Protein AF-A0A118K5G5-F1 (afdb_monomer_lite)

pLDDT: mean 88.07, std 13.0, range [24.48, 98.69]

Secondary structure (DSSP, 8-state):
--THHHHHHHHTTGGGGGGS-GGGHHHHHHS-HHHHHHHHHHHHHHTSSS-GGGS-HHHHHHHHHHHHHHHHHHS-B--S---------GGG--S--TTSTT-BTTBTTTT-TTPBPBBSS-----GGGTTSS-HHHHIIIIIB-SS--B-TTS-BHHHHHHHHHHHHHH-EEPEEEEEEEEE--HHHHTT-S-SEEEEEEEPPEE-S-SSS-EE-BEE---TTT-SSHHHHHHHB-SSTT-B---TTSS--B-TTS-B-SS--TT-BHHHHHHHHHHHHHHHHHHHHHHHH-TT--HHHHHHHHHHHHHHHHHHHIIIIIHHHHB-SHHHHHHHHHHHH-TT-HHHHHHH---SSHHHH-STT-SS---TTS----BHHHHHHT--GGGS-SEEEEE-SSSPP-GGGPPPEEEEEEGGGSBHHHHHHHHHHH-HHHHHHHHHTSBPBPSSTT-B-GGGGSB--B-TTSPBPSS-B-HHHHHHHHHHHTTPPPHHHHHHHTTPPPPSSGGGT-S-HHHHHHHHHHHTT-GGG--HHHHHHHS---TTBSS-HHHHHHHHHHHHHHHHS-GGGTTT-STTTS-HHHHHHHHH--SHHHHHHHH-HHHHHHH--SSSSSS-TT-----SS-GGGS-HHHHHHHHHHHHHHHHHHS-B--S---------GGG--S--TTSTT-BTTBTTTTSTTPBP-BSSPPP--TT-TTSS-HHHHIIIIIB-SS--B-TTS-BHHHHHHHHHHHHHH--EEEEEEEEEEE--GGGTTSSS-SEEEEEEEEEEEESS--SSS-HHHH-SSHHHHHHHB-SSTTPBP--TTSSPPB-TTS-B-SS--TT-BHHHHHHHHHHHHHHHHHHHHHHHH-TT--HHHHHHHHHHHHHHHHHHHIIIIIHHHHB-SHHHHHHHHHHHH-TT-HHHHHHH--------------GGGS-SEEEEE-SSSPP-GGGPPPEEEEEEGGGSBHHHHHHHHHHHHHHHHHHHHHTSBPBPS-TT-B-GGGGSB--B-TTSPBPSS-B-HHHHHHHHHHHTTPPPHHHHHHHTT-PPPSSGGGT-S-HHHHHHHHHHHTT-GGG--HHHHHHHS-PPTTBSS-HHHHHHHHHHHHHHHHTSGGGTTT-SHHHH-HHHHHHHHH--SHHHHHHHH-HHHHHHH--SSSSSS-TTSPPPP---S-GGG----

Foldseek 3Di:
DPPPVVVVVPPVCVVPCVLADPLCPVVLVVDDPVLVVLLSVLSVQQPDPCHLQNDALVSSLVSLVSLLVNLLQQFWAFFFDQQQDDQDDLVVDLFQALFRADWFNRGRCQQGAFAFFITRFAFAAQPVPLPAVHLLLCCQLWAAAPDFAFPVFLFFLLLVLLLVLVCLQAWDWDFDPDKDKDADPPVCCVVFPDRMFIDTATDWDARPDDRHGITTTIARLNWAQANHPVLNVQQDPQALLAGDADPLLFFDADPVLFGNGHFQFFHFVSNRLVSSLLSVQLVVQSVVCCVVPVPDGNVRSNRLSSLLSVLLSLLQVQQFSVCSQQVAPNSNQVSQCQQAAPCGLVCCVPPNADDDCRHGHLFAAQAFDLSPHRHHHHPLLVLLSPPQLQAAQKQFFFDPPDAQDALRDGHTDDIGGRLCRTASSVSVVCVVQGSLRRLLSRLQHTTGFLAISRRYSSLSWDFGADRSRHTDPITHGVSSVSLSSCSSNSPAAQQVLCSSSSHHGDQFLVQFAVDPSLRVSCCVSNNRPSRSHHNSSSFNSGDDDVSHSTHPSSVSSCSNVSSNVQRRGCSRYNSVDCVSSPVSSNVSSSPNNHVLSSCCVPPVVSCVSHAPDPHSRGRRSDDDDNPDDLQQHFLQSSLVVLVVLLVVLVVQQWADDDDQPFDPQDALVVPLFQALFRASFFNRGRCVLGFFDFAIGRFDFAQCVVPLCAVHLQLCCLLWAAAPDFAFPVQLFFLLLVLLVVLVCLQAFDFAFDPDKDKRADDPPCPPSFPDRIFIDTATDAGTTGAGHFLQSLQACANHPVLNVQQDPQPLLAGDDDPQLFFDADPVQFGNGRFQFFHFVSNRLVSSLLSVQLVVQSVVCCVVPVPDGNVRSNRLSSLLSSLLSLQQVQQFSVCSQQVGLSSNQNSQCLQANNVGLVCCVPPNDDDDDDDDDDDDAQLQADQWFQFFDPVDAADALRHGHGPDIGGRLCGITSSVSVVCVVCGSLRVLLSRLQGTTGFLAINRRYSVLSFAFGADRVSHTDPTTHGVSSVVLSVCNSNSPAAQQVLCVRSVHHGDQFLVVFAPDPSSSVSCCVSPNRDSRSHHNSSSFNRGDDDVSHSTHPSRVSNVSNVSNNSQRVGCSNPVSVDCVSNPPVSNVSSSPNNHVLSSCCVVPVCRCVNHAQEPHSRGRRSDHYDPDDPPDSSRDGDD

InterPro domains:
  IPR010255 Haem peroxidase superfamily [SSF48113] (92-618)
  IPR010255 Haem peroxidase superfamily [SSF48113] (670-1184)
  IPR019791 Haem peroxidase, animal-type [PF03098] (95-607)
  IPR019791 Haem peroxidase, animal-type [PF03098] (673-1157)
  IPR019791 Haem peroxidase, animal-type [PS50292] (86-646)
  IPR019791 Haem peroxidase, animal-type [PS50292] (664-1188)
  IPR034815 Alpha-dioxygenase [cd09818] (96-617)
  IPR037120 Haem peroxidase domain superfamily, animal type [G3DSA:1.10.640.10] (13-620)
  IPR037120 Haem peroxidase domain superfamily, animal type [G3DSA:1.10.640.10] (621-1173)
  IPR050783 Oxylipin biosynthesis and metabolism [PTHR11903] (13-619)

Structure (mmCIF, N/CA/C/O backbone):
data_AF-A0A118K5G5-F1
#
_entry.id   AF-A0A118K5G5-F1
#
loop_
_atom_site.group_PDB
_atom_site.id
_atom_site.type_symbol
_atom_site.label_atom_id
_atom_site.label_alt_id
_atom_site.label_comp_id
_atom_site.label_asym_id
_atom_site.label_entity_id
_atom_site.label_seq_id
_atom_site.pdbx_PDB_ins_code
_atom_site.Cartn_x
_atom_site.Cartn_y
_atom_site.Cartn_z
_atom_site.occupancy
_atom_site.B_iso_or_equiv
_atom_site.auth_seq_id
_atom_site.auth_comp_id
_atom_site.auth_asym_id
_atom_site.auth_atom_id
_atom_site.pdbx_PDB_model_num
ATOM 1 N N . MET A 1 1 ? -56.962 -8.197 -23.798 1.00 36.91 1 MET A N 1
ATOM 2 C CA . MET A 1 1 ? -55.774 -8.982 -24.211 1.00 36.91 1 MET A CA 1
ATOM 3 C C . MET A 1 1 ? -54.696 -8.876 -23.124 1.00 36.91 1 MET A C 1
ATOM 5 O O . MET A 1 1 ? -53.705 -8.195 -23.318 1.00 36.91 1 MET A O 1
ATOM 9 N N . ILE A 1 2 ? -54.937 -9.446 -21.932 1.00 40.53 2 ILE A N 1
ATOM 10 C CA . ILE A 1 2 ? -54.148 -9.150 -20.708 1.00 40.53 2 ILE A CA 1
ATOM 11 C C . ILE A 1 2 ? -53.659 -10.406 -19.940 1.00 40.53 2 ILE A C 1
ATOM 13 O O . ILE A 1 2 ? -52.515 -10.378 -19.491 1.00 40.53 2 ILE A O 1
ATOM 17 N N . PRO A 1 3 ? -54.401 -11.535 -19.842 1.00 34.22 3 PRO A N 1
ATOM 18 C CA . PRO A 1 3 ? -53.935 -12.704 -19.072 1.00 34.22 3 PRO A CA 1
ATOM 19 C C . PRO A 1 3 ? -52.645 -13.374 -19.581 1.00 34.22 3 PRO A C 1
ATOM 21 O O . PRO A 1 3 ? -51.965 -14.053 -18.822 1.00 34.22 3 PRO A O 1
ATOM 24 N N . PHE A 1 4 ? -52.293 -13.201 -20.859 1.00 33.38 4 PHE A N 1
ATOM 25 C CA . PHE A 1 4 ? -51.204 -13.956 -21.495 1.00 33.38 4 PHE A CA 1
ATOM 26 C C . PHE A 1 4 ? -49.788 -13.432 -21.172 1.00 33.38 4 PHE A C 1
ATOM 28 O O . PHE A 1 4 ? -48.806 -14.147 -21.360 1.00 33.38 4 PHE A O 1
ATOM 35 N N . LEU A 1 5 ? -49.661 -12.195 -20.670 1.00 33.91 5 LEU A N 1
ATOM 36 C CA . LEU A 1 5 ? -48.363 -11.541 -20.433 1.00 33.91 5 LEU A CA 1
ATOM 37 C C . LEU A 1 5 ? -47.778 -11.766 -19.026 1.00 33.91 5 LEU A C 1
ATOM 39 O O . LEU A 1 5 ? -46.604 -11.466 -18.809 1.00 33.91 5 LEU A O 1
ATOM 43 N N . SER A 1 6 ? -48.547 -12.316 -18.080 1.00 33.75 6 SER A N 1
ATOM 44 C CA . SER A 1 6 ? -48.018 -12.750 -16.777 1.00 33.75 6 SER A CA 1
ATOM 45 C C . SER A 1 6 ? -47.324 -14.113 -16.881 1.00 33.75 6 SER A C 1
ATOM 47 O O . SER A 1 6 ? -46.188 -14.256 -16.435 1.00 33.75 6 SER A O 1
ATOM 49 N N . SER A 1 7 ? -47.956 -15.086 -17.548 1.00 37.75 7 SER A N 1
ATOM 50 C CA . SER A 1 7 ? -47.427 -16.449 -17.728 1.00 37.75 7 SER A CA 1
ATOM 51 C C . SER A 1 7 ? -46.084 -16.484 -18.476 1.00 37.75 7 SER A C 1
ATOM 53 O O . SER A 1 7 ? -45.176 -17.223 -18.094 1.00 37.75 7 SER A O 1
ATOM 55 N N . ALA A 1 8 ? -45.897 -15.619 -19.478 1.00 38.12 8 ALA A N 1
ATOM 56 C CA . ALA A 1 8 ? -44.633 -15.523 -20.211 1.00 38.12 8 ALA A CA 1
ATOM 57 C C . ALA A 1 8 ? -43.456 -15.006 -19.351 1.00 38.12 8 ALA A C 1
ATOM 59 O O . ALA A 1 8 ? -42.304 -15.346 -19.620 1.00 38.12 8 ALA A O 1
ATOM 60 N N . LYS A 1 9 ? -43.722 -14.206 -18.304 1.00 41.72 9 LYS A N 1
ATOM 61 C CA . LYS A 1 9 ? -42.680 -13.647 -17.422 1.00 41.72 9 LYS A CA 1
ATOM 62 C C . LYS A 1 9 ? -42.164 -14.630 -16.366 1.00 41.72 9 LYS A C 1
ATOM 64 O O . LYS A 1 9 ? -41.059 -14.423 -15.870 1.00 41.72 9 LYS A O 1
ATOM 69 N N . SER A 1 10 ? -42.919 -15.675 -16.018 1.00 41.53 10 SER A N 1
ATOM 70 C CA . SER A 1 10 ? -42.477 -16.698 -15.056 1.00 41.53 10 SER A CA 1
ATOM 71 C C . SER A 1 10 ? -41.738 -17.865 -15.721 1.00 41.53 10 SER A C 1
ATOM 73 O O . SER A 1 10 ? -40.752 -18.353 -15.165 1.00 41.53 10 SER A O 1
ATOM 75 N N . LEU A 1 11 ? -42.154 -18.283 -16.924 1.00 43.88 11 LEU A N 1
ATOM 76 C CA . LEU A 1 11 ? -41.593 -19.462 -17.601 1.00 43.88 11 LEU A CA 1
ATOM 77 C C . LEU A 1 11 ? -40.086 -19.353 -17.900 1.00 43.88 11 LEU A C 1
ATOM 79 O O . LEU A 1 11 ? -39.358 -20.326 -17.731 1.00 43.88 11 LEU A O 1
ATOM 83 N N . LEU A 1 12 ? -39.605 -18.170 -18.296 1.00 46.38 12 LEU A N 1
ATOM 84 C CA . LEU A 1 12 ? -38.207 -17.950 -18.705 1.00 46.38 12 LEU A CA 1
ATOM 85 C C . LEU A 1 12 ? -37.182 -17.938 -17.554 1.00 46.38 12 LEU A C 1
ATOM 87 O O . LEU A 1 12 ? -35.984 -17.926 -17.824 1.00 46.38 12 LEU A O 1
ATOM 91 N N . LEU A 1 13 ? -37.617 -17.927 -16.287 1.00 47.50 13 LEU A N 1
ATOM 92 C CA . LEU A 1 13 ? -36.725 -17.801 -15.120 1.00 47.50 13 LEU A CA 1
ATOM 93 C C . LEU A 1 13 ? -36.877 -18.917 -14.074 1.00 47.50 13 LEU A C 1
ATOM 95 O O . LEU A 1 13 ? -36.084 -18.973 -13.133 1.00 47.50 13 LEU A O 1
ATOM 99 N N . SER A 1 14 ? -37.824 -19.844 -14.258 1.00 50.81 14 SER A N 1
ATOM 100 C CA . SER A 1 14 ? -37.958 -21.046 -13.418 1.00 50.81 14 SER A CA 1
ATOM 101 C C . SER A 1 14 ? -36.631 -21.810 -13.206 1.00 50.81 14 SER A C 1
ATOM 103 O O . SER A 1 14 ? -36.350 -22.146 -12.053 1.00 50.81 14 SER A O 1
ATOM 105 N N . PRO A 1 15 ? -35.757 -22.005 -14.222 1.00 57.16 15 PRO A N 1
ATOM 106 C CA . PRO A 1 15 ? -34.495 -22.725 -14.035 1.00 57.16 15 PRO A CA 1
ATOM 107 C C . PRO A 1 15 ? -33.478 -22.042 -13.108 1.00 57.16 15 PRO A C 1
ATOM 109 O O . PRO A 1 15 ? -32.533 -22.698 -12.689 1.00 57.16 15 PRO A O 1
ATOM 112 N N . ILE A 1 16 ? -33.628 -20.750 -12.786 1.00 62.69 16 ILE A N 1
ATOM 113 C CA . ILE A 1 16 ? -32.592 -19.954 -12.098 1.00 62.69 16 ILE A CA 1
ATOM 114 C C . ILE A 1 16 ? -32.834 -19.831 -10.583 1.00 62.69 16 ILE A C 1
ATOM 116 O O . ILE A 1 16 ? -31.885 -19.575 -9.842 1.00 62.69 16 ILE A O 1
ATOM 120 N N . LYS A 1 17 ? -34.056 -20.090 -10.080 1.00 61.62 17 LYS A N 1
ATOM 121 C CA . LYS A 1 17 ? -34.385 -19.941 -8.642 1.00 61.62 17 LYS A CA 1
ATOM 122 C C . LYS A 1 17 ? -33.423 -20.692 -7.706 1.00 61.62 17 LYS A C 1
ATOM 124 O O . LYS A 1 17 ? -33.055 -20.148 -6.671 1.00 61.62 17 LYS A O 1
ATOM 129 N N . HIS A 1 18 ? -32.962 -21.884 -8.098 1.00 69.38 18 HIS A N 1
ATOM 130 C CA . HIS A 1 18 ? -32.055 -22.723 -7.298 1.00 69.38 18 HIS A CA 1
ATOM 131 C C . HIS A 1 18 ? -30.659 -22.109 -7.049 1.00 69.38 18 HIS A C 1
ATOM 133 O O . HIS A 1 18 ? -29.934 -22.563 -6.166 1.00 69.38 18 HIS A O 1
ATOM 139 N N . LEU A 1 19 ? -30.261 -21.082 -7.809 1.00 75.94 19 LEU A N 1
ATOM 140 C CA . LEU A 1 19 ? -28.998 -20.366 -7.597 1.00 75.94 19 LEU A CA 1
ATOM 141 C C . LEU A 1 19 ? -29.113 -19.298 -6.496 1.00 75.94 19 LEU A C 1
ATOM 143 O O . LEU A 1 19 ? -28.106 -18.894 -5.910 1.00 75.94 19 LEU A O 1
ATOM 147 N N . ILE A 1 20 ? -30.330 -18.869 -6.162 1.00 84.38 20 ILE A N 1
ATOM 148 C CA . ILE A 1 20 ? -30.618 -17.798 -5.199 1.00 84.38 20 ILE A CA 1
ATOM 149 C C . ILE A 1 20 ? -30.759 -18.398 -3.778 1.00 84.38 20 ILE A C 1
ATOM 151 O O . ILE A 1 20 ? -30.596 -19.603 -3.599 1.00 84.38 20 ILE A O 1
ATOM 155 N N . HIS A 1 21 ? -30.863 -17.578 -2.731 1.00 87.19 21 HIS A N 1
ATOM 156 C CA . HIS A 1 21 ? -31.220 -18.031 -1.374 1.00 87.19 21 HIS A CA 1
ATOM 157 C C . HIS A 1 21 ? -32.723 -17.810 -1.184 1.00 87.19 21 HIS A C 1
ATOM 159 O O . HIS A 1 21 ? -33.234 -16.818 -1.701 1.00 87.19 21 HIS A O 1
ATOM 165 N N . ASP A 1 22 ? -33.430 -18.704 -0.496 1.00 85.88 22 ASP A N 1
ATOM 166 C CA . ASP A 1 22 ? -34.900 -18.684 -0.489 1.00 85.88 22 ASP A CA 1
ATOM 167 C C . ASP A 1 22 ? -35.468 -17.372 0.087 1.00 85.88 22 ASP A C 1
ATOM 169 O O . ASP A 1 22 ? -36.315 -16.744 -0.546 1.00 85.88 22 ASP A O 1
ATOM 173 N N . ASP A 1 23 ? -34.872 -16.861 1.169 1.00 85.25 23 ASP A N 1
ATOM 174 C CA . ASP A 1 23 ? -35.125 -15.549 1.797 1.00 85.25 23 ASP A CA 1
ATOM 175 C C . ASP A 1 23 ? -35.030 -14.344 0.833 1.00 85.25 23 ASP A C 1
ATOM 177 O O . ASP A 1 23 ? -35.534 -13.263 1.131 1.00 85.25 23 ASP A O 1
ATOM 181 N N . PHE A 1 24 ? -34.390 -14.499 -0.333 1.00 88.94 24 PHE A N 1
ATOM 182 C CA . PHE A 1 24 ? -34.265 -13.450 -1.352 1.00 88.94 24 PHE A CA 1
ATOM 183 C C . PHE A 1 24 ? -35.232 -13.608 -2.528 1.00 88.94 24 PHE A C 1
ATOM 185 O O . PHE A 1 24 ? -35.235 -12.764 -3.427 1.00 88.94 24 PHE A O 1
ATOM 192 N N . HIS A 1 25 ? -36.059 -14.658 -2.569 1.00 87.25 25 HIS A N 1
ATOM 193 C CA . HIS A 1 25 ? -36.958 -14.896 -3.703 1.00 87.25 25 HIS A CA 1
ATOM 194 C C . HIS A 1 25 ? -37.972 -13.769 -3.912 1.00 87.25 25 HIS A C 1
ATOM 196 O O . HIS A 1 25 ? -38.316 -13.499 -5.062 1.00 87.25 25 HIS A O 1
ATOM 202 N N . ASP A 1 26 ? -38.429 -13.095 -2.858 1.00 83.69 26 ASP A N 1
ATOM 203 C CA . ASP A 1 26 ? -39.455 -12.053 -2.977 1.00 83.69 26 ASP A CA 1
ATOM 204 C C . ASP A 1 26 ? -38.880 -10.708 -3.436 1.00 83.69 26 ASP A C 1
ATOM 206 O O . ASP A 1 26 ? -39.380 -10.138 -4.409 1.00 83.69 26 ASP A O 1
ATOM 210 N N . ILE A 1 27 ? -37.756 -10.250 -2.870 1.00 83.06 27 ILE A N 1
ATOM 211 C CA . ILE A 1 27 ? -37.079 -9.042 -3.376 1.00 83.06 27 ILE A CA 1
ATOM 212 C C . ILE A 1 27 ? -36.536 -9.253 -4.802 1.00 83.06 27 ILE A C 1
ATOM 214 O O . ILE A 1 27 ? -36.647 -8.374 -5.658 1.00 83.06 27 ILE A O 1
ATOM 218 N N . PHE A 1 28 ? -36.052 -10.456 -5.131 1.00 84.94 28 PHE A N 1
ATOM 219 C CA . PHE A 1 28 ? -35.654 -10.791 -6.500 1.00 84.94 28 PHE A CA 1
ATOM 220 C C . PHE A 1 28 ? -36.841 -10.758 -7.484 1.00 84.94 28 PHE A C 1
ATOM 222 O O . PHE A 1 28 ? -36.663 -10.469 -8.670 1.00 84.94 28 PHE A O 1
ATOM 229 N N . GLN A 1 29 ? -38.071 -11.002 -7.017 1.00 85.38 29 GLN A N 1
ATOM 230 C CA . GLN A 1 29 ? -39.278 -10.843 -7.832 1.00 85.38 29 GLN A CA 1
ATOM 231 C C . GLN A 1 29 ? -39.656 -9.369 -8.054 1.00 85.38 29 GLN A C 1
ATOM 233 O O . GLN A 1 29 ? -40.157 -9.057 -9.137 1.00 85.38 29 GLN A O 1
ATOM 238 N N . THR A 1 30 ? -39.365 -8.452 -7.125 1.00 83.94 30 THR A N 1
ATOM 239 C CA . THR A 1 30 ? -39.581 -7.005 -7.343 1.00 83.94 30 THR A CA 1
ATOM 240 C C . THR A 1 30 ? -38.486 -6.346 -8.189 1.00 83.94 30 THR A C 1
ATOM 242 O O . THR A 1 30 ? -38.765 -5.369 -8.879 1.00 83.94 30 THR A O 1
ATOM 245 N N . MET A 1 31 ? -37.262 -6.890 -8.184 1.00 88.31 31 MET A N 1
ATOM 246 C CA . MET A 1 31 ? -36.120 -6.368 -8.950 1.00 88.31 31 MET A CA 1
ATOM 247 C C . MET A 1 31 ? -36.356 -6.309 -10.470 1.00 88.31 31 MET A C 1
ATOM 249 O O . MET A 1 31 ? -36.989 -7.204 -11.049 1.00 88.31 31 MET A O 1
ATOM 253 N N . THR A 1 32 ? -35.777 -5.299 -11.137 1.00 90.81 32 THR A N 1
ATOM 254 C CA . THR A 1 32 ? -35.782 -5.195 -12.610 1.00 90.81 32 THR A CA 1
ATOM 255 C C . THR A 1 32 ? -34.926 -6.290 -13.260 1.00 90.81 32 THR A C 1
ATOM 257 O O . THR A 1 32 ? -34.129 -6.959 -12.605 1.00 90.81 32 THR A O 1
ATOM 260 N N . LEU A 1 33 ? -35.048 -6.484 -14.580 1.00 85.69 33 LEU A N 1
ATOM 261 C CA . LEU A 1 33 ? -34.265 -7.501 -15.296 1.00 85.69 33 LEU A CA 1
ATOM 262 C C . LEU A 1 33 ? -32.741 -7.267 -15.201 1.00 85.69 33 LEU A C 1
ATOM 264 O O . LEU A 1 33 ? -31.985 -8.236 -15.174 1.00 85.69 33 LEU A O 1
ATOM 268 N N . ILE A 1 34 ? -32.301 -6.005 -15.128 1.00 87.81 34 ILE A N 1
ATOM 269 C CA . ILE A 1 34 ? -30.882 -5.650 -14.970 1.00 87.81 34 ILE A CA 1
ATOM 270 C C . ILE A 1 34 ? -30.443 -5.931 -13.531 1.00 87.81 34 ILE A C 1
ATOM 272 O O . ILE A 1 34 ? -29.448 -6.619 -13.319 1.00 87.81 34 ILE A O 1
ATOM 276 N N . ASP A 1 35 ? -31.227 -5.489 -12.547 1.00 90.50 35 ASP A N 1
ATOM 277 C CA . ASP A 1 35 ? -30.903 -5.679 -11.129 1.00 90.50 35 ASP A CA 1
ATOM 278 C C . ASP A 1 35 ? -30.846 -7.157 -10.751 1.00 90.50 35 ASP A C 1
ATOM 280 O O . ASP A 1 35 ? -29.960 -7.564 -10.011 1.00 90.50 35 ASP A O 1
ATOM 284 N N . ARG A 1 36 ? -31.714 -7.992 -11.334 1.00 89.44 36 ARG A N 1
ATOM 285 C CA . ARG A 1 36 ? -31.657 -9.454 -11.192 1.00 89.44 36 ARG A CA 1
ATOM 286 C C . ARG A 1 36 ? -30.338 -10.045 -11.697 1.00 89.44 36 ARG A C 1
ATOM 288 O O . ARG A 1 36 ? -29.785 -10.927 -11.045 1.00 89.44 36 ARG A O 1
ATOM 295 N N . LEU A 1 37 ? -29.820 -9.576 -12.836 1.00 87.94 37 LEU A N 1
ATOM 296 C CA . LEU A 1 37 ? -28.521 -10.018 -13.361 1.00 87.94 37 LEU A CA 1
ATOM 297 C C . LEU A 1 37 ? -27.387 -9.605 -12.410 1.00 87.94 37 LEU A C 1
ATOM 299 O O . LEU A 1 37 ? -26.545 -10.425 -12.051 1.00 87.94 37 LEU A O 1
ATOM 303 N N . LEU A 1 38 ? -27.398 -8.343 -11.978 1.00 88.75 38 LEU A N 1
ATOM 304 C CA . LEU A 1 38 ? -26.423 -7.775 -11.048 1.00 88.75 38 LEU A CA 1
ATOM 305 C C . LEU A 1 38 ? -26.439 -8.482 -9.684 1.00 88.75 38 LEU A C 1
ATOM 307 O O . LEU A 1 38 ? -25.384 -8.811 -9.142 1.00 88.75 38 LEU A O 1
ATOM 311 N N . PHE A 1 39 ? -27.631 -8.790 -9.175 1.00 88.88 39 PHE A N 1
ATOM 312 C CA . PHE A 1 39 ? -27.855 -9.546 -7.950 1.00 88.88 39 PHE A CA 1
ATOM 313 C C . PHE A 1 39 ? -27.291 -10.967 -8.049 1.00 88.88 39 PHE A C 1
ATOM 315 O O . PHE A 1 39 ? -26.571 -11.399 -7.156 1.00 88.88 39 PHE A O 1
ATOM 322 N N . ILE A 1 40 ? -27.547 -11.683 -9.153 1.00 88.88 40 ILE A N 1
ATOM 323 C CA . ILE A 1 40 ? -26.976 -13.022 -9.389 1.00 88.88 40 ILE A CA 1
ATOM 324 C C . ILE A 1 40 ? -25.439 -12.976 -9.398 1.00 88.88 40 ILE A C 1
ATOM 326 O O . ILE A 1 40 ? -24.806 -13.895 -8.880 1.00 88.88 40 ILE A O 1
ATOM 330 N N . ILE A 1 41 ? -24.834 -11.909 -9.935 1.00 87.75 41 ILE A N 1
ATOM 331 C CA . ILE A 1 41 ? -23.374 -11.733 -9.936 1.00 87.75 41 ILE A CA 1
ATOM 332 C C . ILE A 1 41 ? -22.836 -11.579 -8.506 1.00 87.75 41 ILE A C 1
ATOM 334 O O . ILE A 1 41 ? -21.928 -12.323 -8.135 1.00 87.75 41 ILE A O 1
ATOM 338 N N . ILE A 1 42 ? -23.385 -10.669 -7.688 1.00 89.88 42 ILE A N 1
ATOM 339 C CA . ILE A 1 42 ? -22.886 -10.484 -6.312 1.00 89.88 42 ILE A CA 1
ATOM 340 C C . ILE A 1 42 ? -23.195 -11.697 -5.424 1.00 89.88 42 ILE A C 1
ATOM 342 O O . ILE A 1 42 ? -22.295 -12.216 -4.774 1.00 89.88 42 ILE A O 1
ATOM 346 N N . HIS A 1 43 ? -24.408 -12.249 -5.496 1.00 88.25 43 HIS A N 1
ATOM 347 C CA . HIS A 1 43 ? -24.825 -13.413 -4.706 1.00 88.25 43 HIS A CA 1
ATOM 348 C C . HIS A 1 43 ? -24.046 -14.684 -5.077 1.00 88.25 43 HIS A C 1
ATOM 350 O O . HIS A 1 43 ? -23.751 -15.517 -4.222 1.00 88.25 43 HIS A O 1
ATOM 356 N N . GLY A 1 44 ? -23.650 -14.824 -6.347 1.00 87.00 44 GLY A N 1
ATOM 357 C CA . GLY A 1 44 ? -22.754 -15.887 -6.805 1.00 87.00 44 GLY A CA 1
ATOM 358 C C . GLY A 1 44 ? -21.322 -15.749 -6.272 1.00 87.00 44 GLY A C 1
ATOM 359 O O . GLY A 1 44 ? -20.677 -16.760 -5.994 1.00 87.00 44 GLY A O 1
ATOM 360 N N . VAL A 1 45 ? -20.832 -14.518 -6.080 1.00 87.94 45 VAL A N 1
ATOM 361 C CA . VAL A 1 45 ? -19.549 -14.242 -5.407 1.00 87.94 45 VAL A CA 1
ATOM 362 C C . VAL A 1 45 ? -19.654 -14.503 -3.901 1.00 87.94 45 VAL A C 1
ATOM 364 O O . VAL A 1 45 ? -18.735 -15.097 -3.335 1.00 87.94 45 VAL A O 1
ATOM 367 N N . ASP A 1 46 ? -20.774 -14.148 -3.275 1.00 84.88 46 ASP A N 1
ATOM 368 C CA . ASP A 1 46 ? -21.003 -14.297 -1.831 1.00 84.88 46 ASP A CA 1
ATOM 369 C C . ASP A 1 46 ? -21.189 -15.767 -1.422 1.00 84.88 46 ASP A C 1
ATOM 371 O O . ASP A 1 46 ? -20.616 -16.214 -0.430 1.00 84.88 46 ASP A O 1
ATOM 375 N N . LYS A 1 47 ? -21.872 -16.571 -2.250 1.00 83.69 47 LYS A N 1
ATOM 376 C CA . LYS A 1 47 ? -21.906 -18.042 -2.128 1.00 83.69 47 LYS A CA 1
ATOM 377 C C . LYS A 1 47 ? -20.570 -18.727 -2.475 1.00 83.69 47 LYS A C 1
ATOM 379 O O . LYS A 1 47 ? -20.443 -19.939 -2.287 1.00 83.69 47 LYS A O 1
ATOM 384 N N . SER A 1 48 ? -19.578 -18.019 -3.023 1.00 83.06 48 SER A N 1
ATOM 385 C CA . SER A 1 48 ? -18.315 -18.636 -3.453 1.00 83.06 48 SER A CA 1
ATOM 386 C C . SER A 1 48 ? -17.331 -18.831 -2.295 1.00 83.06 48 SER A C 1
ATOM 388 O O . SER A 1 48 ? -17.197 -17.991 -1.410 1.00 83.06 48 SER A O 1
ATOM 390 N N . ARG A 1 49 ? -16.507 -19.886 -2.366 1.00 72.56 49 ARG A N 1
ATOM 391 C CA . ARG A 1 49 ? -15.372 -20.082 -1.436 1.00 72.56 49 ARG A CA 1
ATOM 392 C C . ARG A 1 49 ? -14.282 -19.002 -1.546 1.00 72.56 49 ARG A C 1
ATOM 394 O O . ARG A 1 49 ? -13.380 -18.965 -0.710 1.00 72.56 49 ARG A O 1
ATOM 401 N N . ILE A 1 50 ? -14.329 -18.161 -2.582 1.00 72.31 50 ILE A N 1
ATOM 402 C CA . ILE A 1 50 ? -13.348 -17.096 -2.809 1.00 72.31 50 ILE A CA 1
ATOM 403 C C . ILE A 1 50 ? -13.712 -15.874 -1.959 1.00 72.31 50 ILE A C 1
ATOM 405 O O . ILE A 1 50 ? -12.841 -15.403 -1.232 1.00 72.31 50 ILE A O 1
ATOM 409 N N . GLN A 1 51 ? -14.987 -15.462 -1.968 1.00 82.44 51 GLN A N 1
ATOM 410 C CA . GLN A 1 51 ? -15.526 -14.241 -1.340 1.00 82.44 51 GLN A CA 1
ATOM 411 C C . GLN A 1 51 ? -14.968 -12.944 -1.962 1.00 82.44 51 GLN A C 1
ATOM 413 O O . GLN A 1 51 ? -13.825 -12.888 -2.427 1.00 82.44 51 GLN A O 1
ATOM 418 N N . TRP A 1 52 ? -15.773 -11.875 -1.994 1.00 89.81 52 TRP A N 1
ATOM 419 C CA . TRP A 1 52 ? -15.438 -10.649 -2.737 1.00 89.81 52 TRP A CA 1
ATOM 420 C C . TRP A 1 52 ? -14.133 -9.996 -2.257 1.00 89.81 52 TRP A C 1
ATOM 422 O O . TRP A 1 52 ? -13.310 -9.583 -3.072 1.00 89.81 52 TRP A O 1
ATOM 432 N N . HIS A 1 53 ? -13.892 -9.982 -0.945 1.00 88.19 53 HIS A N 1
ATOM 433 C CA . HIS A 1 53 ? -12.731 -9.347 -0.316 1.00 88.19 53 HIS A CA 1
ATOM 434 C C . HIS A 1 53 ? -11.400 -10.088 -0.561 1.00 88.19 53 HIS A C 1
ATOM 436 O O . HIS A 1 53 ? -10.344 -9.592 -0.166 1.00 88.19 53 HIS A O 1
ATOM 442 N N . ARG A 1 54 ? -11.413 -11.271 -1.202 1.00 87.31 54 ARG A N 1
ATOM 443 C CA . ARG A 1 54 ? -10.197 -11.967 -1.675 1.00 87.31 54 ARG A CA 1
ATOM 444 C C . ARG A 1 54 ? -9.967 -11.828 -3.184 1.00 87.31 54 ARG A C 1
ATOM 446 O O . ARG A 1 54 ? -8.971 -12.341 -3.693 1.00 87.31 54 ARG A O 1
ATOM 453 N N . LEU A 1 55 ? -10.862 -11.154 -3.910 1.00 85.25 55 LEU A N 1
ATOM 454 C CA . LEU A 1 55 ? -10.681 -10.882 -5.335 1.00 85.25 55 LEU A CA 1
ATOM 455 C C . LEU A 1 55 ? -9.558 -9.850 -5.564 1.00 85.25 55 LEU A C 1
ATOM 457 O O . LEU A 1 55 ? -9.362 -8.953 -4.740 1.00 85.25 55 LEU A O 1
ATOM 461 N N . PRO A 1 56 ? -8.855 -9.899 -6.714 1.00 85.31 56 PRO A N 1
ATOM 462 C CA . PRO A 1 56 ? -7.991 -8.807 -7.152 1.00 85.31 56 PRO A CA 1
ATOM 463 C C . PRO A 1 56 ? -8.742 -7.470 -7.141 1.00 85.31 56 PRO A C 1
ATOM 465 O O . PRO A 1 56 ? -9.885 -7.407 -7.595 1.00 85.31 56 PRO A O 1
ATOM 468 N N . VAL A 1 57 ? -8.081 -6.402 -6.675 1.00 83.25 57 VAL A N 1
ATOM 469 C CA . VAL A 1 57 ? -8.688 -5.089 -6.363 1.00 83.25 57 VAL A CA 1
ATOM 470 C C . VAL A 1 57 ? -9.707 -4.612 -7.404 1.00 83.25 57 VAL A C 1
ATOM 472 O O . VAL A 1 57 ? -10.806 -4.228 -7.032 1.00 83.25 57 VAL A O 1
ATOM 475 N N . PHE A 1 58 ? -9.398 -4.690 -8.702 1.00 83.19 58 PHE A N 1
ATOM 476 C CA . PHE A 1 58 ? -10.313 -4.262 -9.769 1.00 83.19 58 PHE A CA 1
ATOM 477 C C . PHE A 1 58 ? -11.648 -5.036 -9.805 1.00 83.19 58 PHE A C 1
ATOM 479 O O . PHE A 1 58 ? -12.701 -4.429 -9.980 1.00 83.19 58 PHE A O 1
ATOM 486 N N . LEU A 1 59 ? -11.626 -6.356 -9.596 1.00 86.81 59 LEU A N 1
ATOM 487 C CA . LEU A 1 59 ? -12.841 -7.180 -9.558 1.00 86.81 59 LEU A CA 1
ATOM 488 C C . LEU A 1 59 ? -13.638 -6.944 -8.268 1.00 86.81 59 LEU A C 1
ATOM 490 O O . LEU A 1 59 ? -14.865 -6.887 -8.307 1.00 86.81 59 LEU A O 1
ATOM 494 N N . GLY A 1 60 ? -12.946 -6.734 -7.146 1.00 88.75 60 GLY A N 1
ATOM 495 C CA . GLY A 1 60 ? -13.576 -6.324 -5.892 1.00 88.75 60 GLY A CA 1
ATOM 496 C C . GLY A 1 60 ? -14.235 -4.942 -5.977 1.00 88.75 60 GLY A C 1
ATOM 497 O O . GLY A 1 60 ? -15.350 -4.765 -5.505 1.00 88.75 60 GLY A O 1
ATOM 498 N N . LEU A 1 61 ? -13.614 -3.978 -6.667 1.00 90.12 61 LEU A N 1
ATOM 499 C CA . LEU A 1 61 ? -14.209 -2.662 -6.936 1.00 90.12 61 LEU A CA 1
ATOM 500 C C . LEU A 1 61 ? -15.457 -2.753 -7.827 1.00 90.12 61 LEU A C 1
ATOM 502 O O . LEU A 1 61 ? -16.413 -2.020 -7.589 1.00 90.12 61 LEU A O 1
ATOM 506 N N . ILE A 1 62 ? -15.483 -3.663 -8.809 1.00 90.75 62 ILE A N 1
ATOM 507 C CA . ILE A 1 62 ? -16.691 -3.947 -9.602 1.00 90.75 62 ILE A CA 1
ATOM 508 C C . ILE A 1 62 ? -17.795 -4.526 -8.709 1.00 90.75 62 ILE A C 1
ATOM 510 O O . ILE A 1 62 ? -18.916 -4.026 -8.744 1.00 90.75 62 ILE A O 1
ATOM 514 N N . TYR A 1 63 ? -17.483 -5.522 -7.873 1.00 93.44 63 TYR A N 1
ATOM 515 C CA . TYR A 1 63 ? -18.432 -6.075 -6.901 1.00 93.44 63 TYR A CA 1
ATOM 516 C C . TYR A 1 63 ? -18.996 -4.981 -5.978 1.00 93.44 63 TYR A C 1
ATOM 518 O O . TYR A 1 63 ? -20.212 -4.861 -5.843 1.00 93.44 63 TYR A O 1
ATOM 526 N N . LEU A 1 64 ? -18.132 -4.136 -5.401 1.00 92.75 64 LEU A N 1
ATOM 527 C CA . LEU A 1 64 ? -18.529 -3.051 -4.498 1.00 92.75 64 LEU A CA 1
ATOM 528 C C . LEU A 1 64 ? -19.391 -1.996 -5.203 1.00 92.75 64 LEU A C 1
ATOM 530 O O . LEU A 1 64 ? -20.362 -1.523 -4.619 1.00 92.75 64 LEU A O 1
ATOM 534 N N . ALA A 1 65 ? -19.086 -1.653 -6.458 1.00 91.44 65 ALA A N 1
ATOM 535 C CA . ALA A 1 65 ? -19.897 -0.730 -7.250 1.00 91.44 65 ALA A CA 1
ATOM 536 C C . ALA A 1 65 ? -21.288 -1.308 -7.567 1.00 91.44 65 ALA A C 1
ATOM 538 O O . ALA A 1 65 ? -22.284 -0.599 -7.441 1.00 91.44 65 ALA A O 1
ATOM 539 N N . ILE A 1 66 ? -21.371 -2.597 -7.921 1.00 93.06 66 ILE A N 1
ATOM 540 C CA . ILE A 1 66 ? -22.646 -3.285 -8.178 1.00 93.06 66 ILE A CA 1
ATOM 541 C C . ILE A 1 66 ? -23.476 -3.391 -6.893 1.00 93.06 66 ILE A C 1
ATOM 543 O O . ILE A 1 66 ? -24.657 -3.047 -6.893 1.00 93.06 66 ILE A O 1
ATOM 547 N N . ARG A 1 67 ? -22.864 -3.832 -5.787 1.00 91.62 67 ARG A N 1
ATOM 548 C CA . ARG A 1 67 ? -23.544 -3.959 -4.494 1.00 91.62 67 ARG A CA 1
ATOM 549 C C . ARG A 1 67 ? -24.005 -2.595 -3.972 1.00 91.62 67 ARG A C 1
ATOM 551 O O . ARG A 1 67 ? -25.144 -2.489 -3.527 1.00 91.62 67 ARG A O 1
ATOM 558 N N . ARG A 1 68 ? -23.193 -1.534 -4.104 1.00 92.38 68 ARG A N 1
ATOM 559 C CA . ARG A 1 68 ? -23.629 -0.171 -3.758 1.00 92.38 68 ARG A CA 1
ATOM 560 C C . ARG A 1 68 ? -24.816 0.275 -4.605 1.00 92.38 68 ARG A C 1
ATOM 562 O O . ARG A 1 68 ? -25.786 0.738 -4.024 1.00 92.38 68 ARG A O 1
ATOM 569 N N . TYR A 1 69 ? -24.774 0.088 -5.925 1.00 93.56 69 TYR A N 1
ATOM 570 C CA . TYR A 1 69 ? -25.885 0.449 -6.811 1.00 93.56 69 TYR A CA 1
ATOM 571 C C . TYR A 1 69 ? -27.196 -0.251 -6.418 1.00 93.56 69 TYR A C 1
ATOM 573 O O . TYR A 1 69 ? -28.236 0.393 -6.316 1.00 93.56 69 TYR A O 1
ATOM 581 N N . LEU A 1 70 ? -27.152 -1.551 -6.109 1.00 90.38 70 LEU A N 1
ATOM 582 C CA . LEU A 1 70 ? -28.334 -2.275 -5.632 1.00 90.38 70 LEU A CA 1
ATOM 583 C C . LEU A 1 70 ? -28.851 -1.711 -4.296 1.00 90.38 70 LEU A C 1
ATOM 585 O O . LEU A 1 70 ? -30.057 -1.540 -4.139 1.00 90.38 70 LEU A O 1
ATOM 589 N N . HIS A 1 71 ? -27.974 -1.339 -3.360 1.00 90.75 71 HIS A N 1
ATOM 590 C CA . HIS A 1 71 ? -28.400 -0.664 -2.129 1.00 90.75 71 HIS A CA 1
ATOM 591 C C . HIS A 1 71 ? -28.927 0.766 -2.382 1.00 90.75 71 HIS A C 1
ATOM 593 O O . HIS A 1 71 ? -29.886 1.179 -1.737 1.00 90.75 71 HIS A O 1
ATOM 599 N N . GLU A 1 72 ? -28.379 1.510 -3.348 1.00 89.44 72 GLU A N 1
ATOM 600 C CA . GLU A 1 72 ? -28.899 2.821 -3.779 1.00 89.44 72 GLU A CA 1
ATOM 601 C C . GLU A 1 72 ? -30.324 2.714 -4.357 1.00 89.44 72 GLU A C 1
ATOM 603 O O . GLU A 1 72 ? -31.107 3.644 -4.191 1.00 89.44 72 GLU A O 1
ATOM 608 N N . GLN A 1 73 ? -30.687 1.592 -4.997 1.00 90.38 73 GLN A N 1
ATOM 609 C CA . GLN A 1 73 ? -32.046 1.362 -5.517 1.00 90.38 73 GLN A CA 1
ATOM 610 C C . GLN A 1 73 ? -33.025 0.777 -4.481 1.00 90.38 73 GLN A C 1
ATOM 612 O O . GLN A 1 73 ? -34.202 1.132 -4.497 1.00 90.38 73 GLN A O 1
ATOM 617 N N . TYR A 1 74 ? -32.574 -0.128 -3.603 1.00 90.44 74 TYR A N 1
ATOM 618 C CA . TYR A 1 74 ? -33.462 -0.943 -2.753 1.00 90.44 74 TYR A CA 1
ATOM 619 C C . TYR A 1 74 ? -33.332 -0.689 -1.238 1.00 90.44 74 TYR A C 1
ATOM 621 O O . TYR A 1 74 ? -34.179 -1.147 -0.475 1.00 90.44 74 TYR A O 1
ATOM 629 N N . ASN A 1 75 ? -32.318 0.061 -0.789 1.00 92.62 75 ASN A N 1
ATOM 630 C CA . ASN A 1 75 ? -32.026 0.326 0.627 1.00 92.62 75 ASN A CA 1
ATOM 631 C C . ASN A 1 75 ? -31.952 1.828 0.953 1.00 92.62 75 ASN A C 1
ATOM 633 O O . ASN A 1 75 ? -31.149 2.261 1.784 1.00 92.62 75 ASN A O 1
ATOM 637 N N . LEU A 1 76 ? -32.815 2.628 0.321 1.00 91.56 76 LEU A N 1
ATOM 638 C CA . LEU A 1 76 ? -33.091 4.016 0.695 1.00 91.56 76 LEU A CA 1
ATOM 639 C C . LEU A 1 76 ? -34.603 4.199 0.849 1.00 91.56 76 LEU A C 1
ATOM 641 O O . LEU A 1 76 ? -35.352 4.160 -0.122 1.00 91.56 76 LEU A O 1
ATOM 645 N N . VAL A 1 77 ? -35.055 4.399 2.084 1.00 90.25 77 VAL A N 1
ATOM 646 C CA . VAL A 1 77 ? -36.471 4.511 2.444 1.00 90.25 77 VAL A CA 1
ATOM 647 C C . VAL A 1 77 ? -36.721 5.899 3.029 1.00 90.25 77 VAL A C 1
ATOM 649 O O . VAL A 1 77 ? -36.181 6.256 4.079 1.00 90.25 77 VAL A O 1
ATOM 652 N N . ASN A 1 78 ? -37.545 6.690 2.337 1.00 89.19 78 ASN A N 1
ATOM 653 C CA . ASN A 1 78 ? -38.001 7.990 2.824 1.00 89.19 78 ASN A CA 1
ATOM 654 C C . ASN A 1 78 ? -38.924 7.828 4.044 1.00 89.19 78 ASN A C 1
ATOM 656 O O . ASN A 1 78 ? -39.742 6.910 4.096 1.00 89.19 78 ASN A O 1
ATOM 660 N N . VAL A 1 79 ? -38.842 8.763 4.991 1.00 85.06 79 VAL A N 1
ATOM 661 C CA . VAL A 1 79 ? -39.630 8.756 6.226 1.00 85.06 79 VAL A CA 1
ATOM 662 C C . VAL A 1 79 ? -40.233 10.144 6.449 1.00 85.06 79 VAL A C 1
ATOM 664 O O . VAL A 1 79 ? -39.537 11.151 6.358 1.00 85.06 79 VAL A O 1
ATOM 667 N N . GLY A 1 80 ? -41.539 10.205 6.728 1.00 81.12 80 GLY A N 1
ATOM 668 C CA . GLY A 1 80 ? -42.286 11.468 6.726 1.00 81.12 80 GLY A CA 1
ATOM 669 C C . GLY A 1 80 ? -42.781 11.873 5.335 1.00 81.12 80 GLY A C 1
ATOM 670 O O . GLY A 1 80 ? -42.281 11.405 4.310 1.00 81.12 80 GLY A O 1
ATOM 671 N N . LYS A 1 81 ? -43.754 12.788 5.275 1.00 74.75 81 LYS A N 1
ATOM 672 C CA . LYS A 1 81 ? -43.992 13.549 4.038 1.00 74.75 81 LYS A CA 1
ATOM 673 C C . LYS A 1 81 ? -42.732 14.351 3.711 1.00 74.75 81 LYS A C 1
ATOM 675 O O . LYS A 1 81 ? -42.306 15.151 4.539 1.00 74.75 81 LYS A O 1
ATOM 680 N N . THR A 1 82 ? -42.182 14.187 2.508 1.00 67.75 82 THR A N 1
ATOM 681 C CA . THR A 1 82 ? -41.095 15.037 2.006 1.00 67.75 82 THR A CA 1
ATOM 682 C C . THR A 1 82 ? -41.497 16.511 2.139 1.00 67.75 82 THR A C 1
ATOM 684 O O . THR A 1 82 ? -42.520 16.889 1.558 1.00 67.75 82 THR A O 1
ATOM 687 N N . PRO A 1 83 ? -40.746 17.354 2.874 1.00 58.22 83 PRO A N 1
ATOM 688 C CA . PRO A 1 83 ? -41.078 18.765 3.016 1.00 58.22 83 PRO A CA 1
ATOM 689 C C . PRO A 1 83 ? -40.742 19.521 1.724 1.00 58.22 83 PRO A C 1
ATOM 691 O O . PRO A 1 83 ? -39.705 20.166 1.593 1.00 58.22 83 PRO A O 1
ATOM 694 N N . VAL A 1 84 ? -41.653 19.447 0.749 1.00 61.69 84 VAL A N 1
ATOM 695 C CA . VAL A 1 84 ? -41.633 20.271 -0.468 1.00 61.69 84 VAL A CA 1
ATOM 696 C C . VAL A 1 84 ? -41.961 21.712 -0.071 1.00 61.69 84 VAL A C 1
ATOM 698 O O . VAL A 1 84 ? -43.100 22.167 -0.169 1.00 61.69 84 VAL A O 1
ATOM 701 N N . GLY A 1 85 ? -40.954 22.398 0.467 1.00 59.00 85 GLY A N 1
ATOM 702 C CA . GLY A 1 85 ? -41.035 23.798 0.860 1.00 59.00 85 GLY A CA 1
ATOM 703 C C . GLY A 1 85 ? -41.221 24.732 -0.335 1.00 59.00 85 GLY A C 1
ATOM 704 O O . GLY A 1 85 ? -41.252 24.318 -1.497 1.00 59.00 85 GLY A O 1
ATOM 705 N N . VAL A 1 86 ? -41.314 26.030 -0.043 1.00 64.69 86 VAL A N 1
ATOM 706 C CA . VAL A 1 86 ? -41.316 27.066 -1.082 1.00 64.69 86 VAL A CA 1
ATOM 707 C C . VAL A 1 86 ? -40.040 26.933 -1.923 1.00 64.69 86 VAL A C 1
ATOM 709 O O . VAL A 1 86 ? -38.948 26.752 -1.383 1.00 64.69 86 VAL A O 1
ATOM 712 N N . ARG A 1 87 ? -40.181 27.008 -3.253 1.00 75.00 87 ARG A N 1
ATOM 713 C CA . ARG A 1 87 ? -39.050 27.053 -4.192 1.00 75.00 87 ARG A CA 1
ATOM 714 C C . ARG A 1 87 ? -38.115 28.201 -3.800 1.00 75.00 87 ARG A C 1
ATOM 716 O O . ARG A 1 87 ? -38.540 29.352 -3.814 1.00 75.00 87 ARG A O 1
ATOM 723 N N . PHE A 1 88 ? -36.860 27.884 -3.510 1.00 85.81 88 PHE A N 1
ATOM 724 C CA . PHE A 1 88 ? -35.791 28.854 -3.276 1.00 85.81 88 PHE A CA 1
ATOM 725 C C . PHE A 1 88 ? -34.771 28.788 -4.421 1.00 85.81 88 PHE A C 1
ATOM 727 O O . PHE A 1 88 ? -34.742 27.809 -5.172 1.00 85.81 88 PHE A O 1
ATOM 734 N N . ASN A 1 89 ? -33.938 29.818 -4.568 1.00 88.12 89 ASN A N 1
ATOM 735 C CA . ASN A 1 89 ? -32.807 29.789 -5.489 1.00 88.12 89 ASN A CA 1
ATOM 736 C C . ASN A 1 89 ? -31.543 29.313 -4.743 1.00 88.12 89 ASN A C 1
ATOM 738 O O . ASN A 1 89 ? -31.130 29.971 -3.789 1.00 88.12 89 ASN A O 1
ATOM 742 N N . PRO A 1 90 ? -30.882 28.221 -5.174 1.00 88.62 90 PRO A N 1
ATOM 743 C CA . PRO A 1 90 ? -29.581 27.804 -4.645 1.00 88.62 90 PRO A CA 1
ATOM 744 C C . PRO A 1 90 ? -28.526 28.914 -4.585 1.00 88.62 90 PRO A C 1
ATOM 746 O O . PRO A 1 90 ? -27.735 28.945 -3.647 1.00 88.62 90 PRO A O 1
ATOM 749 N N . GLY A 1 91 ? -28.536 29.839 -5.554 1.00 89.12 91 GLY A N 1
ATOM 750 C CA . GLY A 1 91 ? -27.591 30.958 -5.615 1.00 89.12 91 GLY A CA 1
ATOM 751 C C . GLY A 1 91 ? -27.747 31.996 -4.498 1.00 89.12 91 GLY A C 1
ATOM 752 O O . GLY A 1 91 ? -26.821 32.770 -4.282 1.00 89.12 91 GLY A O 1
ATOM 753 N N . ASP A 1 92 ? -28.867 31.992 -3.768 1.00 91.75 92 ASP A N 1
ATOM 754 C CA . ASP A 1 92 ? -29.085 32.869 -2.609 1.00 91.75 92 ASP A CA 1
ATOM 755 C C . ASP A 1 92 ? -28.397 32.309 -1.342 1.00 91.75 92 ASP A C 1
ATOM 757 O O . ASP A 1 92 ? -28.160 33.040 -0.380 1.00 91.75 92 ASP A O 1
ATOM 761 N N . PHE A 1 93 ? -28.040 31.014 -1.350 1.00 93.31 93 PHE A N 1
ATOM 762 C CA . PHE A 1 93 ? -27.432 30.283 -0.231 1.00 93.31 93 PHE A CA 1
ATOM 763 C C . PHE A 1 93 ? -26.117 29.574 -0.636 1.00 93.31 93 PHE A C 1
ATOM 765 O O . PHE A 1 93 ? -26.012 28.348 -0.517 1.00 93.31 93 PHE A O 1
ATOM 772 N N . PRO A 1 94 ? -25.075 30.303 -1.093 1.00 94.06 94 PRO A N 1
ATOM 773 C CA . PRO A 1 94 ? -23.777 29.734 -1.477 1.00 94.06 94 PRO A CA 1
ATOM 774 C C . PRO A 1 94 ? -22.894 29.358 -0.264 1.00 94.06 94 PRO A C 1
ATOM 776 O O . PRO A 1 94 ? -21.671 29.407 -0.339 1.00 94.06 94 PRO A O 1
ATOM 779 N N . PHE A 1 95 ? -23.492 29.009 0.877 1.00 93.12 95 PHE A N 1
ATOM 780 C CA . PHE A 1 95 ? -22.812 28.695 2.136 1.00 93.12 95 PHE A CA 1
ATOM 781 C C . PHE A 1 95 ? -23.638 27.702 2.965 1.00 93.12 95 PHE A C 1
ATOM 783 O O . PHE A 1 95 ? -24.858 27.628 2.825 1.00 93.12 95 PHE A O 1
ATOM 790 N N . ARG A 1 96 ? -22.986 26.937 3.852 1.00 91.50 96 ARG A N 1
ATOM 791 C CA . ARG A 1 96 ? -23.691 26.060 4.805 1.00 91.50 96 ARG A CA 1
ATOM 792 C C . ARG A 1 96 ? -24.407 26.921 5.850 1.00 91.50 96 ARG A C 1
ATOM 794 O O . ARG A 1 96 ? -23.738 27.679 6.548 1.00 91.50 96 ARG A O 1
ATOM 801 N N . THR A 1 97 ? -25.731 26.803 5.965 1.00 91.19 97 THR A N 1
ATOM 802 C CA . THR A 1 97 ? -26.508 27.525 6.987 1.00 91.19 97 THR A CA 1
ATOM 803 C C . THR A 1 97 ? -26.296 26.933 8.378 1.00 91.19 97 THR A C 1
ATOM 805 O O . THR A 1 97 ? -25.804 25.816 8.541 1.00 91.19 97 THR A O 1
ATOM 808 N N . ASP A 1 98 ? -26.657 27.694 9.405 1.00 87.19 98 ASP A N 1
ATOM 809 C CA . ASP A 1 98 ? -26.503 27.319 10.816 1.00 87.19 98 ASP A CA 1
ATOM 810 C C . ASP A 1 98 ? -27.296 26.063 11.196 1.00 87.19 98 ASP A C 1
ATOM 812 O O . ASP A 1 98 ? -26.903 25.369 12.118 1.00 87.19 98 ASP A O 1
ATOM 816 N N . ASP A 1 99 ? -28.371 25.771 10.463 1.00 82.75 99 ASP A N 1
ATOM 817 C CA . ASP A 1 99 ? -29.376 24.743 10.749 1.00 82.75 99 ASP A CA 1
ATOM 818 C C . ASP A 1 99 ? -29.497 23.659 9.661 1.00 82.75 99 ASP A C 1
ATOM 820 O O . ASP A 1 99 ? -30.506 22.954 9.602 1.00 82.75 99 ASP A O 1
ATOM 824 N N . GLY A 1 100 ? -28.539 23.592 8.731 1.00 85.81 100 GLY A N 1
ATOM 825 C CA . GLY A 1 100 ? -28.498 22.608 7.641 1.00 85.81 100 GLY A CA 1
ATOM 826 C C . GLY A 1 100 ? -29.527 22.797 6.512 1.00 85.81 100 GLY A C 1
ATOM 827 O O . GLY A 1 100 ? -29.543 22.004 5.567 1.00 85.81 100 GLY A O 1
ATOM 828 N N . LYS A 1 101 ? -30.387 23.825 6.565 1.00 88.50 101 LYS A N 1
ATOM 829 C CA . LYS A 1 101 ? -31.404 24.093 5.531 1.00 88.50 101 LYS A CA 1
ATOM 830 C C . LYS A 1 101 ? -30.815 24.525 4.183 1.00 88.50 101 LYS A C 1
ATOM 832 O O . LYS A 1 101 ? -29.636 24.830 4.026 1.00 88.50 101 LYS A O 1
ATOM 837 N N . PHE A 1 102 ? -31.692 24.547 3.179 1.00 89.81 102 PHE A N 1
ATOM 838 C CA . PHE A 1 102 ? -31.449 25.042 1.819 1.00 89.81 102 PHE A CA 1
ATOM 839 C C . PHE A 1 102 ? -30.370 24.292 1.011 1.00 89.81 102 PHE A C 1
ATOM 841 O O . PHE A 1 102 ? -30.002 24.748 -0.071 1.00 89.81 102 PHE A O 1
ATOM 848 N N . ASN A 1 103 ? -29.902 23.116 1.450 1.00 89.69 103 ASN A N 1
ATOM 849 C CA . ASN A 1 103 ? -28.930 22.323 0.687 1.00 89.69 103 ASN A CA 1
ATOM 850 C C . ASN A 1 103 ? -29.553 21.673 -0.572 1.00 89.69 103 ASN A C 1
ATOM 852 O O . ASN A 1 103 ? -29.222 22.071 -1.691 1.00 89.69 103 ASN A O 1
ATOM 856 N N . ASP A 1 104 ? -30.505 20.740 -0.433 1.00 88.06 104 ASP A N 1
ATOM 857 C CA . ASP A 1 104 ? -31.161 20.107 -1.594 1.00 88.06 104 ASP A CA 1
ATOM 858 C C . ASP A 1 104 ? -31.980 21.158 -2.390 1.00 88.06 104 ASP A C 1
ATOM 860 O O . ASP A 1 104 ? -32.909 21.750 -1.830 1.00 88.06 104 ASP A O 1
ATOM 864 N N . PRO A 1 105 ? -31.691 21.398 -3.693 1.00 85.94 105 PRO A N 1
ATOM 865 C CA . PRO A 1 105 ? -32.391 22.400 -4.513 1.00 85.94 105 PRO A CA 1
ATOM 866 C C . PRO A 1 105 ? -33.915 22.225 -4.594 1.00 85.94 105 PRO A C 1
ATOM 868 O O . PRO A 1 105 ? -34.628 23.144 -4.999 1.00 85.94 105 PRO A O 1
ATOM 871 N N . PHE A 1 106 ? -34.420 21.031 -4.282 1.00 84.81 106 PHE A N 1
ATOM 872 C CA . PHE A 1 106 ? -35.828 20.661 -4.397 1.00 84.81 106 PHE A CA 1
ATOM 873 C C . PHE A 1 106 ? -36.498 20.430 -3.035 1.00 84.81 106 PHE A C 1
ATOM 875 O O . PHE A 1 106 ? -37.719 20.269 -2.984 1.00 84.81 106 PHE A O 1
ATOM 882 N N . ASN A 1 107 ? -35.731 20.451 -1.939 1.00 85.25 107 ASN A N 1
ATOM 883 C CA . ASN A 1 107 ? -36.217 20.278 -0.574 1.00 85.25 107 ASN A CA 1
ATOM 884 C C . ASN A 1 107 ? -35.376 21.110 0.413 1.00 85.25 107 ASN A C 1
ATOM 886 O O . ASN A 1 107 ? -34.340 20.667 0.905 1.00 85.25 107 ASN A O 1
ATOM 890 N N . ALA A 1 108 ? -35.876 22.297 0.768 1.00 85.00 108 ALA A N 1
ATOM 891 C CA . ALA A 1 108 ? -35.200 23.229 1.673 1.00 85.00 108 ALA A CA 1
ATOM 892 C C . ALA A 1 108 ? -34.953 22.695 3.103 1.00 85.00 108 ALA A C 1
ATOM 894 O O . ALA A 1 108 ? -34.203 23.324 3.843 1.00 85.00 108 ALA A O 1
ATOM 895 N N . GLY A 1 109 ? -35.568 21.575 3.502 1.00 83.69 109 GLY A N 1
ATOM 896 C CA . GLY A 1 109 ? -35.349 20.925 4.799 1.00 83.69 109 GLY A CA 1
ATOM 897 C C . GLY A 1 109 ? -34.559 19.612 4.737 1.00 83.69 109 GLY A C 1
ATOM 898 O O . GLY A 1 109 ? -34.409 18.961 5.764 1.00 83.69 109 GLY A O 1
ATOM 899 N N . ALA A 1 110 ? -34.081 19.158 3.574 1.00 86.12 110 ALA A N 1
ATOM 900 C CA . ALA A 1 110 ? -33.354 17.886 3.497 1.00 86.12 110 ALA A CA 1
ATOM 901 C C . ALA A 1 110 ? -32.025 17.957 4.270 1.00 86.12 110 ALA A C 1
ATOM 903 O O . ALA A 1 110 ? -31.087 18.620 3.830 1.00 86.12 110 ALA A O 1
ATOM 904 N N . GLY A 1 111 ? -31.946 17.244 5.397 1.00 82.62 111 GLY A N 1
ATOM 905 C CA . GLY A 1 111 ? -30.762 17.190 6.256 1.00 82.62 111 GLY A CA 1
ATOM 906 C C . GLY A 1 111 ? -30.664 18.274 7.337 1.00 82.62 111 GLY A C 1
ATOM 907 O O . GLY A 1 111 ? -29.619 18.343 7.969 1.00 82.62 111 GLY A O 1
ATOM 908 N N . SER A 1 112 ? -31.699 19.095 7.555 1.00 85.25 112 SER A N 1
ATOM 909 C CA . SER A 1 112 ? -31.690 20.163 8.572 1.00 85.25 112 SER A CA 1
ATOM 910 C C . SER A 1 112 ? -32.081 19.689 9.977 1.00 85.25 112 SER A C 1
ATOM 912 O O . SER A 1 112 ? -32.833 18.712 10.094 1.00 85.25 112 SER A O 1
ATOM 914 N N . GLU A 1 113 ? -31.713 20.458 11.014 1.00 81.62 113 GLU A N 1
ATOM 915 C CA . GLU A 1 113 ? -32.114 20.205 12.411 1.00 81.62 113 GLU A CA 1
ATOM 916 C C . GLU A 1 113 ? -33.630 19.944 12.525 1.00 81.62 113 GLU A C 1
ATOM 918 O O . GLU A 1 113 ? -34.455 20.659 11.939 1.00 81.62 113 GLU A O 1
ATOM 923 N N . GLY A 1 114 ? -34.014 18.913 13.283 1.00 77.75 114 GLY A N 1
ATOM 924 C CA . GLY A 1 114 ? -35.408 18.590 13.581 1.00 77.75 114 GLY A CA 1
ATOM 925 C C . GLY A 1 114 ? -36.133 17.770 12.508 1.00 77.75 114 GLY A C 1
ATOM 926 O O . GLY A 1 114 ? -37.334 17.519 12.648 1.00 77.75 114 GLY A O 1
ATOM 927 N N . THR A 1 115 ? -35.449 17.301 11.460 1.00 84.50 115 THR A N 1
ATOM 928 C CA . THR A 1 115 ? -36.058 16.433 10.433 1.00 84.50 115 THR A CA 1
ATOM 929 C C . THR A 1 115 ? -35.985 14.942 10.774 1.00 84.50 115 THR A C 1
ATOM 931 O O . THR A 1 115 ? -35.377 14.543 11.763 1.00 84.50 115 THR A O 1
ATOM 934 N N . PHE A 1 116 ? -36.705 14.100 10.026 1.00 88.56 116 PHE A N 1
ATOM 935 C CA . PHE A 1 116 ? -36.792 12.664 10.306 1.00 88.56 116 PHE A CA 1
ATOM 936 C C . PHE A 1 116 ? -35.505 11.918 9.935 1.00 88.56 116 PHE A C 1
ATOM 938 O O . PHE A 1 116 ? -34.931 12.156 8.872 1.00 88.56 116 PHE A O 1
ATOM 945 N N . PHE A 1 117 ? -35.127 10.932 10.753 1.00 89.00 117 PHE A N 1
ATOM 946 C CA . PHE A 1 117 ? -34.237 9.869 10.290 1.00 89.00 117 PHE A CA 1
ATOM 947 C C . PHE A 1 117 ? -34.911 9.092 9.151 1.00 89.00 117 PHE A C 1
ATOM 949 O O . PHE A 1 117 ? -36.059 8.657 9.284 1.00 89.00 117 PHE A O 1
ATOM 956 N N . GLY A 1 118 ? -34.182 8.875 8.056 1.00 91.19 118 GLY A N 1
ATOM 957 C CA . GLY A 1 118 ? -34.569 7.929 7.011 1.00 91.19 118 GLY A CA 1
ATOM 958 C C . GLY A 1 118 ? -34.367 6.478 7.455 1.00 91.19 118 GLY A C 1
ATOM 959 O O . GLY A 1 118 ? -34.002 6.203 8.603 1.00 91.19 118 GLY A O 1
ATOM 960 N N . ARG A 1 119 ? -34.538 5.528 6.529 1.00 93.31 119 ARG A N 1
ATOM 961 C CA . ARG A 1 119 ? -34.149 4.126 6.757 1.00 93.31 119 ARG A CA 1
ATOM 962 C C . ARG A 1 119 ? -33.426 3.481 5.588 1.00 93.31 119 ARG A C 1
ATOM 964 O O . ARG A 1 119 ? -33.611 3.874 4.439 1.00 93.31 119 ARG A O 1
ATOM 971 N N . ASN A 1 120 ? -32.643 2.450 5.889 1.00 91.56 120 ASN A N 1
ATOM 972 C CA . ASN A 1 120 ? -32.085 1.529 4.897 1.00 91.56 120 ASN A CA 1
ATOM 973 C C . ASN A 1 120 ? -32.911 0.241 4.726 1.00 91.56 120 ASN A C 1
ATOM 975 O O . ASN A 1 120 ? -32.664 -0.519 3.791 1.00 91.56 120 ASN A O 1
ATOM 979 N N . MET A 1 121 ? -33.890 -0.012 5.601 1.00 90.31 121 MET A N 1
ATOM 980 C CA . MET A 1 121 ? -34.757 -1.197 5.567 1.00 90.31 121 MET A CA 1
ATOM 981 C C . MET A 1 121 ? -36.126 -0.931 6.228 1.00 90.31 121 MET A C 1
ATOM 983 O O . MET A 1 121 ? -36.270 0.054 6.958 1.00 90.31 121 MET A O 1
ATOM 987 N N . PRO A 1 122 ? -37.154 -1.767 5.984 1.00 86.06 122 PRO A N 1
ATOM 988 C CA . PRO A 1 122 ? -38.442 -1.647 6.666 1.00 86.06 122 PRO A CA 1
ATOM 989 C C . PRO A 1 122 ? -38.312 -1.802 8.197 1.00 86.06 122 PRO A C 1
ATOM 991 O O . PRO A 1 122 ? -37.527 -2.631 8.659 1.00 86.06 122 PRO A O 1
ATOM 994 N N . PRO A 1 123 ? -39.078 -1.047 9.007 1.00 89.44 123 PRO A N 1
ATOM 995 C CA . PRO A 1 123 ? -39.010 -1.143 10.465 1.00 89.44 123 PRO A CA 1
ATOM 996 C C . PRO A 1 123 ? -39.624 -2.452 10.990 1.00 89.44 123 PRO A C 1
ATOM 998 O O . PRO A 1 123 ? -40.795 -2.739 10.740 1.00 89.44 123 PRO A O 1
ATOM 1001 N N . VAL A 1 124 ? -38.867 -3.209 11.790 1.00 91.06 124 VAL A N 1
ATOM 1002 C CA . VAL A 1 124 ? -39.307 -4.493 12.373 1.00 91.06 124 VAL A CA 1
ATOM 1003 C C . VAL A 1 124 ? -39.917 -4.264 13.758 1.00 91.06 124 VAL A C 1
ATOM 1005 O O . VAL A 1 124 ? -39.216 -3.847 14.683 1.00 91.06 124 VAL A O 1
ATOM 1008 N N . HIS A 1 125 ? -41.221 -4.528 13.913 1.00 88.38 125 HIS A N 1
ATOM 1009 C CA . HIS A 1 125 ? -41.964 -4.252 15.151 1.00 88.38 125 HIS A CA 1
ATOM 1010 C C . HIS A 1 125 ? -41.474 -5.097 16.335 1.00 88.38 125 HIS A C 1
ATOM 1012 O O . HIS A 1 125 ? -41.626 -6.317 16.339 1.00 88.38 125 HIS A O 1
ATOM 1018 N N . GLN A 1 126 ? -40.933 -4.440 17.364 1.00 91.00 126 GLN A N 1
ATOM 1019 C CA . GLN A 1 126 ? -40.320 -5.113 18.518 1.00 91.00 126 GLN A CA 1
ATOM 1020 C C . GLN A 1 126 ? -40.837 -4.643 19.882 1.00 91.00 126 GLN A C 1
ATOM 1022 O O . GLN A 1 126 ? -40.261 -5.009 20.907 1.00 91.00 126 GLN A O 1
ATOM 1027 N N . LYS A 1 127 ? -41.942 -3.884 19.940 1.00 87.50 127 LYS A N 1
ATOM 1028 C CA . LYS A 1 127 ? -42.468 -3.341 21.209 1.00 87.50 127 LYS A CA 1
ATOM 1029 C C . LYS A 1 127 ? -42.839 -4.428 22.234 1.00 87.50 127 LYS A C 1
ATOM 1031 O O . LYS A 1 127 ? -42.658 -4.220 23.428 1.00 87.50 127 LYS A O 1
ATOM 1036 N N . ASP A 1 128 ? -43.216 -5.621 21.776 1.00 91.81 128 ASP A N 1
ATOM 1037 C CA . ASP A 1 128 ? -43.528 -6.793 22.617 1.00 91.81 128 ASP A CA 1
ATOM 1038 C C . ASP A 1 128 ? -42.283 -7.636 22.993 1.00 91.81 128 ASP A C 1
ATOM 1040 O O . ASP A 1 128 ? -42.370 -8.618 23.738 1.00 91.81 128 ASP A O 1
ATOM 1044 N N . LYS A 1 129 ? -41.107 -7.265 22.460 1.00 93.12 129 LYS A N 1
ATOM 1045 C CA . LYS A 1 129 ? -39.806 -7.941 22.615 1.00 93.12 129 LYS A CA 1
ATOM 1046 C C . LYS A 1 129 ? -38.688 -7.026 23.154 1.00 93.12 129 LYS A C 1
ATOM 1048 O O . LYS A 1 129 ? -37.531 -7.442 23.172 1.00 93.12 129 LYS A O 1
ATOM 1053 N N . LEU A 1 130 ? -38.998 -5.810 23.625 1.00 94.81 130 LEU A N 1
ATOM 1054 C CA . LEU A 1 130 ? -37.991 -4.843 24.110 1.00 94.81 130 LEU A CA 1
ATOM 1055 C C . LEU A 1 130 ? -37.089 -5.404 25.223 1.00 94.81 130 LEU A C 1
ATOM 1057 O O . LEU A 1 130 ? -35.919 -5.038 25.294 1.00 94.81 130 LEU A O 1
ATOM 1061 N N . LEU A 1 131 ? -37.616 -6.324 26.039 1.00 96.12 131 LEU A N 1
ATOM 1062 C CA . LEU A 1 131 ? -36.923 -6.988 27.152 1.00 96.12 131 LEU A CA 1
ATOM 1063 C C . LEU A 1 131 ? -36.634 -8.482 26.884 1.00 96.12 131 LEU A C 1
ATOM 1065 O O . LEU A 1 131 ? -36.588 -9.277 27.816 1.00 96.12 131 LEU A O 1
ATOM 1069 N N . LYS A 1 132 ? -36.532 -8.911 25.614 1.00 94.81 132 LYS A N 1
ATOM 1070 C CA . LYS A 1 132 ? -36.371 -10.335 25.253 1.00 94.81 132 LYS A CA 1
ATOM 1071 C C . LYS A 1 132 ? -35.222 -10.565 24.255 1.00 94.81 132 LYS A C 1
ATOM 1073 O O . LYS A 1 132 ? -35.376 -10.165 23.095 1.00 94.81 132 LYS A O 1
ATOM 1078 N N . PRO A 1 133 ? -34.118 -11.233 24.653 1.00 96.25 133 PRO A N 1
ATOM 1079 C CA . PRO A 1 133 ? -33.695 -11.481 26.045 1.00 96.25 133 PRO A CA 1
ATOM 1080 C C . PRO A 1 133 ? -33.446 -10.164 26.799 1.00 96.25 133 PRO A C 1
ATOM 1082 O O . PRO A 1 133 ? -33.410 -9.099 26.180 1.00 96.25 133 PRO A O 1
ATOM 1085 N N . ASP A 1 134 ? -33.302 -10.200 28.120 1.00 97.81 134 ASP A N 1
ATOM 1086 C CA . ASP A 1 134 ? -33.158 -8.971 28.910 1.00 97.81 134 ASP A CA 1
ATOM 1087 C C . ASP A 1 134 ? -31.886 -8.167 28.528 1.00 97.81 134 ASP A C 1
ATOM 1089 O O . ASP A 1 134 ? -30.818 -8.769 28.370 1.00 97.81 134 ASP A O 1
ATOM 1093 N N . PRO A 1 135 ? -31.951 -6.826 28.360 1.00 97.94 135 PRO A N 1
ATOM 1094 C CA . PRO A 1 135 ? -30.794 -6.033 27.943 1.00 97.94 135 PRO A CA 1
ATOM 1095 C C . PRO A 1 135 ? -29.612 -6.087 28.919 1.00 97.94 135 PRO A C 1
ATOM 1097 O O . PRO A 1 135 ? -28.469 -6.055 28.469 1.00 97.94 135 PRO A O 1
ATOM 1100 N N . MET A 1 136 ? -29.862 -6.208 30.228 1.00 97.94 136 MET A N 1
ATOM 1101 C CA . MET A 1 136 ? -28.818 -6.259 31.257 1.00 97.94 136 MET A CA 1
ATOM 1102 C C . MET A 1 136 ? -28.174 -7.649 31.339 1.00 97.94 136 MET A C 1
ATOM 1104 O O . MET A 1 136 ? -26.977 -7.755 31.623 1.00 97.94 136 MET A O 1
ATOM 1108 N N . VAL A 1 137 ? -28.913 -8.712 30.991 1.00 98.19 137 VAL A N 1
ATOM 1109 C CA . VAL A 1 137 ? -28.342 -10.053 30.751 1.00 98.19 137 VAL A CA 1
ATOM 1110 C C . VAL A 1 137 ? -27.426 -10.038 29.526 1.00 98.19 137 VAL A C 1
ATOM 1112 O O . VAL A 1 137 ? -26.289 -10.497 29.622 1.00 98.19 137 VAL A O 1
ATOM 1115 N N . VAL A 1 138 ? -27.868 -9.453 28.405 1.00 98.38 138 VAL A N 1
ATOM 1116 C CA . VAL A 1 138 ? -27.041 -9.308 27.189 1.00 98.38 138 VAL A CA 1
ATOM 1117 C C . VAL A 1 138 ? -25.773 -8.497 27.480 1.00 98.38 138 VAL A C 1
ATOM 1119 O O . VAL A 1 138 ? -24.666 -8.940 27.165 1.00 98.38 138 VAL A O 1
ATOM 1122 N N . ALA A 1 139 ? -25.911 -7.339 28.132 1.00 98.12 139 ALA A N 1
ATOM 1123 C CA . ALA A 1 139 ? -24.783 -6.488 28.494 1.00 98.12 139 ALA A CA 1
ATOM 1124 C C . ALA A 1 139 ? -23.777 -7.207 29.405 1.00 98.12 139 ALA A C 1
ATOM 1126 O O . ALA A 1 139 ? -22.572 -7.127 29.166 1.00 98.12 139 ALA A O 1
ATOM 1127 N N . THR A 1 140 ? -24.259 -7.943 30.410 1.00 98.00 140 THR A N 1
ATOM 1128 C CA . THR A 1 140 ? -23.403 -8.649 31.373 1.00 98.00 140 THR A CA 1
ATOM 1129 C C . THR A 1 140 ? -22.712 -9.867 30.764 1.00 98.00 140 THR A C 1
ATOM 1131 O O . THR A 1 140 ? -21.500 -9.999 30.908 1.00 98.00 140 THR A O 1
ATOM 1134 N N . LYS A 1 141 ? -23.450 -10.750 30.076 1.00 97.88 141 LYS A N 1
ATOM 1135 C CA . LYS A 1 141 ? -22.900 -12.029 29.602 1.00 97.88 141 LYS A CA 1
ATOM 1136 C C . LYS A 1 141 ? -22.082 -11.914 28.315 1.00 97.88 141 LYS A C 1
ATOM 1138 O O . LYS A 1 141 ? -21.157 -12.701 28.146 1.00 97.88 141 LYS A O 1
ATOM 1143 N N . LEU A 1 142 ? -22.390 -10.966 27.420 1.00 98.31 142 LEU A N 1
ATOM 1144 C CA . LEU A 1 142 ? -21.818 -10.918 26.060 1.00 98.31 142 LEU A CA 1
ATOM 1145 C C . LEU A 1 142 ? -21.010 -9.651 25.739 1.00 98.31 142 LEU A C 1
ATOM 1147 O O . LEU A 1 142 ? -20.111 -9.709 24.900 1.00 98.31 142 LEU A O 1
ATOM 1151 N N . LEU A 1 143 ? -21.301 -8.509 26.373 1.00 98.50 143 LEU A N 1
ATOM 1152 C CA . LEU A 1 143 ? -20.652 -7.234 26.029 1.00 98.50 143 LEU A CA 1
ATOM 1153 C C . LEU A 1 143 ? -19.568 -6.814 27.031 1.00 98.50 143 LEU A C 1
ATOM 1155 O O . LEU A 1 143 ? -18.488 -6.412 26.601 1.00 98.50 143 LEU A O 1
ATOM 1159 N N . ALA A 1 144 ? -19.832 -6.903 28.338 1.00 98.38 144 ALA A N 1
ATOM 1160 C CA . ALA A 1 144 ? -18.964 -6.375 29.394 1.00 98.38 144 ALA A CA 1
ATOM 1161 C C . ALA A 1 144 ? -17.506 -6.865 29.290 1.00 98.38 144 ALA A C 1
ATOM 1163 O O . ALA A 1 144 ? -17.244 -8.058 29.118 1.00 98.38 144 ALA A O 1
ATOM 1164 N N . ARG A 1 145 ? -16.552 -5.929 29.395 1.00 98.25 145 ARG A N 1
ATOM 1165 C CA . ARG A 1 145 ? -15.128 -6.200 29.176 1.00 98.25 145 ARG A CA 1
ATOM 1166 C C . ARG A 1 145 ? -14.556 -7.173 30.204 1.00 98.25 145 ARG A C 1
ATOM 1168 O O . ARG A 1 145 ? -14.611 -6.908 31.403 1.00 98.25 145 ARG A O 1
ATOM 1175 N N . ARG A 1 146 ? -13.942 -8.251 29.708 1.00 95.44 146 ARG A N 1
ATOM 1176 C CA . ARG A 1 146 ? -13.171 -9.221 30.507 1.00 95.44 146 ARG A CA 1
ATOM 1177 C C . ARG A 1 146 ? -11.673 -8.905 30.474 1.00 95.44 146 ARG A C 1
ATOM 1179 O O . ARG A 1 146 ? -11.055 -8.709 31.514 1.00 95.44 146 ARG A O 1
ATOM 1186 N N . GLU A 1 147 ? -11.116 -8.795 29.271 1.00 95.31 147 GLU A N 1
ATOM 1187 C CA . GLU A 1 147 ? -9.752 -8.337 28.986 1.00 95.31 147 GLU A CA 1
ATOM 1188 C C . GLU A 1 147 ? -9.813 -7.346 27.812 1.00 95.31 147 GLU A C 1
ATOM 1190 O O . GLU A 1 147 ? -10.698 -7.441 26.962 1.00 95.31 147 GLU A O 1
ATOM 1195 N N . LEU A 1 148 ? -8.909 -6.362 27.769 1.00 96.94 148 LEU A N 1
ATOM 1196 C CA . LEU A 1 148 ? -8.863 -5.386 26.678 1.00 96.94 148 LEU A CA 1
ATOM 1197 C C . LEU A 1 148 ? -8.281 -6.028 25.410 1.00 96.94 148 LEU A C 1
ATOM 1199 O O . LEU A 1 148 ? -7.065 -6.143 25.266 1.00 96.94 148 LEU A O 1
ATOM 1203 N N . ILE A 1 149 ? -9.152 -6.371 24.463 1.00 97.56 149 ILE A N 1
ATOM 1204 C CA . ILE A 1 149 ? -8.749 -6.731 23.098 1.00 97.56 149 ILE A CA 1
ATOM 1205 C C . ILE A 1 149 ? -8.478 -5.425 22.339 1.00 97.56 149 ILE A C 1
ATOM 1207 O O . ILE A 1 149 ? -9.377 -4.586 22.243 1.00 97.56 149 ILE A O 1
ATOM 1211 N N . ASP A 1 150 ? -7.271 -5.227 21.801 1.00 97.00 150 ASP A N 1
ATOM 1212 C CA . ASP A 1 150 ? -6.887 -4.018 21.050 1.00 97.00 150 ASP A CA 1
ATOM 1213 C C . ASP A 1 150 ? -6.721 -4.262 19.535 1.00 97.00 150 ASP A C 1
ATOM 1215 O O . ASP A 1 150 ? -6.700 -5.396 19.055 1.00 97.00 150 ASP A O 1
ATOM 1219 N N . THR A 1 151 ? -6.623 -3.184 18.749 1.00 94.88 151 THR A N 1
ATOM 1220 C CA . THR A 1 151 ? -6.382 -3.263 17.288 1.00 94.88 151 THR A CA 1
ATOM 1221 C C . THR A 1 151 ? -4.887 -3.360 16.909 1.00 94.88 151 THR A C 1
ATOM 1223 O O . THR A 1 151 ? -4.492 -3.150 15.752 1.00 94.88 151 THR A O 1
ATOM 1226 N N . GLY A 1 152 ? -4.019 -3.665 17.878 1.00 92.88 152 GLY A N 1
ATOM 1227 C CA . GLY A 1 152 ? -2.576 -3.850 17.754 1.00 92.88 152 GLY A CA 1
ATOM 1228 C C . GLY A 1 152 ? -1.820 -2.603 17.296 1.00 92.88 152 GLY A C 1
ATOM 1229 O O . GLY A 1 152 ? -1.254 -1.850 18.088 1.00 92.88 152 GLY A O 1
ATOM 1230 N N . LYS A 1 153 ? -1.735 -2.413 15.975 1.00 89.88 153 LYS A N 1
ATOM 1231 C CA . LYS A 1 153 ? -1.092 -1.239 15.352 1.00 89.88 153 LYS A CA 1
ATOM 1232 C C . LYS A 1 153 ? -1.955 -0.517 14.323 1.00 89.88 153 LYS A C 1
ATOM 1234 O O . LYS A 1 153 ? -1.512 0.508 13.804 1.00 89.88 153 LYS A O 1
ATOM 1239 N N . GLN A 1 154 ? -3.146 -1.036 14.027 1.00 91.62 154 GLN A N 1
ATOM 1240 C CA . GLN A 1 154 ? -3.992 -0.522 12.956 1.00 91.62 154 GLN A CA 1
ATOM 1241 C C . GLN A 1 154 ? -4.671 0.797 13.338 1.00 91.62 154 GLN A C 1
ATOM 1243 O O . GLN A 1 154 ? -4.678 1.714 12.523 1.00 91.62 154 GLN A O 1
ATOM 1248 N N . PHE A 1 155 ? -5.201 0.911 14.560 1.00 94.94 155 PHE A N 1
ATOM 1249 C CA . PHE A 1 155 ? -6.107 2.001 14.919 1.00 94.94 155 PHE A CA 1
ATOM 1250 C C . PHE A 1 155 ? -5.803 2.542 16.327 1.00 94.94 155 PHE A C 1
ATOM 1252 O O . PHE A 1 155 ? -5.743 1.804 17.312 1.00 94.94 155 PHE A O 1
ATOM 1259 N N . ASN A 1 156 ? -5.534 3.843 16.425 1.00 97.56 156 ASN A N 1
ATOM 1260 C CA . ASN A 1 156 ? -5.116 4.490 17.670 1.00 97.56 156 ASN A CA 1
ATOM 1261 C C . ASN A 1 156 ? -6.266 5.248 18.366 1.00 97.56 156 ASN A C 1
ATOM 1263 O O . ASN A 1 156 ? -7.380 5.358 17.850 1.00 97.56 156 ASN A O 1
ATOM 1267 N N . MET A 1 157 ? -5.999 5.825 19.540 1.00 98.25 157 MET A N 1
ATOM 1268 C CA . MET A 1 157 ? -7.009 6.600 20.276 1.00 98.25 157 MET A CA 1
ATOM 1269 C C . MET A 1 157 ? -7.411 7.924 19.606 1.00 98.25 157 MET A C 1
ATOM 1271 O O . MET A 1 157 ? -8.496 8.434 19.890 1.00 98.25 157 MET A O 1
ATOM 1275 N N . ILE A 1 158 ? -6.602 8.467 18.689 1.00 98.62 158 ILE A N 1
ATOM 1276 C CA . ILE A 1 158 ? -7.006 9.598 17.834 1.00 98.62 158 ILE A CA 1
ATOM 1277 C C . ILE A 1 158 ? -8.106 9.135 16.869 1.00 98.62 158 ILE A C 1
ATOM 1279 O O . ILE A 1 158 ? -9.074 9.855 16.657 1.00 98.62 158 ILE A O 1
ATOM 1283 N N . ALA A 1 159 ? -8.018 7.908 16.349 1.00 98.19 159 ALA A N 1
ATOM 1284 C CA . ALA A 1 159 ? -9.024 7.323 15.465 1.00 98.19 159 ALA A CA 1
ATOM 1285 C C . ALA A 1 159 ? -10.344 6.988 16.187 1.00 98.19 159 ALA A C 1
ATOM 1287 O O . ALA A 1 159 ? -11.418 7.183 15.612 1.00 98.19 159 ALA A O 1
ATOM 1288 N N . ALA A 1 160 ? -10.276 6.561 17.454 1.00 98.12 160 ALA A N 1
ATOM 1289 C CA . ALA A 1 160 ? -11.450 6.401 18.318 1.00 98.12 160 ALA A CA 1
ATOM 1290 C C . ALA A 1 160 ? -12.092 7.755 18.687 1.00 98.12 160 ALA A C 1
ATOM 1292 O O . ALA A 1 160 ? -13.306 7.912 18.599 1.00 98.12 160 ALA A O 1
ATOM 1293 N N . SER A 1 161 ? -11.282 8.768 19.013 1.00 98.44 161 SER A N 1
ATOM 1294 C CA . SER A 1 161 ? -11.779 10.137 19.234 1.00 98.44 161 SER A CA 1
ATOM 1295 C C . SER A 1 161 ? -12.420 10.717 17.972 1.00 98.44 161 SER A C 1
ATOM 1297 O O . SER A 1 161 ? -13.458 11.368 18.043 1.00 98.44 161 SER A O 1
ATOM 1299 N N . TRP A 1 162 ? -11.826 10.445 16.804 1.00 98.56 162 TRP A N 1
ATOM 1300 C CA . TRP A 1 162 ? -12.325 10.921 15.518 1.00 98.56 162 TRP A CA 1
ATOM 1301 C C . TRP A 1 162 ? -13.719 10.393 15.219 1.00 98.56 162 TRP A C 1
ATOM 1303 O O . TRP A 1 162 ? -14.554 11.156 14.744 1.00 98.56 162 TRP A O 1
ATOM 1313 N N . ILE A 1 163 ? -14.001 9.113 15.485 1.00 97.75 163 ILE A N 1
ATOM 1314 C CA . ILE A 1 163 ? -15.325 8.588 15.152 1.00 97.75 163 ILE A CA 1
ATOM 1315 C C . ILE A 1 163 ? -16.410 9.202 16.029 1.00 97.75 163 ILE A C 1
ATOM 1317 O O . ILE A 1 163 ? -17.432 9.599 15.482 1.00 97.75 163 ILE A O 1
ATOM 1321 N N . GLN A 1 164 ? -16.152 9.425 17.323 1.00 96.62 164 GLN A N 1
ATOM 1322 C CA . GLN A 1 164 ? -17.062 10.207 18.164 1.00 96.62 164 GLN A CA 1
ATOM 1323 C C . GLN A 1 164 ? -17.200 11.650 17.653 1.00 96.62 164 GLN A C 1
ATOM 1325 O O . GLN A 1 164 ? -18.319 12.125 17.508 1.00 96.62 164 GLN A O 1
ATOM 1330 N N . PHE A 1 165 ? -16.107 12.322 17.280 1.00 97.12 165 PHE A N 1
ATOM 1331 C CA . PHE A 1 165 ? -16.161 13.658 16.667 1.00 97.12 165 PHE A CA 1
ATOM 1332 C C . PHE A 1 165 ? -17.049 13.700 15.406 1.00 97.12 165 PHE A C 1
ATOM 1334 O O . PHE A 1 165 ? -17.760 14.680 15.198 1.00 97.12 165 PHE A O 1
ATOM 1341 N N . MET A 1 166 ? -17.101 12.617 14.618 1.00 95.88 166 MET A N 1
ATOM 1342 C CA . MET A 1 166 ? -18.068 12.476 13.521 1.00 95.88 166 MET A CA 1
ATOM 1343 C C . MET A 1 166 ? -19.501 12.184 13.992 1.00 95.88 166 MET A C 1
ATOM 1345 O O . MET A 1 166 ? -20.437 12.682 13.380 1.00 95.88 166 MET A O 1
ATOM 1349 N N . ILE A 1 167 ? -19.709 11.396 15.054 1.00 93.81 167 ILE A N 1
ATOM 1350 C CA . ILE A 1 167 ? -21.057 11.150 15.602 1.00 93.81 167 ILE A CA 1
ATOM 1351 C C . ILE A 1 167 ? -21.690 12.460 16.065 1.00 93.81 167 ILE A C 1
ATOM 1353 O O . ILE A 1 167 ? -22.819 12.741 15.671 1.00 93.81 167 ILE A O 1
ATOM 1357 N N . HIS A 1 168 ? -20.940 13.288 16.801 1.00 92.88 168 HIS A N 1
ATOM 1358 C CA . HIS A 1 168 ? -21.397 14.625 17.178 1.00 92.88 168 HIS A CA 1
ATOM 1359 C C . HIS A 1 168 ? -21.693 15.472 15.931 1.00 92.88 168 HIS A C 1
ATOM 1361 O O . HIS A 1 168 ? -22.740 16.093 15.876 1.00 92.88 168 HIS A O 1
ATOM 1367 N N . ASP A 1 169 ? -20.859 15.444 14.882 1.00 87.75 169 ASP A N 1
ATOM 1368 C CA . ASP A 1 169 ? -21.130 16.178 13.630 1.00 87.75 169 ASP A CA 1
ATOM 1369 C C . ASP A 1 169 ? -22.446 15.764 12.932 1.00 87.75 169 ASP A C 1
ATOM 1371 O O . ASP A 1 169 ? -23.026 16.552 12.184 1.00 87.75 169 ASP A O 1
ATOM 1375 N N . TRP A 1 170 ? -22.936 14.542 13.172 1.00 86.62 170 TRP A N 1
ATOM 1376 C CA . TRP A 1 170 ? -23.963 13.903 12.344 1.00 86.62 170 TRP A CA 1
ATOM 1377 C C . TRP A 1 170 ? -25.312 13.632 13.018 1.00 86.62 170 TRP A C 1
ATOM 1379 O O . TRP A 1 170 ? -26.334 13.805 12.353 1.00 86.62 170 TRP A O 1
ATOM 1389 N N . ILE A 1 171 ? -25.337 13.105 14.249 1.00 86.81 171 ILE A N 1
ATOM 1390 C CA . ILE A 1 171 ? -26.528 12.433 14.797 1.00 86.81 171 ILE A CA 1
ATOM 1391 C C . ILE A 1 171 ? -26.683 12.552 16.322 1.00 86.81 171 ILE A C 1
ATOM 1393 O O . ILE A 1 171 ? -25.897 12.010 17.092 1.00 86.81 171 ILE A O 1
ATOM 1397 N N . ASP A 1 172 ? -27.815 13.110 16.749 1.00 86.88 172 ASP A N 1
ATOM 1398 C CA . ASP A 1 172 ? -28.440 12.811 18.045 1.00 86.88 172 ASP A CA 1
ATOM 1399 C C . ASP A 1 172 ? -29.953 12.571 17.862 1.00 86.88 172 ASP A C 1
ATOM 1401 O O . ASP A 1 172 ? -30.571 13.074 16.919 1.00 86.88 172 ASP A O 1
ATOM 1405 N N . HIS A 1 173 ? -30.553 11.774 18.749 1.00 91.56 173 HIS A N 1
ATOM 1406 C CA . HIS A 1 173 ? -31.972 11.403 18.740 1.00 91.56 173 HIS A CA 1
ATOM 1407 C C . HIS A 1 173 ? -32.754 12.247 19.749 1.00 91.56 173 HIS A C 1
ATOM 1409 O O . HIS A 1 173 ? -32.430 12.249 20.936 1.00 91.56 173 HIS A O 1
ATOM 1415 N N . LEU A 1 174 ? -33.859 12.868 19.322 1.00 87.19 174 LEU A N 1
ATOM 1416 C CA . LEU A 1 174 ? -34.738 13.574 20.261 1.00 87.19 174 LEU A CA 1
ATOM 1417 C C . LEU A 1 174 ? -35.348 12.618 21.309 1.00 87.19 174 LEU A C 1
ATOM 1419 O O . LEU A 1 174 ? -35.808 11.518 20.990 1.00 87.19 174 LEU A O 1
ATOM 1423 N N . GLU A 1 175 ? -35.389 13.073 22.560 1.00 88.88 175 GLU A N 1
ATOM 1424 C CA . GLU A 1 175 ? -35.945 12.367 23.722 1.00 88.88 175 GLU A CA 1
ATOM 1425 C C . GLU A 1 175 ? -37.379 12.851 24.049 1.00 88.88 175 GLU A C 1
ATOM 1427 O O . GLU A 1 175 ? -37.786 13.960 23.695 1.00 88.88 175 GLU A O 1
ATOM 1432 N N . GLU A 1 176 ? -38.177 12.019 24.722 1.00 89.69 176 GLU A N 1
ATOM 1433 C CA . GLU A 1 176 ? -39.431 12.433 25.367 1.00 89.69 176 GLU A CA 1
ATOM 1434 C C . GLU A 1 176 ? -39.180 12.948 26.788 1.00 89.69 176 GLU A C 1
ATOM 1436 O O . GLU A 1 176 ? -38.167 12.643 27.401 1.00 89.69 176 GLU A O 1
ATOM 1441 N N . THR A 1 177 ? -40.149 13.649 27.376 1.00 88.88 177 THR A N 1
ATOM 1442 C CA . THR A 1 177 ? -40.133 13.969 28.815 1.00 88.88 177 THR A CA 1
ATOM 1443 C C . THR A 1 177 ? -40.462 12.765 29.709 1.00 88.88 177 THR A C 1
ATOM 1445 O O . THR A 1 177 ? -40.308 12.846 30.924 1.00 88.88 177 THR A O 1
ATOM 1448 N N . GLN A 1 178 ? -40.913 11.644 29.134 1.00 90.12 178 GLN A N 1
ATOM 1449 C CA . GLN A 1 178 ? -41.190 10.410 29.868 1.00 90.12 178 GLN A CA 1
ATOM 1450 C C . GLN A 1 178 ? -39.900 9.610 30.101 1.00 90.12 178 GLN A C 1
ATOM 1452 O O . GLN A 1 178 ? -39.262 9.160 29.144 1.00 90.12 178 GLN A O 1
ATOM 1457 N N . GLN A 1 179 ? -39.572 9.370 31.372 1.00 92.44 179 GLN A N 1
ATOM 1458 C CA . GLN A 1 179 ? -38.571 8.381 31.768 1.00 92.44 179 GLN A CA 1
ATOM 1459 C C . GLN A 1 179 ? -39.124 6.946 31.710 1.00 92.44 179 GLN A C 1
ATOM 1461 O O . GLN A 1 179 ? -40.315 6.704 31.924 1.00 92.44 179 GLN A O 1
ATOM 1466 N N . ILE A 1 180 ? -38.228 5.999 31.444 1.00 94.69 180 ILE A N 1
ATOM 1467 C CA . ILE A 1 180 ? -38.403 4.547 31.546 1.00 94.69 180 ILE A CA 1
ATOM 1468 C C . ILE A 1 180 ? -37.303 4.023 32.476 1.00 94.69 180 ILE A C 1
ATOM 1470 O O . ILE A 1 180 ? -36.202 4.573 32.499 1.00 94.69 180 ILE A O 1
ATOM 1474 N N . GLU A 1 181 ? -37.606 2.973 33.236 1.00 96.81 181 GLU A N 1
ATOM 1475 C CA . GLU A 1 181 ? -36.691 2.323 34.175 1.00 96.81 181 GLU A CA 1
ATOM 1476 C C . GLU A 1 181 ? -36.431 0.873 33.741 1.00 96.81 181 GLU A C 1
ATOM 1478 O O . GLU A 1 181 ? -37.373 0.125 33.467 1.00 96.81 181 GLU A O 1
ATOM 1483 N N . LEU A 1 182 ? -35.158 0.481 33.666 1.00 96.50 182 LEU A N 1
ATOM 1484 C CA . LEU A 1 182 ? -34.728 -0.912 33.515 1.00 96.50 182 LEU A CA 1
ATOM 1485 C C . LEU A 1 182 ? -34.206 -1.421 34.861 1.00 96.50 182 LEU A C 1
ATOM 1487 O O . LEU A 1 182 ? -33.608 -0.661 35.618 1.00 96.50 182 LEU A O 1
ATOM 1491 N N . ASN A 1 183 ? -34.450 -2.697 35.157 1.00 96.75 183 ASN A N 1
ATOM 1492 C CA . ASN A 1 183 ? -34.081 -3.353 36.412 1.00 96.75 183 ASN A CA 1
ATOM 1493 C C . ASN A 1 183 ? -33.312 -4.634 36.080 1.00 96.75 183 ASN A C 1
ATOM 1495 O O . ASN A 1 183 ? -33.760 -5.397 35.225 1.00 96.75 183 ASN A O 1
ATOM 1499 N N . ALA A 1 184 ? -32.189 -4.878 36.751 1.00 95.62 184 ALA A N 1
ATOM 1500 C CA . ALA A 1 184 ? -31.383 -6.070 36.526 1.00 95.62 184 ALA A CA 1
ATOM 1501 C C . ALA A 1 184 ? -32.115 -7.316 37.067 1.00 95.62 184 ALA A C 1
ATOM 1503 O O . ALA A 1 184 ? -32.487 -7.332 38.244 1.00 95.62 184 ALA A O 1
ATOM 1504 N N . PRO A 1 185 ? -32.327 -8.373 36.260 1.00 95.81 185 PRO A N 1
ATOM 1505 C CA . PRO A 1 185 ? -32.929 -9.604 36.758 1.00 95.81 185 PRO A CA 1
ATOM 1506 C C . PRO A 1 185 ? -31.957 -10.352 37.682 1.00 95.81 185 PRO A C 1
ATOM 1508 O O . PRO A 1 185 ? -30.738 -10.289 37.505 1.00 95.81 185 PRO A O 1
ATOM 1511 N N . GLU A 1 186 ? -32.506 -11.090 38.654 1.00 94.19 186 GLU A N 1
ATOM 1512 C CA . GLU A 1 186 ? -31.768 -11.726 39.766 1.00 94.19 186 GLU A CA 1
ATOM 1513 C C . GLU A 1 186 ? -30.544 -12.549 39.321 1.00 94.19 186 GLU A C 1
ATOM 1515 O O . GLU A 1 186 ? -29.521 -12.559 40.002 1.00 94.19 186 GLU A O 1
ATOM 1520 N N . GLU A 1 187 ? -30.632 -13.182 38.149 1.00 94.81 187 GLU A N 1
ATOM 1521 C CA . GLU A 1 187 ? -29.582 -13.982 37.509 1.00 94.81 187 GLU A CA 1
ATOM 1522 C C . GLU A 1 187 ? -28.254 -13.226 37.292 1.00 94.81 187 GLU A C 1
ATOM 1524 O O . GLU A 1 187 ? -27.180 -13.816 37.408 1.00 94.81 187 GLU A O 1
ATOM 1529 N N . VAL A 1 188 ? -28.319 -11.927 36.975 1.00 95.75 188 VAL A N 1
ATOM 1530 C CA . VAL A 1 188 ? -27.146 -11.087 36.655 1.00 95.75 188 VAL A CA 1
ATOM 1531 C C . VAL A 1 188 ? -27.027 -9.842 37.530 1.00 95.75 188 VAL A C 1
ATOM 1533 O O . VAL A 1 188 ? -26.038 -9.117 37.421 1.00 95.75 188 VAL A O 1
ATOM 1536 N N . ALA A 1 189 ? -27.992 -9.582 38.417 1.00 93.81 189 ALA A N 1
ATOM 1537 C CA . ALA A 1 189 ? -27.993 -8.421 39.309 1.00 93.81 189 ALA A CA 1
ATOM 1538 C C . ALA A 1 189 ? -26.691 -8.305 40.128 1.00 93.81 189 ALA A C 1
ATOM 1540 O O . ALA A 1 189 ? -26.133 -7.218 40.258 1.00 93.81 189 ALA A O 1
ATOM 1541 N N . ASN A 1 190 ? -26.122 -9.430 40.575 1.00 93.69 190 ASN A N 1
ATOM 1542 C CA . ASN A 1 190 ? -24.841 -9.480 41.295 1.00 93.69 190 ASN A CA 1
ATOM 1543 C C . ASN A 1 190 ? -23.595 -9.084 40.464 1.00 93.69 190 ASN A C 1
ATOM 1545 O O . ASN A 1 190 ? -22.514 -8.935 41.029 1.00 93.69 190 ASN A O 1
ATOM 1549 N N . GLN A 1 191 ? -23.736 -8.926 39.145 1.00 94.06 191 GLN A N 1
ATOM 1550 C CA . GLN A 1 191 ? -22.686 -8.558 38.185 1.00 94.06 191 GLN A CA 1
ATOM 1551 C C . GLN A 1 191 ? -22.987 -7.229 37.461 1.00 94.06 191 GLN A C 1
ATOM 1553 O O . GLN A 1 191 ? -22.192 -6.780 36.632 1.00 94.06 191 GLN A O 1
ATOM 1558 N N . CYS A 1 192 ? -24.127 -6.593 37.747 1.00 95.69 192 CYS A N 1
ATOM 1559 C CA . CYS A 1 192 ? -24.503 -5.298 37.186 1.00 95.69 192 CYS A CA 1
ATOM 1560 C C . CYS A 1 192 ? -24.059 -4.165 38.131 1.00 95.69 192 CYS A C 1
ATOM 1562 O O . CYS A 1 192 ? -24.498 -4.150 39.283 1.00 95.69 192 CYS A O 1
ATOM 1564 N N . PRO A 1 193 ? -23.233 -3.197 37.679 1.00 95.81 193 PRO A N 1
ATOM 1565 C CA . PRO A 1 193 ? -22.844 -2.047 38.505 1.00 95.81 193 PRO A CA 1
ATOM 1566 C C . PRO A 1 193 ? -24.047 -1.232 38.998 1.00 95.81 193 PRO A C 1
ATOM 1568 O O . PRO A 1 193 ? -24.106 -0.854 40.166 1.00 95.81 193 PRO A O 1
ATOM 1571 N N . LEU A 1 194 ? -25.048 -1.049 38.131 1.00 96.12 194 LEU A N 1
ATOM 1572 C CA . LEU A 1 194 ? -26.351 -0.485 38.470 1.00 96.12 194 LEU A CA 1
ATOM 1573 C C . LEU A 1 194 ? -27.390 -1.606 38.601 1.00 96.12 194 LEU A C 1
ATOM 1575 O O . LEU A 1 194 ? -27.528 -2.439 37.708 1.00 96.12 194 LEU A O 1
ATOM 1579 N N . GLN A 1 195 ? -28.137 -1.617 39.708 1.00 95.31 195 GLN A N 1
ATOM 1580 C CA . GLN A 1 195 ? -29.226 -2.581 39.947 1.00 95.31 195 GLN A CA 1
ATOM 1581 C C . GLN A 1 195 ? -30.504 -2.209 39.176 1.00 95.31 195 GLN A C 1
ATOM 1583 O O . GLN A 1 195 ? -31.265 -3.076 38.753 1.00 95.31 195 GLN A O 1
ATOM 1588 N N . SER A 1 196 ? -30.715 -0.914 38.961 1.00 96.88 196 SER A N 1
ATOM 1589 C CA . SER A 1 196 ? -31.711 -0.348 38.057 1.00 96.88 196 SER A CA 1
ATOM 1590 C C . SER A 1 196 ? -31.204 0.996 37.535 1.00 96.88 196 SER A C 1
ATOM 1592 O O . SER A 1 196 ? -30.299 1.591 38.126 1.00 96.88 196 SER A O 1
ATOM 1594 N N . PHE A 1 197 ? -31.747 1.472 36.414 1.00 97.88 197 PHE A N 1
ATOM 1595 C CA . PHE A 1 197 ? -31.391 2.780 35.863 1.00 97.88 197 PHE A CA 1
ATOM 1596 C C . PHE A 1 197 ? -32.524 3.411 35.049 1.00 97.88 197 PHE A C 1
ATOM 1598 O O . PHE A 1 197 ? -33.369 2.706 34.487 1.00 97.88 197 PHE A O 1
ATOM 1605 N N . LYS A 1 198 ? -32.529 4.748 34.969 1.00 97.25 198 LYS A N 1
ATOM 1606 C CA . LYS A 1 198 ? -33.576 5.543 34.307 1.00 97.25 198 LYS A CA 1
ATOM 1607 C C . LYS A 1 198 ? -33.039 6.318 33.117 1.00 97.25 198 LYS A C 1
ATOM 1609 O O . LYS A 1 198 ? -31.931 6.839 33.136 1.00 97.25 198 LYS A O 1
ATOM 1614 N N . PHE A 1 199 ? -33.853 6.419 32.074 1.00 96.38 199 PHE A N 1
ATOM 1615 C CA . PHE A 1 199 ? -33.528 7.167 30.862 1.00 96.38 199 PHE A CA 1
ATOM 1616 C C . PHE A 1 199 ? -34.799 7.660 30.173 1.00 96.38 199 PHE A C 1
ATOM 1618 O O . PHE A 1 199 ? -35.878 7.097 30.343 1.00 96.38 199 PHE A O 1
ATOM 1625 N N . TYR A 1 200 ? -34.680 8.701 29.354 1.00 95.19 200 TYR A N 1
ATOM 1626 C CA . TYR A 1 200 ? -35.808 9.221 28.589 1.00 95.19 200 TYR A CA 1
ATOM 1627 C C . TYR A 1 200 ? -36.096 8.364 27.351 1.00 95.19 200 TYR A C 1
ATOM 1629 O O . TYR A 1 200 ? -35.186 7.963 26.621 1.00 95.19 200 TYR A O 1
ATOM 1637 N N . LYS A 1 201 ? -37.370 8.082 27.084 1.00 93.12 201 LYS A N 1
ATOM 1638 C CA . LYS A 1 201 ? -37.829 7.353 25.889 1.00 93.12 201 LYS A CA 1
ATOM 1639 C C . LYS A 1 201 ? -37.450 8.102 24.596 1.00 93.12 201 LYS A C 1
ATOM 1641 O O . LYS A 1 201 ? -37.441 9.330 24.591 1.00 93.12 201 LYS A O 1
ATOM 1646 N N . THR A 1 202 ? -37.149 7.411 23.492 1.00 91.62 202 THR A N 1
ATOM 1647 C CA . THR A 1 202 ? -36.888 8.088 22.200 1.00 91.62 202 THR A CA 1
ATOM 1648 C C . THR A 1 202 ? -38.193 8.691 21.647 1.00 91.62 202 THR A C 1
ATOM 1650 O O . THR A 1 202 ? -39.242 8.040 21.657 1.00 91.62 202 THR A O 1
ATOM 1653 N N . LYS A 1 203 ? -38.142 9.925 21.128 1.00 89.25 203 LYS A N 1
ATOM 1654 C CA . LYS A 1 203 ? -39.313 10.679 20.663 1.00 89.25 203 LYS A CA 1
ATOM 1655 C C . LYS A 1 203 ? -39.966 10.074 19.421 1.00 89.25 203 LYS A C 1
ATOM 1657 O O . LYS A 1 203 ? -39.378 10.079 18.343 1.00 89.25 203 LYS A O 1
ATOM 1662 N N . GLU A 1 204 ? -41.221 9.633 19.547 1.00 85.69 204 GLU A N 1
ATOM 1663 C CA . GLU A 1 204 ? -42.063 9.290 18.394 1.00 85.69 204 GLU A CA 1
ATOM 1664 C C . GLU A 1 204 ? -42.867 10.512 17.922 1.00 85.69 204 GLU A C 1
ATOM 1666 O O . GLU A 1 204 ? -43.537 11.178 18.714 1.00 85.69 204 GLU A O 1
ATOM 1671 N N . VAL A 1 205 ? -42.833 10.772 16.615 1.00 85.25 205 VAL A N 1
ATOM 1672 C CA . VAL A 1 205 ? -43.592 11.824 15.924 1.00 85.25 205 VAL A CA 1
ATOM 1673 C C . VAL A 1 205 ? -44.357 11.195 14.756 1.00 85.25 205 VAL A C 1
ATOM 1675 O O . VAL A 1 205 ? -43.826 10.334 14.050 1.00 85.25 205 VAL A O 1
ATOM 1678 N N . ASP A 1 206 ? -45.612 11.598 14.558 1.00 82.38 206 ASP A N 1
ATOM 1679 C CA . ASP A 1 206 ? -46.442 11.134 13.443 1.00 82.38 206 ASP A CA 1
ATOM 1680 C C . ASP A 1 206 ? -45.937 11.696 12.102 1.00 82.38 206 ASP A C 1
ATOM 1682 O O . ASP A 1 206 ? -45.673 12.887 11.951 1.00 82.38 206 ASP A O 1
ATOM 1686 N N . THR A 1 207 ? -45.808 10.823 11.103 1.00 76.69 207 THR A N 1
ATOM 1687 C CA . THR A 1 207 ? -45.189 11.126 9.794 1.00 76.69 207 THR A CA 1
ATOM 1688 C C . THR A 1 207 ? -46.133 11.790 8.794 1.00 76.69 207 THR A C 1
ATOM 1690 O O . THR A 1 207 ? -45.691 12.345 7.784 1.00 76.69 207 THR A O 1
ATOM 1693 N N . GLY A 1 208 ? -47.443 11.643 9.014 1.00 64.69 208 GLY A N 1
ATOM 1694 C CA . GLY A 1 208 ? -48.480 11.939 8.027 1.00 64.69 208 GLY A CA 1
ATOM 1695 C C . GLY A 1 208 ? -48.446 11.041 6.779 1.00 64.69 208 GLY A C 1
ATOM 1696 O O . GLY A 1 208 ? -49.037 11.420 5.768 1.00 64.69 208 GLY A O 1
ATOM 1697 N N . PHE A 1 209 ? -47.752 9.897 6.822 1.00 65.12 209 PHE A N 1
ATOM 1698 C CA . PHE A 1 209 ? -47.576 8.969 5.696 1.00 65.12 209 PHE A CA 1
ATOM 1699 C C . PHE A 1 209 ? -48.163 7.581 6.012 1.00 65.12 209 PHE A C 1
ATOM 1701 O O . PHE A 1 209 ? -48.288 7.213 7.180 1.00 65.12 209 PHE A O 1
ATOM 1708 N N . TYR A 1 210 ? -48.575 6.819 4.990 1.00 55.94 210 TYR A N 1
ATOM 1709 C CA . TYR A 1 210 ? -49.376 5.603 5.202 1.00 55.94 210 TYR A CA 1
ATOM 1710 C C . TYR A 1 210 ? -48.547 4.348 5.526 1.00 55.94 210 TYR A C 1
ATOM 1712 O O . TYR A 1 210 ? -48.964 3.586 6.401 1.00 55.94 210 TYR A O 1
ATOM 1720 N N . ASP A 1 211 ? -47.383 4.165 4.887 1.00 53.22 211 ASP A N 1
ATOM 1721 C CA . ASP A 1 211 ? -46.499 3.004 5.094 1.00 53.22 211 ASP A CA 1
ATOM 1722 C C . ASP A 1 211 ? -45.817 3.032 6.472 1.00 53.22 211 ASP A C 1
ATOM 1724 O O . ASP A 1 211 ? -45.994 2.133 7.292 1.00 53.22 211 ASP A O 1
ATOM 1728 N N . ILE A 1 212 ? -45.073 4.105 6.761 1.00 68.00 212 ILE A N 1
ATOM 1729 C CA . ILE A 1 212 ? -44.414 4.335 8.051 1.00 68.00 212 ILE A CA 1
ATOM 1730 C C . ILE A 1 212 ? -45.163 5.466 8.749 1.00 68.00 212 ILE A C 1
ATOM 1732 O O . ILE A 1 212 ? -44.980 6.625 8.390 1.00 68.00 212 ILE A O 1
ATOM 1736 N N . LYS A 1 213 ? -46.012 5.139 9.731 1.00 41.00 213 LYS A N 1
ATOM 1737 C CA . LYS A 1 213 ? -46.942 6.091 10.387 1.00 41.00 213 LYS A CA 1
ATOM 1738 C C . LYS A 1 213 ? -46.310 6.945 11.494 1.00 41.00 213 LYS A C 1
ATOM 1740 O O . LYS A 1 213 ? -46.774 8.051 11.753 1.00 41.00 213 LYS A O 1
ATOM 1745 N N . LYS A 1 214 ? -45.254 6.438 12.139 1.00 48.28 214 LYS A N 1
ATOM 1746 C CA . LYS A 1 214 ? -44.490 7.124 13.193 1.00 48.28 214 LYS A CA 1
ATOM 1747 C C . LYS A 1 214 ? -42.993 6.962 12.974 1.00 48.28 214 LYS A C 1
ATOM 1749 O O . LYS A 1 214 ? -42.542 5.899 12.554 1.00 48.28 214 LYS A O 1
ATOM 1754 N N . ALA A 1 215 ? -42.239 8.005 13.294 1.00 51.81 215 ALA A N 1
ATOM 1755 C CA . ALA A 1 215 ? -40.798 8.079 13.101 1.00 51.81 215 ALA A CA 1
ATOM 1756 C C . ALA A 1 215 ? -40.125 8.905 14.204 1.00 51.81 215 ALA A C 1
ATOM 1758 O O . ALA A 1 215 ? -40.802 9.436 15.086 1.00 51.81 215 ALA A O 1
ATOM 1759 N N . LYS A 1 216 ? -38.792 8.989 14.158 1.00 71.19 216 LYS A N 1
ATOM 1760 C CA . LYS A 1 216 ? -37.974 9.759 15.099 1.00 71.19 216 LYS A CA 1
ATOM 1761 C C . LYS A 1 216 ? -37.227 10.864 14.357 1.00 71.19 216 LYS A C 1
ATOM 1763 O O . LYS A 1 216 ? -36.918 10.722 13.173 1.00 71.19 216 LYS A O 1
ATOM 1768 N N . SER A 1 217 ? -36.999 11.969 15.052 1.00 53.66 217 SER A N 1
ATOM 1769 C CA . SER A 1 217 ? -36.366 13.181 14.526 1.00 53.66 217 SER A CA 1
ATOM 1770 C C . SER A 1 217 ? -34.932 13.306 15.051 1.00 53.66 217 SER A C 1
ATOM 1772 O O . SER A 1 217 ? -34.647 12.832 16.158 1.00 53.66 217 SER A O 1
ATOM 1774 N N . PHE A 1 218 ? -34.048 13.889 14.239 1.00 57.69 218 PHE A N 1
ATOM 1775 C CA . PHE A 1 218 ? -32.614 14.005 14.506 1.00 57.69 218 PHE A CA 1
ATOM 1776 C C . PHE A 1 218 ? -32.139 15.456 14.648 1.00 57.69 218 PHE A C 1
ATOM 1778 O O . PHE A 1 218 ? -32.781 16.396 14.169 1.00 57.69 218 PHE A O 1
ATOM 1785 N N . ARG A 1 219 ? -30.982 15.614 15.293 1.00 42.91 219 ARG A N 1
ATOM 1786 C CA . ARG A 1 219 ? -30.175 16.840 15.315 1.00 42.91 219 ARG A CA 1
ATOM 1787 C C . ARG A 1 219 ? -28.825 16.590 14.639 1.00 42.91 219 ARG A C 1
ATOM 1789 O O . ARG A 1 219 ? -28.187 15.573 14.897 1.00 42.91 219 ARG A O 1
ATOM 1796 N N . ASP A 1 220 ? -28.400 17.536 13.810 1.00 52.16 220 ASP A N 1
ATOM 1797 C CA . ASP A 1 220 ? -27.101 17.621 13.141 1.00 52.16 220 ASP A CA 1
ATOM 1798 C C . ASP A 1 220 ? -26.090 18.368 14.031 1.00 52.16 220 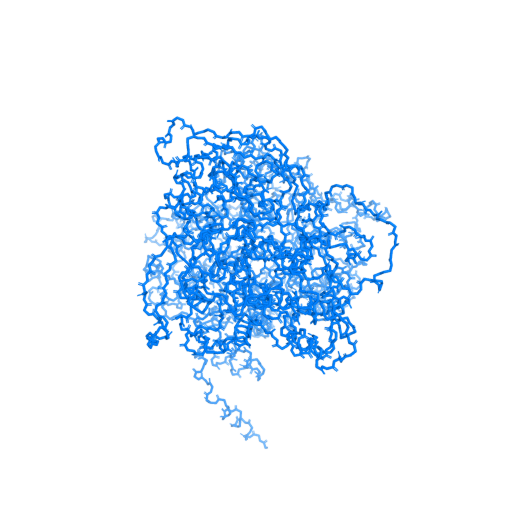ASP A C 1
ATOM 1800 O O . ASP A 1 220 ? -25.913 19.586 13.943 1.00 52.16 220 ASP A O 1
ATOM 1804 N N . GLY A 1 221 ? -25.447 17.657 14.960 1.00 53.75 221 GLY A N 1
ATOM 1805 C CA . GLY A 1 221 ? -24.631 18.259 16.030 1.00 53.75 221 GLY A CA 1
ATOM 1806 C C . GLY A 1 221 ? -23.318 18.940 15.595 1.00 53.75 221 GLY A C 1
ATOM 1807 O O . GLY A 1 221 ? -22.608 19.458 16.451 1.00 53.75 221 GLY A O 1
ATOM 1808 N N . SER A 1 222 ? -23.010 18.996 14.288 1.00 73.50 222 SER A N 1
ATOM 1809 C CA . SER A 1 222 ? -22.168 20.029 13.642 1.00 73.50 222 SER A CA 1
ATOM 1810 C C . SER A 1 222 ? -20.968 20.511 14.484 1.00 73.50 222 SER A C 1
ATOM 1812 O O . SER A 1 222 ? -20.887 21.670 14.904 1.00 73.50 222 SER A O 1
ATOM 1814 N N . ALA A 1 223 ? -20.022 19.603 14.743 1.00 88.12 223 ALA A N 1
ATOM 1815 C CA . ALA A 1 223 ? -19.338 19.467 16.039 1.00 88.12 223 ALA A CA 1
ATOM 1816 C C . ALA A 1 223 ? -18.513 20.668 16.561 1.00 88.12 223 ALA A C 1
ATOM 1818 O O . ALA A 1 223 ? -18.169 20.684 17.741 1.00 88.12 223 ALA A O 1
ATOM 1819 N N . ILE A 1 224 ? -18.188 21.668 15.733 1.00 94.06 224 ILE A N 1
ATOM 1820 C CA . ILE A 1 224 ? -17.485 22.912 16.134 1.00 94.06 224 ILE A CA 1
ATOM 1821 C C . ILE A 1 224 ? -18.273 24.205 15.846 1.00 94.06 224 ILE A C 1
ATOM 1823 O O . ILE A 1 224 ? -17.805 25.291 16.174 1.00 94.06 224 ILE A O 1
ATOM 1827 N N . TYR A 1 225 ? -19.455 24.103 15.231 1.00 91.69 225 TYR A N 1
ATOM 1828 C CA . TYR A 1 225 ? -20.283 25.241 14.810 1.00 91.69 225 TYR A CA 1
ATOM 1829 C C . TYR A 1 225 ? -21.643 25.293 15.526 1.00 91.69 225 TYR A C 1
ATOM 1831 O O . TYR A 1 225 ? -22.121 26.389 15.809 1.00 91.69 225 TYR A O 1
ATOM 1839 N N . GLY A 1 226 ? -22.226 24.135 15.863 1.00 87.12 226 GLY A N 1
ATOM 1840 C CA . GLY A 1 226 ? -23.523 24.010 16.536 1.00 87.12 226 GLY A CA 1
ATOM 1841 C C . GLY A 1 226 ? -24.723 24.118 15.584 1.00 87.12 226 GLY A C 1
ATOM 1842 O O . GLY A 1 226 ? -24.708 24.907 14.642 1.00 87.12 226 GLY A O 1
ATOM 1843 N N . SER A 1 227 ? -25.777 23.340 15.864 1.00 76.56 227 SER A N 1
ATOM 1844 C CA . SER A 1 227 ? -26.910 23.058 14.951 1.00 76.56 227 SER A CA 1
ATOM 1845 C C . SER A 1 227 ? -27.882 24.215 14.700 1.00 76.56 227 SER A C 1
ATOM 1847 O O . SER A 1 227 ? -28.906 24.038 14.047 1.00 76.56 227 SER A O 1
ATOM 1849 N N . ASN A 1 228 ? -27.636 25.388 15.284 1.00 79.44 228 ASN A N 1
ATOM 1850 C CA . ASN A 1 228 ? -28.488 26.556 15.106 1.00 79.44 228 ASN A CA 1
ATOM 1851 C C . ASN A 1 228 ? -27.759 27.856 15.457 1.00 79.44 228 ASN A C 1
ATOM 1853 O O . ASN A 1 228 ? -26.783 27.885 16.211 1.00 79.44 228 ASN A O 1
ATOM 1857 N N . SER A 1 229 ? -28.309 28.958 14.943 1.00 84.38 229 SER A N 1
ATOM 1858 C CA . SER A 1 229 ? -27.722 30.297 15.041 1.00 84.38 229 SER A CA 1
ATOM 1859 C C . SER A 1 229 ? -27.482 30.763 16.485 1.00 84.38 229 SER A C 1
ATOM 1861 O O . SER A 1 229 ? -26.506 31.456 16.754 1.00 84.38 229 SER A O 1
ATOM 1863 N N . SER A 1 230 ? -28.316 30.333 17.444 1.00 87.00 230 SER A N 1
ATOM 1864 C CA . SER A 1 230 ? -28.147 30.676 18.866 1.00 87.00 230 SER A CA 1
ATOM 1865 C C . SER A 1 230 ? -26.876 30.055 19.455 1.00 87.00 230 SER A C 1
ATOM 1867 O O . SER A 1 230 ? -26.081 30.756 20.082 1.00 87.00 230 SER A O 1
ATOM 1869 N N . LYS A 1 231 ? -26.631 28.760 19.198 1.00 87.31 231 LYS A N 1
ATOM 1870 C CA . LYS A 1 231 ? -25.394 28.091 19.626 1.00 87.31 231 LYS A CA 1
ATOM 1871 C C . LYS A 1 231 ? -24.182 28.654 18.881 1.00 87.31 231 LYS A C 1
ATOM 1873 O O . LYS A 1 231 ? -23.195 28.998 19.523 1.00 87.31 231 LYS A O 1
ATOM 1878 N N . LEU A 1 232 ? -24.275 28.844 17.563 1.00 90.06 232 LEU A N 1
ATOM 1879 C CA . LEU A 1 232 ? -23.195 29.428 16.762 1.00 90.06 232 LEU A CA 1
ATOM 1880 C C . LEU A 1 232 ? -22.772 30.820 17.264 1.00 90.06 232 LEU A C 1
ATOM 1882 O O . LEU A 1 232 ? -21.578 31.107 17.368 1.00 90.06 232 LEU A O 1
ATOM 1886 N N . HIS A 1 233 ? -23.735 31.681 17.605 1.00 92.88 233 HIS A N 1
ATOM 1887 C CA . HIS A 1 233 ? -23.470 33.033 18.100 1.00 92.88 233 HIS A CA 1
ATOM 1888 C C . HIS A 1 233 ? -22.665 33.032 19.412 1.00 92.88 233 HIS A C 1
ATOM 1890 O O . HIS A 1 233 ? -21.867 33.936 19.650 1.00 92.88 233 HIS A O 1
ATOM 1896 N N . GLN A 1 234 ? -22.800 31.995 20.245 1.00 91.75 234 GLN A N 1
ATOM 1897 C CA . GLN A 1 234 ? -21.988 31.836 21.457 1.00 91.75 234 GLN A CA 1
ATOM 1898 C C . GLN A 1 234 ? -20.522 31.485 21.151 1.00 91.75 234 GLN A C 1
ATOM 1900 O O . GLN A 1 234 ? -19.649 31.797 21.963 1.00 91.75 234 GLN A O 1
ATOM 1905 N N . LEU A 1 235 ? -20.235 30.861 20.003 1.00 95.25 235 LEU A N 1
ATOM 1906 C CA . LEU A 1 235 ? -18.919 30.306 19.653 1.00 95.25 235 LEU A CA 1
ATOM 1907 C C . LEU A 1 235 ? -18.050 31.247 18.807 1.00 95.25 235 LEU A C 1
ATOM 1909 O O . LEU A 1 235 ? -16.825 31.116 18.810 1.00 95.25 235 LEU A O 1
ATOM 1913 N N . ARG A 1 236 ? -18.652 32.198 18.087 1.00 96.38 236 ARG A N 1
ATOM 1914 C CA . ARG A 1 236 ? -17.928 33.160 17.239 1.00 96.38 236 ARG A CA 1
ATOM 1915 C C . ARG A 1 236 ? -17.294 34.301 18.034 1.00 96.38 236 ARG A C 1
ATOM 1917 O O . ARG A 1 236 ? -17.785 34.696 19.090 1.00 96.38 236 ARG A O 1
ATOM 1924 N N . THR A 1 237 ? -16.202 34.849 17.501 1.00 97.25 237 THR A N 1
ATOM 1925 C CA . THR A 1 237 ? -15.580 36.095 17.989 1.00 97.25 237 THR A CA 1
ATOM 1926 C C . THR A 1 237 ? -16.260 37.350 17.436 1.00 97.25 237 THR A C 1
ATOM 1928 O O . THR A 1 237 ? -16.196 38.393 18.077 1.00 97.25 237 THR A O 1
ATOM 1931 N N . PHE A 1 238 ? -16.888 37.242 16.257 1.00 97.56 238 PHE A N 1
ATOM 1932 C CA . PHE A 1 238 ? -17.302 38.366 15.399 1.00 97.56 238 PHE A CA 1
ATOM 1933 C C . PHE A 1 238 ? -16.135 39.267 14.947 1.00 97.56 238 PHE A C 1
ATOM 1935 O O . PHE A 1 238 ? -16.305 40.442 14.629 1.00 97.56 238 PHE A O 1
ATOM 1942 N N . GLU A 1 239 ? -14.935 38.682 14.888 1.00 97.19 239 GLU A N 1
ATOM 1943 C CA . GLU A 1 239 ? -13.690 39.295 14.426 1.00 97.19 239 GLU A CA 1
ATOM 1944 C C . GLU A 1 239 ? -13.000 38.329 13.447 1.00 97.19 239 GLU A C 1
ATOM 1946 O O . GLU A 1 239 ? -12.756 37.166 13.784 1.00 97.19 239 GLU A O 1
ATOM 1951 N N . ASP A 1 240 ? -12.728 38.791 12.221 1.00 97.50 240 ASP A N 1
ATOM 1952 C CA . ASP A 1 240 ? -12.161 38.016 11.099 1.00 97.50 240 ASP A CA 1
ATOM 1953 C C . ASP A 1 240 ? -12.841 36.654 10.798 1.00 97.50 240 ASP A C 1
ATOM 1955 O O . ASP A 1 240 ? -12.224 35.772 10.204 1.00 97.50 240 ASP A O 1
ATOM 1959 N N . GLY A 1 241 ? -14.100 36.431 11.190 1.00 97.06 241 GLY A N 1
ATOM 1960 C CA . GLY A 1 241 ? -14.803 35.162 10.957 1.00 97.06 241 GLY A CA 1
ATOM 1961 C C . GLY A 1 241 ? -14.393 34.019 11.888 1.00 97.06 241 GLY A C 1
ATOM 1962 O O . GLY A 1 241 ? -14.694 32.853 11.607 1.00 97.06 241 GLY A O 1
ATOM 1963 N N . LYS A 1 242 ? -13.667 34.327 12.968 1.00 98.31 242 LYS A N 1
ATOM 1964 C CA . LYS A 1 242 ? -13.019 33.344 13.846 1.00 98.31 242 LYS A CA 1
ATOM 1965 C C . LYS A 1 242 ? -13.972 32.748 14.895 1.00 98.31 242 LYS A C 1
ATOM 1967 O O . LYS A 1 242 ? -15.027 33.295 15.234 1.00 98.31 242 LYS A O 1
ATOM 1972 N N . LEU A 1 243 ? -13.575 31.589 15.412 1.00 97.81 243 LEU A N 1
ATOM 1973 C CA . LEU A 1 243 ? -14.185 30.896 16.547 1.00 97.81 243 LEU A CA 1
ATOM 1974 C C . LEU A 1 243 ? -13.320 31.061 17.806 1.00 97.81 243 LEU A C 1
ATOM 1976 O O . LEU A 1 243 ? -12.094 31.186 17.725 1.00 97.81 243 LEU A O 1
ATOM 1980 N N . LYS A 1 244 ? -13.965 31.051 18.974 1.00 97.75 244 LYS A N 1
ATOM 1981 C CA . LYS A 1 244 ? -13.322 31.162 20.290 1.00 97.75 244 LYS A CA 1
ATOM 1982 C C . LYS A 1 244 ? -12.431 29.950 20.584 1.00 97.75 244 LYS A C 1
ATOM 1984 O O . LYS A 1 244 ? -12.832 28.811 20.381 1.00 97.75 244 LYS A O 1
ATOM 1989 N N . ILE A 1 245 ? -11.233 30.210 21.109 1.00 97.12 245 ILE A N 1
ATOM 1990 C CA . ILE A 1 245 ? -10.252 29.194 21.519 1.00 97.12 245 ILE A CA 1
ATOM 1991 C C . ILE A 1 245 ? -9.426 29.712 22.709 1.00 97.12 245 ILE A C 1
ATOM 1993 O O . ILE A 1 245 ? -9.292 30.926 22.899 1.00 97.12 245 ILE A O 1
ATOM 1997 N N . GLY A 1 246 ? -8.911 28.816 23.545 1.00 94.81 246 GLY A N 1
ATOM 1998 C CA . GLY A 1 246 ? -7.987 29.136 24.632 1.00 94.81 246 GLY A CA 1
ATOM 1999 C C . GLY A 1 246 ? -6.602 29.551 24.119 1.00 94.81 246 GLY A C 1
ATOM 2000 O O . GLY A 1 246 ? -6.179 29.177 23.025 1.00 94.81 246 GLY A O 1
ATOM 2001 N N . LYS A 1 247 ? -5.865 30.336 24.918 1.00 91.50 247 LYS A N 1
ATOM 2002 C CA . LYS A 1 247 ? -4.487 30.777 24.586 1.00 91.50 247 LYS A CA 1
ATOM 2003 C C . LYS A 1 247 ? -3.448 29.648 24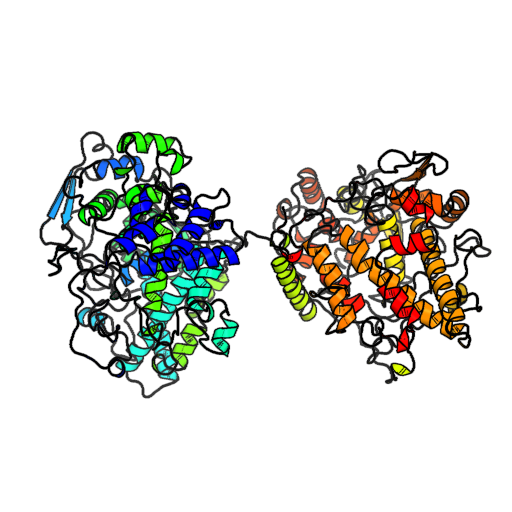.663 1.00 91.50 247 LYS A C 1
ATOM 2005 O O . LYS A 1 247 ? -2.326 29.810 24.199 1.00 91.50 247 LYS A O 1
ATOM 2010 N N . ASP A 1 248 ? -3.835 28.536 25.268 1.00 89.69 248 ASP A N 1
ATOM 2011 C CA . ASP A 1 248 ? -3.144 27.250 25.361 1.00 89.69 248 ASP A CA 1
ATOM 2012 C C . ASP A 1 248 ? -3.435 26.314 24.169 1.00 89.69 248 ASP A C 1
ATOM 2014 O O . ASP A 1 248 ? -2.814 25.257 24.052 1.00 89.69 248 ASP A O 1
ATOM 2018 N N . GLY A 1 249 ? -4.358 26.694 23.277 1.00 92.56 249 GLY A N 1
ATOM 2019 C CA . GLY A 1 249 ? -4.825 25.856 22.171 1.00 92.56 249 GLY A CA 1
ATOM 2020 C C . GLY A 1 249 ? -5.857 24.798 22.579 1.00 92.56 249 GLY A C 1
ATOM 2021 O O . GLY A 1 249 ? -6.060 23.847 21.828 1.00 92.56 249 GLY A O 1
ATOM 2022 N N . LEU A 1 250 ? -6.492 24.936 23.748 1.00 96.69 250 LEU A N 1
ATOM 2023 C CA . LEU A 1 250 ? -7.627 24.112 24.180 1.00 96.69 250 LEU A CA 1
ATOM 2024 C C . LEU A 1 250 ? -8.957 24.859 23.987 1.00 96.69 250 LEU A C 1
ATOM 2026 O O . LEU A 1 250 ? -8.983 26.030 23.606 1.00 96.69 250 LEU A O 1
ATOM 2030 N N . LEU A 1 251 ? -10.083 24.182 24.227 1.00 96.44 251 LEU A N 1
ATOM 2031 C CA . LEU A 1 251 ? -11.392 24.840 24.265 1.00 96.44 251 LEU A CA 1
ATOM 2032 C C . LEU A 1 251 ? -11.460 25.836 25.435 1.00 96.44 251 LEU A C 1
ATOM 2034 O O . LEU A 1 251 ? -10.816 25.645 26.463 1.00 96.44 251 LEU A O 1
ATOM 2038 N N . GLN A 1 252 ? -12.254 26.895 25.272 1.00 95.25 252 GLN A N 1
ATOM 2039 C CA . GLN A 1 252 ? -12.687 27.725 26.401 1.00 95.25 252 GLN A CA 1
ATOM 2040 C C . GLN A 1 252 ? -13.825 27.010 27.144 1.00 95.25 252 GLN A C 1
ATOM 2042 O O . GLN A 1 252 ? -14.518 26.189 26.544 1.00 95.25 252 GLN A O 1
ATOM 2047 N N . HIS A 1 253 ? -14.070 27.361 28.405 1.00 93.06 253 HIS A N 1
ATOM 2048 C CA . HIS A 1 253 ? -15.167 26.819 29.218 1.00 93.06 253 HIS A CA 1
ATOM 2049 C C . HIS A 1 253 ? -16.049 27.951 29.749 1.00 93.06 253 HIS A C 1
ATOM 2051 O O . HIS A 1 253 ? -15.598 29.095 29.836 1.00 93.06 253 HIS A O 1
ATOM 2057 N N . ASP A 1 254 ? -17.300 27.640 30.081 1.00 89.38 254 ASP A N 1
ATOM 2058 C CA . ASP A 1 254 ? -18.203 28.562 30.776 1.00 89.38 254 ASP A CA 1
ATOM 2059 C C . ASP A 1 254 ? -18.011 28.550 32.309 1.00 89.38 254 ASP A C 1
ATOM 2061 O O . ASP A 1 254 ? -17.179 27.816 32.852 1.00 89.38 254 ASP A O 1
ATOM 2065 N N . ASP A 1 255 ? -18.810 29.350 33.024 1.00 86.12 255 ASP A N 1
ATOM 2066 C CA . ASP A 1 255 ? -18.804 29.445 34.495 1.00 86.12 255 ASP A CA 1
ATOM 2067 C C . ASP A 1 255 ? -19.209 28.132 35.209 1.00 86.12 255 ASP A C 1
ATOM 2069 O O . ASP A 1 255 ? -19.127 28.032 36.437 1.00 86.12 255 ASP A O 1
ATOM 2073 N N . HIS A 1 256 ? -19.653 27.114 34.464 1.00 82.12 256 HIS A N 1
ATOM 2074 C CA . HIS A 1 256 ? -19.995 25.778 34.956 1.00 82.12 256 HIS A CA 1
ATOM 2075 C C . HIS A 1 256 ? -18.951 24.716 34.566 1.00 82.12 256 HIS A C 1
ATOM 2077 O O . HIS A 1 256 ? -19.059 23.565 34.992 1.00 82.12 256 HIS A O 1
ATOM 2083 N N . GLY A 1 257 ? -17.910 25.093 33.816 1.00 84.12 257 GLY A N 1
ATOM 2084 C CA . GLY A 1 257 ? -16.866 24.189 33.333 1.00 84.12 257 GLY A CA 1
ATOM 2085 C C . GLY A 1 257 ? -17.256 23.396 32.081 1.00 84.12 257 GLY A C 1
ATOM 2086 O O . GLY A 1 257 ? -16.570 22.429 31.745 1.00 84.12 257 GLY A O 1
ATOM 2087 N N . ILE A 1 258 ? -18.333 23.779 31.388 1.00 89.94 258 ILE A N 1
ATOM 2088 C CA . ILE A 1 258 ? -18.777 23.138 30.147 1.00 89.94 258 ILE A CA 1
ATOM 2089 C C . ILE A 1 258 ? -17.965 23.715 28.973 1.00 89.94 258 ILE A C 1
ATOM 2091 O O . ILE A 1 258 ? -17.850 24.939 28.852 1.00 89.94 258 ILE A O 1
ATOM 2095 N N . PRO A 1 259 ? -17.377 22.877 28.096 1.00 92.94 259 PRO A N 1
ATOM 2096 C CA . PRO A 1 259 ? -16.560 23.358 26.987 1.00 92.94 259 PRO A CA 1
ATOM 2097 C C . PRO A 1 259 ? -17.381 24.073 25.901 1.00 92.94 259 PRO A C 1
ATOM 2099 O O . PRO A 1 259 ? -18.438 23.620 25.456 1.00 92.94 259 PRO A O 1
ATOM 2102 N N . LEU A 1 260 ? -16.849 25.194 25.421 1.00 93.50 260 LEU A N 1
ATOM 2103 C CA . LEU A 1 260 ? -17.433 26.038 24.384 1.00 93.50 260 LEU A CA 1
ATOM 2104 C C . LEU A 1 260 ? -17.052 25.520 22.990 1.00 93.50 260 LEU A C 1
ATOM 2106 O O . LEU A 1 260 ? -16.117 26.007 22.356 1.00 93.50 260 LEU A O 1
ATOM 2110 N N . SER A 1 261 ? -17.811 24.535 22.511 1.00 93.69 261 SER A N 1
ATOM 2111 C CA . SER A 1 261 ? -17.782 24.055 21.123 1.00 93.69 261 SER A CA 1
ATOM 2112 C C . SER A 1 261 ? -19.197 23.775 20.591 1.00 93.69 261 SER A C 1
ATOM 2114 O O . SER A 1 261 ? -20.180 24.048 21.286 1.00 93.69 261 SER A O 1
ATOM 2116 N N . GLY A 1 262 ? -19.306 23.274 19.354 1.00 90.56 262 GLY A N 1
ATOM 2117 C CA . GLY A 1 262 ? -20.566 23.071 18.622 1.00 90.56 262 GLY A CA 1
ATOM 2118 C C . GLY A 1 262 ? -21.549 22.163 19.358 1.00 90.56 262 GLY A C 1
ATOM 2119 O O . GLY A 1 262 ? -22.612 22.619 19.780 1.00 90.56 262 GLY A O 1
ATOM 2120 N N . ASP A 1 263 ? -21.141 20.914 19.573 1.00 91.56 263 ASP A N 1
ATOM 2121 C CA . ASP A 1 263 ? -21.809 19.947 20.446 1.00 91.56 263 ASP A CA 1
ATOM 2122 C C . ASP A 1 263 ? -20.760 19.273 21.342 1.00 91.56 263 ASP A C 1
ATOM 2124 O O . ASP A 1 263 ? -19.680 18.910 20.880 1.00 91.56 263 ASP A O 1
ATOM 2128 N N . VAL A 1 264 ? -21.057 19.135 22.634 1.00 91.94 264 VAL A N 1
ATOM 2129 C CA . VAL A 1 264 ? -20.143 18.572 23.646 1.00 91.94 264 VAL A CA 1
ATOM 2130 C C . VAL A 1 264 ? -20.810 17.485 24.503 1.00 91.94 264 VAL A C 1
ATOM 2132 O O . VAL A 1 264 ? -20.279 17.085 25.538 1.00 91.94 264 VAL A O 1
ATOM 2135 N N . ARG A 1 265 ? -21.987 16.999 24.089 1.00 91.88 265 ARG A N 1
ATOM 2136 C CA . ARG A 1 265 ? -22.891 16.178 24.903 1.00 91.88 265 ARG A CA 1
ATOM 2137 C C . ARG A 1 265 ? -22.360 14.754 25.108 1.00 91.88 265 ARG A C 1
ATOM 2139 O O . ARG A 1 265 ? -22.239 13.993 24.156 1.00 91.88 265 ARG A O 1
ATOM 2146 N N . ASN A 1 266 ? -22.122 14.350 26.357 1.00 93.62 266 ASN A N 1
ATOM 2147 C CA . ASN A 1 266 ? -21.419 13.101 26.708 1.00 93.62 266 ASN A CA 1
ATOM 2148 C C . ASN A 1 266 ? -19.962 13.075 26.183 1.00 93.62 266 ASN A C 1
ATOM 2150 O O . ASN A 1 266 ? -19.431 12.029 25.796 1.00 93.62 266 ASN A O 1
ATOM 2154 N N . GLY A 1 267 ? -19.320 14.246 26.131 1.00 92.12 267 GLY A N 1
ATOM 2155 C CA . GLY A 1 267 ? -17.948 14.409 25.664 1.00 92.12 267 GLY A CA 1
ATOM 2156 C C . GLY A 1 267 ? -16.877 13.854 26.614 1.00 92.12 267 GLY A C 1
ATOM 2157 O O . GLY A 1 267 ? -17.080 13.659 27.817 1.00 92.12 267 GLY A O 1
ATOM 2158 N N . TRP A 1 268 ? -15.688 13.640 26.052 1.00 96.12 268 TRP A N 1
ATOM 2159 C CA . TRP A 1 268 ? -14.462 13.294 26.773 1.00 96.12 268 TRP A CA 1
ATOM 2160 C C . TRP A 1 268 ? -13.265 13.984 26.120 1.00 96.12 268 TRP A C 1
ATOM 2162 O O . TRP A 1 268 ? -13.339 14.385 24.959 1.00 96.12 268 TRP A O 1
ATOM 2172 N N . ILE A 1 269 ? -12.135 14.068 26.820 1.00 97.00 269 ILE A N 1
ATOM 2173 C CA . ILE A 1 269 ? -11.010 14.927 26.406 1.00 97.00 269 ILE A CA 1
ATOM 2174 C C . ILE A 1 269 ? -10.451 14.649 25.000 1.00 97.00 269 ILE A C 1
ATOM 2176 O O . ILE A 1 269 ? -9.879 15.544 24.376 1.00 97.00 269 ILE A O 1
ATOM 2180 N N . GLY A 1 270 ? -10.611 13.431 24.471 1.00 97.12 270 GLY A N 1
ATOM 2181 C CA . GLY A 1 270 ? -10.230 13.091 23.097 1.00 97.12 270 GLY A CA 1
ATOM 2182 C C . GLY A 1 270 ? -11.081 13.799 22.036 1.00 97.12 270 GLY A C 1
ATOM 2183 O O . GLY A 1 270 ? -10.541 14.235 21.019 1.00 97.12 270 GLY A O 1
ATOM 2184 N N . LEU A 1 271 ? -12.381 13.985 22.299 1.00 96.62 271 LEU A N 1
ATOM 2185 C CA . LEU A 1 271 ? -13.281 14.809 21.486 1.00 96.62 271 LEU A CA 1
ATOM 2186 C C . LEU A 1 271 ? -12.868 16.285 21.566 1.00 96.62 271 LEU A C 1
ATOM 2188 O O . LEU A 1 271 ? -12.605 16.900 20.533 1.00 96.62 271 LEU A O 1
ATOM 2192 N N . SER A 1 272 ? -12.731 16.817 22.784 1.00 97.50 272 SER A N 1
ATOM 2193 C CA . SER A 1 272 ? -12.392 18.221 23.054 1.00 97.50 272 SER A CA 1
ATOM 2194 C C . SER A 1 272 ? -11.072 18.635 22.390 1.00 97.50 272 SER A C 1
ATOM 2196 O O . SER A 1 272 ? -10.962 19.713 21.804 1.00 97.50 272 SER A O 1
ATOM 2198 N N . THR A 1 273 ? -10.084 17.731 22.386 1.00 98.00 273 THR A N 1
ATOM 2199 C CA . THR A 1 273 ? -8.795 17.923 21.700 1.00 98.00 273 THR A CA 1
ATOM 2200 C C . THR A 1 273 ? -8.958 18.024 20.174 1.00 98.00 273 THR A C 1
ATOM 2202 O O . THR A 1 273 ? -8.300 18.848 19.540 1.00 98.00 273 THR A O 1
ATOM 2205 N N . LEU A 1 274 ? -9.837 17.228 19.553 1.00 98.31 274 LEU A N 1
ATOM 2206 C CA . LEU A 1 274 ? -10.100 17.324 18.108 1.00 98.31 274 LEU A CA 1
ATOM 2207 C C . LEU A 1 274 ? -10.924 18.566 17.746 1.00 98.31 274 LEU A C 1
ATOM 2209 O O . LEU A 1 274 ? -10.634 19.210 16.739 1.00 98.31 274 LEU A O 1
ATOM 2213 N N . GLN A 1 275 ? -11.897 18.943 18.576 1.00 97.94 275 GLN A N 1
ATOM 2214 C CA . GLN A 1 275 ? -12.660 20.181 18.400 1.00 97.94 275 GLN A CA 1
ATOM 2215 C C . GLN A 1 275 ? -11.740 21.408 18.431 1.00 97.94 275 GLN A C 1
ATOM 2217 O O . GLN A 1 275 ? -11.794 22.233 17.520 1.00 97.94 275 GLN A O 1
ATOM 2222 N N . ALA A 1 276 ? -10.833 21.480 19.411 1.00 98.25 276 ALA A N 1
ATOM 2223 C CA . ALA A 1 276 ? -9.822 22.530 19.491 1.00 98.25 276 ALA A CA 1
ATOM 2224 C C . ALA A 1 276 ? -8.931 22.579 18.233 1.00 98.25 276 ALA A C 1
ATOM 2226 O O . ALA A 1 276 ? -8.732 23.650 17.658 1.00 98.25 276 ALA A O 1
ATOM 2227 N N . LEU A 1 277 ? -8.467 21.424 17.736 1.00 98.44 277 LEU A N 1
ATOM 2228 C CA . LEU A 1 277 ? -7.652 21.345 16.517 1.00 98.44 277 LEU A CA 1
ATOM 2229 C C . LEU A 1 277 ? -8.375 21.884 15.270 1.00 98.44 277 LEU A C 1
ATOM 2231 O O . LEU A 1 277 ? -7.758 22.581 14.465 1.00 98.44 277 LEU A O 1
ATOM 2235 N N . PHE A 1 278 ? -9.666 21.588 15.090 1.00 98.25 278 PHE A N 1
ATOM 2236 C CA . PHE A 1 278 ? -10.411 22.090 13.928 1.00 98.25 278 PHE A CA 1
ATOM 2237 C C . PHE A 1 278 ? -10.897 23.534 14.075 1.00 98.25 278 PHE A C 1
ATOM 2239 O O . PHE A 1 278 ? -11.053 24.212 13.062 1.00 98.25 278 PHE A O 1
ATOM 2246 N N . ILE A 1 279 ? -11.033 24.047 15.300 1.00 98.50 279 ILE A N 1
ATOM 2247 C CA . ILE A 1 279 ? -11.172 25.489 15.548 1.00 98.50 279 ILE A CA 1
ATOM 2248 C C . ILE A 1 279 ? -9.880 26.231 15.158 1.00 98.50 279 ILE A C 1
ATOM 2250 O O . ILE A 1 279 ? -9.949 27.272 14.504 1.00 98.50 279 ILE A O 1
ATOM 2254 N N . LEU A 1 280 ? -8.700 25.678 15.474 1.00 98.19 280 LEU A N 1
ATOM 2255 C CA . LEU A 1 280 ? -7.412 26.228 15.028 1.00 98.19 280 LEU A CA 1
ATOM 2256 C C . LEU A 1 280 ? -7.259 26.179 13.496 1.00 98.19 280 LEU A C 1
ATOM 2258 O O . LEU A 1 280 ? -6.831 27.165 12.896 1.00 98.19 280 LEU A O 1
ATOM 2262 N N . GLU A 1 281 ? -7.661 25.083 12.841 1.00 98.31 281 GLU A N 1
ATOM 2263 C CA . GLU A 1 281 ? -7.675 24.984 11.371 1.00 98.31 281 GLU A CA 1
ATOM 2264 C C . GLU A 1 281 ? -8.635 26.009 10.738 1.00 98.31 281 GLU A C 1
ATOM 2266 O O . GLU A 1 281 ? -8.224 26.727 9.826 1.00 98.31 281 GLU A O 1
ATOM 2271 N N . HIS A 1 282 ? -9.865 26.153 11.254 1.00 98.44 282 HIS A N 1
ATOM 2272 C CA . HIS A 1 282 ? -10.832 27.172 10.809 1.00 98.44 282 HIS A CA 1
ATOM 2273 C C . HIS A 1 282 ? -10.259 28.589 10.941 1.00 98.44 282 HIS A C 1
ATOM 2275 O O . HIS A 1 282 ? -10.283 29.356 9.979 1.00 98.44 282 HIS A O 1
ATOM 2281 N N . ASN A 1 283 ? -9.678 28.926 12.095 1.00 98.56 283 ASN A N 1
ATOM 2282 C CA . ASN A 1 283 ? -9.097 30.248 12.337 1.00 98.56 283 ASN A CA 1
ATOM 2283 C C . ASN A 1 283 ? -7.892 30.533 11.415 1.00 98.56 283 ASN A C 1
ATOM 2285 O O . ASN A 1 283 ? -7.796 31.629 10.865 1.00 98.56 283 ASN A O 1
ATOM 2289 N N . ALA A 1 284 ? -7.030 29.542 11.157 1.00 98.44 284 ALA A N 1
ATOM 2290 C CA . ALA A 1 284 ? -5.911 29.678 10.218 1.00 98.44 284 ALA A CA 1
ATOM 2291 C C . ALA A 1 284 ? -6.363 29.810 8.748 1.00 98.44 284 ALA A C 1
ATOM 2293 O O . ALA A 1 284 ? -5.695 30.477 7.947 1.00 98.44 284 ALA A O 1
ATOM 2294 N N . ILE A 1 285 ? -7.506 29.216 8.382 1.00 98.31 285 ILE A N 1
ATOM 2295 C CA . ILE A 1 285 ? -8.156 29.458 7.088 1.00 98.31 285 ILE A CA 1
ATOM 2296 C C . ILE A 1 285 ? -8.669 30.902 7.028 1.00 98.31 285 ILE A C 1
ATOM 2298 O O . ILE A 1 285 ? -8.381 31.583 6.045 1.00 98.31 285 ILE A O 1
ATOM 2302 N N . CYS A 1 286 ? -9.341 31.407 8.071 1.00 98.44 286 CYS A N 1
ATOM 2303 C CA . CYS A 1 286 ? -9.773 32.809 8.144 1.00 98.44 286 CYS A CA 1
ATOM 2304 C C . CYS A 1 286 ? -8.604 33.790 7.958 1.00 98.44 286 CYS A C 1
ATOM 2306 O O . CYS A 1 286 ? -8.681 34.664 7.095 1.00 98.44 286 CYS A O 1
ATOM 2308 N N . ASP A 1 287 ? -7.492 33.608 8.681 1.00 98.25 287 ASP A N 1
ATOM 2309 C CA . ASP A 1 287 ? -6.282 34.434 8.528 1.00 98.25 287 ASP A CA 1
ATOM 2310 C C . ASP A 1 287 ? -5.713 34.378 7.099 1.00 98.25 287 ASP A C 1
ATOM 2312 O O . ASP A 1 287 ? -5.296 35.392 6.532 1.00 98.25 287 ASP A O 1
ATOM 2316 N N . THR A 1 288 ? -5.732 33.197 6.475 1.00 97.69 288 THR A N 1
ATOM 2317 C CA . THR A 1 288 ? -5.263 33.008 5.094 1.00 97.69 288 THR A CA 1
ATOM 2318 C C . THR A 1 288 ? -6.174 33.698 4.077 1.00 97.69 288 THR A C 1
ATOM 2320 O O . THR A 1 288 ? -5.683 34.322 3.135 1.00 97.69 288 THR A O 1
ATOM 2323 N N . LEU A 1 289 ? -7.494 33.627 4.269 1.00 97.25 289 LEU A N 1
ATOM 2324 C CA . LEU A 1 289 ? -8.475 34.284 3.407 1.00 97.25 289 LEU A CA 1
ATOM 2325 C C . LEU A 1 289 ? -8.437 35.806 3.571 1.00 97.25 289 LEU A C 1
ATOM 2327 O O . LEU A 1 289 ? -8.385 36.506 2.565 1.00 97.25 289 LEU A O 1
ATOM 2331 N N . LYS A 1 290 ? -8.354 36.328 4.801 1.00 97.62 290 LYS A N 1
ATOM 2332 C CA . LYS A 1 290 ? -8.234 37.771 5.078 1.00 97.62 290 LYS A CA 1
ATOM 2333 C C . LYS A 1 290 ? -6.945 38.377 4.511 1.00 97.62 290 LYS A C 1
ATOM 2335 O O . LYS A 1 290 ? -6.914 39.550 4.132 1.00 97.62 290 LYS A O 1
ATOM 2340 N N . LYS A 1 291 ? -5.887 37.568 4.394 1.00 96.56 291 LYS A N 1
ATOM 2341 C CA . LYS A 1 291 ? -4.606 37.953 3.786 1.00 96.56 291 LYS A CA 1
ATOM 2342 C C . LYS A 1 291 ? -4.609 37.972 2.250 1.00 96.56 291 LYS A C 1
ATOM 2344 O O . LYS A 1 291 ? -3.854 38.754 1.684 1.00 96.56 291 LYS A O 1
ATOM 2349 N N . GLU A 1 292 ? -5.416 37.150 1.576 1.00 96.25 292 GLU A N 1
ATOM 2350 C CA . GLU A 1 292 ? -5.572 37.197 0.104 1.00 96.25 292 GLU A CA 1
ATOM 2351 C C . GLU A 1 292 ? -6.701 38.164 -0.319 1.00 96.25 292 GLU A C 1
ATOM 2353 O O . GLU A 1 292 ? -6.613 38.806 -1.364 1.00 96.25 292 GLU A O 1
ATOM 2358 N N . TYR A 1 293 ? -7.748 38.294 0.502 1.00 96.00 293 TYR A N 1
ATOM 2359 C CA . TYR A 1 293 ? -8.988 39.014 0.208 1.00 96.00 293 TYR A CA 1
ATOM 2360 C C . TYR A 1 293 ? -9.317 40.011 1.335 1.00 96.00 293 TYR A C 1
ATOM 2362 O O . TYR A 1 293 ? -10.163 39.763 2.196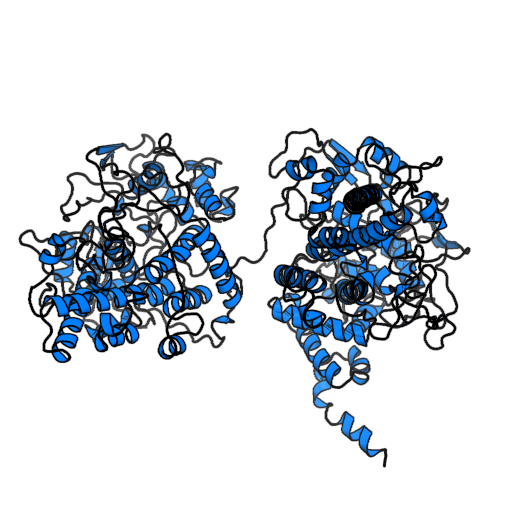 1.00 96.00 293 TYR A O 1
ATOM 2370 N N . HIS A 1 294 ? -8.618 41.148 1.352 1.00 93.44 294 HIS A N 1
ATOM 2371 C CA . HIS A 1 294 ? -8.690 42.123 2.450 1.00 93.44 294 HIS A CA 1
ATOM 2372 C C . HIS A 1 294 ? -10.098 42.689 2.705 1.00 93.44 294 HIS A C 1
ATOM 2374 O O . HIS A 1 294 ? -10.444 42.944 3.862 1.00 93.44 294 HIS A O 1
ATOM 2380 N N . ASP A 1 295 ? -10.906 42.834 1.652 1.00 94.88 295 ASP A N 1
ATOM 2381 C CA . ASP A 1 295 ? -12.238 43.452 1.698 1.00 94.88 295 ASP A CA 1
ATOM 2382 C C . ASP A 1 295 ? -13.325 42.563 2.334 1.00 94.88 295 ASP A C 1
ATOM 2384 O O . ASP A 1 295 ? -14.413 43.055 2.626 1.00 94.88 295 ASP A O 1
ATOM 2388 N N . LEU A 1 296 ? -13.059 41.269 2.568 1.00 95.56 296 LEU A N 1
ATOM 2389 C CA . LEU A 1 296 ? -14.042 40.353 3.162 1.00 95.56 296 LEU A CA 1
ATOM 2390 C C . LEU A 1 296 ? -14.355 40.714 4.621 1.00 95.56 296 LEU A C 1
ATOM 2392 O O . LEU A 1 296 ? -13.442 40.945 5.425 1.00 95.56 296 LEU A O 1
ATOM 2396 N N . GLY A 1 297 ? -15.642 40.717 4.971 1.00 96.81 297 GLY A N 1
ATOM 2397 C CA . GLY A 1 297 ? -16.112 40.895 6.341 1.00 96.81 297 GLY A CA 1
ATOM 2398 C C . GLY A 1 297 ? -15.985 39.623 7.182 1.00 96.81 297 GLY A C 1
ATOM 2399 O O . GLY A 1 297 ? -15.751 38.531 6.666 1.00 96.81 297 GLY A O 1
ATOM 2400 N N . ASP A 1 298 ? -16.184 39.760 8.494 1.00 97.81 298 ASP A N 1
ATOM 2401 C CA . ASP A 1 298 ? -16.210 38.638 9.447 1.00 97.81 298 ASP A CA 1
ATOM 2402 C C . ASP A 1 298 ? -17.203 37.534 9.018 1.00 97.81 298 ASP A C 1
ATOM 2404 O O . ASP A 1 298 ? -16.854 36.355 9.003 1.00 97.81 298 ASP A O 1
ATOM 2408 N N . GLU A 1 299 ? -18.403 37.911 8.573 1.00 97.19 299 GLU A N 1
ATOM 2409 C CA . GLU A 1 299 ? -19.421 36.975 8.082 1.00 97.19 299 GLU A CA 1
ATOM 2410 C C . GLU A 1 299 ? -18.989 36.206 6.819 1.00 97.19 299 GLU A C 1
ATOM 2412 O O . GLU A 1 299 ? -19.228 35.001 6.717 1.00 97.19 299 GLU A O 1
ATOM 2417 N N . ASP A 1 300 ? -18.318 36.868 5.873 1.00 96.81 300 ASP A N 1
ATOM 2418 C CA . ASP A 1 300 ? -17.841 36.234 4.639 1.00 96.81 300 ASP A CA 1
ATOM 2419 C C . ASP A 1 300 ? -16.714 35.239 4.940 1.00 96.81 300 ASP A C 1
ATOM 2421 O O . ASP A 1 300 ? -16.743 34.089 4.495 1.00 96.81 300 ASP A O 1
ATOM 2425 N N . LEU A 1 301 ? -15.735 35.670 5.746 1.00 97.94 301 LEU A N 1
ATOM 2426 C CA . LEU A 1 301 ? -14.603 34.852 6.186 1.00 97.94 301 LEU A CA 1
ATOM 2427 C C . LEU A 1 301 ? -15.090 33.603 6.924 1.00 97.94 301 LEU A C 1
ATOM 2429 O O . LEU A 1 301 ? -14.656 32.498 6.598 1.00 97.94 301 LEU A O 1
ATOM 2433 N N . TYR A 1 302 ? -16.047 33.766 7.844 1.00 97.56 302 TYR A N 1
ATOM 2434 C CA . TYR A 1 302 ? -16.688 32.664 8.557 1.00 97.56 302 TYR A CA 1
ATOM 2435 C C . TYR A 1 302 ? -17.333 31.651 7.595 1.00 97.56 302 TYR A C 1
ATOM 2437 O O . TYR A 1 302 ? -17.082 30.447 7.713 1.00 97.56 302 TYR A O 1
ATOM 2445 N N . ARG A 1 303 ? -18.127 32.116 6.617 1.00 96.06 303 ARG A N 1
ATOM 2446 C CA . ARG A 1 303 ? -18.820 31.249 5.643 1.00 96.06 303 ARG A CA 1
ATOM 2447 C C . ARG A 1 303 ? -17.841 30.452 4.784 1.00 96.06 303 ARG A C 1
ATOM 2449 O O . ARG A 1 303 ? -17.981 29.231 4.675 1.00 96.06 303 ARG A O 1
ATOM 2456 N N . TYR A 1 304 ? -16.825 31.110 4.223 1.00 97.75 304 TYR A N 1
ATOM 2457 C CA . TYR A 1 304 ? -15.799 30.436 3.425 1.00 97.75 304 TYR A CA 1
ATOM 2458 C C . TYR A 1 304 ? -14.961 29.465 4.271 1.00 97.75 304 TYR A C 1
ATOM 2460 O O . TYR A 1 304 ? -14.736 28.328 3.854 1.00 97.75 304 TYR A O 1
ATOM 2468 N N . ALA A 1 305 ? -14.548 29.849 5.481 1.00 97.88 305 ALA A N 1
ATOM 2469 C CA . ALA A 1 305 ? -13.779 28.970 6.361 1.00 97.88 305 ALA A CA 1
ATOM 2470 C C . ALA A 1 305 ? -14.593 27.755 6.847 1.00 97.88 305 ALA A C 1
ATOM 2472 O O . ALA A 1 305 ? -14.049 26.650 6.899 1.00 97.88 305 ALA A O 1
ATOM 2473 N N . ARG A 1 306 ? -15.907 27.893 7.086 1.00 96.88 306 ARG A N 1
ATOM 2474 C CA . ARG A 1 306 ? -16.806 26.763 7.397 1.00 96.88 306 ARG A CA 1
ATOM 2475 C C . ARG A 1 306 ? -16.963 25.798 6.220 1.00 96.88 306 ARG A C 1
ATOM 2477 O O . ARG A 1 306 ? -16.945 24.580 6.422 1.00 96.88 306 ARG A O 1
ATOM 2484 N N . LEU A 1 307 ? -17.051 26.303 4.986 1.00 96.38 307 LEU A N 1
ATOM 2485 C CA . LEU A 1 307 ? -17.032 25.470 3.774 1.00 96.38 307 LEU A CA 1
ATOM 2486 C C . LEU A 1 307 ? -15.722 24.676 3.654 1.00 96.38 307 LEU A C 1
ATOM 2488 O O . LEU A 1 307 ? -15.758 23.456 3.476 1.00 96.38 307 LEU A O 1
ATOM 2492 N N . VAL A 1 308 ? -14.573 25.343 3.798 1.00 98.12 308 VAL A N 1
ATOM 2493 C CA . VAL A 1 308 ? -13.239 24.723 3.688 1.00 98.12 308 VAL A CA 1
ATOM 2494 C C . VAL A 1 308 ? -13.001 23.701 4.800 1.00 98.12 308 VAL A C 1
ATOM 2496 O O . VAL A 1 308 ? -12.632 22.567 4.502 1.00 98.12 308 VAL A O 1
ATOM 2499 N N . THR A 1 309 ? -13.252 24.056 6.062 1.00 98.06 309 THR A N 1
ATOM 2500 C CA . THR A 1 309 ? -12.988 23.187 7.223 1.00 98.06 309 THR A CA 1
ATOM 2501 C C . THR A 1 309 ? -13.863 21.935 7.194 1.00 98.06 309 THR A C 1
ATOM 2503 O O . THR A 1 309 ? -13.343 20.827 7.329 1.00 98.06 309 THR A O 1
ATOM 2506 N N . SER A 1 310 ? -15.167 22.070 6.911 1.00 95.81 310 SER A N 1
ATOM 2507 C CA . SER A 1 310 ? -16.056 20.904 6.751 1.00 95.81 310 SER A CA 1
ATOM 2508 C C . SER A 1 310 ? -15.622 19.992 5.595 1.00 95.81 310 SER A C 1
ATOM 2510 O O . SER A 1 310 ? -15.702 18.767 5.708 1.00 95.81 310 SER A O 1
ATOM 2512 N N . ALA A 1 311 ? -15.078 20.553 4.509 1.00 96.81 311 ALA A N 1
ATOM 2513 C CA . ALA A 1 311 ? -14.532 19.756 3.414 1.00 96.81 311 ALA A CA 1
ATOM 2514 C C . ALA A 1 311 ? -13.191 19.081 3.742 1.00 96.81 311 ALA A C 1
ATOM 2516 O O . ALA A 1 311 ? -12.971 17.952 3.304 1.00 96.81 311 ALA A O 1
ATOM 2517 N N . VAL A 1 312 ? -12.322 19.713 4.538 1.00 98.12 312 VAL A N 1
ATOM 2518 C CA . VAL A 1 312 ? -11.104 19.083 5.075 1.00 98.12 312 VAL A CA 1
ATOM 2519 C C . VAL A 1 312 ? -11.468 17.908 5.990 1.00 98.12 312 VAL A C 1
ATOM 2521 O O . VAL A 1 312 ? -10.936 16.814 5.801 1.00 98.12 312 VAL A O 1
ATOM 2524 N N . ILE A 1 313 ? -12.425 18.083 6.908 1.00 97.69 313 ILE A N 1
ATOM 2525 C CA . ILE A 1 313 ? -12.917 17.018 7.799 1.00 97.69 313 ILE A CA 1
ATOM 2526 C C . ILE A 1 313 ? -13.473 15.837 6.987 1.00 97.69 313 ILE A C 1
ATOM 2528 O O . ILE A 1 313 ? -13.023 14.701 7.160 1.00 97.69 313 ILE A O 1
ATOM 2532 N N . ALA A 1 314 ? -14.387 16.093 6.044 1.00 96.19 314 ALA A N 1
ATOM 2533 C CA . ALA A 1 314 ? -14.963 15.048 5.196 1.00 96.19 314 ALA A CA 1
ATOM 2534 C C . ALA A 1 314 ? -13.900 14.320 4.353 1.00 96.19 314 ALA A C 1
ATOM 2536 O O . ALA A 1 314 ? -13.965 13.096 4.190 1.00 96.19 314 ALA A O 1
ATOM 2537 N N . LYS A 1 315 ? -12.888 15.044 3.855 1.00 98.00 315 LYS A N 1
ATOM 2538 C CA . LYS A 1 315 ? -11.766 14.466 3.108 1.00 98.00 315 LYS A CA 1
ATOM 2539 C C . LYS A 1 315 ? -10.934 13.530 3.975 1.00 98.00 315 LYS A C 1
ATOM 2541 O O . LYS A 1 315 ? -10.758 12.375 3.595 1.00 98.00 315 LYS A O 1
ATOM 2546 N N . ILE A 1 316 ? -10.484 13.992 5.143 1.00 98.00 316 ILE A N 1
ATOM 2547 C CA . ILE A 1 316 ? -9.695 13.201 6.100 1.00 98.00 316 ILE A CA 1
ATOM 2548 C C . ILE A 1 316 ? -10.474 11.953 6.532 1.00 98.00 316 ILE A C 1
ATOM 2550 O O . ILE A 1 316 ? -9.940 10.844 6.490 1.00 98.00 316 ILE A O 1
ATOM 2554 N N . HIS A 1 317 ? -11.761 12.091 6.860 1.00 97.69 317 HIS A N 1
ATOM 2555 C CA . HIS A 1 317 ? -12.596 10.940 7.197 1.00 97.69 317 HIS A CA 1
ATOM 2556 C C . HIS A 1 317 ? -12.651 9.912 6.047 1.00 97.69 317 HIS A C 1
ATOM 2558 O O . HIS A 1 317 ? -12.530 8.706 6.275 1.00 97.69 317 HIS A O 1
ATOM 2564 N N . THR A 1 318 ? -12.770 10.386 4.803 1.00 95.12 318 THR A N 1
ATOM 2565 C CA . THR A 1 318 ? -12.867 9.543 3.601 1.00 95.12 318 THR A CA 1
ATOM 2566 C C . THR A 1 318 ? -11.547 8.843 3.258 1.00 95.12 318 THR A C 1
ATOM 2568 O O . THR A 1 318 ? -11.530 7.620 3.152 1.00 95.12 318 THR A O 1
ATOM 2571 N N . ILE A 1 319 ? -10.450 9.583 3.049 1.00 96.94 319 ILE A N 1
ATOM 2572 C CA . ILE A 1 319 ? -9.218 9.048 2.426 1.00 96.94 319 ILE A CA 1
ATOM 2573 C C . ILE A 1 319 ? -8.078 8.721 3.401 1.00 96.94 319 ILE A C 1
ATOM 2575 O O . ILE A 1 319 ? -7.043 8.233 2.945 1.00 96.94 319 ILE A O 1
ATOM 2579 N N . ASP A 1 320 ? -8.267 8.976 4.699 1.00 96.62 320 ASP A N 1
ATOM 2580 C CA . ASP A 1 320 ? -7.301 8.706 5.772 1.00 96.62 320 ASP A CA 1
ATOM 2581 C C . ASP A 1 320 ? -7.946 7.804 6.850 1.00 96.62 320 ASP A C 1
ATOM 2583 O O . ASP A 1 320 ? -7.646 6.613 6.917 1.00 96.62 320 ASP A O 1
ATOM 2587 N N . TRP A 1 321 ? -8.944 8.295 7.601 1.00 98.06 321 TRP A N 1
ATOM 2588 C CA . TRP A 1 321 ? -9.577 7.535 8.700 1.00 98.06 321 TRP A CA 1
ATOM 2589 C C . TRP A 1 321 ? -10.218 6.213 8.239 1.00 98.06 321 TRP A C 1
ATOM 2591 O O . TRP A 1 321 ? -9.934 5.154 8.800 1.00 98.06 321 TRP A O 1
ATOM 2601 N N . THR A 1 322 ? -11.043 6.238 7.182 1.00 96.19 322 THR A N 1
ATOM 2602 C CA . THR A 1 322 ? -11.723 5.018 6.693 1.00 96.19 322 THR A CA 1
ATOM 2603 C C . THR A 1 322 ? -10.737 4.018 6.072 1.00 96.19 322 THR A C 1
ATOM 2605 O O . THR A 1 322 ? -10.989 2.814 6.077 1.00 96.19 322 THR A O 1
ATOM 2608 N N . VAL A 1 323 ? -9.590 4.491 5.571 1.00 95.44 323 VAL A N 1
ATOM 2609 C CA . VAL A 1 323 ? -8.525 3.630 5.029 1.00 95.44 323 VAL A CA 1
ATOM 2610 C C . VAL A 1 323 ? -7.824 2.854 6.146 1.00 95.44 323 VAL A C 1
ATOM 2612 O O . VAL A 1 323 ? -7.501 1.684 5.953 1.00 95.44 323 VAL A O 1
ATOM 2615 N N . GLU A 1 324 ? -7.652 3.456 7.324 1.00 95.50 324 GLU A N 1
ATOM 2616 C CA . GLU A 1 324 ? -7.106 2.764 8.496 1.00 95.50 324 GLU A CA 1
ATOM 2617 C C . GLU A 1 324 ? -8.145 1.862 9.187 1.00 95.50 324 GLU A C 1
ATOM 2619 O O . GLU A 1 324 ? -7.786 0.790 9.673 1.00 95.50 324 GLU A O 1
ATOM 2624 N N . LEU A 1 325 ? -9.439 2.211 9.159 1.00 96.31 325 LEU A N 1
ATOM 2625 C CA . LEU A 1 325 ? -10.520 1.329 9.632 1.00 96.31 325 LEU A CA 1
ATOM 2626 C C . LEU A 1 325 ? -10.628 0.047 8.780 1.00 96.31 325 LEU A C 1
ATOM 2628 O O . LEU A 1 325 ? -10.873 -1.041 9.302 1.00 96.31 325 LEU A O 1
ATOM 2632 N N . LEU A 1 326 ? -10.442 0.181 7.463 1.00 95.38 326 LEU A N 1
ATOM 2633 C CA . LEU A 1 326 ? -10.621 -0.870 6.456 1.00 95.38 326 LEU A CA 1
ATOM 2634 C C . LEU A 1 326 ? -9.298 -1.169 5.724 1.00 95.38 326 LEU A C 1
ATOM 2636 O O . LEU A 1 326 ? -9.257 -1.170 4.489 1.00 95.38 326 LEU A O 1
ATOM 2640 N N . LYS A 1 327 ? -8.218 -1.402 6.488 1.00 92.19 327 LYS A N 1
ATOM 2641 C CA . LYS A 1 327 ? -6.801 -1.499 6.071 1.00 92.19 327 LYS A CA 1
ATOM 2642 C C . LYS A 1 327 ? -6.523 -2.660 5.098 1.00 92.19 327 LYS A C 1
ATOM 2644 O O . LYS A 1 327 ? -5.872 -3.657 5.412 1.00 92.19 327 LYS A O 1
ATOM 2649 N N . THR A 1 328 ? -7.003 -2.500 3.870 1.00 91.00 328 THR A N 1
ATOM 2650 C CA . THR A 1 328 ? -6.881 -3.422 2.736 1.00 91.00 328 THR A CA 1
ATOM 2651 C C . THR A 1 328 ? -6.568 -2.627 1.469 1.00 91.00 328 THR A C 1
ATOM 2653 O O . THR A 1 328 ? -7.056 -1.507 1.293 1.00 91.00 328 THR A O 1
ATOM 2656 N N . ASP A 1 329 ? -5.797 -3.200 0.539 1.00 84.69 329 ASP A N 1
ATOM 2657 C CA . ASP A 1 329 ? -5.450 -2.506 -0.712 1.00 84.69 329 ASP A CA 1
ATOM 2658 C C . ASP A 1 329 ? -6.699 -2.178 -1.561 1.00 84.69 329 ASP A C 1
ATOM 2660 O O . ASP A 1 329 ? -6.716 -1.192 -2.297 1.00 84.69 329 ASP A O 1
ATOM 2664 N N . MET A 1 330 ? -7.772 -2.968 -1.420 1.00 90.06 330 MET A N 1
ATOM 2665 C CA . MET A 1 330 ? -9.045 -2.746 -2.109 1.00 90.06 330 MET A CA 1
ATOM 2666 C C . MET A 1 330 ? -9.779 -1.507 -1.591 1.00 90.06 330 MET A C 1
ATOM 2668 O O . MET A 1 330 ? -10.172 -0.663 -2.396 1.00 90.06 330 MET A O 1
ATOM 2672 N N . LEU A 1 331 ? -9.937 -1.364 -0.270 1.00 92.94 331 LEU A N 1
ATOM 2673 C CA . LEU A 1 331 ? -10.655 -0.223 0.305 1.00 92.94 331 LEU A CA 1
ATOM 2674 C C . LEU A 1 331 ? -9.811 1.054 0.303 1.00 92.94 331 LEU A C 1
ATOM 2676 O O . LEU A 1 331 ? -10.361 2.131 0.083 1.00 92.94 331 LEU A O 1
ATOM 2680 N N . HIS A 1 332 ? -8.481 0.945 0.389 1.00 90.88 332 HIS A N 1
ATOM 2681 C CA . HIS A 1 332 ? -7.584 2.064 0.097 1.00 90.88 332 HIS A CA 1
ATOM 2682 C C . HIS A 1 332 ? -7.840 2.655 -1.304 1.00 90.88 332 HIS A C 1
ATOM 2684 O O . HIS A 1 332 ? -7.912 3.876 -1.451 1.00 90.88 332 HIS A O 1
ATOM 2690 N N . VAL A 1 333 ? -8.046 1.820 -2.332 1.00 92.06 333 VAL A N 1
ATOM 2691 C CA . VAL A 1 333 ? -8.420 2.313 -3.669 1.00 92.06 333 VAL A CA 1
ATOM 2692 C C . VAL A 1 333 ? -9.885 2.763 -3.720 1.00 92.06 333 VAL A C 1
ATOM 2694 O O . VAL A 1 333 ? -10.152 3.817 -4.289 1.00 92.06 333 VAL A O 1
ATOM 2697 N N . ALA A 1 334 ? -10.828 2.039 -3.108 1.00 92.19 334 ALA A N 1
ATOM 2698 C CA . ALA A 1 334 ? -12.257 2.373 -3.150 1.00 92.19 334 ALA A CA 1
ATOM 2699 C C . ALA A 1 334 ? -12.570 3.738 -2.514 1.00 92.19 334 ALA A C 1
ATOM 2701 O O . ALA A 1 334 ? -13.226 4.578 -3.129 1.00 92.19 334 ALA A O 1
ATOM 2702 N N . MET A 1 335 ? -12.048 4.001 -1.314 1.00 94.06 335 MET A N 1
ATOM 2703 C CA . MET A 1 335 ? -12.278 5.264 -0.611 1.00 94.06 335 MET A CA 1
ATOM 2704 C C . MET A 1 335 ? -11.609 6.440 -1.331 1.00 94.06 335 MET A C 1
ATOM 2706 O O . MET A 1 335 ? -12.206 7.508 -1.486 1.00 94.06 335 MET A O 1
ATOM 2710 N N . ARG A 1 336 ? -10.404 6.229 -1.880 1.00 95.38 336 ARG A N 1
ATOM 2711 C CA . ARG A 1 336 ? -9.750 7.225 -2.740 1.00 95.38 336 ARG A CA 1
ATOM 2712 C C . ARG A 1 336 ? -10.481 7.417 -4.071 1.00 95.38 336 ARG A C 1
ATOM 2714 O O . ARG A 1 336 ? -10.458 8.530 -4.582 1.00 95.38 336 ARG A O 1
ATOM 2721 N N . ALA A 1 337 ? -11.177 6.409 -4.600 1.00 93.88 337 ALA A N 1
ATOM 2722 C CA . ALA A 1 337 ? -12.034 6.539 -5.778 1.00 93.88 337 ALA A CA 1
ATOM 2723 C C . ALA A 1 337 ? -13.342 7.293 -5.476 1.00 93.88 337 ALA A C 1
ATOM 2725 O O . ALA A 1 337 ? -13.774 8.085 -6.307 1.00 93.88 337 ALA A O 1
ATOM 2726 N N . ASN A 1 338 ? -13.928 7.160 -4.282 1.00 94.56 338 ASN A N 1
ATOM 2727 C CA . ASN A 1 338 ? -15.057 8.008 -3.878 1.00 94.56 338 ASN A CA 1
ATOM 2728 C C . ASN A 1 338 ? -14.675 9.504 -3.872 1.00 94.56 338 ASN A C 1
ATOM 2730 O O . ASN A 1 338 ? -15.456 10.329 -4.349 1.00 94.56 338 ASN A O 1
ATOM 2734 N N . TRP A 1 339 ? -13.464 9.866 -3.425 1.00 96.62 339 TRP A N 1
ATOM 2735 C CA . TRP A 1 339 ? -13.006 11.265 -3.446 1.00 96.62 339 TRP A CA 1
ATOM 2736 C C . TRP A 1 339 ? -12.452 11.727 -4.809 1.00 96.62 339 TRP A C 1
ATOM 2738 O O . TRP A 1 339 ? -12.794 12.810 -5.283 1.00 96.62 339 TRP A O 1
ATOM 2748 N N . TYR A 1 340 ? -11.598 10.932 -5.462 1.00 96.00 340 TYR A N 1
ATOM 2749 C CA . TYR A 1 340 ? -10.838 11.325 -6.664 1.00 96.00 340 TYR A CA 1
ATOM 2750 C C . TYR A 1 340 ? -11.278 10.664 -7.976 1.00 96.00 340 TYR A C 1
ATOM 2752 O O . TYR A 1 340 ? -10.820 11.079 -9.040 1.00 96.00 340 TYR A O 1
ATOM 2760 N N . GLY A 1 341 ? -12.121 9.636 -7.911 1.00 93.69 341 GLY A N 1
ATOM 2761 C CA . GLY A 1 341 ? -12.414 8.742 -9.029 1.00 93.69 341 GLY A CA 1
ATOM 2762 C C . GLY A 1 341 ? -11.267 7.788 -9.360 1.00 93.69 341 GLY A C 1
ATOM 2763 O O . GLY A 1 341 ? -10.138 7.949 -8.889 1.00 93.69 341 GLY A O 1
ATOM 2764 N N . LEU A 1 342 ? -11.541 6.787 -10.200 1.00 89.12 342 LEU A N 1
ATOM 2765 C CA . LEU A 1 342 ? -10.530 5.822 -10.655 1.00 89.12 342 LEU A CA 1
ATOM 2766 C C . LEU A 1 342 ? -9.435 6.448 -11.540 1.00 89.12 342 LEU A C 1
ATOM 2768 O O . LEU A 1 342 ? -8.373 5.849 -11.694 1.00 89.12 342 LEU A O 1
ATOM 2772 N N . LEU A 1 343 ? -9.649 7.655 -12.081 1.00 87.88 343 LEU A N 1
ATOM 2773 C CA . LEU A 1 343 ? -8.601 8.432 -12.762 1.00 87.88 343 LEU A CA 1
ATOM 2774 C C . LEU A 1 343 ? -7.572 9.025 -11.775 1.00 87.88 343 LEU A C 1
ATOM 2776 O O . LEU A 1 343 ? -6.432 9.303 -12.153 1.00 87.88 343 LEU A O 1
ATOM 2780 N N . GLY A 1 344 ? -7.944 9.155 -10.497 1.00 88.81 344 GLY A N 1
ATOM 2781 C CA . GLY A 1 344 ? -7.049 9.468 -9.387 1.00 88.81 344 GLY A CA 1
ATOM 2782 C C . GLY A 1 344 ? -6.636 10.939 -9.259 1.00 88.81 344 GLY A C 1
ATOM 2783 O O . GLY A 1 344 ? -6.757 11.746 -10.183 1.00 88.81 344 GLY A O 1
ATOM 2784 N N . LYS A 1 345 ? -6.093 11.276 -8.078 1.00 91.62 345 LYS A N 1
ATOM 2785 C CA . LYS A 1 345 ? -5.753 12.648 -7.654 1.00 91.62 345 LYS A CA 1
ATOM 2786 C C . LYS A 1 345 ? -5.048 13.469 -8.731 1.00 91.62 345 LYS A C 1
ATOM 2788 O O . LYS A 1 345 ? -5.553 14.508 -9.131 1.00 91.62 345 LYS A O 1
ATOM 2793 N N . LYS A 1 346 ? -3.915 12.987 -9.254 1.00 87.38 346 LYS A N 1
ATOM 2794 C CA . LYS A 1 346 ? -3.109 13.750 -10.223 1.00 87.38 346 LYS A CA 1
ATOM 2795 C C . LYS A 1 346 ? -3.888 14.108 -11.496 1.00 87.38 346 LYS A C 1
ATOM 2797 O O . LYS A 1 346 ? -3.656 15.178 -12.053 1.00 87.38 346 LYS A O 1
ATOM 2802 N N . PHE A 1 347 ? -4.792 13.242 -11.957 1.00 91.19 347 PHE A N 1
ATOM 2803 C CA . PHE A 1 347 ? -5.651 13.557 -13.095 1.00 91.19 347 PHE A CA 1
ATOM 2804 C C . PHE A 1 347 ? -6.671 14.633 -12.709 1.00 91.19 347 PHE A C 1
ATOM 2806 O O . PHE A 1 347 ? -6.732 15.673 -13.360 1.00 91.19 347 PHE A O 1
ATOM 2813 N N . LYS A 1 348 ? -7.412 14.422 -11.614 1.00 91.75 348 LYS A N 1
ATOM 2814 C CA . LYS A 1 348 ? -8.473 15.330 -11.155 1.00 91.75 348 LYS A CA 1
ATOM 2815 C C . LYS A 1 348 ? -7.966 16.730 -10.796 1.00 91.75 348 LYS A C 1
ATOM 2817 O O . LYS A 1 348 ? -8.576 17.716 -11.195 1.00 91.75 348 LYS A O 1
ATOM 2822 N N . ASP A 1 349 ? -6.820 16.825 -10.128 1.00 89.88 349 ASP A N 1
ATOM 2823 C CA . ASP A 1 349 ? -6.175 18.095 -9.774 1.00 89.88 349 ASP A CA 1
ATOM 2824 C C . ASP A 1 349 ? -5.706 18.878 -11.023 1.00 89.88 349 ASP A C 1
ATOM 2826 O O . ASP A 1 349 ? -5.601 20.103 -10.979 1.00 89.88 349 ASP A O 1
ATOM 2830 N N . THR A 1 350 ? -5.437 18.187 -12.143 1.00 88.88 350 THR A N 1
ATOM 2831 C CA . THR A 1 350 ? -4.957 18.793 -13.404 1.00 88.88 350 THR A CA 1
ATOM 2832 C C . THR A 1 350 ? -6.098 19.139 -14.368 1.00 88.88 350 THR A C 1
ATOM 2834 O O . THR A 1 350 ? -6.065 20.189 -15.004 1.00 88.88 350 THR A O 1
ATOM 2837 N N . PHE A 1 351 ? -7.096 18.258 -14.501 1.00 89.81 351 PHE A N 1
ATOM 2838 C CA . PHE A 1 351 ? -8.134 18.321 -15.542 1.00 89.81 351 PHE A CA 1
ATOM 2839 C C . PHE A 1 351 ? -9.560 18.529 -15.001 1.00 89.81 351 PHE A C 1
ATOM 2841 O O . PHE A 1 351 ? -10.495 18.663 -15.787 1.00 89.81 351 PHE A O 1
ATOM 2848 N N . GLY A 1 352 ? -9.743 18.571 -13.679 1.00 90.44 352 GLY A N 1
ATOM 2849 C CA . GLY A 1 352 ? -11.054 18.653 -13.036 1.00 90.44 352 GLY A CA 1
ATOM 2850 C C . GLY A 1 352 ? -11.804 17.316 -13.006 1.00 90.44 352 GLY A C 1
ATOM 2851 O O . GLY A 1 352 ? -11.227 16.240 -13.176 1.00 90.44 352 GLY A O 1
ATOM 2852 N N . HIS A 1 353 ? -13.115 17.379 -12.754 1.00 93.00 353 HIS A N 1
ATOM 2853 C CA . HIS A 1 353 ? -13.990 16.203 -12.787 1.00 93.00 353 HIS A CA 1
ATOM 2854 C C . HIS A 1 353 ? -14.299 15.790 -14.232 1.00 93.00 353 HIS A C 1
ATOM 2856 O O . HIS A 1 353 ? -14.696 16.622 -15.051 1.00 93.00 353 HIS A O 1
ATOM 2862 N N . VAL A 1 354 ? -14.127 14.502 -14.544 1.00 86.81 354 VAL A N 1
ATOM 2863 C CA . VAL A 1 354 ? -14.375 13.930 -15.874 1.00 86.81 354 VAL A CA 1
ATOM 2864 C C . VAL A 1 354 ? -15.178 12.634 -15.753 1.00 86.81 354 VAL A C 1
ATOM 2866 O O . VAL A 1 354 ? -14.838 11.739 -14.979 1.00 86.81 354 VAL A O 1
ATOM 2869 N N . GLY A 1 355 ? -16.226 12.511 -16.571 1.00 86.94 355 GLY A N 1
ATOM 2870 C CA . GLY A 1 355 ? -17.127 11.358 -16.583 1.00 86.94 355 GLY A CA 1
ATOM 2871 C C . GLY A 1 355 ? -18.191 11.426 -15.483 1.00 86.94 355 GLY A C 1
ATOM 2872 O O . GLY A 1 355 ? -18.726 12.492 -15.191 1.00 86.94 355 GLY A O 1
ATOM 2873 N N . GLY A 1 356 ? -18.528 10.269 -14.910 1.00 88.81 356 GLY A N 1
ATOM 2874 C CA . GLY A 1 356 ? -19.434 10.144 -13.762 1.00 88.81 356 GLY A CA 1
ATOM 2875 C C . GLY A 1 356 ? -18.701 9.779 -12.468 1.00 88.81 356 GLY A C 1
ATOM 2876 O O . GLY A 1 356 ? -17.468 9.762 -12.426 1.00 88.81 356 GLY A O 1
ATOM 2877 N N . ALA A 1 357 ? -19.472 9.421 -11.436 1.00 88.25 357 ALA A N 1
ATOM 2878 C CA . ALA A 1 357 ? -18.998 9.095 -10.085 1.00 88.25 357 ALA A CA 1
ATOM 2879 C C . ALA A 1 357 ? -17.799 8.126 -10.040 1.00 88.25 357 ALA A C 1
ATOM 2881 O O . ALA A 1 357 ? -16.885 8.300 -9.242 1.00 88.25 357 ALA A O 1
ATOM 2882 N N . ILE A 1 358 ? -17.769 7.127 -10.926 1.00 88.00 358 ILE A N 1
ATOM 2883 C CA . ILE A 1 358 ? -16.713 6.103 -10.972 1.00 88.00 358 ILE A CA 1
ATOM 2884 C C . ILE A 1 358 ? -15.373 6.670 -11.484 1.00 88.00 358 ILE A C 1
ATOM 2886 O O . ILE A 1 358 ? -14.310 6.289 -10.995 1.00 88.00 358 ILE A O 1
ATOM 2890 N N . LEU A 1 359 ? -15.393 7.581 -12.464 1.00 88.00 359 LEU A N 1
ATOM 2891 C CA . LEU A 1 359 ? -14.176 8.071 -13.129 1.00 88.00 359 LEU A CA 1
ATOM 2892 C C . LEU A 1 359 ? -13.608 9.336 -12.480 1.00 88.00 359 LEU A C 1
ATOM 2894 O O . LEU A 1 359 ? -12.398 9.398 -12.269 1.00 88.00 359 LEU A O 1
ATOM 2898 N N . GLY A 1 360 ? -14.470 10.298 -12.134 1.00 87.44 360 GLY A N 1
ATOM 2899 C CA . GLY A 1 360 ? -14.089 11.570 -11.506 1.00 87.44 360 GLY A CA 1
ATOM 2900 C C . GLY A 1 360 ? -14.312 11.632 -9.989 1.00 87.44 360 GLY A C 1
ATOM 2901 O O . GLY A 1 360 ? -13.888 12.597 -9.354 1.00 87.44 360 GLY A O 1
ATOM 2902 N N . GLY A 1 361 ? -14.950 10.623 -9.392 1.00 95.00 361 GLY A N 1
ATOM 2903 C CA . GLY A 1 361 ? -15.330 10.593 -7.975 1.00 95.00 361 GLY A CA 1
ATOM 2904 C C . GLY A 1 361 ? -16.716 11.188 -7.724 1.00 95.00 361 GLY A C 1
ATOM 2905 O O . GLY A 1 361 ? -17.334 11.757 -8.625 1.00 95.00 361 GLY A O 1
ATOM 2906 N N . LEU A 1 362 ? -17.200 11.060 -6.489 1.00 94.50 362 LEU A N 1
ATOM 2907 C CA . LEU A 1 362 ? -18.451 11.674 -6.027 1.00 94.50 362 LEU A CA 1
ATOM 2908 C C . LEU A 1 362 ? -18.276 13.191 -5.868 1.00 94.50 362 LEU A C 1
ATOM 2910 O O . LEU A 1 362 ? -19.111 13.977 -6.303 1.00 94.50 362 LEU A O 1
ATOM 2914 N N . VAL A 1 363 ? -17.139 13.601 -5.300 1.00 96.69 363 VAL A N 1
ATOM 2915 C CA . VAL A 1 363 ? -16.832 15.015 -5.061 1.00 96.69 363 VAL A CA 1
ATOM 2916 C C . VAL A 1 363 ? -16.651 15.761 -6.390 1.00 96.69 363 VAL A C 1
ATOM 2918 O O . VAL A 1 363 ? -15.918 15.288 -7.255 1.00 96.69 363 VAL A O 1
ATOM 2921 N N . GLY A 1 364 ? -17.260 16.929 -6.574 1.00 94.31 364 GLY A N 1
ATOM 2922 C CA . GLY A 1 364 ? -17.206 17.719 -7.810 1.00 94.31 364 GLY A CA 1
ATOM 2923 C C . GLY A 1 364 ? -18.072 17.187 -8.961 1.00 94.31 364 GLY A C 1
ATOM 2924 O O . GLY A 1 364 ? -17.846 17.566 -10.111 1.00 94.31 364 GLY A O 1
ATOM 2925 N N . LEU A 1 365 ? -19.041 16.301 -8.690 1.00 94.88 365 LEU A N 1
ATOM 2926 C CA . LEU A 1 365 ? -20.108 15.987 -9.649 1.00 94.88 365 LEU A CA 1
ATOM 2927 C C . LEU A 1 365 ? -20.900 17.256 -10.002 1.00 94.88 365 LEU A C 1
ATOM 2929 O O . LEU A 1 365 ? -21.191 18.074 -9.141 1.00 94.88 365 LEU A O 1
ATOM 2933 N N . LYS A 1 366 ? -21.327 17.400 -11.262 1.00 93.50 366 LYS A N 1
ATOM 2934 C CA . LYS A 1 366 ? -22.010 18.619 -11.753 1.00 93.50 366 LYS A CA 1
ATOM 2935 C C . LYS A 1 366 ? -23.351 18.945 -11.073 1.00 93.50 366 LYS A C 1
ATOM 2937 O O . LYS A 1 366 ? -23.881 20.031 -11.294 1.00 93.50 366 LYS A O 1
ATOM 2942 N N . LYS A 1 367 ? -23.931 18.000 -10.331 1.00 93.69 367 LYS A N 1
ATOM 2943 C CA . LYS A 1 367 ? -25.161 18.128 -9.539 1.00 93.69 367 LYS A CA 1
ATOM 2944 C C . LYS A 1 367 ? -25.082 17.154 -8.357 1.00 93.69 367 LYS A C 1
ATOM 2946 O O . LYS A 1 367 ? -24.494 16.086 -8.551 1.00 93.69 367 LYS A O 1
ATOM 2951 N N . PRO A 1 368 ? -25.719 17.452 -7.212 1.00 93.19 368 PRO A N 1
ATOM 2952 C CA . PRO A 1 368 ? -25.985 16.436 -6.206 1.00 93.19 368 PRO A CA 1
ATOM 2953 C C . PRO A 1 368 ? -26.946 15.374 -6.749 1.00 93.19 368 PRO A C 1
ATOM 2955 O O . PRO A 1 368 ? -27.820 15.666 -7.573 1.00 93.19 368 PRO A O 1
ATOM 2958 N N . ASN A 1 369 ? -26.799 14.143 -6.267 1.00 93.94 369 ASN A N 1
ATOM 2959 C CA . ASN A 1 369 ? -27.680 13.023 -6.555 1.00 93.94 369 ASN A CA 1
ATOM 2960 C C . ASN A 1 369 ? -28.120 12.363 -5.243 1.00 93.94 369 ASN A C 1
ATOM 2962 O O . ASN A 1 369 ? -27.322 11.800 -4.497 1.00 93.94 369 ASN A O 1
ATOM 2966 N N . ASN A 1 370 ? -29.422 12.429 -4.975 1.00 91.56 370 ASN A N 1
ATOM 2967 C CA . ASN A 1 370 ? -30.050 11.828 -3.803 1.00 91.56 370 ASN A CA 1
ATOM 2968 C C . ASN A 1 370 ? -30.727 10.472 -4.125 1.00 91.56 370 ASN A C 1
ATOM 2970 O O . ASN A 1 370 ? -31.341 9.869 -3.245 1.00 91.56 370 ASN A O 1
ATOM 2974 N N . HIS A 1 371 ? -30.580 9.966 -5.359 1.00 91.75 371 HIS A N 1
ATOM 2975 C CA . HIS A 1 371 ? -31.177 8.721 -5.872 1.00 91.75 371 HIS A CA 1
ATOM 2976 C C . HIS A 1 371 ? -32.717 8.671 -5.774 1.00 91.75 371 HIS A C 1
ATOM 2978 O O . HIS A 1 371 ? -33.313 7.608 -5.650 1.00 91.75 371 HIS A O 1
ATOM 2984 N N . GLY A 1 372 ? -33.382 9.832 -5.827 1.00 88.12 372 GLY A N 1
ATOM 2985 C CA . GLY A 1 372 ? -34.848 9.951 -5.779 1.00 88.12 372 GLY A CA 1
ATOM 2986 C C . GLY A 1 372 ? -35.447 9.944 -4.368 1.00 88.12 372 GLY A C 1
ATOM 2987 O O . GLY A 1 372 ? -36.645 10.174 -4.209 1.00 88.12 372 GLY A O 1
ATOM 2988 N N . VAL A 1 373 ? -34.619 9.743 -3.341 1.00 90.44 373 VAL A N 1
ATOM 2989 C CA . VAL A 1 373 ? -34.996 9.770 -1.922 1.00 90.44 373 VAL A CA 1
ATOM 2990 C C . VAL A 1 373 ? -34.366 11.011 -1.279 1.00 90.44 373 VAL A C 1
ATOM 2992 O O . VAL A 1 373 ? -33.172 11.225 -1.483 1.00 90.44 373 VAL A O 1
ATOM 2995 N N . PRO A 1 374 ? -35.085 11.828 -0.486 1.00 91.06 374 PRO A N 1
ATOM 2996 C CA . PRO A 1 374 ? -34.501 12.985 0.199 1.00 91.06 374 PRO A CA 1
ATOM 2997 C C . PRO A 1 374 ? -33.270 12.636 1.047 1.00 91.06 374 PRO A C 1
ATOM 2999 O O . PRO A 1 374 ? -33.177 11.541 1.615 1.00 91.06 374 PRO A O 1
ATOM 3002 N N . TYR A 1 375 ? -32.308 13.557 1.152 1.00 90.50 375 TYR A N 1
ATOM 3003 C CA . TYR A 1 375 ? -31.152 13.338 2.021 1.00 90.50 375 TYR A CA 1
ATOM 3004 C C . TYR A 1 375 ? -31.560 13.321 3.503 1.00 90.50 375 TYR A C 1
ATOM 3006 O O . TYR A 1 375 ? -32.266 14.204 3.986 1.00 90.50 375 TYR A O 1
ATOM 3014 N N . SER A 1 376 ? -31.097 12.286 4.196 1.00 90.31 376 SER A N 1
ATOM 3015 C CA . SER A 1 376 ? -31.157 12.083 5.642 1.00 90.31 376 SER A CA 1
ATOM 3016 C C . SER A 1 376 ? -30.115 11.023 6.012 1.00 90.31 376 SER A C 1
ATOM 3018 O O . SER A 1 376 ? -29.706 10.219 5.162 1.00 90.31 376 SER A O 1
ATOM 3020 N N . LEU A 1 377 ? -29.693 11.013 7.275 1.00 90.19 377 LEU A N 1
ATOM 3021 C CA . LEU A 1 377 ? -29.076 9.837 7.887 1.00 90.19 377 LEU A CA 1
ATOM 3022 C C . LEU A 1 377 ? -30.177 8.909 8.420 1.00 90.19 377 LEU A C 1
ATOM 3024 O O . LEU A 1 377 ? -31.338 9.309 8.531 1.00 90.19 377 LEU A O 1
ATOM 3028 N N . THR A 1 378 ? -29.836 7.650 8.682 1.00 93.75 378 THR A N 1
ATOM 3029 C CA . THR A 1 378 ? -30.818 6.584 8.927 1.00 93.75 378 THR A CA 1
ATOM 3030 C C . THR A 1 378 ? -30.717 5.997 10.329 1.00 93.75 378 THR A C 1
ATOM 3032 O O . THR A 1 378 ? -29.685 6.097 10.990 1.00 93.75 378 THR A O 1
ATOM 3035 N N . GLU A 1 379 ? -31.788 5.353 10.787 1.00 94.62 379 GLU A N 1
ATOM 3036 C CA . GLU A 1 379 ? -31.795 4.665 12.087 1.00 94.62 379 GLU A CA 1
ATOM 3037 C C . GLU A 1 379 ? -30.769 3.524 12.111 1.00 94.62 379 GLU A C 1
ATOM 3039 O O . GLU A 1 379 ? -30.031 3.362 13.079 1.00 94.62 379 GLU A O 1
ATOM 3044 N N . GLU A 1 380 ? -30.658 2.794 11.000 1.00 96.50 380 GLU A N 1
ATOM 3045 C CA . GLU A 1 380 ? -29.693 1.711 10.824 1.00 96.50 380 GLU A CA 1
ATOM 3046 C C . GLU A 1 380 ? -28.244 2.227 10.774 1.00 96.50 380 GLU A C 1
ATOM 3048 O O . GLU A 1 380 ? -27.336 1.558 11.264 1.00 96.50 380 GLU A O 1
ATOM 3053 N N . PHE A 1 381 ? -28.020 3.439 10.248 1.00 95.31 381 PHE A N 1
ATOM 3054 C CA . PHE A 1 381 ? -26.724 4.117 10.317 1.00 95.31 381 PHE A CA 1
ATOM 3055 C C . PHE A 1 381 ? -26.317 4.426 11.761 1.00 95.31 381 PHE A C 1
ATOM 3057 O O . PHE A 1 381 ? -25.151 4.255 12.099 1.00 95.31 381 PHE A O 1
ATOM 3064 N N . VAL A 1 382 ? -27.255 4.807 12.636 1.00 95.69 382 VAL A N 1
ATOM 3065 C CA . VAL A 1 382 ? -26.948 5.004 14.064 1.00 95.69 382 VAL A CA 1
ATOM 3066 C C . VAL A 1 382 ? -26.526 3.686 14.717 1.00 95.69 382 VAL A C 1
ATOM 3068 O O . VAL A 1 382 ? -25.500 3.641 15.392 1.00 95.69 382 VAL A O 1
ATOM 3071 N N . SER A 1 383 ? -27.265 2.598 14.480 1.00 97.19 383 SER A N 1
ATOM 3072 C CA . SER A 1 383 ? -26.984 1.301 15.109 1.00 97.19 383 SER A CA 1
ATOM 3073 C C . SER A 1 383 ? -25.630 0.702 14.704 1.00 97.19 383 SER A C 1
ATOM 3075 O O . SER A 1 383 ? -24.919 0.185 15.562 1.00 97.19 383 SER A O 1
ATOM 3077 N N . VAL A 1 384 ? -25.209 0.807 13.434 1.00 97.31 384 VAL A N 1
ATOM 3078 C CA . VAL A 1 384 ? -23.897 0.266 12.999 1.00 97.31 384 VAL A CA 1
ATOM 3079 C C . VAL A 1 384 ? -22.691 1.119 13.412 1.00 97.31 384 VAL A C 1
ATOM 3081 O O . VAL A 1 384 ? -21.554 0.680 13.251 1.00 97.31 384 VAL A O 1
ATOM 3084 N N . TYR A 1 385 ? -22.916 2.326 13.940 1.00 97.19 385 TYR A N 1
ATOM 3085 C CA . TYR A 1 385 ? -21.874 3.211 14.478 1.00 97.19 385 TYR A CA 1
ATOM 3086 C C . TYR A 1 385 ? -21.770 3.167 16.018 1.00 97.19 385 TYR A C 1
ATOM 3088 O O . TYR A 1 385 ? -20.994 3.924 16.604 1.00 97.19 385 TYR A O 1
ATOM 3096 N N . ARG A 1 386 ? -22.475 2.237 16.681 1.00 97.81 386 ARG A N 1
ATOM 3097 C CA . ARG A 1 386 ? -22.341 1.931 18.118 1.00 97.81 386 ARG A CA 1
ATOM 3098 C C . ARG A 1 386 ? -20.988 1.281 18.431 1.00 97.81 386 ARG A C 1
ATOM 3100 O O . ARG A 1 386 ? -20.858 0.064 18.528 1.00 97.81 386 ARG A O 1
ATOM 3107 N N . MET A 1 387 ? -19.950 2.108 18.530 1.00 98.12 387 MET A N 1
ATOM 3108 C CA . MET A 1 387 ? -18.544 1.680 18.578 1.00 98.12 387 MET A CA 1
ATOM 3109 C C . MET A 1 387 ? -17.873 1.915 19.941 1.00 98.12 387 MET A C 1
ATOM 3111 O O . MET A 1 387 ? -16.660 2.100 20.025 1.00 98.12 387 MET A O 1
ATOM 3115 N N . HIS A 1 388 ? -18.639 1.894 21.031 1.00 98.44 388 HIS A N 1
ATOM 3116 C CA . HIS A 1 388 ? -18.141 2.190 22.380 1.00 98.44 388 HIS A CA 1
ATOM 3117 C C . HIS A 1 388 ? -17.010 1.258 22.863 1.00 98.44 388 HIS A C 1
ATOM 3119 O O . HIS A 1 388 ? -16.135 1.704 23.609 1.00 98.44 388 HIS A O 1
ATOM 3125 N N . SER A 1 389 ? -16.941 0.012 22.374 1.00 98.44 389 SER A N 1
ATOM 3126 C CA . SER A 1 389 ? -15.834 -0.923 22.657 1.00 98.44 389 SER A CA 1
ATOM 3127 C C . SER A 1 389 ? -14.459 -0.452 22.150 1.00 98.44 389 SER A C 1
ATOM 3129 O O . SER A 1 389 ? -13.442 -0.983 22.592 1.00 98.44 389 SER A O 1
ATOM 3131 N N . LEU A 1 390 ? -14.392 0.575 21.285 1.00 98.50 390 LEU A N 1
ATOM 3132 C CA . LEU A 1 390 ? -13.127 1.222 20.907 1.00 98.50 390 LEU A CA 1
ATOM 3133 C C . LEU A 1 390 ? -12.443 1.922 22.096 1.00 98.50 390 LEU A C 1
ATOM 3135 O O . LEU A 1 390 ? -11.223 2.097 22.082 1.00 98.50 390 LEU A O 1
ATOM 3139 N N . LEU A 1 391 ? -13.184 2.352 23.122 1.00 98.31 391 LEU A N 1
ATOM 3140 C CA . LEU A 1 391 ? -12.586 3.035 24.269 1.00 98.31 391 LEU A CA 1
ATOM 3141 C C . LEU A 1 391 ? -11.873 2.024 25.193 1.00 98.31 391 LEU A C 1
ATOM 3143 O O . LEU A 1 391 ? -12.425 0.962 25.480 1.00 98.31 391 LEU A O 1
ATOM 3147 N N . PRO A 1 392 ? -10.657 2.309 25.688 1.00 97.69 392 PRO A N 1
ATOM 3148 C CA . PRO A 1 392 ? -9.958 1.461 26.648 1.00 97.69 392 PRO A CA 1
ATOM 3149 C C . PRO A 1 392 ? -10.520 1.690 28.061 1.00 97.69 392 PRO A C 1
ATOM 3151 O O . PRO A 1 392 ? -11.446 2.475 28.265 1.00 97.69 392 PRO A O 1
ATOM 3154 N N . ASP A 1 393 ? -9.945 1.030 29.061 1.00 97.25 393 ASP A N 1
ATOM 3155 C CA . ASP A 1 393 ? -10.245 1.317 30.472 1.00 97.25 393 ASP A CA 1
ATOM 3156 C C . ASP A 1 393 ? -9.345 2.434 31.023 1.00 97.25 393 ASP A C 1
ATOM 3158 O O . ASP A 1 393 ? -9.750 3.197 31.898 1.00 97.25 393 ASP A O 1
ATOM 3162 N N . GLN A 1 394 ? -8.136 2.574 30.464 1.00 97.56 394 GLN A N 1
ATOM 3163 C CA . GLN A 1 394 ? -7.134 3.560 30.872 1.00 97.56 394 GLN A CA 1
ATOM 3164 C C . GLN A 1 394 ? -6.457 4.228 29.669 1.00 97.56 394 GLN A C 1
ATOM 3166 O O . GLN A 1 394 ? -6.103 3.557 28.698 1.00 97.56 394 GLN A O 1
ATOM 3171 N N . LEU A 1 395 ? -6.181 5.529 29.776 1.00 97.31 395 LEU A N 1
ATOM 3172 C CA . LEU A 1 395 ? -5.294 6.270 28.877 1.00 97.31 395 LEU A CA 1
ATOM 3173 C C . LEU A 1 395 ? -3.854 6.268 29.420 1.00 97.31 395 LEU A C 1
ATOM 3175 O O . LEU A 1 395 ? -3.610 6.457 30.615 1.00 97.31 395 LEU A O 1
ATOM 3179 N N . PHE A 1 396 ? -2.881 6.049 28.539 1.00 97.31 396 PHE A N 1
ATOM 3180 C CA . PHE A 1 396 ? -1.459 5.931 28.855 1.00 97.31 396 PHE A CA 1
ATOM 3181 C C . PHE A 1 396 ? -0.730 7.240 28.524 1.00 97.31 396 PHE A C 1
ATOM 3183 O O . PHE A 1 396 ? -0.222 7.416 27.417 1.00 97.31 396 PHE A O 1
ATOM 3190 N N . VAL A 1 397 ? -0.668 8.159 29.491 1.00 96.81 397 VAL A N 1
ATOM 3191 C CA . VAL A 1 397 ? -0.078 9.498 29.329 1.00 96.81 397 VAL A CA 1
ATOM 3192 C C . VAL A 1 397 ? 1.447 9.416 29.242 1.00 96.81 397 VAL A C 1
ATOM 3194 O O . VAL A 1 397 ? 2.096 8.822 30.110 1.00 96.81 397 VAL A O 1
ATOM 3197 N N . ARG A 1 398 ? 2.030 10.022 28.203 1.00 94.31 398 ARG A N 1
ATOM 3198 C CA . ARG A 1 398 ? 3.454 9.903 27.846 1.00 94.31 398 ARG A CA 1
ATOM 3199 C C . ARG A 1 398 ? 4.238 11.204 28.010 1.00 94.31 398 ARG A C 1
ATOM 3201 O O . ARG A 1 398 ? 3.700 12.295 27.871 1.00 94.31 398 ARG A O 1
ATOM 3208 N N . ASP A 1 399 ? 5.536 11.078 28.264 1.00 92.56 399 ASP A N 1
ATOM 3209 C CA . ASP A 1 399 ? 6.459 12.200 28.434 1.00 92.56 399 ASP A CA 1
ATOM 3210 C C . ASP A 1 399 ? 6.928 12.751 27.076 1.00 92.56 399 ASP A C 1
ATOM 3212 O O . ASP A 1 399 ? 7.837 12.201 26.447 1.00 92.56 399 ASP A O 1
ATOM 3216 N N . VAL A 1 400 ? 6.334 13.865 26.643 1.00 93.19 400 VAL A N 1
ATOM 3217 C CA . VAL A 1 400 ? 6.722 14.600 25.423 1.00 93.19 400 VAL A CA 1
ATOM 3218 C C . VAL A 1 400 ? 8.021 15.408 25.562 1.00 93.19 400 VAL A C 1
ATOM 3220 O O . VAL A 1 400 ? 8.541 15.901 24.560 1.00 93.19 400 VAL A O 1
ATOM 3223 N N . ASN A 1 401 ? 8.590 15.508 26.767 1.00 90.81 401 ASN A N 1
ATOM 3224 C CA . ASN A 1 401 ? 9.908 16.101 26.998 1.00 90.81 401 ASN A CA 1
ATOM 3225 C C . ASN A 1 401 ? 11.033 15.054 26.931 1.00 90.81 401 ASN A C 1
ATOM 3227 O O . ASN A 1 401 ? 12.167 15.416 26.607 1.00 90.81 401 ASN A O 1
ATOM 3231 N N . SER A 1 402 ? 10.724 13.768 27.151 1.00 88.00 402 SER A N 1
ATOM 3232 C CA . SER A 1 402 ? 11.685 12.656 27.073 1.00 88.00 402 SER A CA 1
ATOM 3233 C C . SER A 1 402 ? 12.425 12.566 25.730 1.00 88.00 402 SER A C 1
ATOM 3235 O O . SER A 1 402 ? 11.952 13.021 24.683 1.00 88.00 402 SER A O 1
ATOM 3237 N N . THR A 1 403 ? 13.610 11.952 25.732 1.00 86.94 403 THR A N 1
ATOM 3238 C CA . THR A 1 403 ? 14.313 11.596 24.494 1.00 86.94 403 THR A CA 1
ATOM 3239 C C . THR A 1 403 ? 13.545 10.495 23.746 1.00 86.94 403 THR A C 1
ATOM 3241 O O . THR A 1 403 ? 13.181 9.493 24.366 1.00 86.94 403 THR A O 1
ATOM 3244 N N . PRO A 1 404 ? 13.292 10.629 22.427 1.00 85.31 404 PRO A N 1
ATOM 3245 C CA . PRO A 1 404 ? 12.556 9.611 21.684 1.00 85.31 404 PRO A CA 1
ATOM 3246 C C . PRO A 1 404 ? 13.259 8.250 21.682 1.00 85.31 404 PRO A C 1
ATOM 3248 O O . PRO A 1 404 ? 14.426 8.138 21.306 1.00 85.31 404 PRO A O 1
ATOM 3251 N N . GLY A 1 405 ? 12.530 7.206 22.080 1.00 77.94 405 GLY A N 1
ATOM 3252 C CA . GLY A 1 405 ? 12.991 5.822 22.000 1.00 77.94 405 GLY A CA 1
ATOM 3253 C C . GLY A 1 405 ? 12.935 5.246 20.575 1.00 77.94 405 GLY A C 1
ATOM 3254 O O . GLY A 1 405 ? 12.564 5.943 19.624 1.00 77.94 405 GLY A O 1
ATOM 3255 N N . PRO A 1 406 ? 13.272 3.953 20.402 1.00 73.12 406 PRO A N 1
ATOM 3256 C CA . PRO A 1 406 ? 13.195 3.268 19.112 1.00 73.12 406 PRO A CA 1
ATOM 3257 C C . PRO A 1 406 ? 11.827 3.440 18.433 1.00 73.12 406 PRO A C 1
ATOM 3259 O O . PRO A 1 406 ? 10.784 3.311 19.069 1.00 73.12 406 PRO A O 1
ATOM 3262 N N . ASN A 1 407 ? 11.828 3.724 17.127 1.00 72.75 407 ASN A N 1
ATOM 3263 C CA . ASN A 1 407 ? 10.626 4.072 16.349 1.00 72.75 407 ASN A CA 1
ATOM 3264 C C . ASN A 1 407 ? 9.852 5.293 16.900 1.00 72.75 407 ASN A C 1
ATOM 3266 O O . ASN A 1 407 ? 8.629 5.343 16.800 1.00 72.75 407 ASN A O 1
ATOM 3270 N N . LYS A 1 408 ? 10.565 6.270 17.482 1.00 83.56 408 LYS A N 1
ATOM 3271 C CA . LYS A 1 408 ? 10.020 7.502 18.080 1.00 83.56 408 LYS A CA 1
ATOM 3272 C C . LYS A 1 408 ? 9.073 7.274 19.272 1.00 83.56 408 LYS A C 1
ATOM 3274 O O . LYS A 1 408 ? 8.182 8.075 19.508 1.00 83.56 408 LYS A O 1
ATOM 3279 N N . SER A 1 409 ? 9.210 6.199 20.051 1.00 83.00 409 SER A N 1
ATOM 3280 C CA . SER A 1 409 ? 8.322 5.966 21.206 1.00 83.00 409 SER A CA 1
ATOM 3281 C C . SER A 1 409 ? 8.637 6.898 22.400 1.00 83.00 409 SER A C 1
ATOM 3283 O O . SER A 1 409 ? 9.759 6.814 22.911 1.00 83.00 409 SER A O 1
ATOM 3285 N N . PRO A 1 410 ? 7.693 7.712 22.921 1.00 89.44 410 PRO A N 1
ATOM 3286 C CA . PRO A 1 410 ? 7.883 8.445 24.172 1.00 89.44 410 PRO A CA 1
ATOM 3287 C C . PRO A 1 410 ? 7.641 7.550 25.395 1.00 89.44 410 PRO A C 1
ATOM 3289 O O . PRO A 1 410 ? 6.815 6.623 25.367 1.00 89.44 410 PRO A O 1
ATOM 3292 N N . LYS A 1 411 ? 8.355 7.849 26.486 1.00 90.38 411 LYS A N 1
ATOM 3293 C CA . LYS A 1 411 ? 8.269 7.126 27.765 1.00 90.38 411 LYS A CA 1
ATOM 3294 C C . LYS A 1 411 ? 6.870 7.265 28.388 1.00 90.38 411 LYS A C 1
ATOM 3296 O O . LYS A 1 411 ? 6.240 8.309 28.269 1.00 90.38 411 LYS A O 1
ATOM 3301 N N . LEU A 1 412 ? 6.386 6.221 29.065 1.00 92.81 412 LEU A N 1
ATOM 3302 C CA . LEU A 1 412 ? 5.150 6.272 29.857 1.00 92.81 412 LEU A CA 1
ATOM 3303 C C . LEU A 1 412 ? 5.366 7.073 31.156 1.00 92.81 412 LEU A C 1
ATOM 3305 O O . LEU A 1 412 ? 6.355 6.838 31.853 1.00 92.81 412 LEU A O 1
ATOM 3309 N N . THR A 1 413 ? 4.426 7.961 31.487 1.00 91.94 413 THR A N 1
ATOM 3310 C CA . THR A 1 413 ? 4.457 8.820 32.686 1.00 91.94 413 THR A CA 1
ATOM 3311 C C . THR A 1 413 ? 3.429 8.379 33.723 1.00 91.94 413 THR A C 1
ATOM 3313 O O . THR A 1 413 ? 3.803 7.985 34.824 1.00 91.94 413 THR A O 1
ATOM 3316 N N . LYS A 1 414 ? 2.136 8.418 33.369 1.00 93.94 414 LYS A N 1
ATOM 3317 C CA . LYS A 1 414 ? 1.018 7.968 34.215 1.00 93.94 414 LYS A CA 1
ATOM 3318 C C . LYS A 1 414 ? 0.012 7.167 33.388 1.00 93.94 414 LYS A C 1
ATOM 3320 O O . LYS A 1 414 ? -0.117 7.380 32.185 1.00 93.94 414 LYS A O 1
ATOM 3325 N N . LYS A 1 415 ? -0.706 6.254 34.038 1.00 96.69 415 LYS A N 1
ATOM 3326 C CA . LYS A 1 415 ? -1.974 5.721 33.524 1.00 96.69 415 LYS A CA 1
ATOM 3327 C C . LYS A 1 415 ? -3.116 6.491 34.184 1.00 96.69 415 LYS A C 1
ATOM 3329 O O . LYS A 1 415 ? -2.955 6.931 35.320 1.00 96.69 415 LYS A O 1
ATOM 3334 N N . MET A 1 416 ? -4.229 6.668 33.483 1.00 96.88 416 MET A N 1
ATOM 3335 C CA . MET A 1 416 ? -5.417 7.351 34.000 1.00 96.88 416 MET A CA 1
ATOM 3336 C C . MET A 1 416 ? -6.675 6.616 33.568 1.00 96.88 416 MET A C 1
ATOM 3338 O O . MET A 1 416 ? -6.835 6.353 32.380 1.00 96.88 416 MET A O 1
ATOM 3342 N N . ASP A 1 417 ? -7.561 6.308 34.508 1.00 97.12 417 ASP A N 1
ATOM 3343 C CA . ASP A 1 417 ? -8.818 5.616 34.219 1.00 97.12 417 ASP A CA 1
ATOM 3344 C C . ASP A 1 417 ? -9.766 6.527 33.434 1.00 97.12 417 ASP A C 1
ATOM 3346 O O . ASP A 1 417 ? -9.954 7.692 33.792 1.00 97.12 417 ASP A O 1
ATOM 3350 N N . MET A 1 418 ? -10.369 6.001 32.367 1.00 96.44 418 MET A N 1
ATOM 3351 C CA . MET A 1 418 ? -11.157 6.787 31.407 1.00 96.44 418 MET A CA 1
ATOM 3352 C C . MET A 1 418 ? -12.369 7.491 32.036 1.00 96.44 418 MET A C 1
ATOM 3354 O O . MET A 1 418 ? -12.735 8.572 31.588 1.00 96.44 418 MET A O 1
ATOM 3358 N N . ILE A 1 419 ? -12.928 6.959 33.127 1.00 94.94 419 ILE A N 1
ATOM 3359 C CA . ILE A 1 419 ? -14.015 7.594 33.895 1.00 94.94 419 ILE A CA 1
ATOM 3360 C C . ILE A 1 419 ? -13.609 8.926 34.563 1.00 94.94 419 ILE A C 1
ATOM 3362 O O . ILE A 1 419 ? -14.463 9.734 34.916 1.00 94.94 419 ILE A O 1
ATOM 3366 N N . ASN A 1 420 ? -12.308 9.203 34.700 1.00 95.25 420 ASN A N 1
ATOM 3367 C CA . ASN A 1 420 ? -11.793 10.506 35.138 1.00 95.25 420 ASN A CA 1
ATOM 3368 C C . ASN A 1 420 ? -11.520 11.468 33.964 1.00 95.25 420 ASN A C 1
ATOM 3370 O O . ASN A 1 420 ? -11.104 12.601 34.190 1.00 95.25 420 ASN A O 1
ATOM 3374 N N . LEU A 1 421 ? -11.728 11.016 32.721 1.00 96.12 421 LEU A N 1
ATOM 3375 C CA . LEU A 1 421 ? -11.417 11.727 31.476 1.00 96.12 421 LEU A CA 1
ATOM 3376 C C . LEU A 1 421 ? -12.677 12.143 30.685 1.00 96.12 421 LEU A C 1
ATOM 3378 O O . LEU A 1 421 ? -12.557 12.641 29.564 1.00 96.12 421 LEU A O 1
ATOM 3382 N N . ILE A 1 422 ? -13.865 11.953 31.270 1.00 92.69 422 ILE A N 1
ATOM 3383 C CA . ILE A 1 422 ? -15.178 12.352 30.737 1.00 92.69 422 ILE A CA 1
ATOM 3384 C C . ILE A 1 422 ? -15.728 13.590 31.469 1.00 92.69 422 ILE A C 1
ATOM 3386 O O . ILE A 1 422 ? -15.383 13.835 32.632 1.00 92.69 422 ILE A O 1
ATOM 3390 N N . GLY A 1 423 ? -16.590 14.358 30.797 1.00 86.50 423 GLY A N 1
ATOM 3391 C CA . GLY A 1 423 ? -17.257 15.538 31.366 1.00 86.50 423 GLY A CA 1
ATOM 3392 C C . GLY A 1 423 ? -16.300 16.598 31.938 1.00 86.50 423 GLY A C 1
ATOM 3393 O O . GLY A 1 423 ? -15.121 16.661 31.586 1.00 86.50 423 GLY A O 1
ATOM 3394 N N . TRP A 1 424 ? -16.795 17.422 32.869 1.00 84.19 424 TRP A N 1
ATOM 3395 C CA . TRP A 1 424 ? -16.033 18.538 33.461 1.00 84.19 424 TRP A CA 1
ATOM 3396 C C . TRP A 1 424 ? -14.752 18.100 34.198 1.00 84.19 424 TRP A C 1
ATOM 3398 O O . TRP A 1 424 ? -13.777 18.852 34.272 1.00 84.19 424 TRP A O 1
ATOM 3408 N N . ARG A 1 425 ? -14.723 16.870 34.738 1.00 88.56 425 ARG A N 1
ATOM 3409 C CA . ARG A 1 425 ? -13.518 16.288 35.360 1.00 88.56 425 ARG A CA 1
ATOM 3410 C C . ARG A 1 425 ? -12.438 16.024 34.317 1.00 88.56 425 ARG A C 1
ATOM 3412 O O . ARG A 1 425 ? -11.278 16.356 34.556 1.00 88.56 425 ARG A O 1
ATOM 3419 N N . GLY A 1 426 ? -12.843 15.479 33.170 1.00 93.06 426 GLY A N 1
ATOM 3420 C CA . GLY A 1 426 ? -11.977 15.293 32.019 1.00 93.06 426 GLY A CA 1
ATOM 3421 C C . GLY A 1 426 ? -11.391 16.614 31.549 1.00 93.06 426 GLY A C 1
ATOM 3422 O O . GLY A 1 426 ? -10.173 16.742 31.509 1.00 93.06 426 GLY A O 1
ATOM 3423 N N . GLU A 1 427 ? -12.229 17.616 31.281 1.00 93.38 427 GLU A N 1
ATOM 3424 C CA . GLU A 1 427 ? -11.773 18.937 30.823 1.00 93.38 427 GLU A CA 1
ATOM 3425 C C . GLU A 1 427 ? -10.716 19.554 31.751 1.00 93.38 427 GLU A C 1
ATOM 3427 O O . GLU A 1 427 ? -9.671 20.018 31.290 1.00 93.38 427 GLU A O 1
ATOM 3432 N N . LYS A 1 428 ? -10.912 19.454 33.072 1.00 92.38 428 LYS A N 1
ATOM 3433 C CA . LYS A 1 428 ? -9.922 19.900 34.060 1.00 92.38 428 LYS A CA 1
ATOM 3434 C C . LYS A 1 428 ? -8.591 19.139 33.968 1.00 92.38 428 LYS A C 1
ATOM 3436 O O . LYS A 1 428 ? -7.532 19.750 34.101 1.00 92.38 428 LYS A O 1
ATOM 3441 N N . GLU A 1 429 ? -8.614 17.826 33.736 1.00 94.69 429 GLU A N 1
ATOM 3442 C CA . GLU A 1 429 ? -7.385 17.061 33.487 1.00 94.69 429 GLU A CA 1
ATOM 3443 C C . GLU A 1 429 ? -6.773 17.356 32.108 1.00 94.69 429 GLU A C 1
ATOM 3445 O O . GLU A 1 429 ? -5.549 17.332 31.992 1.00 94.69 429 GLU A O 1
ATOM 3450 N N . LEU A 1 430 ? -7.557 17.709 31.082 1.00 95.88 430 LEU A N 1
ATOM 3451 C CA . LEU A 1 430 ? -7.026 18.138 29.782 1.00 95.88 430 LEU A CA 1
ATOM 3452 C C . LEU A 1 430 ? -6.205 19.424 29.916 1.00 95.88 430 LEU A C 1
ATOM 3454 O O . LEU A 1 430 ? -5.094 19.479 29.388 1.00 95.88 430 LEU A O 1
ATOM 3458 N N . SER A 1 431 ? -6.680 20.408 30.686 1.00 93.81 431 SER A N 1
ATOM 3459 C CA . SER A 1 431 ? -5.905 21.614 31.017 1.00 93.81 431 SER A CA 1
ATOM 3460 C C . SER A 1 431 ? -4.619 21.305 31.801 1.00 93.81 431 SER A C 1
ATOM 3462 O O . SER A 1 431 ? -3.614 21.988 31.616 1.00 93.81 431 SER A O 1
ATOM 3464 N N . ASN A 1 432 ? -4.605 20.252 32.629 1.00 93.50 432 ASN A N 1
ATOM 3465 C CA . ASN A 1 432 ? -3.401 19.793 33.340 1.00 93.50 432 ASN A CA 1
ATOM 3466 C C . ASN A 1 432 ? -2.416 19.014 32.441 1.00 93.50 432 ASN A C 1
ATOM 3468 O O . ASN A 1 432 ? -1.220 18.968 32.729 1.00 93.50 432 ASN A O 1
ATOM 3472 N N . ILE A 1 433 ? -2.905 18.356 31.384 1.00 94.75 433 ILE A N 1
ATOM 3473 C CA . ILE A 1 433 ? -2.120 17.505 30.472 1.00 94.75 433 ILE A CA 1
ATOM 3474 C C . ILE A 1 433 ? -1.561 18.315 29.288 1.00 94.75 433 ILE A C 1
ATOM 3476 O O . ILE A 1 433 ? -0.406 18.123 28.898 1.00 94.75 433 ILE A O 1
ATOM 3480 N N . GLY A 1 434 ? -2.363 19.225 28.732 1.00 95.75 434 GLY A N 1
ATOM 3481 C CA . GLY A 1 434 ? -2.059 20.026 27.547 1.00 95.75 434 GLY A CA 1
ATOM 3482 C C . GLY A 1 434 ? -2.194 19.260 26.222 1.00 95.75 434 GLY A C 1
ATOM 3483 O O . GLY A 1 434 ? -1.942 18.053 26.143 1.00 95.75 434 GLY A O 1
ATOM 3484 N N . PHE A 1 435 ? -2.548 19.987 25.153 1.00 96.94 435 PHE A N 1
ATOM 3485 C CA . PHE A 1 435 ? -2.843 19.439 23.819 1.00 96.94 435 PHE A CA 1
ATOM 3486 C C . PHE A 1 435 ? -1.786 18.437 23.323 1.00 96.94 435 PHE A C 1
ATOM 3488 O O . PHE A 1 435 ? -2.104 17.299 22.981 1.00 96.94 435 PHE A O 1
ATOM 3495 N N . THR A 1 436 ? -0.511 18.841 23.308 1.00 96.25 436 THR A N 1
ATOM 3496 C CA . THR A 1 436 ? 0.593 18.044 22.745 1.00 96.25 436 THR A CA 1
ATOM 3497 C C . THR A 1 436 ? 0.778 16.720 23.484 1.00 96.25 436 THR A C 1
ATOM 3499 O O . THR A 1 436 ? 0.942 15.673 22.858 1.00 96.25 436 THR A O 1
ATOM 3502 N N . THR A 1 437 ? 0.715 16.743 24.817 1.00 96.62 437 THR A N 1
ATOM 3503 C CA . THR A 1 437 ? 0.829 15.542 25.651 1.00 96.62 437 THR A CA 1
ATOM 3504 C C . THR A 1 437 ? -0.336 14.595 25.389 1.00 96.62 437 THR A C 1
ATOM 3506 O O . THR A 1 437 ? -0.120 13.393 25.224 1.00 96.62 437 THR A O 1
ATOM 3509 N N . GLN A 1 438 ? -1.558 15.127 25.294 1.00 97.38 438 GLN A N 1
ATOM 3510 C CA . GLN A 1 438 ? -2.761 14.345 25.026 1.00 97.38 438 GLN A CA 1
ATOM 3511 C C . GLN A 1 438 ? -2.714 13.694 23.636 1.00 97.38 438 GLN A C 1
ATOM 3513 O O . GLN A 1 438 ? -2.851 12.475 23.519 1.00 97.38 438 GLN A O 1
ATOM 3518 N N . MET A 1 439 ? -2.425 14.477 22.593 1.00 97.56 439 MET A N 1
ATOM 3519 C CA . MET A 1 439 ? -2.374 14.014 21.203 1.00 97.56 439 MET A CA 1
ATOM 3520 C C . MET A 1 439 ? -1.288 12.947 20.980 1.00 97.56 439 MET A C 1
ATOM 3522 O O . MET A 1 439 ? -1.552 11.919 20.356 1.00 97.56 439 MET A O 1
ATOM 3526 N N . VAL A 1 440 ? -0.084 13.122 21.545 1.00 96.75 440 VAL A N 1
ATOM 3527 C CA . VAL A 1 440 ? 0.987 12.105 21.477 1.00 96.75 440 VAL A CA 1
ATOM 3528 C C . VAL A 1 440 ? 0.628 10.854 22.284 1.00 96.75 440 VAL A C 1
ATOM 3530 O O . VAL A 1 440 ? 0.896 9.735 21.843 1.00 96.75 440 VAL A O 1
ATOM 3533 N N . SER A 1 441 ? -0.005 11.002 23.449 1.00 97.25 441 SER A N 1
ATOM 3534 C CA . SER A 1 441 ? -0.444 9.852 24.253 1.00 97.25 441 SER A CA 1
ATOM 3535 C C . SER A 1 441 ? -1.477 9.017 23.492 1.00 97.25 441 SER A C 1
ATOM 3537 O O . SER A 1 441 ? -1.300 7.805 23.350 1.00 97.25 441 SER A O 1
ATOM 3539 N N . MET A 1 442 ? -2.479 9.679 22.900 1.00 98.06 442 MET A N 1
ATOM 3540 C CA . MET A 1 442 ? -3.494 9.057 22.049 1.00 98.06 442 MET A CA 1
ATOM 3541 C C . MET A 1 442 ? -2.891 8.394 20.799 1.00 98.06 442 MET A C 1
ATOM 3543 O O . MET A 1 442 ? -3.221 7.252 20.482 1.00 98.06 442 MET A O 1
ATOM 3547 N N . GLY A 1 443 ? -1.972 9.070 20.103 1.00 96.44 443 GLY A N 1
ATOM 3548 C CA . GLY A 1 443 ? -1.343 8.554 18.882 1.00 96.44 443 GLY A CA 1
ATOM 3549 C C . GLY A 1 443 ? -0.442 7.331 19.099 1.00 96.44 443 GLY A C 1
ATOM 3550 O O . GLY A 1 443 ? -0.224 6.539 18.180 1.00 96.44 443 GLY A O 1
ATOM 3551 N N . HIS A 1 444 ? 0.061 7.135 20.321 1.00 95.12 444 HIS A N 1
ATOM 3552 C CA . HIS A 1 444 ? 0.886 5.988 20.712 1.00 95.12 444 HIS A CA 1
ATOM 3553 C C . HIS A 1 444 ? 0.131 4.939 21.560 1.00 95.12 444 HIS A C 1
ATOM 3555 O O . HIS A 1 444 ? 0.785 4.100 22.189 1.00 95.12 444 HIS A O 1
ATOM 3561 N N . GLN A 1 445 ? -1.206 4.947 21.584 1.00 97.00 445 GLN A N 1
ATOM 3562 C CA . GLN A 1 445 ? -2.033 3.922 22.235 1.00 97.00 445 GLN A CA 1
ATOM 3563 C C . GLN A 1 445 ? -3.090 3.366 21.272 1.00 97.00 445 GLN A C 1
ATOM 3565 O O . GLN A 1 445 ? -3.758 4.132 20.579 1.00 97.00 445 GLN A O 1
ATOM 3570 N N . ALA A 1 446 ? -3.230 2.037 21.233 1.00 97.19 446 ALA A N 1
ATOM 3571 C CA . ALA A 1 446 ? -4.265 1.357 20.460 1.00 97.19 446 ALA A CA 1
ATOM 3572 C C . ALA A 1 446 ? -5.639 1.540 21.111 1.00 97.19 446 ALA A C 1
ATOM 3574 O O . ALA A 1 446 ? -5.757 1.559 22.338 1.00 97.19 446 ALA A O 1
ATOM 3575 N N . CYS A 1 447 ? -6.667 1.678 20.278 1.00 97.75 447 CYS A N 1
ATOM 3576 C CA . CYS A 1 447 ? -8.048 1.559 20.725 1.00 97.75 447 CYS A CA 1
ATOM 3577 C C . CYS A 1 447 ? -8.453 0.079 20.847 1.00 97.75 447 CYS A C 1
ATOM 3579 O O . CYS A 1 447 ? -7.788 -0.809 20.296 1.00 97.75 447 CYS A O 1
ATOM 3581 N N . GLY A 1 448 ? -9.548 -0.177 21.563 1.00 98.12 448 GLY A N 1
ATOM 3582 C CA . GLY A 1 448 ? -10.150 -1.504 21.658 1.00 98.12 448 GLY A CA 1
ATOM 3583 C C . GLY A 1 448 ? -10.693 -2.002 20.312 1.00 98.12 448 GLY A C 1
ATOM 3584 O O . GLY A 1 448 ? -11.000 -1.211 19.422 1.00 98.12 448 GLY A O 1
ATOM 3585 N N . ALA A 1 449 ? -10.804 -3.318 20.148 1.00 98.19 449 ALA A N 1
ATOM 3586 C CA . ALA A 1 449 ? -11.438 -3.958 18.997 1.00 98.19 449 ALA A CA 1
ATOM 3587 C C . ALA A 1 449 ? -12.965 -4.098 19.176 1.00 98.19 449 ALA A C 1
ATOM 3589 O O . ALA A 1 449 ? -13.468 -4.206 20.297 1.00 98.19 449 ALA A O 1
ATOM 3590 N N . LEU A 1 450 ? -13.714 -4.137 18.069 1.00 98.19 450 LEU A N 1
ATOM 3591 C CA . LEU A 1 450 ? -15.176 -4.297 18.066 1.00 98.19 450 LEU A CA 1
ATOM 3592 C C . LEU A 1 450 ? -15.579 -5.782 18.127 1.00 98.19 450 LEU A C 1
ATOM 3594 O O . LEU A 1 450 ? -16.198 -6.315 17.210 1.00 98.19 450 LEU A O 1
ATOM 3598 N N . GLU A 1 451 ? -15.200 -6.431 19.226 1.00 97.69 451 GLU A N 1
ATOM 3599 C CA . GLU A 1 451 ? -15.466 -7.843 19.530 1.00 97.69 451 GLU A CA 1
ATOM 3600 C C . GLU A 1 451 ? -16.388 -7.994 20.758 1.00 97.69 451 GLU A C 1
ATOM 3602 O O . GLU A 1 451 ? -16.655 -7.021 21.475 1.00 97.69 451 GLU A O 1
ATOM 3607 N N . LEU A 1 452 ? -16.870 -9.218 21.015 1.00 98.19 452 LEU A N 1
ATOM 3608 C CA . LEU A 1 452 ? -17.544 -9.570 22.275 1.00 98.19 452 LEU A CA 1
ATOM 3609 C C . LEU A 1 452 ? -16.613 -9.394 23.487 1.00 98.19 452 LEU A C 1
ATOM 3611 O O . LEU A 1 452 ? -15.389 -9.376 23.354 1.00 98.19 452 LEU A O 1
ATOM 3615 N N . TRP A 1 453 ? -17.209 -9.264 24.676 1.00 98.44 453 TRP A N 1
ATOM 3616 C CA . TRP A 1 453 ? -16.511 -9.097 25.961 1.00 98.44 453 TRP A CA 1
ATOM 3617 C C . TRP A 1 453 ? -15.426 -8.015 25.976 1.00 98.44 453 TRP A C 1
ATOM 3619 O O . TRP A 1 453 ? -14.408 -8.149 26.663 1.00 98.44 453 TRP A O 1
ATOM 3629 N N . ASN A 1 454 ? -15.649 -6.932 25.229 1.00 98.38 454 ASN A N 1
ATOM 3630 C CA . ASN A 1 454 ? -14.728 -5.806 25.126 1.00 98.38 454 ASN A CA 1
ATOM 3631 C C . ASN A 1 454 ? -15.409 -4.436 25.303 1.00 98.38 454 ASN A C 1
ATOM 3633 O O . ASN A 1 454 ? -14.804 -3.410 25.002 1.00 98.38 454 ASN A O 1
ATOM 3637 N N . TYR A 1 455 ? -16.651 -4.391 25.792 1.00 98.56 455 TYR A N 1
ATOM 3638 C CA . TYR A 1 455 ? -17.366 -3.149 26.097 1.00 98.56 455 TYR A CA 1
ATOM 3639 C C . TYR A 1 455 ? -16.951 -2.634 27.492 1.00 98.56 455 TYR A C 1
ATOM 3641 O O . TYR A 1 455 ? -17.136 -3.362 28.470 1.00 98.56 455 TYR A O 1
ATOM 3649 N N . PRO A 1 456 ? -16.400 -1.411 27.635 1.00 98.12 456 PRO A N 1
ATOM 3650 C CA . PRO A 1 456 ? -15.810 -0.948 28.890 1.00 98.12 456 PRO A CA 1
ATOM 3651 C C . PRO A 1 456 ? -16.749 -1.060 30.092 1.00 98.12 456 PRO A C 1
ATOM 3653 O O . PRO A 1 456 ? -17.869 -0.550 30.061 1.00 98.12 456 PRO A O 1
ATOM 3656 N N . VAL A 1 457 ? -16.275 -1.660 31.188 1.00 97.00 457 VAL A N 1
ATOM 3657 C CA . VAL A 1 457 ? -17.078 -1.805 32.418 1.00 97.00 457 VAL A CA 1
ATOM 3658 C C . VAL A 1 457 ? -17.441 -0.436 33.001 1.00 97.00 457 VAL A C 1
ATOM 3660 O O . VAL A 1 457 ? -18.543 -0.261 33.508 1.00 97.00 457 VAL A O 1
ATOM 3663 N N . TRP A 1 458 ? -16.572 0.568 32.845 1.00 96.69 458 TRP A N 1
ATOM 3664 C CA . TRP A 1 458 ? -16.850 1.935 33.290 1.00 96.69 458 TRP A CA 1
ATOM 3665 C C . TRP A 1 458 ? -17.988 2.625 32.519 1.00 96.69 458 TRP A C 1
ATOM 3667 O O . TRP A 1 458 ? -18.542 3.581 33.037 1.00 96.69 458 TRP A O 1
ATOM 3677 N N . LEU A 1 459 ? -18.389 2.136 31.334 1.00 97.88 459 LEU A N 1
ATOM 3678 C CA . LEU A 1 459 ? -19.580 2.616 30.611 1.00 97.88 459 LEU A CA 1
ATOM 3679 C C . LEU A 1 459 ? -20.893 1.961 31.092 1.00 97.88 459 LEU A C 1
ATOM 3681 O O . LEU A 1 459 ? -21.965 2.296 30.588 1.00 97.88 459 LEU A O 1
ATOM 3685 N N . ARG A 1 460 ? -20.832 1.019 32.044 1.00 97.56 460 ARG A N 1
ATOM 3686 C CA . ARG A 1 460 ? -22.015 0.408 32.680 1.00 97.56 460 ARG A CA 1
ATOM 3687 C C . ARG A 1 460 ? -22.532 1.187 33.899 1.00 97.56 460 ARG A C 1
ATOM 3689 O O . ARG A 1 460 ? -23.567 0.826 34.447 1.00 97.56 460 ARG A O 1
ATOM 3696 N N . ASP A 1 461 ? -21.811 2.226 34.309 1.00 97.25 461 ASP A N 1
ATOM 3697 C CA . ASP A 1 461 ? -22.196 3.163 35.362 1.00 97.25 461 ASP A CA 1
ATOM 3698 C C . ASP A 1 461 ? -21.654 4.559 35.012 1.00 97.25 461 ASP A C 1
ATOM 3700 O O . ASP A 1 461 ? -20.558 4.944 35.420 1.00 97.25 461 ASP A O 1
ATOM 3704 N N . ILE A 1 462 ? -22.396 5.293 34.175 1.00 95.81 462 ILE A N 1
ATOM 3705 C CA . ILE A 1 462 ? -22.036 6.657 33.759 1.00 95.81 462 ILE A CA 1
ATOM 3706 C C . ILE A 1 462 ? -23.141 7.664 34.026 1.00 95.81 462 ILE A C 1
ATOM 3708 O O . ILE A 1 462 ? -24.325 7.359 33.906 1.00 95.81 462 ILE A O 1
ATOM 3712 N N . VAL A 1 463 ? -22.714 8.899 34.278 1.00 95.50 463 VAL A N 1
ATOM 3713 C CA . VAL A 1 463 ? -23.535 10.110 34.238 1.00 95.50 463 VAL A CA 1
ATOM 3714 C C . VAL A 1 463 ? -23.775 10.493 32.767 1.00 95.50 463 VAL A C 1
ATOM 3716 O O . VAL A 1 463 ? -22.816 10.865 32.087 1.00 95.50 463 VAL A O 1
ATOM 3719 N N . PRO A 1 464 ? -25.009 10.414 32.238 1.00 95.31 464 PRO A N 1
ATOM 3720 C CA . PRO A 1 464 ? -25.338 10.959 30.926 1.00 95.31 464 PRO A CA 1
ATOM 3721 C C . PRO A 1 464 ? -25.613 12.465 31.023 1.00 95.31 464 PRO A C 1
ATOM 3723 O O . PRO A 1 464 ? -25.936 12.986 32.090 1.00 95.31 464 PRO A O 1
ATOM 3726 N N . GLN A 1 465 ? -25.562 13.169 29.895 1.00 94.31 465 GLN A N 1
ATOM 3727 C CA . GLN A 1 465 ? -25.730 14.622 29.852 1.00 94.31 465 GLN A CA 1
ATOM 3728 C C . GLN A 1 465 ? -26.995 15.084 29.117 1.00 94.31 465 GLN A C 1
ATOM 3730 O O . GLN A 1 465 ? -27.540 14.425 28.220 1.00 94.31 465 GLN A O 1
ATOM 3735 N N . ASN A 1 466 ? -27.470 16.259 29.518 1.00 91.50 466 ASN A N 1
ATOM 3736 C CA . ASN A 1 466 ? -28.501 17.036 28.844 1.00 91.50 466 ASN A CA 1
ATOM 3737 C C . ASN A 1 466 ? -27.964 17.697 27.564 1.00 91.50 466 ASN A C 1
ATOM 3739 O O . ASN A 1 466 ? -26.776 17.654 27.259 1.00 91.50 466 ASN A O 1
ATOM 3743 N N . ILE A 1 467 ? -28.869 18.317 26.807 1.00 85.69 467 ILE A N 1
ATOM 3744 C CA . ILE A 1 467 ? -28.590 18.960 25.512 1.00 85.69 467 ILE A CA 1
ATOM 3745 C C . ILE A 1 467 ? -27.626 20.160 25.628 1.00 85.69 467 ILE A C 1
ATOM 3747 O O . ILE A 1 467 ? -26.954 20.509 24.663 1.00 85.69 467 ILE A O 1
ATOM 3751 N N . ASP A 1 468 ? -27.552 20.788 26.798 1.00 84.31 468 ASP A N 1
ATOM 3752 C CA . ASP A 1 468 ? -26.632 21.887 27.117 1.00 84.31 468 ASP A CA 1
ATOM 3753 C C . ASP A 1 468 ? -25.249 21.413 27.608 1.00 84.31 468 ASP A C 1
ATOM 3755 O O . ASP A 1 468 ? -24.353 22.236 27.770 1.00 84.31 468 ASP A O 1
ATOM 3759 N N . GLY A 1 469 ? -25.057 20.104 27.811 1.00 87.31 469 GLY A N 1
ATOM 3760 C CA . GLY A 1 469 ? -23.851 19.524 28.409 1.00 87.31 469 GLY A CA 1
ATOM 3761 C C . GLY A 1 469 ? -23.907 19.371 29.934 1.00 87.31 469 GLY A C 1
ATOM 3762 O O . GLY A 1 469 ? -22.935 18.898 30.515 1.00 87.31 469 GLY A O 1
ATOM 3763 N N . THR A 1 470 ? -25.016 19.724 30.598 1.00 91.44 470 THR A N 1
ATOM 3764 C CA . THR A 1 470 ? -25.159 19.524 32.052 1.00 91.44 470 THR A CA 1
ATOM 3765 C C . THR A 1 470 ? -25.369 18.053 32.419 1.00 91.44 470 THR A C 1
ATOM 3767 O O . THR A 1 470 ? -26.087 17.315 31.739 1.00 91.44 470 THR A O 1
ATOM 3770 N N . ASP A 1 471 ? -24.756 17.629 33.522 1.00 93.56 471 ASP A N 1
ATOM 3771 C CA . ASP A 1 471 ? -24.846 16.272 34.067 1.00 93.56 471 ASP A CA 1
ATOM 3772 C C . ASP A 1 471 ? -26.273 15.939 34.562 1.00 93.56 471 ASP A C 1
ATOM 3774 O O . ASP A 1 471 ? -26.939 16.760 35.200 1.00 93.56 471 ASP A O 1
ATOM 3778 N N . ARG A 1 472 ? -26.761 14.721 34.283 1.00 94.25 472 ARG A N 1
ATOM 3779 C CA . ARG A 1 472 ? -28.067 14.215 34.755 1.00 94.25 472 ARG A CA 1
ATOM 3780 C C . ARG A 1 472 ? -27.939 13.487 36.104 1.00 94.25 472 ARG A C 1
ATOM 3782 O O . ARG A 1 472 ? -26.903 12.882 36.363 1.00 94.25 472 ARG A O 1
ATOM 3789 N N . PRO A 1 473 ? -28.991 13.482 36.949 1.00 93.19 473 PRO A N 1
ATOM 3790 C CA . PRO A 1 473 ? -28.965 12.781 38.236 1.00 93.19 473 PRO A CA 1
ATOM 3791 C C . PRO A 1 473 ? -29.064 11.252 38.098 1.00 93.19 473 PRO A C 1
ATOM 3793 O O . PRO A 1 473 ? -28.517 10.529 38.925 1.00 93.19 473 PRO A O 1
ATOM 3796 N N . ASP A 1 474 ? -29.760 10.758 37.070 1.00 95.19 474 ASP A N 1
ATOM 3797 C CA . ASP A 1 474 ? -29.902 9.329 36.797 1.00 95.19 474 ASP A CA 1
ATOM 3798 C C . ASP A 1 474 ? -28.699 8.825 35.980 1.00 95.19 474 ASP A C 1
ATOM 3800 O O . ASP A 1 474 ? -28.532 9.199 34.816 1.00 95.19 474 ASP A O 1
ATOM 3804 N N . HIS A 1 475 ? -27.873 7.968 36.585 1.00 97.06 475 HIS A N 1
ATOM 3805 C CA . HIS A 1 475 ? -26.826 7.216 35.884 1.00 97.06 475 HIS A CA 1
ATOM 3806 C C . HIS A 1 475 ? -27.438 6.162 34.938 1.00 97.06 475 HIS A C 1
ATOM 3808 O O . HIS A 1 475 ? -28.601 5.785 35.097 1.00 97.06 475 HIS A O 1
ATOM 3814 N N . VAL A 1 476 ? -26.664 5.649 33.970 1.00 97.88 476 VAL A N 1
ATOM 3815 C CA . VAL A 1 476 ? -27.112 4.618 33.009 1.00 97.88 476 VAL A CA 1
ATOM 3816 C C . VAL A 1 476 ? -26.093 3.495 32.784 1.00 97.88 476 VAL A C 1
ATOM 3818 O O . VAL A 1 476 ? -24.886 3.736 32.727 1.00 97.88 476 VAL A O 1
ATOM 3821 N N . ASP A 1 477 ? -26.596 2.273 32.564 1.00 98.31 477 ASP A N 1
ATOM 3822 C CA . ASP A 1 477 ? -25.830 1.171 31.968 1.00 98.31 477 ASP A CA 1
ATOM 3823 C C . ASP A 1 477 ? -25.929 1.308 30.441 1.00 98.31 477 ASP A C 1
ATOM 3825 O O . ASP A 1 477 ? -26.940 0.951 29.824 1.00 98.31 477 ASP A O 1
ATOM 3829 N N . LEU A 1 478 ? -24.901 1.904 29.825 1.00 98.25 478 LEU A N 1
ATOM 3830 C CA . LEU A 1 478 ? -24.937 2.244 28.405 1.00 98.25 478 LEU A CA 1
ATOM 3831 C C . LEU A 1 478 ? -25.116 1.030 27.470 1.00 98.25 478 LEU A C 1
ATOM 3833 O O . LEU A 1 478 ? -25.970 1.140 26.593 1.00 98.25 478 LEU A O 1
ATOM 3837 N N . PRO A 1 479 ? -24.416 -0.119 27.612 1.00 98.25 479 PRO A N 1
ATOM 3838 C CA . PRO A 1 479 ? -24.621 -1.251 26.702 1.00 98.25 479 PRO A CA 1
ATOM 3839 C C . PRO A 1 479 ? -26.030 -1.852 26.819 1.00 98.25 479 PRO A C 1
ATOM 3841 O O . PRO A 1 479 ? -26.620 -2.225 25.803 1.00 98.25 479 PRO A O 1
ATOM 3844 N N . SER A 1 480 ? -26.616 -1.880 28.021 1.00 98.38 480 SER A N 1
ATOM 3845 C CA . SER A 1 480 ? -28.020 -2.278 28.207 1.00 98.38 480 SER A CA 1
ATOM 3846 C C . SER A 1 480 ? -28.973 -1.298 27.517 1.00 98.38 480 SER A C 1
ATOM 3848 O O . SER A 1 480 ? -29.937 -1.705 26.862 1.00 98.38 480 SER A O 1
ATOM 3850 N N . LEU A 1 481 ? -28.683 0.004 27.613 1.00 98.31 481 LEU A N 1
ATOM 3851 C CA . LEU A 1 481 ? -29.440 1.047 26.928 1.00 98.31 481 LEU A CA 1
ATOM 3852 C C . LEU A 1 481 ? -29.305 0.944 25.400 1.00 98.31 481 LEU A C 1
ATOM 3854 O O . LEU A 1 481 ? -30.309 1.084 24.710 1.00 98.31 481 LEU A O 1
ATOM 3858 N N . GLU A 1 482 ? -28.121 0.655 24.855 1.00 98.44 482 GLU A N 1
ATOM 38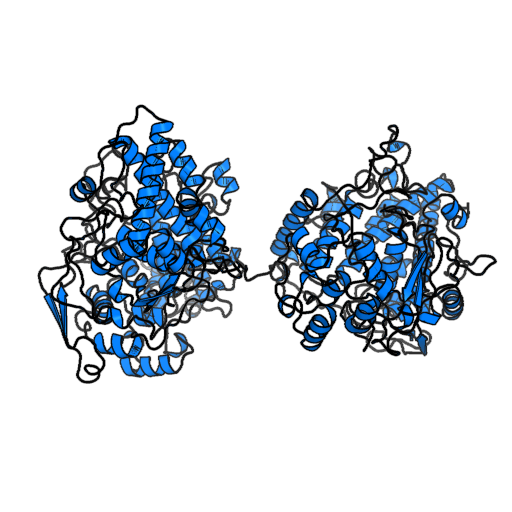59 C CA . GLU A 1 482 ? -27.891 0.491 23.410 1.00 98.44 482 GLU A CA 1
ATOM 3860 C C . GLU A 1 482 ? -28.759 -0.629 22.815 1.00 98.44 482 GLU A C 1
ATOM 3862 O O . GLU A 1 482 ? -29.482 -0.402 21.840 1.00 98.44 482 GLU A O 1
ATOM 3867 N N . ILE A 1 483 ? -28.758 -1.803 23.460 1.00 98.44 483 ILE A N 1
ATOM 3868 C CA . ILE A 1 483 ? -29.611 -2.948 23.104 1.00 98.44 483 ILE A CA 1
ATOM 3869 C C . ILE A 1 483 ? -31.096 -2.562 23.172 1.00 98.44 483 ILE A C 1
ATOM 3871 O O . ILE A 1 483 ? -31.863 -2.868 22.256 1.00 98.44 483 ILE A O 1
ATOM 3875 N N . TYR A 1 484 ? -31.513 -1.838 24.216 1.00 98.06 484 TYR A N 1
ATOM 3876 C CA . TYR A 1 484 ? -32.882 -1.333 24.316 1.00 98.06 484 TYR A CA 1
ATOM 3877 C C . TYR A 1 484 ? -33.221 -0.338 23.192 1.00 98.06 484 TYR A C 1
ATOM 3879 O O . TYR A 1 484 ? -34.309 -0.422 22.622 1.00 98.06 484 TYR A O 1
ATOM 3887 N N . ARG A 1 485 ? -32.312 0.581 22.827 1.00 97.00 485 ARG A N 1
ATOM 3888 C CA . ARG A 1 485 ? -32.552 1.615 21.803 1.00 97.00 485 ARG A CA 1
ATOM 3889 C C . ARG A 1 485 ? -32.809 1.031 20.422 1.00 97.00 485 ARG A C 1
ATOM 3891 O O . ARG A 1 485 ? -33.722 1.506 19.754 1.00 97.00 485 ARG A O 1
ATOM 3898 N N . ASP A 1 486 ? -32.049 0.036 19.976 1.00 97.38 486 ASP A N 1
ATOM 3899 C CA . ASP A 1 486 ? -32.244 -0.526 18.629 1.00 97.38 486 ASP A CA 1
ATOM 3900 C C . ASP A 1 486 ? -33.596 -1.254 18.515 1.00 97.38 486 ASP A C 1
ATOM 3902 O O . ASP A 1 486 ? -34.335 -1.061 17.541 1.00 97.38 486 ASP A O 1
ATOM 3906 N N . ARG A 1 487 ? -33.991 -1.973 19.576 1.00 97.12 487 ARG A N 1
ATOM 3907 C CA . ARG A 1 487 ? -35.320 -2.589 19.719 1.00 97.12 487 ARG A CA 1
ATOM 3908 C C . ARG A 1 487 ? -36.439 -1.536 19.788 1.00 97.12 487 ARG A C 1
ATOM 3910 O O . ARG A 1 487 ? -37.404 -1.624 19.034 1.00 97.12 487 ARG A O 1
ATOM 3917 N N . GLU A 1 488 ? -36.300 -0.510 20.638 1.00 95.50 488 GLU A N 1
ATOM 3918 C CA . GLU A 1 488 ? -37.230 0.633 20.780 1.00 95.50 488 GLU A CA 1
ATOM 3919 C C . GLU A 1 488 ? -37.444 1.342 19.437 1.00 95.50 488 GLU A C 1
ATOM 3921 O O . GLU A 1 488 ? -38.557 1.738 19.073 1.00 95.50 488 GLU A O 1
ATOM 3926 N N . ARG A 1 489 ? -36.364 1.487 18.668 1.00 93.94 489 ARG A N 1
ATOM 3927 C CA . ARG A 1 489 ? -36.376 2.175 17.384 1.00 93.94 489 ARG A CA 1
ATOM 3928 C C . ARG A 1 489 ? -36.904 1.297 16.253 1.00 93.94 489 ARG A C 1
ATOM 3930 O O . ARG A 1 489 ? -37.109 1.848 15.178 1.00 93.94 489 ARG A O 1
ATOM 3937 N N . ASN A 1 490 ? -37.246 0.023 16.475 1.00 95.62 490 ASN A N 1
ATOM 3938 C CA . ASN A 1 490 ? -37.644 -0.943 15.439 1.00 95.62 490 ASN A CA 1
ATOM 3939 C C . ASN A 1 490 ? -36.568 -1.109 14.340 1.00 95.62 490 ASN A C 1
ATOM 3941 O O . ASN A 1 490 ? -36.895 -1.200 13.155 1.00 95.62 490 ASN A O 1
ATOM 3945 N N . VAL A 1 491 ? -35.283 -1.082 14.705 1.00 95.88 491 VAL A N 1
ATOM 3946 C CA . VAL A 1 491 ? -34.187 -1.508 13.814 1.00 95.88 491 VAL A CA 1
ATOM 3947 C C . VAL A 1 491 ? -34.162 -3.039 13.785 1.00 95.88 491 VAL A C 1
ATOM 3949 O O . VAL A 1 491 ? -34.393 -3.677 14.812 1.00 95.88 491 VAL A O 1
ATOM 3952 N N . ALA A 1 492 ? -33.943 -3.640 12.614 1.00 96.12 492 ALA A N 1
ATOM 3953 C CA . ALA A 1 492 ? -33.962 -5.093 12.467 1.00 96.12 492 ALA A CA 1
ATOM 3954 C C . ALA A 1 492 ? -32.898 -5.782 13.344 1.00 96.12 492 ALA A C 1
ATOM 3956 O O . ALA A 1 492 ? -31.785 -5.276 13.507 1.00 96.12 492 ALA A O 1
ATOM 3957 N N . ARG A 1 493 ? -33.238 -6.960 13.882 1.00 97.06 493 ARG A N 1
ATOM 3958 C CA . ARG A 1 493 ? -32.270 -7.852 14.541 1.00 97.06 493 ARG A CA 1
ATOM 3959 C C . ARG A 1 493 ? -31.295 -8.428 13.517 1.00 97.06 493 ARG A C 1
ATOM 3961 O O . ARG A 1 493 ? -31.556 -8.366 12.319 1.00 97.06 493 ARG A O 1
ATOM 3968 N N . TYR A 1 494 ? -30.162 -8.957 13.977 1.00 98.06 494 TYR A N 1
ATOM 3969 C CA . TYR A 1 494 ? -28.987 -9.203 13.135 1.00 98.06 494 TYR A CA 1
ATOM 3970 C C . TYR A 1 494 ? -29.290 -9.988 11.845 1.00 98.06 494 TYR A C 1
ATOM 3972 O O . TYR A 1 494 ? -28.837 -9.592 10.770 1.00 98.06 494 TYR A O 1
ATOM 3980 N N . ASN A 1 495 ? -30.093 -11.056 11.916 1.00 95.12 495 ASN A N 1
ATOM 3981 C CA . ASN A 1 495 ? -30.378 -11.880 10.740 1.00 95.12 495 ASN A CA 1
ATOM 3982 C C . ASN A 1 495 ? -31.298 -11.173 9.724 1.00 95.12 495 ASN A C 1
ATOM 3984 O O . ASN A 1 495 ? -30.972 -11.119 8.539 1.00 95.12 495 ASN A O 1
ATOM 3988 N N . ASP A 1 496 ? -32.380 -10.528 10.173 1.00 95.00 496 ASP A N 1
ATOM 3989 C CA . ASP A 1 496 ? -33.240 -9.691 9.316 1.00 95.00 496 ASP A CA 1
ATOM 3990 C C . ASP A 1 496 ? -32.503 -8.469 8.744 1.00 95.00 496 ASP A C 1
ATOM 3992 O O . ASP A 1 496 ? -32.766 -8.044 7.614 1.00 95.00 496 ASP A O 1
ATOM 3996 N N . PHE A 1 497 ? -31.542 -7.924 9.489 1.00 96.62 497 PHE A N 1
ATOM 3997 C CA . PHE A 1 497 ? -30.666 -6.847 9.034 1.00 96.62 497 PHE A CA 1
ATOM 3998 C C . PHE A 1 497 ? -29.769 -7.324 7.880 1.00 96.62 497 PHE A C 1
ATOM 4000 O O . PHE A 1 497 ? -29.672 -6.652 6.850 1.00 96.62 497 PHE A O 1
ATOM 4007 N N . ARG A 1 498 ? -29.188 -8.530 7.991 1.00 94.62 498 ARG A N 1
ATOM 4008 C CA . ARG A 1 498 ? -28.448 -9.185 6.896 1.00 94.62 498 ARG A CA 1
ATOM 4009 C C . ARG A 1 498 ? -29.339 -9.474 5.691 1.00 94.62 498 ARG A C 1
ATOM 4011 O O . ARG A 1 498 ? -28.961 -9.097 4.581 1.00 94.62 498 ARG A O 1
ATOM 4018 N N . ARG A 1 499 ? -30.537 -10.041 5.895 1.00 92.12 499 ARG A N 1
ATOM 4019 C CA . ARG A 1 499 ? -31.517 -10.279 4.815 1.00 92.12 499 ARG A CA 1
ATOM 4020 C C . ARG A 1 499 ? -31.820 -8.996 4.043 1.00 92.12 499 ARG A C 1
ATOM 4022 O O . ARG A 1 499 ? -31.730 -8.968 2.817 1.00 92.12 499 ARG A O 1
ATOM 4029 N N . SER A 1 500 ? -32.113 -7.923 4.776 1.00 90.31 500 SER A N 1
ATOM 4030 C CA . SER A 1 500 ? -32.422 -6.602 4.221 1.00 90.31 500 SER A CA 1
ATOM 4031 C C . SER A 1 500 ? -31.271 -6.007 3.406 1.00 90.31 500 SER A C 1
ATOM 4033 O O . SER A 1 500 ? -31.517 -5.238 2.482 1.00 90.31 500 SER A O 1
ATOM 4035 N N . LEU A 1 501 ? -30.024 -6.380 3.711 1.00 89.81 501 LEU A N 1
ATOM 4036 C CA . LEU A 1 501 ? -28.813 -5.970 2.994 1.00 89.81 501 LEU A CA 1
ATOM 4037 C C . LEU A 1 501 ? -28.290 -7.039 2.021 1.00 89.81 501 LEU A C 1
ATOM 4039 O O . LEU A 1 501 ? -27.131 -6.991 1.610 1.00 89.81 501 LEU A O 1
ATOM 4043 N N . PHE A 1 502 ? -29.119 -8.004 1.620 1.00 91.12 502 PHE A N 1
ATOM 4044 C CA . PHE A 1 502 ? -28.751 -9.064 0.671 1.00 91.12 502 PHE A CA 1
ATOM 4045 C C . PHE A 1 502 ? -27.500 -9.856 1.097 1.00 91.12 502 PHE A C 1
ATOM 4047 O O . PHE A 1 502 ? -26.739 -10.326 0.251 1.00 91.12 502 PHE A O 1
ATOM 4054 N N . LEU A 1 503 ? -27.248 -9.963 2.403 1.00 90.69 503 LEU A N 1
ATOM 4055 C CA . LEU A 1 503 ? -26.224 -10.823 2.988 1.00 90.69 503 LEU A CA 1
ATOM 4056 C C . LEU A 1 503 ? -26.871 -12.131 3.419 1.00 90.69 503 LEU A C 1
ATOM 4058 O O . LEU A 1 503 ? -27.938 -12.126 4.031 1.00 90.69 503 LEU A O 1
ATOM 4062 N N . ILE A 1 504 ? -26.217 -13.250 3.106 1.00 90.81 504 ILE A N 1
ATOM 4063 C CA . ILE A 1 504 ? -26.713 -14.584 3.458 1.00 90.81 504 ILE A CA 1
ATOM 4064 C C . ILE A 1 504 ? -26.922 -14.635 4.988 1.00 90.81 504 ILE A C 1
ATOM 4066 O O . ILE A 1 504 ? -25.968 -14.333 5.722 1.00 90.81 504 ILE A O 1
ATOM 4070 N N . PRO A 1 505 ? -28.143 -14.940 5.472 1.00 92.19 505 PRO A N 1
ATOM 4071 C CA . PRO A 1 505 ? -28.420 -15.055 6.900 1.00 92.19 505 PRO A CA 1
ATOM 4072 C C . PRO A 1 505 ? -27.685 -16.262 7.496 1.00 92.19 505 PRO A C 1
ATOM 4074 O O . PRO A 1 505 ? -27.377 -17.221 6.788 1.00 92.19 505 PRO A O 1
ATOM 4077 N N . ILE A 1 506 ? -27.399 -16.215 8.796 1.00 95.31 506 ILE A N 1
ATOM 4078 C CA . ILE A 1 506 ? -26.870 -17.373 9.525 1.00 95.31 506 ILE A CA 1
ATOM 4079 C C . ILE A 1 506 ? -28.007 -18.352 9.832 1.00 95.31 506 ILE A C 1
ATOM 4081 O O . ILE A 1 506 ? -29.126 -17.937 10.132 1.00 95.31 506 ILE A O 1
ATOM 4085 N N . SER A 1 507 ? -27.717 -19.650 9.781 1.00 93.62 507 SER A N 1
ATOM 4086 C CA . SER A 1 507 ? -28.636 -20.721 10.194 1.00 93.62 507 SER A CA 1
ATOM 4087 C C . SER A 1 507 ? -28.330 -21.266 11.595 1.00 93.62 507 SER A C 1
ATOM 4089 O O . SER A 1 507 ? -29.144 -21.978 12.178 1.00 93.62 507 SER A O 1
ATOM 4091 N N . LYS A 1 508 ? -27.143 -20.942 12.125 1.00 95.00 508 LYS A N 1
ATOM 4092 C CA . LYS A 1 508 ? -26.589 -21.423 13.398 1.00 95.00 508 LYS A CA 1
ATOM 4093 C C . LYS A 1 508 ? -25.422 -20.543 13.858 1.00 95.00 508 LYS A C 1
ATOM 4095 O O . LYS A 1 508 ? -24.834 -19.810 13.061 1.00 95.00 508 LYS A O 1
ATOM 4100 N N . TRP A 1 509 ? -25.030 -20.675 15.122 1.00 96.69 509 TRP A N 1
ATOM 4101 C CA . TRP A 1 509 ? -23.960 -19.879 15.731 1.00 96.69 509 TRP A CA 1
ATOM 4102 C C . TRP A 1 509 ? -22.569 -20.094 15.091 1.00 96.69 509 TRP A C 1
ATOM 4104 O O . TRP A 1 509 ? -21.824 -19.127 14.945 1.00 96.69 509 TRP A O 1
ATOM 4114 N N . ASP A 1 510 ? -22.246 -21.303 14.605 1.00 94.25 510 ASP A N 1
ATOM 4115 C CA . ASP A 1 510 ? -20.967 -21.615 13.926 1.00 94.25 510 ASP A CA 1
ATOM 4116 C C . ASP A 1 510 ? -20.749 -20.860 12.595 1.00 94.25 510 ASP A C 1
ATOM 4118 O O . ASP A 1 510 ? -19.674 -20.930 12.002 1.00 94.25 510 ASP A O 1
ATOM 4122 N N . GLU A 1 511 ? -21.782 -20.199 12.062 1.00 92.31 511 GLU A N 1
ATOM 4123 C CA . GLU A 1 511 ? -21.695 -19.389 10.836 1.00 92.31 511 GLU A CA 1
ATOM 4124 C C . GLU A 1 511 ? -21.404 -17.909 11.132 1.00 92.31 511 GLU A C 1
ATOM 4126 O O . GLU A 1 511 ? -21.086 -17.150 10.216 1.00 92.31 511 GLU A O 1
ATOM 4131 N N . LEU A 1 512 ? -21.467 -17.511 12.407 1.00 94.25 512 LEU A N 1
ATOM 4132 C CA . LEU A 1 512 ? -21.172 -16.163 12.892 1.00 94.25 512 LEU A CA 1
ATOM 4133 C C . LEU A 1 512 ? -19.712 -16.019 13.350 1.00 94.25 512 LEU A C 1
ATOM 4135 O O . LEU A 1 512 ? -19.051 -15.036 13.009 1.00 94.25 512 LEU A O 1
ATOM 4139 N N . THR A 1 513 ? -19.211 -17.006 14.101 1.00 94.25 513 THR A N 1
ATOM 4140 C CA . THR A 1 513 ? -17.868 -17.019 14.705 1.00 94.25 513 THR A CA 1
ATOM 4141 C C . THR A 1 513 ? -17.300 -18.440 14.805 1.00 94.25 513 THR A C 1
ATOM 4143 O O . THR A 1 513 ? -18.054 -19.409 14.812 1.00 94.25 513 THR A O 1
ATOM 4146 N N . ASP A 1 514 ? -15.970 -18.569 14.898 1.00 94.31 514 ASP A N 1
ATOM 4147 C CA . ASP A 1 514 ? -15.303 -19.843 15.229 1.00 94.31 514 ASP A CA 1
ATOM 4148 C C . ASP A 1 514 ? -15.109 -20.028 16.754 1.00 94.31 514 ASP A C 1
ATOM 4150 O O . ASP A 1 514 ? -14.633 -21.080 17.193 1.00 94.31 514 ASP A O 1
ATOM 4154 N N . ASP A 1 515 ? -15.400 -19.000 17.562 1.00 95.62 515 ASP A N 1
ATOM 4155 C CA . ASP A 1 515 ? -15.196 -19.016 19.013 1.00 95.62 515 ASP A CA 1
ATOM 4156 C C . ASP A 1 515 ? -16.290 -19.834 19.715 1.00 95.62 515 ASP A C 1
ATOM 4158 O O . ASP A 1 515 ? -17.476 -19.501 19.685 1.00 95.62 515 ASP A O 1
ATOM 4162 N N . LYS A 1 516 ? -15.869 -20.919 20.371 1.00 96.38 516 LYS A N 1
ATOM 4163 C CA . LYS A 1 516 ? -16.758 -21.848 21.072 1.00 96.38 516 LYS A CA 1
ATOM 4164 C C . LYS A 1 516 ? -17.360 -21.266 22.341 1.00 96.38 516 LYS A C 1
ATOM 4166 O O . LYS A 1 516 ? -18.520 -21.545 22.615 1.00 96.38 516 LYS A O 1
ATOM 4171 N N . GLU A 1 517 ? -16.603 -20.473 23.098 1.00 97.25 517 GLU A N 1
ATOM 4172 C CA . GLU A 1 517 ? -17.152 -19.851 24.301 1.00 97.25 517 GLU A CA 1
ATOM 4173 C C . GLU A 1 517 ? -18.217 -18.828 23.895 1.00 97.25 517 GLU A C 1
ATOM 4175 O O . GLU A 1 517 ? -19.292 -18.787 24.489 1.00 97.25 517 GLU A O 1
ATOM 4180 N N . ALA A 1 518 ? -17.978 -18.088 22.804 1.00 96.94 518 ALA A N 1
ATOM 4181 C CA . ALA A 1 518 ? -18.964 -17.162 22.260 1.00 96.94 518 ALA A CA 1
ATOM 4182 C C . ALA A 1 518 ? -20.221 -17.901 21.777 1.00 96.94 518 ALA A C 1
ATOM 4184 O O . ALA A 1 518 ? -21.327 -17.491 22.113 1.00 96.94 518 ALA A O 1
ATOM 4185 N N . ILE A 1 519 ? -20.073 -19.009 21.039 1.00 97.69 519 ILE A N 1
ATOM 4186 C CA . ILE A 1 519 ? -21.191 -19.866 20.603 1.00 97.69 519 ILE A CA 1
ATOM 4187 C C . ILE A 1 519 ? -22.015 -20.370 21.796 1.00 97.69 519 ILE A C 1
ATOM 4189 O O . ILE A 1 519 ? -23.245 -20.322 21.756 1.00 97.69 519 ILE A O 1
ATOM 4193 N N . ASP A 1 520 ? -21.362 -20.839 22.859 1.00 97.88 520 ASP A N 1
ATOM 4194 C CA . ASP A 1 520 ? -22.056 -21.412 24.010 1.00 97.88 520 ASP A CA 1
ATOM 4195 C C . ASP A 1 520 ? -22.730 -20.327 24.874 1.00 97.88 520 ASP A C 1
ATOM 4197 O O . ASP A 1 520 ? -23.874 -20.519 25.284 1.00 97.88 520 ASP A O 1
ATOM 4201 N N . THR A 1 521 ? -22.117 -19.146 25.054 1.00 97.56 521 THR A N 1
ATOM 4202 C CA . THR A 1 521 ? -22.769 -17.988 25.709 1.00 97.56 521 THR A CA 1
ATOM 4203 C C . THR A 1 521 ? -23.895 -17.385 24.854 1.00 97.56 521 THR A C 1
ATOM 4205 O O . THR A 1 521 ? -24.918 -16.955 25.385 1.00 97.56 521 THR A O 1
ATOM 4208 N N . LEU A 1 522 ? -23.768 -17.379 23.521 1.00 98.06 522 LEU A N 1
ATOM 4209 C CA . LEU A 1 522 ? -24.860 -16.989 22.622 1.00 98.06 522 LEU A CA 1
ATOM 4210 C C . LEU A 1 522 ? -26.045 -17.949 22.762 1.00 98.06 522 LEU A C 1
ATOM 4212 O O . LEU A 1 522 ? -27.180 -17.486 22.876 1.00 98.06 522 LEU A O 1
ATOM 4216 N N . ARG A 1 523 ? -25.792 -19.262 22.848 1.00 97.38 523 ARG A N 1
ATOM 4217 C CA . ARG A 1 523 ? -26.843 -20.256 23.105 1.00 97.38 523 ARG A CA 1
ATOM 4218 C C . ARG A 1 523 ? -27.460 -20.116 24.497 1.00 97.38 523 ARG A C 1
ATOM 4220 O O . ARG A 1 523 ? -28.661 -20.300 24.642 1.00 97.38 523 ARG A O 1
ATOM 4227 N N . GLU A 1 524 ? -26.681 -19.744 25.507 1.00 96.94 524 GLU A N 1
ATOM 4228 C CA . GLU A 1 524 ? -27.193 -19.458 26.853 1.00 96.94 524 GLU A CA 1
ATOM 4229 C C . GLU A 1 524 ? -28.171 -18.264 26.869 1.00 96.94 524 GLU A C 1
ATOM 4231 O O . GLU A 1 524 ? -29.188 -18.305 27.558 1.00 96.94 524 GLU A O 1
ATOM 4236 N N . VAL A 1 525 ? -27.892 -17.207 26.095 1.00 97.25 525 VAL A N 1
ATOM 4237 C CA . VAL A 1 525 ? -28.682 -15.958 26.095 1.00 97.25 525 VAL A CA 1
ATOM 4238 C C . VAL A 1 525 ? -29.840 -15.966 25.086 1.00 97.25 525 VAL A C 1
ATOM 4240 O O . VAL A 1 525 ? -30.892 -15.381 25.353 1.00 97.25 525 VAL A O 1
ATOM 4243 N N . TYR A 1 526 ? -29.672 -16.618 23.933 1.00 97.38 526 TYR A N 1
ATOM 4244 C CA . TYR A 1 526 ? -30.636 -16.610 22.823 1.00 97.38 526 TYR A CA 1
ATOM 4245 C C . TYR A 1 526 ? -31.268 -17.983 22.528 1.00 97.38 526 TYR A C 1
ATOM 4247 O O . TYR A 1 526 ? -32.190 -18.056 21.715 1.00 97.38 526 TYR A O 1
ATOM 4255 N N . ASN A 1 527 ? -30.870 -19.058 23.221 1.00 94.50 527 ASN A N 1
ATOM 4256 C CA . ASN A 1 527 ? -31.155 -20.454 22.843 1.00 94.50 527 ASN A CA 1
ATOM 4257 C C . ASN A 1 527 ? -30.559 -20.754 21.452 1.00 94.50 527 ASN A C 1
ATOM 4259 O O . ASN A 1 527 ? -29.564 -20.150 21.067 1.00 94.50 527 ASN A O 1
ATOM 4263 N N . ASP A 1 528 ? -31.136 -21.663 20.668 1.00 92.81 528 ASP A N 1
ATOM 4264 C CA . ASP A 1 528 ? -30.745 -21.861 19.261 1.00 92.81 528 ASP A CA 1
ATOM 4265 C C . ASP A 1 528 ? -31.577 -20.995 18.276 1.00 92.81 528 ASP A C 1
ATOM 4267 O O . ASP A 1 528 ? -31.612 -21.271 17.079 1.00 92.81 528 ASP A O 1
ATOM 4271 N N . ASP A 1 529 ? -32.245 -19.930 18.755 1.00 96.25 529 ASP A N 1
ATOM 4272 C CA . ASP A 1 529 ? -32.999 -18.986 17.912 1.00 96.25 529 ASP A CA 1
ATOM 4273 C C . ASP A 1 529 ? -32.130 -17.794 17.462 1.00 96.25 529 ASP A C 1
ATOM 4275 O O . ASP A 1 529 ? -32.079 -16.733 18.095 1.00 96.25 529 ASP A O 1
ATOM 4279 N N . VAL A 1 530 ? -31.482 -17.965 16.306 1.00 96.31 530 VAL A N 1
ATOM 4280 C CA . VAL A 1 530 ? -30.679 -16.928 15.632 1.00 96.31 530 VAL A CA 1
ATOM 4281 C C . VAL A 1 530 ? -31.471 -15.664 15.260 1.00 96.31 530 VAL A C 1
ATOM 4283 O O . VAL A 1 530 ? -30.869 -14.607 15.070 1.00 96.31 530 VAL A O 1
ATOM 4286 N N . GLU A 1 531 ? -32.807 -15.716 15.218 1.00 96.00 531 GLU A N 1
ATOM 4287 C CA . GLU A 1 531 ? -33.664 -14.557 14.929 1.00 96.00 531 GLU A CA 1
ATOM 4288 C C . GLU A 1 531 ? -33.876 -13.650 16.148 1.00 96.00 531 GLU A C 1
ATOM 4290 O O . GLU A 1 531 ? -34.354 -12.521 16.011 1.00 96.00 531 GLU A O 1
ATOM 4295 N N . GLN A 1 532 ? -33.515 -14.099 17.358 1.00 96.62 532 GLN A N 1
ATOM 4296 C CA . GLN A 1 532 ? -33.477 -13.212 18.523 1.00 96.62 532 GLN A CA 1
ATOM 4297 C C . GLN A 1 532 ? -32.157 -12.439 18.655 1.00 96.62 532 GLN A C 1
ATOM 4299 O O . GLN A 1 532 ? -32.128 -11.506 19.457 1.00 96.62 532 GLN A O 1
ATOM 4304 N N . LEU A 1 533 ? -31.105 -12.752 17.885 1.00 98.25 533 LEU A N 1
ATOM 4305 C CA . LEU A 1 533 ? -29.785 -12.122 18.023 1.00 98.25 533 LEU A CA 1
ATOM 4306 C C . LEU A 1 533 ? -29.831 -10.603 17.778 1.00 98.25 533 LEU A C 1
ATOM 4308 O O . LEU A 1 533 ? -30.104 -10.138 16.669 1.00 98.25 533 LEU A O 1
ATOM 4312 N N . ASP A 1 534 ? -29.514 -9.811 18.802 1.00 98.69 534 ASP A N 1
ATOM 4313 C CA . ASP A 1 534 ? -29.486 -8.352 18.685 1.00 98.69 534 ASP A CA 1
ATOM 4314 C C . ASP A 1 534 ? -28.350 -7.869 17.774 1.00 98.69 534 ASP A C 1
ATOM 4316 O O . ASP A 1 534 ? -27.248 -8.419 17.770 1.00 98.69 534 ASP A O 1
ATOM 4320 N N . LEU A 1 535 ? -28.613 -6.799 17.019 1.00 98.38 535 LEU A N 1
ATOM 4321 C CA . LEU A 1 535 ? -27.709 -6.281 15.989 1.00 98.38 535 LEU A CA 1
ATOM 4322 C C . LEU A 1 535 ? -26.305 -5.954 16.528 1.00 98.38 535 LEU A C 1
ATOM 4324 O O . LEU A 1 535 ? -25.317 -6.368 15.927 1.00 98.38 535 LEU A O 1
ATOM 4328 N N . LEU A 1 536 ? -26.213 -5.269 17.674 1.00 98.50 536 LEU A N 1
ATOM 4329 C CA . LEU A 1 536 ? -24.939 -4.923 18.319 1.00 98.50 536 LEU A CA 1
ATOM 4330 C C . LEU A 1 536 ? -24.113 -6.168 18.685 1.00 98.50 536 LEU A C 1
ATOM 4332 O O . LEU A 1 536 ? -22.919 -6.217 18.398 1.00 98.50 536 LEU A O 1
ATOM 4336 N N . VAL A 1 537 ? -24.755 -7.195 19.254 1.00 98.69 537 VAL A N 1
ATOM 4337 C CA . VAL A 1 537 ? -24.099 -8.465 19.608 1.00 98.69 537 VAL A CA 1
ATOM 4338 C C . VAL A 1 537 ? -23.643 -9.197 18.352 1.00 98.69 537 VAL A C 1
ATOM 4340 O O . VAL A 1 537 ? -22.504 -9.647 18.292 1.00 98.69 537 VAL A O 1
ATOM 4343 N N . GLY A 1 538 ? -24.497 -9.276 17.328 1.00 98.25 538 GLY A N 1
ATOM 4344 C CA . GLY A 1 538 ? -24.151 -9.921 16.067 1.00 98.25 538 GLY A CA 1
ATOM 4345 C C . GLY A 1 538 ? -22.976 -9.248 15.361 1.00 98.25 538 GLY A C 1
ATOM 4346 O O . GLY A 1 538 ? -22.048 -9.935 14.958 1.00 98.25 538 GLY A O 1
ATOM 4347 N N . MET A 1 539 ? -22.937 -7.913 15.288 1.00 98.19 539 MET A N 1
ATOM 4348 C CA . MET A 1 539 ? -21.800 -7.187 14.702 1.00 98.19 539 MET A CA 1
ATOM 4349 C C . MET A 1 539 ? -20.502 -7.336 15.509 1.00 98.19 539 MET A C 1
ATOM 4351 O O . MET A 1 539 ? -19.427 -7.368 14.910 1.00 98.19 539 MET A O 1
ATOM 4355 N N . ALA A 1 540 ? -20.595 -7.432 16.838 1.00 97.94 540 ALA A N 1
ATOM 4356 C CA . ALA A 1 540 ? -19.449 -7.692 17.704 1.00 97.94 540 ALA A CA 1
ATOM 4357 C C . ALA A 1 540 ? -18.933 -9.133 17.544 1.00 97.94 540 ALA A C 1
ATOM 4359 O O . ALA A 1 540 ? -17.730 -9.338 17.433 1.00 97.94 540 ALA A O 1
ATOM 4360 N N . ALA A 1 541 ? -19.827 -10.120 17.463 1.00 98.00 541 ALA A N 1
ATOM 4361 C CA . ALA A 1 541 ? -19.493 -11.535 17.294 1.00 98.00 541 ALA A CA 1
ATOM 4362 C C . ALA A 1 541 ? -19.056 -11.913 15.866 1.00 98.00 541 ALA A C 1
ATOM 4364 O O . ALA A 1 541 ? -18.343 -12.897 15.688 1.00 98.00 541 ALA A O 1
ATOM 4365 N N . GLU A 1 542 ? -19.491 -11.168 14.845 1.00 98.00 542 GLU A N 1
ATOM 4366 C CA . GLU A 1 542 ? -19.237 -11.494 13.441 1.00 98.00 542 GLU A CA 1
ATOM 4367 C C . GLU A 1 542 ? -17.736 -11.535 13.130 1.00 98.00 542 GLU A C 1
ATOM 4369 O O . GLU A 1 542 ? -17.000 -10.569 13.348 1.00 98.00 542 GLU A O 1
ATOM 4374 N N . LYS A 1 543 ? -17.290 -12.658 12.565 1.00 95.31 543 LYS A N 1
ATOM 4375 C CA . LYS A 1 543 ? -15.912 -12.910 12.135 1.00 95.31 543 LYS A CA 1
ATOM 4376 C C . LYS A 1 543 ? -15.415 -11.865 11.123 1.00 95.31 543 LYS A C 1
ATOM 4378 O O . LYS A 1 543 ? -15.714 -11.937 9.930 1.00 95.31 543 LYS A O 1
ATOM 4383 N N . LYS A 1 544 ? -14.610 -10.910 11.600 1.00 95.19 544 LYS A N 1
ATOM 4384 C CA . LYS A 1 544 ? -14.138 -9.749 10.825 1.00 95.19 544 LYS A CA 1
ATOM 4385 C C . LYS A 1 544 ? -13.330 -10.152 9.582 1.00 95.19 544 LYS A C 1
ATOM 4387 O O . LYS A 1 544 ? -12.504 -11.069 9.605 1.00 95.19 544 LYS A O 1
ATOM 4392 N N . ILE A 1 545 ? -13.507 -9.403 8.491 1.00 94.25 545 ILE A N 1
ATOM 4393 C CA . ILE A 1 545 ? -12.658 -9.508 7.294 1.00 94.25 545 ILE A CA 1
ATOM 4394 C C . ILE A 1 545 ? -11.225 -9.090 7.662 1.00 94.25 545 ILE A C 1
ATOM 4396 O O . ILE A 1 545 ? -11.011 -8.131 8.399 1.00 94.25 545 ILE A O 1
ATOM 4400 N N . LYS A 1 546 ? -10.206 -9.785 7.137 1.00 92.44 546 LYS A N 1
ATOM 4401 C CA . LYS A 1 546 ? -8.799 -9.488 7.459 1.00 92.44 546 LYS A CA 1
ATOM 4402 C C . LYS A 1 546 ? -8.435 -8.037 7.103 1.00 92.44 546 LYS A C 1
ATOM 4404 O O . LYS A 1 546 ? -8.340 -7.701 5.925 1.00 92.44 546 LYS A O 1
ATOM 4409 N N . GLY A 1 547 ? -8.141 -7.232 8.125 1.00 91.38 547 GLY A N 1
ATOM 4410 C CA . GLY A 1 547 ? -7.812 -5.806 8.003 1.00 91.38 547 GLY A CA 1
ATOM 4411 C C . GLY A 1 547 ? -9.006 -4.867 8.197 1.00 91.38 547 GLY A C 1
ATOM 4412 O O . GLY A 1 547 ? -8.829 -3.656 8.128 1.00 91.38 547 GLY A O 1
ATOM 4413 N N . PHE A 1 548 ? -10.211 -5.380 8.448 1.00 96.88 548 PHE A N 1
ATOM 4414 C CA . PHE A 1 548 ? -11.353 -4.574 8.876 1.00 96.88 548 PHE A CA 1
ATOM 4415 C C . PHE A 1 548 ? -11.413 -4.533 10.403 1.00 96.88 548 PHE A C 1
ATOM 4417 O O . PHE A 1 548 ? -11.312 -5.569 11.054 1.00 96.88 548 PHE A O 1
ATOM 4424 N N . ALA A 1 549 ? -11.637 -3.344 10.961 1.00 96.50 549 ALA A N 1
ATOM 4425 C CA . ALA A 1 549 ? -11.989 -3.168 12.370 1.00 96.50 549 ALA A CA 1
ATOM 4426 C C . ALA A 1 549 ? -13.504 -3.322 12.641 1.00 96.50 549 ALA A C 1
ATOM 4428 O O . ALA A 1 549 ? -13.915 -3.300 13.796 1.00 96.50 549 ALA A O 1
ATOM 4429 N N . ILE A 1 550 ? -14.330 -3.458 11.592 1.00 97.44 550 ILE A N 1
ATOM 4430 C CA . ILE A 1 550 ? -15.799 -3.573 11.652 1.00 97.44 550 ILE A CA 1
ATOM 4431 C C . ILE A 1 550 ? -16.294 -4.850 10.957 1.00 97.44 550 ILE A C 1
ATOM 4433 O O . ILE A 1 550 ? -15.582 -5.444 10.144 1.00 97.44 550 ILE A O 1
ATOM 4437 N N . SER A 1 551 ? -17.530 -5.249 11.251 1.00 97.56 551 SER A N 1
ATOM 4438 C CA . SER A 1 551 ? -18.240 -6.325 10.551 1.00 97.56 551 SER A CA 1
ATOM 4439 C C . SER A 1 551 ? -18.522 -5.988 9.077 1.00 97.56 551 SER A C 1
ATOM 4441 O O . SER A 1 551 ? -18.639 -4.820 8.694 1.00 97.56 551 SER A O 1
ATOM 4443 N N . GLU A 1 552 ? -18.684 -7.016 8.242 1.00 95.56 552 GLU A N 1
ATOM 4444 C CA . GLU A 1 552 ? -19.214 -6.897 6.880 1.00 95.56 552 GLU A CA 1
ATOM 4445 C C . GLU A 1 552 ? -20.646 -6.341 6.907 1.00 95.56 552 GLU A C 1
ATOM 4447 O O . GLU A 1 552 ? -20.982 -5.456 6.117 1.00 95.56 552 GLU A O 1
ATOM 4452 N N . THR A 1 553 ? -21.462 -6.789 7.870 1.00 94.31 553 THR A N 1
ATOM 4453 C CA . THR A 1 553 ? -22.838 -6.302 8.063 1.00 94.31 553 THR A CA 1
ATOM 4454 C C . THR A 1 553 ? -22.887 -4.787 8.319 1.00 94.31 553 THR A C 1
ATOM 4456 O O . THR A 1 553 ? -23.693 -4.091 7.699 1.00 94.31 553 THR A O 1
ATOM 4459 N N . ALA A 1 554 ? -21.991 -4.241 9.155 1.00 96.25 554 ALA A N 1
ATOM 4460 C CA . ALA A 1 554 ? -21.859 -2.790 9.332 1.00 96.25 554 ALA A CA 1
ATOM 4461 C C . ALA A 1 554 ? -21.321 -2.109 8.062 1.00 96.25 554 ALA A C 1
ATOM 4463 O O . ALA A 1 554 ? -21.850 -1.089 7.613 1.00 96.25 554 ALA A O 1
ATOM 4464 N N . PHE A 1 555 ? -20.284 -2.691 7.455 1.00 96.69 555 PHE A N 1
ATOM 4465 C CA . PHE A 1 555 ? -19.607 -2.150 6.279 1.00 96.69 555 PHE A CA 1
ATOM 4466 C C . PHE A 1 555 ? -20.550 -1.888 5.089 1.00 96.69 555 PHE A C 1
ATOM 4468 O O . PHE A 1 555 ? -20.368 -0.894 4.384 1.00 96.69 555 PHE A O 1
ATOM 4475 N N . LEU A 1 556 ? -21.597 -2.694 4.881 1.00 92.38 556 LEU A N 1
ATOM 4476 C CA . LEU A 1 556 ? -22.563 -2.437 3.803 1.00 92.38 556 LEU A CA 1
ATOM 4477 C C . LEU A 1 556 ? -23.358 -1.134 3.990 1.00 92.38 556 LEU A C 1
ATOM 4479 O O . LEU A 1 556 ? -23.560 -0.400 3.020 1.00 92.38 556 LEU A O 1
ATOM 4483 N N . ILE A 1 557 ? -23.732 -0.790 5.227 1.00 92.75 557 ILE A N 1
ATOM 4484 C CA . ILE A 1 557 ? -24.342 0.511 5.542 1.00 92.75 557 ILE A CA 1
ATOM 4485 C C . ILE A 1 557 ? -23.321 1.645 5.361 1.00 92.75 557 ILE A C 1
ATOM 4487 O O . ILE A 1 557 ? -23.662 2.697 4.815 1.00 92.75 557 ILE A O 1
ATOM 4491 N N . PHE A 1 558 ? -22.051 1.432 5.735 1.00 89.81 558 PHE A N 1
ATOM 4492 C CA . PHE A 1 558 ? -20.975 2.398 5.473 1.00 89.81 558 PHE A CA 1
ATOM 4493 C C . PHE A 1 558 ? -20.820 2.687 3.969 1.00 89.81 558 PHE A C 1
ATOM 4495 O O . PHE A 1 558 ? -20.744 3.856 3.594 1.00 89.81 558 PHE A O 1
ATOM 4502 N N . ILE A 1 559 ? -20.812 1.665 3.101 1.00 85.25 559 ILE A N 1
ATOM 4503 C CA . ILE A 1 559 ? -20.648 1.821 1.642 1.00 85.25 559 ILE A CA 1
ATOM 4504 C C . ILE A 1 559 ? -21.672 2.802 1.061 1.00 85.25 559 ILE A C 1
ATOM 4506 O O . ILE A 1 559 ? -21.291 3.737 0.346 1.00 85.25 559 ILE A O 1
ATOM 4510 N N . ILE A 1 560 ? -22.960 2.600 1.358 1.00 91.69 560 ILE A N 1
ATOM 4511 C CA . ILE A 1 560 ? -24.021 3.470 0.846 1.00 91.69 560 ILE A CA 1
ATOM 4512 C C . ILE A 1 560 ? -24.022 4.824 1.558 1.00 91.69 560 ILE A C 1
ATOM 4514 O O . ILE A 1 560 ? -23.966 5.854 0.888 1.00 91.69 560 ILE A O 1
ATOM 4518 N N . MET A 1 561 ? -24.017 4.861 2.893 1.00 91.75 561 MET A N 1
ATOM 4519 C CA . MET A 1 561 ? -24.212 6.115 3.626 1.00 91.75 561 MET A CA 1
ATOM 4520 C C . MET A 1 561 ? -22.999 7.050 3.546 1.00 91.75 561 MET A C 1
ATOM 4522 O O . MET A 1 561 ? -23.187 8.258 3.421 1.00 91.75 561 MET A O 1
ATOM 4526 N N . ALA A 1 562 ? -21.763 6.537 3.532 1.00 89.94 562 ALA A N 1
ATOM 4527 C CA . ALA A 1 562 ? -20.575 7.372 3.328 1.00 89.94 562 ALA A CA 1
ATOM 4528 C C . ALA A 1 562 ? -20.471 7.900 1.887 1.00 89.94 562 ALA A C 1
ATOM 4530 O O . ALA A 1 562 ? -20.011 9.021 1.682 1.00 89.94 562 ALA A O 1
ATOM 4531 N N . SER A 1 563 ? -20.950 7.142 0.892 1.00 92.38 563 SER A N 1
ATOM 4532 C CA . SER A 1 563 ? -21.078 7.653 -0.481 1.00 92.38 563 SER A CA 1
ATOM 4533 C C . SER A 1 563 ? -22.164 8.740 -0.551 1.00 92.38 563 SER A C 1
ATOM 4535 O O . SER A 1 563 ? -21.919 9.830 -1.062 1.00 92.38 563 SER A O 1
ATOM 4537 N N . ARG A 1 564 ? -23.332 8.493 0.059 1.00 93.62 564 ARG A N 1
ATOM 4538 C CA . ARG A 1 564 ? -24.483 9.410 0.101 1.00 93.62 564 ARG A CA 1
ATOM 4539 C C . ARG A 1 564 ? -24.182 10.744 0.793 1.00 93.62 564 ARG A C 1
ATOM 4541 O O . ARG A 1 564 ? -24.648 11.767 0.299 1.00 93.62 564 ARG A O 1
ATOM 4548 N N . ARG A 1 565 ? -23.375 10.758 1.868 1.00 92.19 565 ARG A N 1
ATOM 4549 C CA . ARG A 1 565 ? -22.902 11.998 2.533 1.00 92.19 565 ARG A CA 1
ATOM 4550 C C . ARG A 1 565 ? -22.133 12.937 1.593 1.00 92.19 565 ARG A C 1
ATOM 4552 O O . ARG A 1 565 ? -22.135 14.140 1.823 1.00 92.19 565 ARG A O 1
ATOM 4559 N N . LEU A 1 566 ? -21.483 12.407 0.552 1.00 93.31 566 LEU A N 1
ATOM 4560 C CA . LEU A 1 566 ? -20.763 13.202 -0.449 1.00 93.31 566 LEU A CA 1
ATOM 4561 C C . LEU A 1 566 ? -21.608 13.464 -1.702 1.00 93.31 566 LEU A C 1
ATOM 4563 O O . LEU A 1 566 ? -21.557 14.557 -2.251 1.00 93.31 566 LEU A O 1
ATOM 4567 N N . GLU A 1 567 ? -22.371 12.475 -2.174 1.00 95.31 567 GLU A N 1
ATOM 4568 C CA . GLU A 1 567 ? -23.096 12.573 -3.448 1.00 95.31 567 GLU A CA 1
ATOM 4569 C C . GLU A 1 567 ? -24.356 13.451 -3.372 1.00 95.31 567 GLU A C 1
ATOM 4571 O O . GLU A 1 567 ? -24.716 14.086 -4.360 1.00 95.31 567 GLU A O 1
ATOM 4576 N N . ALA A 1 568 ? -25.028 13.513 -2.217 1.00 93.69 568 ALA A N 1
ATOM 4577 C CA . ALA A 1 568 ? -26.279 14.259 -2.060 1.00 93.69 568 ALA A CA 1
ATOM 4578 C C . ALA A 1 568 ? -26.090 15.733 -1.638 1.00 93.69 568 ALA A C 1
ATOM 4580 O O . ALA A 1 568 ? -27.045 16.503 -1.700 1.00 93.69 568 ALA A O 1
ATOM 4581 N N . ASP A 1 569 ? -24.885 16.133 -1.221 1.00 94.25 569 ASP A N 1
ATOM 4582 C CA . ASP A 1 569 ? -24.575 17.488 -0.746 1.00 94.25 569 ASP A CA 1
ATOM 4583 C C . ASP A 1 569 ? -24.135 18.395 -1.908 1.00 94.25 569 ASP A C 1
ATOM 4585 O O . ASP A 1 569 ? -23.200 18.068 -2.650 1.00 94.25 569 ASP A O 1
ATOM 4589 N N . ARG A 1 570 ? -24.761 19.571 -2.051 1.00 94.50 570 ARG A N 1
ATOM 4590 C CA . ARG A 1 570 ? -24.386 20.569 -3.063 1.00 94.50 570 ARG A CA 1
ATOM 4591 C C . ARG A 1 570 ? -22.911 20.970 -2.952 1.00 94.50 570 ARG A C 1
ATOM 4593 O O . ARG A 1 570 ? -22.219 21.069 -3.963 1.00 94.50 570 ARG A O 1
ATOM 4600 N N . PHE A 1 571 ? -22.413 21.150 -1.726 1.00 95.75 571 PHE A N 1
ATOM 4601 C CA . PHE A 1 571 ? -21.088 21.709 -1.444 1.00 95.75 571 PHE A CA 1
ATOM 4602 C C . PHE A 1 571 ? -19.969 20.692 -1.662 1.00 95.75 571 PHE A C 1
ATOM 4604 O O . PHE A 1 571 ? -18.813 21.075 -1.804 1.00 95.75 571 PHE A O 1
ATOM 4611 N N . PHE A 1 572 ? -20.314 19.405 -1.764 1.00 96.44 572 PHE A N 1
ATOM 4612 C CA . PHE A 1 572 ? -19.421 18.371 -2.277 1.00 96.44 572 PHE A CA 1
ATOM 4613 C C . PHE A 1 572 ? -19.619 18.089 -3.767 1.00 96.44 572 PHE A C 1
ATOM 4615 O O . PHE A 1 572 ? -18.783 17.406 -4.342 1.00 96.44 572 PHE A O 1
ATOM 4622 N N . THR A 1 573 ? -20.644 18.632 -4.428 1.00 95.81 573 THR A N 1
ATOM 4623 C CA . THR A 1 573 ? -20.956 18.358 -5.840 1.00 95.81 573 THR A CA 1
ATOM 4624 C C . THR A 1 573 ? -20.958 19.629 -6.695 1.00 95.81 573 THR A C 1
ATOM 4626 O O . THR A 1 573 ? -19.877 20.077 -7.081 1.00 95.81 573 THR A O 1
ATOM 4629 N N . SER A 1 574 ? -22.125 20.211 -7.003 1.00 94.56 574 SER A N 1
ATOM 4630 C CA . SER A 1 574 ? -22.276 21.378 -7.893 1.00 94.56 574 SER A CA 1
ATOM 4631 C C . SER A 1 574 ? -21.446 22.579 -7.448 1.00 94.56 574 SER A C 1
ATOM 4633 O O . SER A 1 574 ? -20.847 23.284 -8.263 1.00 94.56 574 SER A O 1
ATOM 4635 N N . ASP A 1 575 ? -21.394 22.774 -6.137 1.00 95.94 575 ASP A N 1
ATOM 4636 C CA . ASP A 1 575 ? -20.854 23.957 -5.484 1.00 95.94 575 ASP A CA 1
ATOM 4637 C C . ASP A 1 575 ? -19.453 23.689 -4.895 1.00 95.94 575 ASP A C 1
ATOM 4639 O O . ASP A 1 575 ? -18.854 24.559 -4.267 1.00 95.94 575 ASP A O 1
ATOM 4643 N N . PHE A 1 576 ? -18.866 22.513 -5.172 1.00 96.19 576 PHE A N 1
ATOM 4644 C CA . PHE A 1 576 ? -17.455 22.215 -4.901 1.00 96.19 576 PHE A CA 1
ATOM 4645 C C . PHE A 1 576 ? -16.548 22.832 -5.980 1.00 96.19 576 PHE A C 1
ATOM 4647 O O . PHE A 1 576 ? -15.937 22.142 -6.803 1.00 96.19 576 PHE A O 1
ATOM 4654 N N . ASN A 1 577 ? -16.491 24.163 -6.015 1.00 95.25 577 ASN A N 1
ATOM 4655 C CA . ASN A 1 577 ? -15.772 24.934 -7.027 1.00 95.25 577 ASN A CA 1
ATOM 4656 C C . ASN A 1 577 ? -15.043 26.151 -6.419 1.00 95.25 577 ASN A C 1
ATOM 4658 O O . ASN A 1 577 ? -15.239 26.499 -5.257 1.00 95.25 577 ASN A O 1
ATOM 4662 N N . LYS A 1 578 ? -14.173 26.793 -7.209 1.00 95.88 578 LYS A N 1
ATOM 4663 C CA . LYS A 1 578 ? -13.316 27.915 -6.770 1.00 95.88 578 LYS A CA 1
ATOM 4664 C C . LYS A 1 578 ? -14.071 29.219 -6.508 1.00 95.88 578 LYS A C 1
ATOM 4666 O O . LYS A 1 578 ? -13.489 30.115 -5.904 1.00 95.88 578 LYS A O 1
ATOM 4671 N N . ASP A 1 579 ? -15.311 29.325 -6.964 1.00 94.56 579 ASP A N 1
ATOM 4672 C CA . ASP A 1 579 ? -16.111 30.540 -6.837 1.00 94.56 579 ASP A CA 1
ATOM 4673 C C . ASP A 1 579 ? -16.837 30.523 -5.481 1.00 94.56 579 ASP A C 1
ATOM 4675 O O . ASP A 1 579 ? -16.782 31.496 -4.737 1.00 94.56 579 ASP A O 1
ATOM 4679 N N . VAL A 1 580 ? -17.387 29.364 -5.096 1.00 96.12 580 VAL A N 1
ATOM 4680 C CA . VAL A 1 580 ? -18.034 29.126 -3.792 1.00 96.12 580 VAL A CA 1
ATOM 4681 C C . VAL A 1 580 ? -17.022 28.915 -2.656 1.00 96.12 580 VAL A C 1
ATOM 4683 O O . VAL A 1 580 ? -17.225 29.409 -1.554 1.00 96.12 580 VAL A O 1
ATOM 4686 N N . TYR A 1 581 ? -15.907 28.215 -2.894 1.00 96.19 581 TYR A N 1
ATOM 4687 C CA . TYR A 1 581 ? -14.886 27.959 -1.859 1.00 96.19 581 TYR A CA 1
ATOM 4688 C C . TYR A 1 581 ? -13.803 29.047 -1.758 1.00 96.19 581 TYR A C 1
ATOM 4690 O O . TYR A 1 581 ? -12.898 28.929 -0.929 1.00 96.19 581 TYR A O 1
ATOM 4698 N N . THR A 1 582 ? -13.846 30.078 -2.611 1.00 97.31 582 THR A N 1
ATOM 4699 C CA . THR A 1 582 ? -12.690 30.898 -3.035 1.00 97.31 582 THR A CA 1
ATOM 4700 C C . THR A 1 582 ? -11.566 30.068 -3.679 1.00 97.31 582 THR A C 1
ATOM 4702 O O . THR A 1 582 ? -11.418 28.860 -3.463 1.00 97.31 582 THR A O 1
ATOM 4705 N N . LYS A 1 583 ? -10.683 30.724 -4.441 1.00 97.12 583 LYS A N 1
ATOM 4706 C CA . LYS A 1 583 ? -9.491 30.076 -5.013 1.00 97.12 583 LYS A CA 1
ATOM 4707 C C . LYS A 1 583 ? -8.571 29.515 -3.919 1.00 97.12 583 LYS A C 1
ATOM 4709 O O . LYS A 1 583 ? -8.058 28.410 -4.088 1.00 97.12 583 LYS A O 1
ATOM 4714 N N . LYS A 1 584 ? -8.372 30.252 -2.816 1.00 97.25 584 LYS A N 1
ATOM 4715 C CA . LYS A 1 584 ? -7.486 29.850 -1.707 1.00 97.25 584 LYS A CA 1
ATOM 4716 C C . LYS A 1 584 ? -8.079 28.747 -0.836 1.00 97.25 584 LYS A C 1
ATOM 4718 O O . LYS A 1 584 ? -7.381 27.782 -0.538 1.00 97.25 584 LYS A O 1
ATOM 4723 N N . GLY A 1 585 ? -9.365 28.825 -0.504 1.00 97.06 585 GLY A N 1
ATOM 4724 C CA . GLY A 1 585 ? -10.050 27.748 0.210 1.00 97.06 585 GLY A CA 1
ATOM 4725 C C . GLY A 1 585 ? -10.081 26.445 -0.595 1.00 97.06 585 GLY A C 1
ATOM 4726 O O . GLY A 1 585 ? -9.759 25.378 -0.074 1.00 97.06 585 GLY A O 1
ATOM 4727 N N . PHE A 1 586 ? -10.349 26.526 -1.901 1.00 97.06 586 PHE A N 1
ATOM 4728 C CA . PHE A 1 586 ? -10.287 25.365 -2.793 1.00 97.06 586 PHE A CA 1
ATOM 4729 C C . PHE A 1 586 ? -8.862 24.785 -2.914 1.00 97.06 586 PHE A C 1
ATOM 4731 O O . PHE A 1 586 ? -8.692 23.568 -2.979 1.00 97.06 586 PHE A O 1
ATOM 4738 N N . GLU A 1 587 ? -7.818 25.620 -2.909 1.00 97.25 587 GLU A N 1
ATOM 4739 C CA . GLU A 1 587 ? -6.413 25.178 -2.852 1.00 97.25 587 GLU A CA 1
ATOM 4740 C C . GLU A 1 587 ? -6.100 24.439 -1.535 1.00 97.25 587 GLU A C 1
ATOM 4742 O O . GLU A 1 587 ? -5.470 23.379 -1.561 1.00 97.25 587 GLU A O 1
ATOM 4747 N N . TRP A 1 588 ? -6.613 24.922 -0.398 1.00 98.00 588 TRP A N 1
ATOM 4748 C CA . TRP A 1 588 ? -6.439 24.318 0.932 1.00 98.00 588 TRP A CA 1
ATOM 4749 C C . TRP A 1 588 ? -7.046 22.908 1.039 1.00 98.00 588 TRP A C 1
ATOM 4751 O O . TRP A 1 588 ? -6.374 21.967 1.475 1.00 98.00 588 TRP A O 1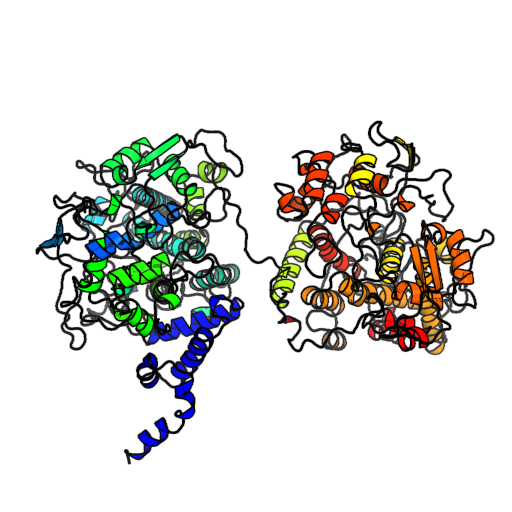
ATOM 4761 N N . VAL A 1 589 ? -8.287 22.721 0.564 1.00 96.50 589 VAL A N 1
ATOM 4762 C CA . VAL A 1 589 ? -8.939 21.393 0.521 1.00 96.50 589 VAL A CA 1
ATOM 4763 C C . VAL A 1 589 ? -8.187 20.433 -0.408 1.00 96.50 589 VAL A C 1
ATOM 4765 O O . VAL A 1 589 ? -8.062 19.245 -0.113 1.00 96.50 589 VAL A O 1
ATOM 4768 N N . ASN A 1 590 ? -7.656 20.911 -1.537 1.00 95.88 590 ASN A N 1
ATOM 4769 C CA . ASN A 1 590 ? -6.965 20.045 -2.497 1.00 95.88 590 ASN A CA 1
ATOM 4770 C C . ASN A 1 590 ? -5.512 19.716 -2.109 1.00 95.88 590 ASN A C 1
ATOM 4772 O O . ASN A 1 590 ? -4.985 18.717 -2.599 1.00 95.88 590 ASN A O 1
ATOM 4776 N N . THR A 1 591 ? -4.887 20.481 -1.210 1.00 95.88 591 THR A N 1
ATOM 4777 C CA . THR A 1 591 ? -3.514 20.236 -0.719 1.00 95.88 591 THR A CA 1
ATOM 4778 C C . THR A 1 591 ? -3.445 19.431 0.581 1.00 95.88 591 THR A C 1
ATOM 4780 O O . THR A 1 591 ? -2.467 18.722 0.790 1.00 95.88 591 THR A O 1
ATOM 4783 N N . THR A 1 592 ? -4.480 19.480 1.423 1.00 96.62 592 THR A N 1
ATOM 4784 C CA . THR A 1 592 ? -4.551 18.740 2.699 1.00 96.62 592 THR A CA 1
ATOM 4785 C C . THR A 1 592 ? -5.063 17.313 2.454 1.00 96.62 592 THR A C 1
ATOM 4787 O O . THR A 1 592 ? -6.223 17.160 2.082 1.00 96.62 592 THR A O 1
ATOM 4790 N N . GLU A 1 593 ? -4.253 16.256 2.595 1.00 95.81 593 GLU A N 1
ATOM 4791 C CA . GLU A 1 593 ? -4.668 14.861 2.314 1.00 95.81 593 GLU A CA 1
ATOM 4792 C C . GLU A 1 593 ? -5.080 14.064 3.562 1.00 95.81 593 GLU A C 1
ATOM 4794 O O . GLU A 1 593 ? -5.793 13.071 3.427 1.00 95.81 593 GLU A O 1
ATOM 4799 N N . SER A 1 594 ? -4.610 14.456 4.747 1.00 97.12 594 SER A N 1
ATOM 4800 C CA . SER A 1 594 ? -4.614 13.627 5.959 1.00 97.12 594 SER A CA 1
ATOM 4801 C C . SER A 1 594 ? -4.730 14.453 7.246 1.00 97.12 594 SER A C 1
ATOM 4803 O O . SER A 1 594 ? -4.441 15.651 7.252 1.00 97.12 594 SER A O 1
ATOM 4805 N N . LEU A 1 595 ? -5.077 13.816 8.372 1.00 97.81 595 LEU A N 1
ATOM 4806 C CA . LEU A 1 595 ? -5.008 14.467 9.692 1.00 97.81 595 LEU A CA 1
ATOM 4807 C C . LEU A 1 595 ? -3.565 14.863 10.040 1.00 97.81 595 LEU A C 1
ATOM 4809 O O . LEU A 1 595 ? -3.331 15.874 10.699 1.00 97.81 595 LEU A O 1
ATOM 4813 N N . LYS A 1 596 ? -2.582 14.111 9.534 1.00 96.69 596 LYS A N 1
ATOM 4814 C CA . LYS A 1 596 ? -1.161 14.449 9.644 1.00 96.69 596 LYS A CA 1
ATOM 4815 C C . LYS A 1 596 ? -0.843 15.821 9.047 1.00 96.69 596 LYS A C 1
ATOM 4817 O O . LYS A 1 596 ? -0.050 16.536 9.643 1.00 96.69 596 LYS A O 1
ATOM 4822 N N . ASP A 1 597 ? -1.474 16.222 7.946 1.00 97.38 597 ASP A N 1
ATOM 4823 C CA . ASP A 1 597 ? -1.233 17.537 7.335 1.00 97.38 597 ASP A CA 1
ATOM 4824 C C . ASP A 1 597 ? -1.762 18.688 8.206 1.00 97.38 597 ASP A C 1
ATOM 4826 O O . ASP A 1 597 ? -1.094 19.711 8.336 1.00 97.38 597 ASP A O 1
ATOM 4830 N N . VAL A 1 598 ? -2.912 18.497 8.864 1.00 98.12 598 VAL A N 1
ATOM 4831 C CA . VAL A 1 598 ? -3.465 19.460 9.835 1.00 98.12 598 VAL A CA 1
ATOM 4832 C C . VAL A 1 598 ? -2.577 19.526 11.084 1.00 98.12 598 VAL A C 1
ATOM 4834 O O . VAL A 1 598 ? -2.190 20.611 11.513 1.00 98.12 598 VAL A O 1
ATOM 4837 N N . LEU A 1 599 ? -2.158 18.378 11.630 1.00 97.44 599 LEU A N 1
ATOM 4838 C CA . LEU A 1 599 ? -1.231 18.331 12.768 1.00 97.44 599 LEU A CA 1
ATOM 4839 C C . LEU A 1 599 ? 0.138 18.954 12.442 1.00 97.44 599 LEU A C 1
ATOM 4841 O O . LEU A 1 599 ? 0.684 19.665 13.279 1.00 97.44 599 LEU A O 1
ATOM 4845 N N . ASN A 1 600 ? 0.666 18.760 11.228 1.00 96.12 600 ASN A N 1
ATOM 4846 C CA . ASN A 1 600 ? 1.886 19.425 10.755 1.00 96.12 600 ASN A CA 1
ATOM 4847 C C . ASN A 1 600 ? 1.727 20.955 10.683 1.00 96.12 600 ASN A C 1
ATOM 4849 O O . ASN A 1 600 ? 2.715 21.670 10.819 1.00 96.12 600 ASN A O 1
ATOM 4853 N N . ARG A 1 601 ? 0.512 21.462 10.428 1.00 97.06 601 ARG A N 1
ATOM 4854 C CA . ARG A 1 601 ? 0.249 22.899 10.262 1.00 97.06 601 ARG A CA 1
ATOM 4855 C C . ARG A 1 601 ? 0.292 23.658 11.588 1.00 97.06 601 ARG A C 1
ATOM 4857 O O . ARG A 1 601 ? 0.825 24.762 11.627 1.00 97.06 601 ARG A O 1
ATOM 4864 N N . HIS A 1 602 ? -0.239 23.050 12.651 1.00 96.88 602 HIS A N 1
ATOM 4865 C CA . HIS A 1 602 ? -0.362 23.671 13.981 1.00 96.88 602 HIS A CA 1
ATOM 4866 C C . HIS A 1 602 ? 0.713 23.204 14.975 1.00 96.88 602 HIS A C 1
ATOM 4868 O O . HIS A 1 602 ? 1.129 23.976 15.833 1.00 96.88 602 HIS A O 1
ATOM 4874 N N . TYR A 1 603 ? 1.202 21.965 14.846 1.00 96.44 603 TYR A N 1
ATOM 4875 C CA . TYR A 1 603 ? 2.137 21.325 15.784 1.00 96.44 603 TYR A CA 1
ATOM 4876 C C . TYR A 1 603 ? 3.276 20.552 15.064 1.00 96.44 603 TYR A C 1
ATOM 4878 O O . TYR A 1 603 ? 3.486 19.368 15.349 1.00 96.44 603 TYR A O 1
ATOM 4886 N N . PRO A 1 604 ? 4.049 21.180 14.151 1.00 94.62 604 PRO A N 1
ATOM 4887 C CA . PRO A 1 604 ? 5.066 20.493 13.337 1.00 94.62 604 PRO A CA 1
ATOM 4888 C C . PRO A 1 604 ? 6.148 19.776 14.162 1.00 94.62 604 PRO A C 1
ATOM 4890 O O . PRO A 1 604 ? 6.536 18.654 13.844 1.00 94.62 604 PRO A O 1
ATOM 4893 N N . GLU A 1 605 ? 6.604 20.370 15.269 1.00 92.19 605 GLU A N 1
ATOM 4894 C CA . GLU A 1 605 ? 7.610 19.737 16.136 1.00 92.19 605 GLU A CA 1
ATOM 4895 C C . GLU A 1 605 ? 7.106 18.430 16.765 1.00 92.19 605 GLU A C 1
ATOM 4897 O O . GLU A 1 605 ? 7.880 17.495 16.975 1.00 92.19 605 GLU A O 1
ATOM 4902 N N . MET A 1 606 ? 5.802 18.338 17.046 1.00 93.50 606 MET A N 1
ATOM 4903 C CA . MET A 1 606 ? 5.186 17.135 17.600 1.00 93.50 606 MET A CA 1
ATOM 4904 C C . MET A 1 606 ? 5.201 16.001 16.572 1.00 93.50 606 MET A C 1
ATOM 4906 O O . MET A 1 606 ? 5.592 14.877 16.894 1.00 93.50 606 MET A O 1
ATOM 4910 N N . THR A 1 607 ? 4.788 16.284 15.335 1.00 90.94 607 THR A N 1
ATOM 4911 C CA . THR A 1 607 ? 4.704 15.274 14.276 1.00 90.94 607 THR A CA 1
ATOM 4912 C C . THR A 1 607 ? 6.092 14.806 13.836 1.00 90.94 607 THR A C 1
ATOM 4914 O O . THR A 1 607 ? 6.315 13.596 13.743 1.00 90.94 607 THR A O 1
ATOM 4917 N N . ASP A 1 608 ? 7.060 15.714 13.683 1.00 89.31 608 ASP A N 1
ATOM 4918 C CA . ASP A 1 608 ? 8.442 15.357 13.343 1.00 89.31 608 ASP A CA 1
ATOM 4919 C C . ASP A 1 608 ? 9.148 14.579 14.464 1.00 89.31 608 ASP A C 1
ATOM 4921 O O . ASP A 1 608 ? 9.851 13.601 14.183 1.00 89.31 608 ASP A O 1
ATOM 4925 N N . ARG A 1 609 ? 8.936 14.934 15.738 1.00 92.06 609 ARG A N 1
ATOM 4926 C CA . ARG A 1 609 ? 9.586 14.259 16.876 1.00 92.06 609 ARG A CA 1
ATOM 4927 C C . ARG A 1 609 ? 8.971 12.900 17.215 1.00 92.06 609 ARG A C 1
ATOM 4929 O O . ARG A 1 609 ? 9.719 11.999 17.594 1.00 92.06 609 ARG A O 1
ATOM 4936 N N . TRP A 1 610 ? 7.654 12.734 17.060 1.00 91.00 610 TRP A N 1
ATOM 4937 C CA . TRP A 1 610 ? 6.922 11.578 17.604 1.00 91.00 610 TRP A CA 1
ATOM 4938 C C . TRP A 1 610 ? 6.285 10.651 16.558 1.00 91.00 610 TRP A C 1
ATOM 4940 O O . TRP A 1 610 ? 6.262 9.438 16.760 1.00 91.00 610 TRP A O 1
ATOM 4950 N N . MET A 1 611 ? 5.847 11.153 15.398 1.00 89.12 611 MET A N 1
ATOM 4951 C CA . MET A 1 611 ? 5.133 10.327 14.414 1.00 89.12 611 MET A CA 1
ATOM 4952 C C . MET A 1 611 ? 6.062 9.696 13.366 1.00 89.12 611 MET A C 1
ATOM 4954 O O . MET A 1 611 ? 6.804 10.376 12.657 1.00 89.12 611 MET A O 1
ATOM 4958 N N . ASN A 1 612 ? 6.012 8.369 13.253 1.00 85.44 612 ASN A N 1
ATOM 4959 C CA . ASN A 1 612 ? 6.754 7.552 12.287 1.00 85.44 612 ASN A CA 1
ATOM 4960 C C . ASN A 1 612 ? 5.843 6.916 11.213 1.00 85.44 612 ASN A C 1
ATOM 4962 O O . ASN A 1 612 ? 6.323 6.552 10.140 1.00 85.44 612 ASN A O 1
ATOM 4966 N N . SER A 1 613 ? 4.538 6.809 11.478 1.00 83.00 613 SER A N 1
ATOM 4967 C CA . SER A 1 613 ? 3.512 6.329 10.543 1.00 83.00 613 SER A CA 1
ATOM 4968 C C . SER A 1 613 ? 3.216 7.308 9.397 1.00 83.00 613 SER A C 1
ATOM 4970 O O . SER A 1 613 ? 3.511 8.511 9.461 1.00 83.00 613 SER A O 1
ATOM 4972 N N . ALA A 1 614 ? 2.607 6.790 8.325 1.00 85.50 614 ALA A N 1
ATOM 4973 C CA . ALA A 1 614 ? 2.084 7.598 7.228 1.00 85.50 614 ALA A CA 1
ATOM 4974 C C . ALA A 1 614 ? 0.821 8.369 7.645 1.00 85.50 614 ALA A C 1
ATOM 4976 O O . ALA A 1 614 ? 0.787 9.585 7.470 1.00 85.50 614 ALA A O 1
ATOM 4977 N N . SER A 1 615 ? -0.160 7.682 8.240 1.00 92.44 615 SER A N 1
ATOM 4978 C CA . SER A 1 615 ? -1.380 8.276 8.805 1.00 92.44 615 SER A CA 1
ATOM 4979 C C . SER A 1 615 ? -1.207 8.631 10.287 1.00 92.44 615 SER A C 1
ATOM 4981 O O . SER A 1 615 ? -0.418 8.006 11.001 1.00 92.44 615 SER A O 1
ATOM 4983 N N . ALA A 1 616 ? -1.976 9.617 10.756 1.00 95.00 616 ALA A N 1
ATOM 4984 C CA . ALA A 1 616 ? -2.105 9.950 12.176 1.00 95.00 616 ALA A CA 1
ATOM 4985 C C . ALA A 1 616 ? -3.143 9.079 12.918 1.00 95.00 616 ALA A C 1
ATOM 4987 O O . ALA A 1 616 ? -3.258 9.203 14.135 1.00 95.00 616 ALA A O 1
ATOM 4988 N N . PHE A 1 617 ? -3.875 8.198 12.224 1.00 97.06 617 PHE A N 1
ATOM 4989 C CA . PHE A 1 617 ? -4.815 7.232 12.819 1.00 97.06 617 PHE A CA 1
ATOM 4990 C C . PHE A 1 617 ? -4.188 5.849 13.057 1.00 97.06 617 PHE A C 1
ATOM 4992 O O . PHE A 1 617 ? -4.607 5.129 13.965 1.00 97.06 617 PHE A O 1
ATOM 4999 N N . THR A 1 618 ? -3.139 5.499 12.305 1.00 91.88 618 THR A N 1
ATOM 5000 C CA . THR A 1 618 ? -2.243 4.381 12.635 1.00 91.88 618 THR A CA 1
ATOM 5001 C C . THR A 1 618 ? -1.508 4.667 13.948 1.00 91.88 618 THR A C 1
ATOM 5003 O O . THR A 1 618 ? -1.268 5.822 14.309 1.00 91.88 618 THR A O 1
ATOM 5006 N N . ILE A 1 619 ? -1.059 3.632 14.658 1.00 90.25 619 ILE A N 1
ATOM 5007 C CA . ILE A 1 619 ? -0.169 3.828 15.810 1.00 90.25 619 ILE A CA 1
ATOM 5008 C C . ILE A 1 619 ? 1.120 4.541 15.378 1.00 90.25 619 ILE A C 1
ATOM 5010 O O . ILE A 1 619 ? 1.851 4.044 14.522 1.00 90.25 619 ILE A O 1
ATOM 5014 N N . MET A 1 620 ? 1.429 5.679 16.009 1.00 86.25 620 MET A N 1
ATOM 5015 C CA . MET A 1 620 ? 2.481 6.609 15.572 1.00 86.25 620 MET A CA 1
ATOM 5016 C C . MET A 1 620 ? 3.889 6.003 15.538 1.00 86.25 620 MET A C 1
ATOM 5018 O O . MET A 1 620 ? 4.690 6.390 14.695 1.00 86.25 620 MET A O 1
ATOM 5022 N N . HIS A 1 621 ? 4.186 5.015 16.390 1.00 77.31 621 HIS A N 1
ATOM 5023 C CA . HIS A 1 621 ? 5.445 4.247 16.376 1.00 77.31 621 HIS A CA 1
ATOM 5024 C C . HIS A 1 621 ? 5.357 2.953 15.527 1.00 77.31 621 HIS A C 1
ATOM 5026 O O . HIS A 1 621 ? 6.113 1.989 15.706 1.00 77.31 621 HIS A O 1
ATOM 5032 N N . GLY A 1 622 ? 4.372 2.888 14.633 1.00 54.97 622 GLY A N 1
ATOM 5033 C CA . GLY A 1 622 ? 4.242 1.880 13.594 1.00 54.97 622 GLY A CA 1
ATOM 5034 C C . GLY A 1 622 ? 5.242 2.087 12.455 1.00 54.97 622 GLY A C 1
ATOM 5035 O O . GLY A 1 622 ? 5.869 3.137 12.311 1.00 54.97 622 GLY A O 1
ATOM 5036 N N . VAL A 1 623 ? 5.381 1.053 11.631 1.00 52.38 623 VAL A N 1
ATOM 5037 C CA . VAL A 1 623 ? 6.074 1.108 10.341 1.00 52.38 623 VAL A CA 1
ATOM 5038 C C . VAL A 1 623 ? 5.088 0.554 9.328 1.00 52.38 623 VAL A C 1
ATOM 5040 O O . VAL A 1 623 ? 4.754 -0.631 9.403 1.00 52.38 623 VAL A O 1
ATOM 5043 N N . ASP A 1 624 ? 4.591 1.399 8.427 1.00 41.47 624 ASP A N 1
ATOM 5044 C CA . ASP A 1 624 ? 3.598 0.987 7.439 1.00 41.47 624 ASP A CA 1
ATOM 5045 C C . ASP A 1 624 ? 4.148 -0.128 6.539 1.00 41.47 624 ASP A C 1
ATOM 5047 O O . ASP A 1 624 ? 5.176 0.004 5.870 1.00 41.47 624 ASP A O 1
ATOM 5051 N N . ARG A 1 625 ? 3.433 -1.253 6.533 1.00 50.59 625 ARG A N 1
ATOM 5052 C CA . ARG A 1 625 ? 3.677 -2.405 5.667 1.00 50.59 625 ARG A CA 1
ATOM 5053 C C . ARG A 1 625 ? 2.419 -2.621 4.835 1.00 50.59 625 ARG A C 1
ATOM 5055 O O . ARG A 1 625 ? 1.409 -3.050 5.387 1.00 50.59 625 ARG A O 1
ATOM 5062 N N . SER A 1 626 ? 2.477 -2.389 3.520 1.00 43.47 626 SER A N 1
ATOM 5063 C CA . SER A 1 626 ? 1.483 -3.021 2.638 1.00 43.47 626 SER A CA 1
ATOM 5064 C C . SER A 1 626 ? 1.648 -4.543 2.778 1.00 43.47 626 SER A C 1
ATOM 5066 O O . SER A 1 626 ? 2.786 -5.031 2.748 1.00 43.47 626 SER A O 1
ATOM 5068 N N . PRO A 1 627 ? 0.558 -5.302 2.984 1.00 42.22 627 PRO A N 1
ATOM 5069 C CA . PRO A 1 627 ? 0.639 -6.737 3.229 1.00 42.22 627 PRO A CA 1
ATOM 5070 C C . PRO A 1 627 ? 1.026 -7.538 1.977 1.00 42.22 627 PRO A C 1
ATOM 5072 O O . PRO A 1 627 ? 1.433 -8.693 2.109 1.00 42.22 627 PRO A O 1
ATOM 5075 N N . ILE A 1 628 ? 0.928 -6.949 0.778 1.00 47.56 628 ILE A N 1
ATOM 5076 C CA . ILE A 1 628 ? 1.215 -7.617 -0.495 1.00 47.56 628 ILE A CA 1
ATOM 5077 C C . ILE A 1 628 ? 2.473 -7.012 -1.131 1.00 47.56 628 ILE A C 1
ATOM 5079 O O . ILE A 1 628 ? 2.458 -5.927 -1.711 1.00 47.56 628 ILE A O 1
ATOM 5083 N N . LYS A 1 629 ? 3.589 -7.750 -1.066 1.00 71.56 629 LYS A N 1
ATOM 5084 C CA . LYS A 1 629 ? 4.776 -7.451 -1.882 1.00 71.56 629 LYS A CA 1
ATOM 5085 C C . LYS A 1 629 ? 4.452 -7.616 -3.372 1.00 71.56 629 LYS A C 1
ATOM 5087 O O . LYS A 1 629 ? 3.655 -8.469 -3.751 1.00 71.56 629 LYS A O 1
ATOM 5092 N N . TRP A 1 630 ? 5.146 -6.869 -4.233 1.00 78.50 630 TRP A N 1
ATOM 5093 C CA . TRP A 1 630 ? 4.921 -6.857 -5.688 1.00 78.50 630 TRP A CA 1
ATOM 5094 C C . TRP A 1 630 ? 4.961 -8.245 -6.355 1.00 78.50 630 TRP A C 1
ATOM 5096 O O . TRP A 1 630 ? 4.244 -8.482 -7.322 1.00 78.50 630 TRP A O 1
ATOM 5106 N N . HIS A 1 631 ? 5.763 -9.172 -5.824 1.00 79.19 631 HIS A N 1
ATOM 5107 C CA . HIS A 1 631 ? 5.891 -10.548 -6.313 1.00 79.19 631 HIS A CA 1
ATOM 5108 C C . HIS A 1 631 ? 4.755 -11.484 -5.844 1.00 79.19 631 HIS A C 1
ATOM 5110 O O . HIS A 1 631 ? 4.818 -12.685 -6.082 1.00 79.19 631 HIS A O 1
ATOM 5116 N N . GLY A 1 632 ? 3.745 -10.955 -5.145 1.00 77.25 632 GLY A N 1
ATOM 5117 C CA . GLY A 1 632 ? 2.455 -11.600 -4.871 1.00 77.25 632 GLY A CA 1
ATOM 5118 C C . GLY A 1 632 ? 1.282 -10.940 -5.609 1.00 77.25 632 GLY A C 1
ATOM 5119 O O . GLY A 1 632 ? 0.135 -11.320 -5.395 1.00 77.25 632 GLY A O 1
ATOM 5120 N N . LEU A 1 633 ? 1.543 -9.940 -6.461 1.00 79.25 633 LEU A N 1
ATOM 5121 C CA . LEU A 1 633 ? 0.520 -9.309 -7.297 1.00 79.25 633 LEU A CA 1
ATOM 5122 C C . LEU A 1 633 ? 0.279 -10.119 -8.585 1.00 79.25 633 LEU A C 1
ATOM 5124 O O . LEU A 1 633 ? 1.216 -10.741 -9.090 1.00 79.25 633 LEU A O 1
ATOM 5128 N N . PRO A 1 634 ? -0.926 -10.037 -9.185 1.00 84.44 634 PRO A N 1
ATOM 5129 C CA . PRO A 1 634 ? -1.157 -10.457 -10.565 1.00 84.44 634 PRO A CA 1
ATOM 5130 C C . PRO A 1 634 ? -0.107 -9.871 -11.519 1.00 84.44 634 PRO A C 1
ATOM 5132 O O . PRO A 1 634 ? 0.280 -8.708 -11.370 1.00 84.44 634 PRO A O 1
ATOM 5135 N N . VAL A 1 635 ? 0.325 -10.646 -12.518 1.00 78.25 635 VAL A N 1
ATOM 5136 C CA . VAL A 1 635 ? 1.490 -10.325 -13.368 1.00 78.25 635 VAL A CA 1
ATOM 5137 C C . VAL A 1 635 ? 1.459 -8.902 -13.935 1.00 78.25 635 VAL A C 1
ATOM 5139 O O . VAL A 1 635 ? 2.469 -8.207 -13.855 1.00 78.25 635 VAL A O 1
ATOM 5142 N N . PHE A 1 636 ? 0.325 -8.416 -14.452 1.00 74.81 636 PHE A N 1
ATOM 5143 C CA . PHE A 1 636 ? 0.230 -7.048 -14.988 1.00 74.81 636 PHE A CA 1
ATOM 5144 C C . PHE A 1 636 ? 0.505 -5.948 -13.941 1.00 74.81 636 PHE A C 1
ATOM 5146 O O . PHE A 1 636 ? 1.170 -4.953 -14.245 1.00 74.81 636 PHE A O 1
ATOM 5153 N N . LEU A 1 637 ? 0.064 -6.131 -12.692 1.00 66.00 637 LEU A N 1
ATOM 5154 C CA . LEU A 1 637 ? 0.350 -5.209 -11.587 1.00 66.00 637 LEU A CA 1
ATOM 5155 C C . LEU A 1 637 ? 1.801 -5.344 -11.109 1.00 66.00 637 LEU A C 1
ATOM 5157 O O . LEU A 1 637 ? 2.448 -4.330 -10.851 1.00 66.00 637 LEU A O 1
ATOM 5161 N N . GLY A 1 638 ? 2.342 -6.567 -11.078 1.00 74.19 638 GLY A N 1
ATOM 5162 C CA . GLY A 1 638 ? 3.765 -6.807 -10.828 1.00 74.19 638 GLY A CA 1
ATOM 5163 C C . GLY A 1 638 ? 4.654 -6.085 -11.848 1.00 74.19 638 GLY A C 1
ATOM 5164 O O . GLY A 1 638 ? 5.566 -5.354 -11.470 1.00 74.19 638 GLY A O 1
ATOM 5165 N N . LEU A 1 639 ? 4.336 -6.194 -13.141 1.00 76.56 639 LEU A N 1
ATOM 5166 C CA . LEU A 1 639 ? 5.020 -5.473 -14.221 1.00 76.56 639 LEU A CA 1
ATOM 5167 C C . LEU A 1 639 ? 4.876 -3.951 -14.098 1.00 76.56 639 LEU A C 1
ATOM 5169 O O . LEU A 1 639 ? 5.854 -3.235 -14.302 1.00 76.56 639 LEU A O 1
ATOM 5173 N N . THR A 1 640 ? 3.697 -3.452 -13.717 1.00 66.44 640 THR A N 1
ATOM 5174 C CA . THR A 1 640 ? 3.473 -2.014 -13.482 1.00 66.44 640 THR A CA 1
ATOM 5175 C C . THR A 1 640 ? 4.344 -1.498 -12.332 1.00 66.44 640 THR A C 1
ATOM 5177 O O . THR A 1 640 ? 5.019 -0.478 -12.479 1.00 66.44 640 THR A O 1
ATOM 5180 N N . TYR A 1 641 ? 4.411 -2.232 -11.215 1.00 77.75 641 TYR A N 1
ATOM 5181 C CA . TYR A 1 641 ? 5.309 -1.920 -10.099 1.00 77.75 641 TYR A CA 1
ATOM 5182 C C . TYR A 1 641 ? 6.780 -1.916 -10.534 1.00 77.75 641 TYR A C 1
ATOM 5184 O O . TYR A 1 641 ? 7.506 -0.964 -10.241 1.00 77.75 641 TYR A O 1
ATOM 5192 N N . LEU A 1 642 ? 7.226 -2.945 -11.265 1.00 77.38 642 LEU A N 1
ATOM 5193 C CA . LEU A 1 642 ? 8.605 -3.042 -11.749 1.00 77.38 642 LEU A CA 1
ATOM 5194 C C . LEU A 1 642 ? 8.949 -1.918 -12.737 1.00 77.38 642 LEU A C 1
ATOM 5196 O O . LEU A 1 642 ? 10.050 -1.376 -12.668 1.00 77.38 642 LEU A O 1
ATOM 5200 N N . ALA A 1 643 ? 8.018 -1.509 -13.602 1.00 72.75 643 ALA A N 1
ATOM 5201 C CA . ALA A 1 643 ? 8.204 -0.378 -14.509 1.00 72.75 643 ALA A CA 1
ATOM 5202 C C . ALA A 1 643 ? 8.356 0.953 -13.750 1.00 72.75 643 ALA A C 1
ATOM 5204 O O . ALA A 1 643 ? 9.274 1.722 -14.046 1.00 72.75 643 ALA A O 1
ATOM 5205 N N . ILE A 1 644 ? 7.519 1.201 -12.733 1.00 64.50 644 ILE A N 1
ATOM 5206 C CA . ILE A 1 644 ? 7.610 2.391 -11.870 1.00 64.50 644 ILE A CA 1
ATOM 5207 C C . ILE A 1 644 ? 8.924 2.383 -11.076 1.00 64.50 644 ILE A C 1
ATOM 5209 O O . ILE A 1 644 ? 9.649 3.379 -11.080 1.00 64.50 644 ILE A O 1
ATOM 5213 N N . ARG A 1 645 ? 9.281 1.257 -10.443 1.00 74.31 645 ARG A N 1
ATOM 5214 C CA . ARG A 1 645 ? 10.538 1.118 -9.692 1.00 74.31 645 ARG A CA 1
ATOM 5215 C C . ARG A 1 645 ? 11.759 1.294 -10.603 1.00 74.31 645 ARG A C 1
ATOM 5217 O O . ARG A 1 645 ? 12.668 2.034 -10.234 1.00 74.31 645 ARG A O 1
ATOM 5224 N N . ARG A 1 646 ? 11.766 0.708 -11.808 1.00 76.12 646 ARG A N 1
ATOM 5225 C CA . ARG A 1 646 ? 12.821 0.936 -12.813 1.00 76.12 646 ARG A CA 1
ATOM 5226 C C . ARG A 1 646 ? 12.922 2.415 -13.187 1.00 76.12 646 ARG A C 1
ATOM 5228 O O . ARG A 1 646 ? 14.017 2.955 -13.159 1.00 76.12 646 ARG A O 1
ATOM 5235 N N . HIS A 1 647 ? 11.806 3.093 -13.463 1.00 71.12 647 HIS A N 1
ATOM 5236 C CA . HIS A 1 647 ? 11.818 4.526 -13.781 1.00 71.12 647 HIS A CA 1
ATOM 5237 C C . HIS A 1 647 ? 12.414 5.381 -12.647 1.00 71.12 647 HIS A C 1
ATOM 5239 O O . HIS A 1 647 ? 13.244 6.253 -12.907 1.00 71.12 647 HIS A O 1
ATOM 5245 N N . LEU A 1 648 ? 12.046 5.109 -11.389 1.00 61.81 648 LEU A N 1
ATOM 5246 C CA . LEU A 1 648 ? 12.627 5.790 -10.226 1.00 61.81 648 LEU A CA 1
ATOM 5247 C C . LEU A 1 648 ? 14.143 5.562 -10.139 1.00 61.81 648 LEU A C 1
ATOM 5249 O O . LEU A 1 648 ? 14.896 6.519 -9.966 1.00 61.81 648 LEU A O 1
ATOM 5253 N N . HIS A 1 649 ? 14.616 4.330 -10.325 1.00 69.06 649 HIS A N 1
ATOM 5254 C CA . HIS A 1 649 ? 16.049 4.041 -10.309 1.00 69.06 649 HIS A CA 1
ATOM 5255 C C . HIS A 1 649 ? 16.810 4.646 -11.495 1.00 69.06 649 HIS A C 1
ATOM 5257 O O . HIS A 1 649 ? 17.886 5.200 -11.285 1.00 69.06 649 HIS A O 1
ATOM 5263 N N . ASN A 1 650 ? 16.248 4.651 -12.707 1.00 65.69 650 ASN A N 1
ATOM 5264 C CA . ASN A 1 650 ? 16.847 5.344 -13.853 1.00 65.69 650 ASN A CA 1
ATOM 5265 C C . ASN A 1 650 ? 16.972 6.864 -13.607 1.00 65.69 650 ASN A C 1
ATOM 5267 O O . ASN A 1 650 ? 17.833 7.513 -14.193 1.00 65.69 650 ASN A O 1
ATOM 5271 N N . LYS A 1 651 ? 16.140 7.444 -12.731 1.00 67.38 651 LYS A N 1
ATOM 5272 C CA . LYS A 1 651 ? 16.191 8.870 -12.376 1.00 67.38 651 LYS A CA 1
ATOM 5273 C C . LYS A 1 651 ? 17.115 9.190 -11.192 1.00 67.38 651 LYS A C 1
ATOM 5275 O O . LYS A 1 651 ? 17.742 10.246 -11.198 1.00 67.38 651 LYS A O 1
ATOM 5280 N N . TYR A 1 652 ? 17.184 8.318 -10.183 1.00 66.62 652 TYR A N 1
ATOM 5281 C CA . TYR A 1 652 ? 17.827 8.613 -8.890 1.00 66.62 652 TYR A CA 1
ATOM 5282 C C . TYR A 1 652 ? 19.001 7.693 -8.520 1.00 66.62 652 TYR A C 1
ATOM 5284 O O . TYR A 1 652 ? 19.793 8.043 -7.651 1.00 66.62 652 TYR A O 1
ATOM 5292 N N . SER A 1 653 ? 19.144 6.542 -9.176 1.00 65.75 653 SER A N 1
ATOM 5293 C CA . SER A 1 653 ? 20.144 5.511 -8.867 1.00 65.75 653 SER A CA 1
ATOM 5294 C C . SER A 1 653 ? 21.132 5.308 -10.024 1.00 65.75 653 SER A C 1
ATOM 5296 O O . SER A 1 653 ? 21.486 4.174 -10.337 1.00 65.75 653 SER A O 1
ATOM 5298 N N . LEU A 1 654 ? 21.560 6.399 -10.680 1.00 68.31 654 LEU A N 1
ATOM 5299 C CA . LEU A 1 654 ? 22.545 6.416 -11.774 1.00 68.31 654 LEU A CA 1
ATOM 5300 C C . LEU A 1 654 ? 23.585 7.533 -11.563 1.00 68.31 654 LEU A C 1
ATOM 5302 O O . LEU A 1 654 ? 23.353 8.697 -11.891 1.00 68.31 654 LEU A O 1
ATOM 5306 N N . ILE A 1 655 ? 24.757 7.183 -11.036 1.00 65.50 655 ILE A N 1
ATOM 5307 C CA . ILE A 1 655 ? 25.803 8.126 -10.626 1.00 65.50 655 ILE A CA 1
ATOM 5308 C C . ILE A 1 655 ? 26.999 8.039 -11.582 1.00 65.50 655 ILE A C 1
ATOM 5310 O O . ILE A 1 655 ? 27.593 6.977 -11.793 1.00 65.50 655 ILE A O 1
ATOM 5314 N N . LYS A 1 656 ? 27.364 9.191 -12.156 1.00 68.94 656 LYS A N 1
ATOM 5315 C CA . LYS A 1 656 ? 28.519 9.350 -13.053 1.00 68.94 656 LYS A CA 1
ATOM 5316 C C . LYS A 1 656 ? 29.824 9.374 -12.247 1.00 68.94 656 LYS A C 1
ATOM 5318 O O . LYS A 1 656 ? 29.882 9.988 -11.184 1.00 68.94 656 LYS A O 1
ATOM 5323 N N . VAL A 1 657 ? 30.872 8.747 -12.779 1.00 65.81 657 VAL A N 1
ATOM 5324 C CA . VAL A 1 657 ? 32.200 8.637 -12.153 1.00 65.81 657 VAL A CA 1
ATOM 5325 C C . VAL A 1 657 ? 33.266 9.156 -13.122 1.00 65.81 657 VAL A C 1
ATOM 5327 O O . VAL A 1 657 ? 33.227 8.856 -14.314 1.00 65.81 657 VAL A O 1
ATOM 5330 N N . GLY A 1 658 ? 34.214 9.944 -12.607 1.00 64.50 658 GLY A N 1
ATOM 5331 C CA . GLY A 1 658 ? 35.286 10.566 -13.393 1.00 64.50 658 GLY A CA 1
ATOM 5332 C C . GLY A 1 658 ? 34.848 11.777 -14.234 1.00 64.50 658 GLY A C 1
ATOM 5333 O O . GLY A 1 658 ? 33.674 12.146 -14.288 1.00 64.50 658 GLY A O 1
ATOM 5334 N N . LYS A 1 659 ? 35.815 12.422 -14.902 1.00 62.38 659 LYS A N 1
ATOM 5335 C CA . LYS A 1 659 ? 35.521 13.386 -15.976 1.00 62.38 659 LYS A CA 1
ATOM 5336 C C . LYS A 1 659 ? 35.137 12.607 -17.231 1.00 62.38 659 LYS A C 1
ATOM 5338 O O . LYS A 1 659 ? 35.851 11.679 -17.598 1.00 62.38 659 LYS A O 1
ATOM 5343 N N . ILE A 1 660 ? 34.066 13.018 -17.908 1.00 57.66 660 ILE A N 1
ATOM 5344 C CA . ILE A 1 660 ? 33.697 12.468 -19.218 1.00 57.66 660 ILE A CA 1
ATOM 5345 C C . ILE A 1 660 ? 34.765 12.915 -20.232 1.00 57.66 660 ILE A C 1
ATOM 5347 O O . ILE A 1 660 ? 34.906 14.124 -20.437 1.00 57.66 660 ILE A O 1
ATOM 5351 N N . PRO A 1 661 ? 35.514 12.001 -20.876 1.00 56.03 661 PRO A N 1
ATOM 5352 C CA . PRO A 1 661 ? 36.448 12.362 -21.933 1.00 56.03 661 PRO A CA 1
ATOM 5353 C C . PRO A 1 661 ? 35.663 12.564 -23.234 1.00 56.03 661 PRO A C 1
ATOM 5355 O O . PRO A 1 661 ? 35.683 11.718 -24.122 1.00 56.03 661 PRO A O 1
ATOM 5358 N N . VAL A 1 662 ? 34.926 13.673 -23.333 1.00 60.06 662 VAL A N 1
ATOM 5359 C CA . VAL A 1 662 ? 34.223 14.044 -24.569 1.00 60.06 662 VAL A CA 1
ATOM 5360 C C . VAL A 1 662 ? 35.283 14.306 -25.638 1.00 60.06 662 VAL A C 1
ATOM 5362 O O . VAL A 1 662 ? 35.999 15.305 -25.586 1.00 60.06 662 VAL A O 1
ATOM 5365 N N . GLY A 1 663 ? 35.440 13.357 -26.560 1.00 64.75 663 GLY A N 1
ATOM 5366 C CA . GLY A 1 663 ? 36.341 13.503 -27.698 1.00 64.75 663 GLY A CA 1
ATOM 5367 C C . GLY A 1 663 ? 35.841 14.552 -28.692 1.00 64.75 663 GLY A C 1
ATOM 5368 O O . GLY A 1 663 ? 34.745 15.093 -28.556 1.00 64.75 663 GLY A O 1
ATOM 5369 N N . VAL A 1 664 ? 36.629 14.791 -29.741 1.00 76.25 664 VAL A N 1
ATOM 5370 C CA . VAL A 1 664 ? 36.129 15.484 -30.939 1.00 76.25 664 VAL A CA 1
ATOM 5371 C C . VAL A 1 664 ? 34.892 14.734 -31.457 1.00 76.25 664 VAL A C 1
ATOM 5373 O O . VAL A 1 664 ? 34.859 13.499 -31.399 1.00 76.25 664 VAL A O 1
ATOM 5376 N N . ARG A 1 665 ? 33.880 15.471 -31.936 1.00 81.50 665 ARG A N 1
ATOM 5377 C CA . ARG A 1 665 ? 32.719 14.876 -32.617 1.00 81.50 665 ARG A CA 1
ATOM 5378 C C . ARG A 1 665 ? 33.183 14.018 -33.800 1.00 81.50 665 ARG A C 1
ATOM 5380 O O . ARG A 1 665 ? 34.191 14.313 -34.434 1.00 81.50 665 ARG A O 1
ATOM 5387 N N . PHE A 1 666 ? 32.419 12.974 -34.071 1.00 86.44 666 PHE A N 1
ATOM 5388 C CA . PHE A 1 666 ? 32.572 12.034 -35.176 1.00 86.44 666 PHE A CA 1
ATOM 5389 C C . PHE A 1 666 ? 31.167 11.732 -35.709 1.00 86.44 666 PHE A C 1
ATOM 5391 O O . PHE A 1 666 ? 30.199 11.970 -34.976 1.00 86.44 666 PHE A O 1
ATOM 5398 N N . ASP A 1 667 ? 31.037 11.221 -36.932 1.00 88.31 667 ASP A N 1
ATOM 5399 C CA . ASP A 1 667 ? 29.744 10.722 -37.393 1.00 88.31 667 ASP A CA 1
ATOM 5400 C C . ASP A 1 667 ? 29.576 9.257 -36.950 1.00 88.31 667 ASP A C 1
ATOM 5402 O O . ASP A 1 667 ? 30.465 8.436 -37.193 1.00 88.31 667 ASP A O 1
ATOM 5406 N N . PRO A 1 668 ? 28.475 8.871 -36.281 1.00 87.88 668 PRO A N 1
ATOM 5407 C CA . PRO A 1 668 ? 28.186 7.464 -36.024 1.00 87.88 668 PRO A CA 1
ATOM 5408 C C . PRO A 1 668 ? 28.177 6.615 -37.306 1.00 87.88 668 PRO A C 1
ATOM 5410 O O . PRO A 1 668 ? 28.577 5.449 -37.249 1.00 87.88 668 PRO A O 1
ATOM 5413 N N . ALA A 1 669 ? 27.781 7.183 -38.451 1.00 88.75 669 ALA A N 1
ATOM 5414 C CA . ALA A 1 669 ? 27.756 6.505 -39.745 1.00 88.75 669 ALA A CA 1
ATOM 5415 C C . ALA A 1 669 ? 29.150 6.088 -40.254 1.00 88.75 669 ALA A C 1
ATOM 5417 O O . ALA A 1 669 ? 29.233 5.119 -41.001 1.00 88.75 669 ALA A O 1
ATOM 5418 N N . ASP A 1 670 ? 30.237 6.724 -39.790 1.00 91.56 670 ASP A N 1
ATOM 5419 C CA . ASP A 1 670 ? 31.621 6.299 -40.077 1.00 91.56 670 ASP A CA 1
ATOM 5420 C C . ASP A 1 670 ? 31.973 4.949 -39.408 1.00 91.56 670 ASP A C 1
ATOM 5422 O O . ASP A 1 670 ? 32.950 4.292 -39.768 1.00 91.56 670 ASP A O 1
ATOM 5426 N N . PHE A 1 671 ? 31.192 4.534 -38.401 1.00 93.00 671 PHE A N 1
ATOM 5427 C CA . PHE A 1 671 ? 31.434 3.345 -37.578 1.00 93.00 671 PHE A CA 1
ATOM 5428 C C . PHE A 1 671 ? 30.184 2.448 -37.485 1.00 93.00 671 PHE A C 1
ATOM 5430 O O . PHE A 1 671 ? 29.683 2.230 -36.379 1.00 93.00 671 PHE A O 1
ATOM 5437 N N . PRO A 1 672 ? 29.656 1.894 -38.595 1.00 93.25 672 PRO A N 1
ATOM 5438 C CA . PRO A 1 672 ? 28.445 1.064 -38.604 1.00 93.25 672 PRO A CA 1
ATOM 5439 C C . PRO A 1 672 ? 28.683 -0.357 -38.049 1.00 93.25 672 PRO A C 1
ATOM 5441 O O . PRO A 1 672 ? 27.949 -1.287 -38.357 1.00 93.25 672 PRO A O 1
ATOM 5444 N N . PHE A 1 673 ? 29.721 -0.554 -37.234 1.00 93.25 673 PHE A N 1
ATOM 5445 C CA . PHE A 1 673 ? 30.164 -1.851 -36.735 1.00 93.25 673 PHE A CA 1
ATOM 5446 C C . PHE A 1 673 ? 30.733 -1.753 -35.316 1.00 93.25 673 PHE A C 1
ATOM 5448 O O . PHE A 1 673 ? 31.178 -0.702 -34.848 1.00 93.25 673 PHE A O 1
ATOM 5455 N N . ARG A 1 674 ? 30.776 -2.892 -34.619 1.00 91.88 674 ARG A N 1
ATOM 5456 C CA . ARG A 1 674 ? 31.375 -2.993 -33.282 1.00 91.88 674 ARG A CA 1
ATOM 5457 C C . ARG A 1 674 ? 32.902 -2.933 -33.376 1.00 91.88 674 ARG A C 1
ATOM 5459 O O . ARG A 1 674 ? 33.543 -3.883 -33.831 1.00 91.88 674 ARG A O 1
ATOM 5466 N N . THR A 1 675 ? 33.478 -1.816 -32.937 1.00 92.25 675 THR A N 1
ATOM 5467 C CA . THR A 1 675 ? 34.926 -1.550 -32.974 1.00 92.25 675 THR A CA 1
ATOM 5468 C C . THR A 1 675 ? 35.718 -2.460 -32.013 1.00 92.25 675 THR A C 1
ATOM 5470 O O . THR A 1 675 ? 35.141 -2.999 -31.064 1.00 92.25 675 THR A O 1
ATOM 5473 N N . PRO A 1 676 ? 37.036 -2.673 -32.216 1.00 88.00 676 PRO A N 1
ATOM 5474 C CA . PRO A 1 676 ? 37.802 -3.634 -31.410 1.00 88.00 676 PRO A CA 1
ATOM 5475 C C . PRO A 1 676 ? 38.005 -3.245 -29.939 1.00 88.00 676 PRO A C 1
ATOM 5477 O O . PRO A 1 676 ? 38.343 -4.105 -29.137 1.00 88.00 676 PRO A O 1
ATOM 5480 N N . ASP A 1 677 ? 37.853 -1.967 -29.577 1.00 85.81 677 ASP A N 1
ATOM 5481 C CA . ASP A 1 677 ? 38.043 -1.455 -28.209 1.00 85.81 677 ASP A CA 1
ATOM 5482 C C . ASP A 1 677 ? 36.801 -0.746 -27.633 1.00 85.81 677 ASP A C 1
ATOM 5484 O O . ASP A 1 677 ? 36.883 -0.073 -26.600 1.00 85.81 677 ASP A O 1
ATOM 5488 N N . GLY A 1 678 ? 35.645 -0.911 -28.286 1.00 84.88 678 GLY A N 1
ATOM 5489 C CA . GLY A 1 678 ? 34.349 -0.397 -27.839 1.00 84.88 678 GLY A CA 1
ATOM 5490 C C . GLY A 1 678 ? 34.149 1.112 -28.004 1.00 84.88 678 GLY A C 1
ATOM 5491 O O . GLY A 1 678 ? 33.179 1.654 -27.475 1.00 84.88 678 GLY A O 1
ATOM 5492 N N . LYS A 1 679 ? 35.051 1.818 -28.696 1.00 87.69 679 LYS A N 1
ATOM 5493 C CA . LYS A 1 679 ? 34.875 3.242 -29.023 1.00 87.69 679 LYS A CA 1
ATOM 5494 C C . LYS A 1 679 ? 33.797 3.458 -30.088 1.00 87.69 679 LYS A C 1
ATOM 5496 O O . LYS A 1 679 ? 33.461 2.549 -30.843 1.00 87.69 679 LYS A O 1
ATOM 5501 N N . PHE A 1 680 ? 33.317 4.698 -30.174 1.00 88.56 680 PHE A N 1
ATOM 5502 C CA . PHE A 1 680 ? 32.365 5.182 -31.189 1.00 88.56 680 PHE A CA 1
ATOM 5503 C C . PHE A 1 680 ? 30.947 4.554 -31.134 1.00 88.56 680 PHE A C 1
ATOM 5505 O O . PHE A 1 680 ? 30.175 4.672 -32.086 1.00 88.56 680 PHE A O 1
ATOM 5512 N N . ASN A 1 681 ? 30.577 3.923 -30.008 1.00 84.69 681 ASN A N 1
ATOM 5513 C CA . ASN A 1 681 ? 29.216 3.418 -29.781 1.00 84.69 681 ASN A CA 1
ATOM 5514 C C . ASN A 1 681 ? 28.235 4.537 -29.372 1.00 84.69 681 ASN A C 1
ATOM 5516 O O . ASN A 1 681 ? 27.236 4.755 -30.046 1.00 84.69 681 ASN A O 1
ATOM 5520 N N . ASP A 1 682 ? 28.530 5.283 -28.302 1.00 82.44 682 ASP A N 1
ATOM 5521 C CA . ASP A 1 682 ? 27.723 6.446 -27.903 1.00 82.44 682 ASP A CA 1
ATOM 5522 C C . ASP A 1 682 ? 27.952 7.592 -28.909 1.00 82.44 682 ASP A C 1
ATOM 5524 O O . ASP A 1 682 ? 29.081 8.096 -28.987 1.00 82.44 682 ASP A O 1
ATOM 5528 N N . PRO A 1 683 ? 26.921 8.034 -29.657 1.00 81.88 683 PRO A N 1
ATOM 5529 C CA . PRO A 1 683 ? 27.066 8.995 -30.755 1.00 81.88 683 PRO A CA 1
ATOM 5530 C C . PRO A 1 683 ? 27.508 10.395 -30.301 1.00 81.88 683 PRO A C 1
ATOM 5532 O O . PRO A 1 683 ? 27.864 11.234 -31.127 1.00 81.88 683 PRO A O 1
ATOM 5535 N N . PHE A 1 684 ? 27.515 10.666 -28.992 1.00 79.81 684 PHE A N 1
ATOM 5536 C CA . PHE A 1 684 ? 27.977 11.927 -28.412 1.00 79.81 684 PHE A CA 1
ATOM 5537 C C . PHE A 1 684 ? 29.263 11.770 -27.586 1.00 79.81 684 PHE A C 1
ATOM 5539 O O . PHE A 1 684 ? 29.836 12.770 -27.146 1.00 79.81 684 PHE A O 1
ATOM 5546 N N . ASN A 1 685 ? 29.751 10.541 -27.373 1.00 79.31 685 ASN A N 1
ATOM 5547 C CA . ASN A 1 685 ? 30.952 10.271 -26.588 1.00 79.31 685 ASN A CA 1
ATOM 5548 C C . ASN A 1 685 ? 31.746 9.064 -27.113 1.00 79.31 685 ASN A C 1
ATOM 5550 O O . ASN A 1 685 ? 31.534 7.921 -26.706 1.00 79.31 685 ASN A O 1
ATOM 5554 N N . LYS A 1 686 ? 32.784 9.367 -27.903 1.00 82.81 686 LYS A N 1
ATOM 5555 C CA . LYS A 1 686 ? 33.753 8.423 -28.487 1.00 82.81 686 LYS A CA 1
ATOM 5556 C C . LYS A 1 686 ? 34.260 7.324 -27.540 1.00 82.81 686 LYS A C 1
ATOM 5558 O O . LYS A 1 686 ? 34.605 6.253 -28.027 1.00 82.81 686 LYS A O 1
ATOM 5563 N N . TYR A 1 687 ? 34.338 7.570 -26.230 1.00 80.81 687 TYR A N 1
ATOM 5564 C CA . TYR A 1 687 ? 34.934 6.648 -25.255 1.00 80.81 687 TYR A CA 1
ATOM 5565 C C . TYR A 1 687 ? 33.926 6.018 -24.272 1.00 80.81 687 TYR A C 1
ATOM 5567 O O . TYR A 1 687 ? 34.342 5.262 -23.389 1.00 80.81 687 TYR A O 1
ATOM 5575 N N . ALA A 1 688 ? 32.622 6.300 -24.370 1.00 75.19 688 ALA A N 1
ATOM 5576 C CA . ALA A 1 688 ? 31.636 5.662 -23.493 1.00 75.19 688 ALA A CA 1
ATOM 5577 C C . ALA A 1 688 ? 31.594 4.144 -23.731 1.00 75.19 688 ALA A C 1
ATOM 5579 O O . ALA A 1 688 ? 31.517 3.699 -24.871 1.00 75.19 688 ALA A O 1
ATOM 5580 N N . GLY A 1 689 ? 31.663 3.348 -22.660 1.00 72.75 689 GLY A N 1
ATOM 5581 C CA . GLY A 1 689 ? 31.662 1.882 -22.744 1.00 72.75 689 GLY A CA 1
ATOM 5582 C C . GLY A 1 689 ? 32.933 1.254 -23.336 1.00 72.75 689 GLY A C 1
ATOM 5583 O O . GLY A 1 689 ? 33.024 0.030 -23.367 1.00 72.75 689 GLY A O 1
ATOM 5584 N N . SER A 1 690 ? 33.912 2.058 -23.769 1.00 80.56 690 SER A N 1
ATOM 5585 C CA . SER A 1 690 ? 35.185 1.580 -24.326 1.00 80.56 690 SER A CA 1
ATOM 5586 C C . SER A 1 690 ? 36.146 1.039 -23.259 1.00 80.56 690 SER A C 1
ATOM 5588 O O . SER A 1 690 ? 36.035 1.364 -22.069 1.00 80.56 690 SER A O 1
ATOM 5590 N N . LYS A 1 691 ? 37.133 0.244 -23.683 1.00 79.19 691 LYS A N 1
ATOM 5591 C CA . LYS A 1 691 ? 38.196 -0.271 -22.808 1.00 79.19 691 LYS A CA 1
ATOM 5592 C C . LYS A 1 691 ? 38.960 0.867 -22.122 1.00 79.19 691 LYS A C 1
ATOM 5594 O O . LYS A 1 691 ? 39.418 1.803 -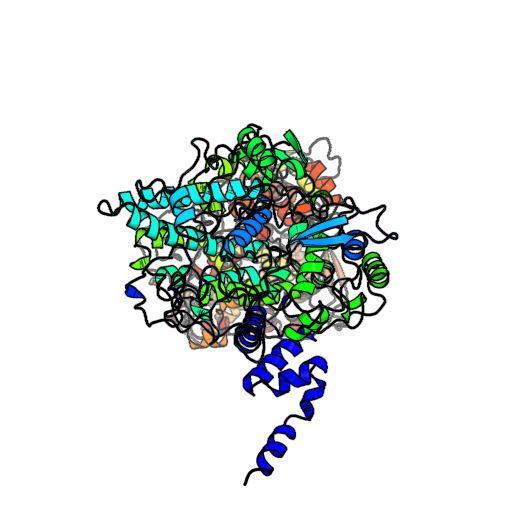22.774 1.00 79.19 691 LYS A O 1
ATOM 5599 N N . GLY A 1 692 ? 39.141 0.767 -20.803 1.00 71.00 692 GLY A N 1
ATOM 5600 C CA . GLY A 1 692 ? 39.788 1.805 -19.991 1.00 71.00 692 GLY A CA 1
ATOM 5601 C C . GLY A 1 692 ? 38.863 2.941 -19.536 1.00 71.00 692 GLY A C 1
ATOM 5602 O O . GLY A 1 692 ? 39.348 3.903 -18.939 1.00 71.00 692 GLY A O 1
ATOM 5603 N N . SER A 1 693 ? 37.553 2.851 -19.791 1.00 72.44 693 SER A N 1
ATOM 5604 C CA . SER A 1 693 ? 36.562 3.782 -19.238 1.00 72.44 693 SER A CA 1
ATOM 5605 C C . SER A 1 693 ? 36.310 3.543 -17.735 1.00 72.44 693 SER A C 1
ATOM 5607 O O . SER A 1 693 ? 36.798 2.573 -17.145 1.00 72.44 693 SER A O 1
ATOM 5609 N N . PHE A 1 694 ? 35.597 4.472 -17.085 1.00 68.56 694 PHE A N 1
ATOM 5610 C CA . PHE A 1 694 ? 35.269 4.375 -15.660 1.00 68.56 694 PHE A CA 1
ATOM 5611 C C . PHE A 1 694 ? 34.005 3.540 -15.418 1.00 68.56 694 PHE A C 1
ATOM 5613 O O . PHE A 1 694 ? 32.979 3.760 -16.063 1.00 68.56 694 PHE A O 1
ATOM 5620 N N . PHE A 1 695 ? 34.044 2.673 -14.405 1.00 66.69 695 PHE A N 1
ATOM 5621 C CA . PHE A 1 695 ? 32.849 2.067 -13.826 1.00 66.69 695 PHE A CA 1
ATOM 5622 C C . PHE A 1 695 ? 31.953 3.153 -13.210 1.00 66.69 695 PHE A C 1
ATOM 5624 O O . PHE A 1 695 ? 32.365 3.875 -12.300 1.00 66.69 695 PHE A O 1
ATOM 5631 N N . GLY A 1 696 ? 30.709 3.248 -13.689 1.00 68.25 696 GLY A N 1
ATOM 5632 C CA . GLY A 1 696 ? 29.649 4.013 -13.026 1.00 68.25 696 GLY A CA 1
ATOM 5633 C C . GLY A 1 696 ? 29.177 3.349 -11.727 1.00 68.25 696 GLY A C 1
ATOM 5634 O O . GLY A 1 696 ? 29.608 2.249 -11.380 1.00 68.25 696 GLY A O 1
ATOM 5635 N N . ARG A 1 697 ? 28.265 4.009 -11.004 1.00 68.50 697 ARG A N 1
ATOM 5636 C CA . ARG A 1 697 ? 27.664 3.479 -9.767 1.00 68.50 697 ARG A CA 1
ATOM 5637 C C . ARG A 1 697 ? 26.148 3.645 -9.780 1.00 68.50 697 ARG A C 1
ATOM 5639 O O . ARG A 1 697 ? 25.665 4.688 -10.208 1.00 68.50 697 ARG A O 1
ATOM 5646 N N . ASN A 1 698 ? 25.405 2.699 -9.202 1.00 66.06 698 ASN A N 1
ATOM 5647 C CA . ASN A 1 698 ? 23.979 2.917 -8.923 1.00 66.06 698 ASN A CA 1
ATOM 5648 C C . ASN A 1 698 ? 23.720 3.705 -7.627 1.00 66.06 698 ASN A C 1
ATOM 5650 O O . ASN A 1 698 ? 22.660 4.299 -7.462 1.00 66.06 698 ASN A O 1
ATOM 5654 N N . ILE A 1 699 ? 24.671 3.687 -6.692 1.00 73.69 699 ILE A N 1
ATOM 5655 C CA . ILE A 1 699 ? 24.494 4.151 -5.311 1.00 73.69 699 ILE A CA 1
ATOM 5656 C C . ILE A 1 699 ? 25.736 4.901 -4.824 1.00 73.69 699 ILE A C 1
ATOM 5658 O O . ILE A 1 699 ? 26.851 4.662 -5.305 1.00 73.69 699 ILE A O 1
ATOM 5662 N N . HIS A 1 700 ? 25.549 5.830 -3.885 1.00 70.38 700 HIS A N 1
ATOM 5663 C CA . HIS A 1 700 ? 26.640 6.665 -3.387 1.00 70.38 700 HIS A CA 1
ATOM 5664 C C . HIS A 1 700 ? 27.724 5.819 -2.686 1.00 70.38 700 HIS A C 1
ATOM 5666 O O . HIS A 1 700 ? 27.397 4.878 -1.962 1.00 70.38 700 HIS A O 1
ATOM 5672 N N . PRO A 1 701 ? 29.021 6.118 -2.896 1.00 74.00 701 PRO A N 1
ATOM 5673 C CA . PRO A 1 701 ? 30.109 5.365 -2.282 1.00 74.00 701 PRO A CA 1
ATOM 5674 C C . PRO A 1 701 ? 30.203 5.635 -0.776 1.00 74.00 701 PRO A C 1
ATOM 5676 O O . PRO A 1 701 ? 30.301 6.787 -0.357 1.00 74.00 701 PRO A O 1
ATOM 5679 N N . ALA A 1 702 ? 30.281 4.575 0.027 1.00 73.25 702 ALA A N 1
ATOM 5680 C CA . ALA A 1 702 ? 30.505 4.665 1.471 1.00 73.25 702 ALA A CA 1
ATOM 5681 C C . ALA A 1 702 ? 31.992 4.430 1.801 1.00 73.25 702 ALA A C 1
ATOM 5683 O O . ALA A 1 702 ? 32.596 3.474 1.309 1.00 73.25 702 ALA A O 1
ATOM 5684 N N . ASP A 1 703 ? 32.616 5.297 2.609 1.00 74.50 703 ASP A N 1
ATOM 5685 C CA . ASP A 1 703 ? 34.047 5.176 2.928 1.00 74.50 703 ASP A CA 1
ATOM 5686 C C . ASP A 1 703 ? 34.318 4.175 4.063 1.00 74.50 703 ASP A C 1
ATOM 5688 O O . ASP A 1 703 ? 34.413 4.517 5.244 1.00 74.50 703 ASP A O 1
ATOM 5692 N N . TRP A 1 704 ? 34.504 2.914 3.673 1.00 71.44 704 TRP A N 1
ATOM 5693 C CA . TRP A 1 704 ? 34.898 1.828 4.569 1.00 71.44 704 TRP A CA 1
ATOM 5694 C C . TRP A 1 704 ? 36.418 1.611 4.652 1.00 71.44 704 TRP A C 1
ATOM 5696 O O . TRP A 1 704 ? 36.849 0.583 5.177 1.00 71.44 704 TRP A O 1
ATOM 5706 N N . ARG A 1 705 ? 37.268 2.546 4.193 1.00 68.56 705 ARG A N 1
ATOM 5707 C CA . ARG A 1 705 ? 38.737 2.345 4.129 1.00 68.56 705 ARG A CA 1
ATOM 5708 C C . ARG A 1 705 ? 39.388 2.110 5.494 1.00 68.56 705 ARG A C 1
ATOM 5710 O O . ARG A 1 705 ? 40.401 1.424 5.577 1.00 68.56 705 ARG A O 1
ATOM 5717 N N . LYS A 1 706 ? 38.782 2.619 6.573 1.00 78.75 706 LYS A N 1
ATOM 5718 C CA . LYS A 1 706 ? 39.192 2.345 7.966 1.00 78.75 706 LYS A CA 1
ATOM 5719 C C . LYS A 1 706 ? 38.712 0.978 8.498 1.00 78.75 706 LYS A C 1
ATOM 5721 O O . LYS A 1 706 ? 39.163 0.552 9.552 1.00 78.75 706 LYS A O 1
ATOM 5726 N N . LYS A 1 707 ? 37.813 0.292 7.779 1.00 84.62 707 LYS A N 1
ATOM 5727 C CA . LYS A 1 707 ? 37.123 -0.954 8.172 1.00 84.62 707 LYS A CA 1
ATOM 5728 C C . LYS A 1 707 ? 37.289 -2.111 7.168 1.00 84.62 707 LYS A C 1
ATOM 5730 O O . LYS A 1 707 ? 36.546 -3.089 7.234 1.00 84.62 707 LYS A O 1
ATOM 5735 N N . LEU A 1 708 ? 38.266 -2.046 6.255 1.00 87.19 708 LEU A N 1
ATOM 5736 C CA . LEU A 1 708 ? 38.481 -3.075 5.216 1.00 87.19 708 LEU A CA 1
ATOM 5737 C C . LEU A 1 708 ? 38.654 -4.495 5.788 1.00 87.19 708 LEU A C 1
ATOM 5739 O O . LEU A 1 708 ? 38.261 -5.468 5.149 1.00 87.19 708 LEU A O 1
ATOM 5743 N N . LEU A 1 709 ? 39.189 -4.611 7.009 1.00 90.44 709 LEU A N 1
ATOM 5744 C CA . LEU A 1 709 ? 39.419 -5.876 7.715 1.00 90.44 709 LEU A CA 1
ATOM 5745 C C . LEU A 1 709 ? 38.468 -6.107 8.913 1.00 90.44 709 LEU A C 1
ATOM 5747 O O . LEU A 1 709 ? 38.792 -6.902 9.791 1.00 90.44 709 LEU A O 1
ATOM 5751 N N . GLN A 1 710 ? 37.318 -5.421 8.980 1.00 90.50 710 GLN A N 1
ATOM 5752 C CA . GLN A 1 710 ? 36.381 -5.490 10.117 1.00 90.50 710 GLN A CA 1
ATOM 5753 C C . GLN A 1 710 ? 34.941 -5.852 9.682 1.00 90.50 710 GLN A C 1
ATOM 5755 O O . GLN A 1 710 ? 34.308 -5.044 8.994 1.00 90.50 710 GLN A O 1
ATOM 5760 N N . PRO A 1 711 ? 34.390 -7.018 10.085 1.00 92.44 711 PRO A N 1
ATOM 5761 C CA . PRO A 1 711 ? 35.107 -8.188 10.617 1.00 92.44 711 PRO A CA 1
ATOM 5762 C C . PRO A 1 711 ? 36.103 -8.749 9.587 1.00 92.44 711 PRO A C 1
ATOM 5764 O O . PRO A 1 711 ? 36.041 -8.405 8.403 1.00 92.44 711 PRO A O 1
ATOM 5767 N N . ASN A 1 712 ? 37.054 -9.581 10.015 1.00 93.50 712 ASN A N 1
ATOM 5768 C CA . ASN A 1 712 ? 38.123 -10.055 9.130 1.00 93.50 712 ASN A CA 1
ATOM 5769 C C . ASN A 1 712 ? 37.548 -10.888 7.954 1.00 93.50 712 ASN A C 1
ATOM 5771 O O . ASN A 1 712 ? 36.791 -11.824 8.215 1.00 93.50 712 ASN A O 1
ATOM 5775 N N . PRO A 1 713 ? 37.902 -10.606 6.680 1.00 94.56 713 PRO A N 1
ATOM 5776 C CA . PRO A 1 713 ? 37.331 -11.310 5.530 1.00 94.56 713 PRO A CA 1
ATOM 5777 C C . PRO A 1 713 ? 37.521 -12.830 5.558 1.00 94.56 713 PRO A C 1
ATOM 5779 O O . PRO A 1 713 ? 36.624 -13.544 5.131 1.00 94.56 713 PRO A O 1
ATOM 5782 N N . MET A 1 714 ? 38.618 -13.340 6.132 1.00 94.38 714 MET A N 1
ATOM 5783 C CA . MET A 1 714 ? 38.857 -14.783 6.274 1.00 94.38 714 MET A CA 1
ATOM 5784 C C . MET A 1 714 ? 37.956 -15.420 7.341 1.00 94.38 714 MET A C 1
ATOM 5786 O O . MET A 1 714 ? 37.640 -16.604 7.240 1.00 94.38 714 MET A O 1
ATOM 5790 N N . VAL A 1 715 ? 37.495 -14.653 8.340 1.00 94.81 715 VAL A N 1
ATOM 5791 C CA . VAL A 1 715 ? 36.460 -15.105 9.293 1.00 94.81 715 VAL A CA 1
ATOM 5792 C C . VAL A 1 715 ? 35.109 -15.166 8.590 1.00 94.81 715 VAL A C 1
ATOM 5794 O O . VAL A 1 715 ? 34.457 -16.201 8.655 1.00 94.81 715 VAL A O 1
ATOM 5797 N N . VAL A 1 716 ? 34.729 -14.112 7.858 1.00 95.94 716 VAL A N 1
ATOM 5798 C CA . VAL A 1 716 ? 33.479 -14.070 7.075 1.00 95.94 716 VAL A CA 1
ATOM 5799 C C . VAL A 1 716 ? 33.430 -15.223 6.065 1.00 95.94 716 VAL A C 1
ATOM 5801 O O . VAL A 1 716 ? 32.482 -16.006 6.058 1.00 95.94 716 VAL A O 1
ATOM 5804 N N . ALA A 1 717 ? 34.489 -15.385 5.268 1.00 94.94 717 ALA A N 1
ATOM 5805 C CA . ALA A 1 717 ? 34.604 -16.450 4.282 1.00 94.94 717 ALA A CA 1
ATOM 5806 C C . ALA A 1 717 ? 34.511 -17.843 4.915 1.00 94.94 717 ALA A C 1
ATOM 5808 O O . ALA A 1 717 ? 33.782 -18.688 4.410 1.00 94.94 717 ALA A O 1
ATOM 5809 N N . THR A 1 718 ? 35.199 -18.081 6.037 1.00 94.62 718 THR A N 1
ATOM 5810 C CA . THR A 1 718 ? 35.186 -19.395 6.698 1.00 94.62 718 THR A CA 1
ATOM 5811 C C . THR A 1 718 ? 33.857 -19.700 7.386 1.00 94.62 718 THR A C 1
ATOM 5813 O O . THR A 1 718 ? 33.367 -20.819 7.276 1.00 94.62 718 THR A O 1
ATOM 5816 N N . LYS A 1 719 ? 33.267 -18.730 8.095 1.00 94.75 719 LYS A N 1
ATOM 5817 C CA . LYS A 1 719 ? 32.090 -18.971 8.941 1.00 94.75 719 LYS A CA 1
ATOM 5818 C C . LYS A 1 719 ? 30.758 -18.882 8.208 1.00 94.75 719 LYS A C 1
ATOM 5820 O O . LYS A 1 719 ? 29.834 -19.575 8.614 1.00 94.75 719 LYS A O 1
ATOM 5825 N N . LEU A 1 720 ? 30.648 -18.058 7.162 1.00 96.38 720 LEU A N 1
ATOM 5826 C CA . LEU A 1 720 ? 29.372 -17.739 6.501 1.00 96.38 720 LEU A CA 1
ATOM 5827 C C . LEU A 1 720 ? 29.313 -18.131 5.018 1.00 96.38 720 LEU A C 1
ATOM 5829 O O . LEU A 1 720 ? 28.228 -18.415 4.521 1.00 96.38 720 LEU A O 1
ATOM 5833 N N . LEU A 1 721 ? 30.443 -18.173 4.302 1.00 96.31 721 LEU A N 1
ATOM 5834 C CA . LEU A 1 721 ? 30.447 -18.468 2.860 1.00 96.31 721 LEU A CA 1
ATOM 5835 C C . LEU A 1 721 ? 30.851 -19.914 2.542 1.00 96.31 721 LEU A C 1
ATOM 5837 O O . LEU A 1 721 ? 30.166 -20.568 1.762 1.00 96.31 721 LEU A O 1
ATOM 5841 N N . ALA A 1 722 ? 31.944 -20.410 3.127 1.00 95.44 722 ALA A N 1
ATOM 5842 C CA . ALA A 1 722 ? 32.581 -21.679 2.773 1.00 95.44 722 ALA A CA 1
ATOM 5843 C C . ALA A 1 722 ? 31.612 -22.874 2.776 1.00 95.44 722 ALA A C 1
ATOM 5845 O O . ALA A 1 722 ? 30.854 -23.071 3.728 1.00 95.44 722 ALA A O 1
ATOM 5846 N N . ARG A 1 723 ? 31.659 -23.677 1.704 1.00 96.12 723 ARG A N 1
ATOM 5847 C CA . ARG A 1 723 ? 30.744 -24.797 1.479 1.00 96.12 723 ARG A CA 1
ATOM 5848 C C . ARG A 1 723 ? 30.856 -25.849 2.580 1.00 96.12 723 ARG A C 1
ATOM 5850 O O . ARG A 1 723 ? 31.919 -26.433 2.771 1.00 96.12 723 ARG A O 1
ATOM 5857 N N . ARG A 1 724 ? 29.740 -26.098 3.273 1.00 93.94 724 ARG A N 1
ATOM 5858 C CA . ARG A 1 724 ? 29.593 -27.190 4.255 1.00 93.94 724 ARG A CA 1
ATOM 5859 C C . ARG A 1 724 ? 28.954 -28.422 3.616 1.00 93.94 724 ARG A C 1
ATOM 5861 O O . ARG A 1 724 ? 29.454 -29.531 3.755 1.00 93.94 724 ARG A O 1
ATOM 5868 N N . GLN A 1 725 ? 27.869 -28.196 2.882 1.00 94.12 725 GLN A N 1
ATOM 5869 C CA . GLN A 1 725 ? 27.149 -29.173 2.074 1.00 94.12 725 GLN A CA 1
ATOM 5870 C C . GLN A 1 725 ? 26.805 -28.495 0.745 1.00 94.12 725 GLN A C 1
ATOM 5872 O O . GLN A 1 725 ? 26.512 -27.300 0.728 1.00 94.12 725 GLN A O 1
ATOM 5877 N N . PHE A 1 726 ? 26.854 -29.228 -0.368 1.00 95.94 726 PHE A N 1
ATOM 5878 C CA . PHE A 1 726 ? 26.409 -28.694 -1.654 1.00 95.94 726 PHE A CA 1
ATOM 5879 C C . PHE A 1 726 ? 24.884 -28.530 -1.641 1.00 95.94 726 PHE A C 1
ATOM 5881 O O . PHE A 1 726 ? 24.155 -29.516 -1.537 1.00 95.94 726 PHE A O 1
ATOM 5888 N N . ILE A 1 727 ? 24.422 -27.283 -1.728 1.00 96.31 727 ILE A N 1
ATOM 5889 C CA . ILE A 1 727 ? 23.012 -26.932 -1.932 1.00 96.31 727 ILE A CA 1
ATOM 5890 C C . ILE A 1 727 ? 22.853 -26.617 -3.418 1.00 96.31 727 ILE A C 1
ATOM 5892 O O . ILE A 1 727 ? 23.565 -25.746 -3.921 1.00 96.31 727 ILE A O 1
ATOM 5896 N N . ASP A 1 728 ? 21.949 -27.294 -4.123 1.00 95.69 728 ASP A N 1
ATOM 5897 C CA . ASP A 1 728 ? 21.691 -27.059 -5.547 1.00 95.69 728 ASP A CA 1
ATOM 5898 C C . ASP A 1 728 ? 20.399 -26.263 -5.808 1.00 95.69 728 ASP A C 1
ATOM 5900 O O . ASP A 1 728 ? 19.648 -25.920 -4.895 1.00 95.69 728 ASP A O 1
ATOM 5904 N N . THR A 1 729 ? 20.167 -25.917 -7.074 1.00 94.12 729 THR A N 1
ATOM 5905 C CA . THR A 1 729 ? 18.944 -25.249 -7.559 1.00 94.12 729 THR A CA 1
ATOM 5906 C C . THR A 1 729 ? 17.868 -26.245 -8.033 1.00 94.12 729 THR A C 1
ATOM 5908 O O . THR A 1 729 ? 16.971 -25.902 -8.810 1.00 94.12 729 THR A O 1
ATOM 5911 N N . GLY A 1 730 ? 17.946 -27.504 -7.592 1.00 93.94 730 GLY A N 1
ATOM 5912 C CA . GLY A 1 730 ? 17.051 -28.593 -7.971 1.00 93.94 730 GLY A CA 1
ATOM 5913 C C . GLY A 1 730 ? 17.113 -28.906 -9.466 1.00 93.94 730 GLY A C 1
ATOM 5914 O O . GLY A 1 730 ? 18.055 -29.521 -9.960 1.00 93.94 730 GLY A O 1
ATOM 5915 N N . LYS A 1 731 ? 16.073 -28.505 -10.203 1.00 94.12 731 LYS A N 1
ATOM 5916 C CA . LYS A 1 731 ? 16.015 -28.617 -11.671 1.00 94.12 731 LYS A CA 1
ATOM 5917 C C . LYS A 1 731 ? 16.024 -27.262 -12.389 1.00 94.12 731 LYS A C 1
ATOM 5919 O O . LYS A 1 731 ? 16.049 -27.250 -13.616 1.00 94.12 731 LYS A O 1
ATOM 5924 N N . GLN A 1 732 ? 16.016 -26.144 -11.655 1.00 94.25 732 GLN A N 1
ATOM 5925 C CA . GLN A 1 732 ? 15.805 -24.809 -12.222 1.00 94.25 732 GLN A CA 1
ATOM 5926 C C . GLN A 1 732 ? 16.987 -24.333 -13.078 1.00 94.25 732 GLN A C 1
ATOM 5928 O O . GLN A 1 732 ? 16.765 -23.817 -14.168 1.00 94.25 732 GLN A O 1
ATOM 5933 N N . LEU A 1 733 ? 18.226 -24.514 -12.608 1.00 95.94 733 LEU A N 1
ATOM 5934 C CA . LEU A 1 733 ? 19.429 -24.074 -13.315 1.00 95.94 733 LEU A CA 1
ATOM 5935 C C . LEU A 1 733 ? 20.473 -25.189 -13.376 1.00 95.94 733 LEU A C 1
ATOM 5937 O O . LEU A 1 733 ? 20.781 -25.852 -12.385 1.00 95.94 733 LEU A O 1
ATOM 5941 N N . ASN A 1 734 ? 21.040 -25.378 -14.560 1.00 97.50 734 ASN A N 1
ATOM 5942 C CA . ASN A 1 734 ? 22.091 -26.352 -14.808 1.00 97.50 734 ASN A CA 1
ATOM 5943 C C . ASN A 1 734 ? 23.493 -25.714 -14.824 1.00 97.50 734 ASN A C 1
ATOM 5945 O O . ASN A 1 734 ? 23.661 -24.500 -14.698 1.00 97.50 734 ASN A O 1
ATOM 5949 N N . VAL A 1 735 ? 24.528 -26.531 -15.011 1.00 97.56 735 VAL A N 1
ATOM 5950 C CA . VAL A 1 735 ? 25.918 -26.054 -15.064 1.00 97.56 735 VAL A CA 1
ATOM 5951 C C . VAL A 1 735 ? 26.218 -25.239 -16.341 1.00 97.56 735 VAL A C 1
ATOM 5953 O O . VAL A 1 735 ? 27.083 -24.361 -16.304 1.00 97.56 735 VAL A O 1
ATOM 5956 N N . ILE A 1 736 ? 25.457 -25.411 -17.434 1.00 98.19 736 ILE A N 1
ATOM 5957 C CA . ILE A 1 736 ? 25.541 -24.540 -18.629 1.00 98.19 736 ILE A CA 1
ATOM 5958 C C . ILE A 1 736 ? 25.140 -23.104 -18.263 1.00 98.19 736 ILE A C 1
ATOM 5960 O O . ILE A 1 736 ? 25.783 -22.157 -18.707 1.00 98.19 736 ILE A O 1
ATOM 5964 N N . ALA A 1 737 ? 24.140 -22.914 -17.395 1.00 96.44 737 ALA A N 1
ATOM 5965 C CA . ALA A 1 737 ? 23.736 -21.590 -16.922 1.00 96.44 737 ALA A CA 1
ATOM 5966 C C . ALA A 1 737 ? 24.834 -20.878 -16.102 1.00 96.44 737 ALA A C 1
ATOM 5968 O O . ALA A 1 737 ? 24.890 -19.645 -16.101 1.00 96.44 737 ALA A O 1
ATOM 5969 N N . VAL A 1 738 ? 25.731 -21.635 -15.456 1.00 94.56 738 VAL A N 1
ATOM 5970 C CA . VAL A 1 738 ? 26.906 -21.108 -14.734 1.00 94.56 738 VAL A CA 1
ATOM 5971 C C . VAL A 1 738 ? 28.021 -20.728 -15.701 1.00 94.56 738 VAL A C 1
ATOM 5973 O O . VAL A 1 738 ? 28.546 -19.617 -15.638 1.00 94.56 738 VAL A O 1
ATOM 5976 N N . ALA A 1 739 ? 28.336 -21.625 -16.640 1.00 96.19 739 ALA A N 1
ATOM 5977 C CA . ALA A 1 739 ? 29.259 -21.339 -17.732 1.00 96.19 739 ALA A CA 1
ATOM 5978 C C . ALA A 1 739 ? 28.820 -20.088 -18.513 1.00 96.19 739 ALA A C 1
ATOM 5980 O O . ALA A 1 739 ? 29.648 -19.238 -18.829 1.00 96.19 739 ALA A O 1
ATOM 5981 N N . TRP A 1 740 ? 27.513 -19.931 -18.745 1.00 96.44 740 TRP A N 1
ATOM 5982 C CA . TRP A 1 740 ? 26.926 -18.780 -19.426 1.00 96.44 740 TRP A CA 1
ATOM 5983 C C . TRP A 1 740 ? 27.152 -17.473 -18.675 1.00 96.44 740 TRP A C 1
ATOM 5985 O O . TRP A 1 740 ? 27.638 -16.517 -19.271 1.00 96.44 740 TRP A O 1
ATOM 5995 N N . ILE A 1 741 ? 26.845 -17.398 -17.375 1.00 91.88 741 ILE A N 1
ATOM 5996 C CA . ILE A 1 741 ? 27.034 -16.140 -16.638 1.00 91.88 741 ILE A CA 1
ATOM 5997 C C . ILE A 1 741 ? 28.514 -15.783 -16.460 1.00 91.88 741 ILE A C 1
ATOM 5999 O O . ILE A 1 741 ? 28.842 -14.600 -16.475 1.00 91.88 741 ILE A O 1
ATOM 6003 N N . GLN A 1 742 ? 29.422 -16.762 -16.397 1.00 90.81 742 GLN A N 1
ATOM 6004 C CA . GLN A 1 742 ? 30.857 -16.472 -16.447 1.00 90.81 742 GLN A CA 1
ATOM 6005 C C . GLN A 1 742 ? 31.300 -16.003 -17.844 1.00 90.81 742 GLN A C 1
ATOM 6007 O O . GLN A 1 742 ? 31.966 -14.977 -17.948 1.00 90.81 742 GLN A O 1
ATOM 6012 N N . PHE A 1 743 ? 30.858 -16.661 -18.919 1.00 93.62 743 PHE A N 1
ATOM 6013 C CA . PHE A 1 743 ? 31.080 -16.219 -20.303 1.00 93.62 743 PHE A CA 1
ATOM 6014 C C . PHE A 1 743 ? 30.570 -14.781 -20.540 1.00 93.62 743 PHE A C 1
ATOM 6016 O O . PHE A 1 743 ? 31.222 -13.995 -21.222 1.00 93.62 743 PHE A O 1
ATOM 6023 N N . MET A 1 744 ? 29.466 -14.389 -19.895 1.00 88.25 744 MET A N 1
ATOM 6024 C CA . MET A 1 744 ? 28.980 -13.004 -19.877 1.00 88.25 744 MET A CA 1
ATOM 6025 C C . MET A 1 744 ? 29.876 -12.047 -19.073 1.00 88.25 744 MET A C 1
ATOM 6027 O O . MET A 1 744 ? 30.029 -10.892 -19.455 1.00 88.25 744 MET A O 1
ATOM 6031 N N . ILE A 1 745 ? 30.475 -12.480 -17.960 1.00 84.44 745 ILE A N 1
ATOM 6032 C CA . ILE A 1 745 ? 31.402 -11.639 -17.181 1.00 84.44 745 ILE A CA 1
ATOM 6033 C C . ILE A 1 745 ? 32.670 -11.337 -17.996 1.00 84.44 745 ILE A C 1
ATOM 6035 O O . ILE A 1 745 ? 33.109 -10.186 -17.999 1.00 84.44 745 ILE A O 1
ATOM 6039 N N . HIS A 1 746 ? 33.178 -12.320 -18.751 1.00 87.19 746 HIS A N 1
ATOM 6040 C CA . HIS A 1 746 ? 34.296 -12.155 -19.695 1.00 87.19 746 HIS A CA 1
ATOM 6041 C C . HIS A 1 746 ? 33.975 -11.158 -20.836 1.00 87.19 746 HIS A C 1
ATOM 6043 O O . HIS A 1 746 ? 34.893 -10.585 -21.414 1.00 87.19 746 HIS A O 1
ATOM 6049 N N . ASP A 1 747 ? 32.692 -10.919 -21.145 1.00 81.38 747 ASP A N 1
ATOM 6050 C CA . ASP A 1 747 ? 32.231 -9.897 -22.103 1.00 81.38 747 ASP A CA 1
ATOM 6051 C C . ASP A 1 747 ? 32.030 -8.509 -21.457 1.00 81.38 747 ASP A C 1
ATOM 6053 O O . ASP A 1 747 ? 32.110 -7.502 -22.151 1.00 81.38 747 ASP A O 1
ATOM 6057 N N . TRP A 1 748 ? 31.738 -8.419 -20.148 1.00 75.62 748 TRP A N 1
ATOM 6058 C CA . TRP A 1 748 ? 31.238 -7.170 -19.538 1.00 75.62 748 TRP A CA 1
ATOM 6059 C C . TRP A 1 748 ? 32.191 -6.440 -18.599 1.00 75.62 748 TRP A C 1
ATOM 6061 O O . TRP A 1 748 ? 32.092 -5.213 -18.507 1.00 75.62 748 TRP A O 1
ATOM 6071 N N . MET A 1 749 ? 32.998 -7.139 -17.787 1.00 76.81 749 MET A N 1
ATOM 6072 C CA . MET A 1 749 ? 33.701 -6.476 -16.679 1.00 76.81 749 MET A CA 1
ATOM 6073 C C . MET A 1 749 ? 34.907 -7.223 -16.096 1.00 76.81 749 MET A C 1
ATOM 6075 O O . MET A 1 749 ? 34.821 -8.357 -15.643 1.00 76.81 749 MET A O 1
ATOM 6079 N N . ASP A 1 750 ? 36.003 -6.480 -15.951 1.00 76.81 750 ASP A N 1
ATOM 6080 C CA . ASP A 1 750 ? 37.133 -6.783 -15.072 1.00 76.81 750 ASP A CA 1
ATOM 6081 C C . ASP A 1 750 ? 37.765 -5.455 -14.606 1.00 76.81 750 ASP A C 1
ATOM 6083 O O . ASP A 1 750 ? 37.638 -4.420 -15.272 1.00 76.81 750 ASP A O 1
ATOM 6087 N N . HIS A 1 751 ? 38.389 -5.462 -13.430 1.00 77.12 751 HIS A N 1
ATOM 6088 C CA . HIS A 1 751 ? 38.916 -4.280 -12.749 1.00 77.12 751 HIS A CA 1
ATOM 6089 C C . HIS A 1 751 ? 40.422 -4.137 -12.948 1.00 77.12 751 HIS A C 1
ATOM 6091 O O . HIS A 1 751 ? 41.186 -5.055 -12.657 1.00 77.12 751 HIS A O 1
ATOM 6097 N N . LEU A 1 752 ? 40.867 -2.936 -13.324 1.00 77.38 752 LEU A N 1
ATOM 6098 C CA . LEU A 1 752 ? 42.290 -2.651 -13.466 1.00 77.38 752 LEU A CA 1
ATOM 6099 C C . LEU A 1 752 ? 43.014 -2.764 -12.115 1.00 77.38 752 LEU A C 1
ATOM 6101 O O . LEU A 1 752 ? 42.742 -2.017 -11.173 1.00 77.38 752 LEU A O 1
ATOM 6105 N N . GLU A 1 753 ? 43.963 -3.690 -12.022 1.00 82.50 753 GLU A N 1
ATOM 6106 C CA . GLU A 1 753 ? 44.852 -3.826 -10.868 1.00 82.50 753 GLU A CA 1
ATOM 6107 C C . GLU A 1 753 ? 45.962 -2.752 -10.888 1.00 82.50 753 GLU A C 1
ATOM 6109 O O . GLU A 1 753 ? 46.309 -2.175 -11.921 1.00 82.50 753 GLU A O 1
ATOM 6114 N N . SER A 1 754 ? 46.506 -2.440 -9.714 1.00 82.06 754 SER A N 1
ATOM 6115 C CA . SER A 1 754 ? 47.668 -1.565 -9.524 1.00 82.06 754 SER A CA 1
ATOM 6116 C C . SER A 1 754 ? 48.902 -2.387 -9.147 1.00 82.06 754 SER A C 1
ATOM 6118 O O . SER A 1 754 ? 48.791 -3.550 -8.776 1.00 82.06 754 SER A O 1
ATOM 6120 N N . THR A 1 755 ? 50.088 -1.781 -9.168 1.00 83.50 755 THR A N 1
ATOM 6121 C CA . THR A 1 755 ? 51.333 -2.446 -8.746 1.00 83.50 755 THR A CA 1
ATOM 6122 C C . THR A 1 755 ? 51.442 -2.675 -7.231 1.00 83.50 755 THR A C 1
ATOM 6124 O O . THR A 1 755 ? 52.332 -3.402 -6.795 1.00 83.50 755 THR A O 1
ATOM 6127 N N . GLN A 1 756 ? 50.553 -2.100 -6.407 1.00 87.50 756 GLN A N 1
ATOM 6128 C CA . GLN A 1 756 ? 50.577 -2.286 -4.952 1.00 87.50 756 GLN A CA 1
ATOM 6129 C C . GLN A 1 756 ? 50.026 -3.669 -4.569 1.00 87.50 756 GLN A C 1
ATOM 6131 O O . GLN A 1 756 ? 48.820 -3.899 -4.658 1.00 87.50 756 GLN A O 1
ATOM 6136 N N . GLN A 1 757 ? 50.888 -4.564 -4.081 1.00 88.19 757 GLN A N 1
ATOM 6137 C CA . GLN A 1 757 ? 50.453 -5.797 -3.416 1.00 88.19 757 GLN A CA 1
ATOM 6138 C C . GLN A 1 757 ? 49.947 -5.530 -1.988 1.00 88.19 757 GLN A C 1
ATOM 6140 O O . GLN A 1 757 ? 50.416 -4.625 -1.296 1.00 88.19 757 GLN A O 1
ATOM 6145 N N . ILE A 1 758 ? 49.006 -6.362 -1.550 1.00 89.69 758 ILE A N 1
ATOM 6146 C CA . ILE A 1 758 ? 48.478 -6.470 -0.188 1.00 89.69 758 ILE A CA 1
ATOM 6147 C C . ILE A 1 758 ? 48.603 -7.938 0.231 1.00 89.69 758 ILE A C 1
ATOM 6149 O O . ILE A 1 758 ? 48.337 -8.829 -0.575 1.00 89.69 758 ILE A O 1
ATOM 6153 N N . GLU A 1 759 ? 48.986 -8.195 1.483 1.00 92.31 759 GLU A N 1
ATOM 6154 C CA . GLU A 1 759 ? 48.951 -9.531 2.089 1.00 92.31 759 GLU A CA 1
ATOM 6155 C C . GLU A 1 759 ? 47.813 -9.606 3.119 1.00 92.31 759 GLU A C 1
ATOM 6157 O O . GLU A 1 759 ? 47.714 -8.747 3.997 1.00 92.31 759 GLU A O 1
ATOM 6162 N N . MET A 1 760 ? 46.974 -10.641 3.043 1.00 91.31 760 MET A N 1
ATOM 6163 C CA . MET A 1 760 ? 45.969 -10.956 4.064 1.00 91.31 760 MET A CA 1
ATOM 6164 C C . MET A 1 760 ? 46.414 -12.194 4.847 1.00 91.31 760 MET A C 1
ATOM 6166 O O . MET A 1 760 ? 46.756 -13.207 4.243 1.00 91.31 760 MET A O 1
ATOM 6170 N N . LYS A 1 761 ? 46.440 -12.110 6.184 1.00 90.62 761 LYS A N 1
ATOM 6171 C CA . LYS A 1 761 ? 46.930 -13.169 7.088 1.00 90.62 761 LYS A CA 1
ATOM 6172 C C . LYS A 1 761 ? 45.793 -13.760 7.915 1.00 90.62 761 LYS A C 1
ATOM 6174 O O . LYS A 1 761 ? 44.945 -13.008 8.396 1.00 90.62 761 LYS A O 1
ATOM 6179 N N . ARG A 1 762 ? 45.815 -15.083 8.115 1.00 89.88 762 ARG A N 1
ATOM 6180 C CA . ARG A 1 762 ? 44.826 -15.833 8.905 1.00 89.88 762 ARG A CA 1
ATOM 6181 C C . ARG A 1 762 ? 44.833 -15.372 10.376 1.00 89.88 762 ARG A C 1
ATOM 6183 O O . ARG A 1 762 ? 45.876 -15.466 11.022 1.00 89.88 762 ARG A O 1
ATOM 6190 N N . PRO A 1 763 ? 43.695 -14.913 10.930 1.00 87.56 763 PRO A N 1
ATOM 6191 C CA . PRO A 1 763 ? 43.534 -14.690 12.368 1.00 87.56 763 PRO A CA 1
ATOM 6192 C C . PRO A 1 763 ? 43.836 -15.930 13.221 1.00 87.56 763 PRO A C 1
ATOM 6194 O O . PRO A 1 763 ? 43.518 -17.055 12.838 1.00 87.56 763 PRO A O 1
ATOM 6197 N N . THR A 1 764 ? 44.378 -15.709 14.420 1.00 77.31 764 THR A N 1
ATOM 6198 C CA . THR A 1 764 ? 44.821 -16.757 15.359 1.00 77.31 764 THR A CA 1
ATOM 6199 C C . THR A 1 764 ? 43.719 -17.722 15.813 1.00 77.31 764 THR A C 1
ATOM 6201 O O . THR A 1 764 ? 44.025 -18.860 16.147 1.00 77.31 764 THR A O 1
ATOM 6204 N N . GLY A 1 765 ? 42.445 -17.313 15.782 1.00 72.25 765 GLY A N 1
ATOM 6205 C CA . GLY A 1 765 ? 41.304 -18.144 16.194 1.00 72.25 765 GLY A CA 1
ATOM 6206 C C . GLY A 1 765 ? 40.716 -19.083 15.127 1.00 72.25 765 GLY A C 1
ATOM 6207 O O . GLY A 1 765 ? 39.769 -19.796 15.431 1.00 72.25 765 GLY A O 1
ATOM 6208 N N . LEU A 1 766 ? 41.216 -19.088 13.882 1.00 78.88 766 LEU A N 1
ATOM 6209 C CA . LEU A 1 766 ? 40.610 -19.860 12.774 1.00 78.88 766 LEU A CA 1
ATOM 6210 C C . LEU A 1 766 ? 41.170 -21.281 12.574 1.00 78.88 766 LEU A C 1
ATOM 6212 O O . LEU A 1 766 ? 40.658 -22.030 11.739 1.00 78.88 766 LEU A O 1
ATOM 6216 N N . GLY A 1 767 ? 42.223 -21.663 13.305 1.00 72.31 767 GLY A N 1
ATOM 6217 C CA . GLY A 1 767 ? 42.829 -22.997 13.217 1.00 72.31 767 GLY A CA 1
ATOM 6218 C C . GLY A 1 767 ? 43.133 -23.419 11.772 1.00 72.31 767 GLY A C 1
ATOM 6219 O O . GLY A 1 767 ? 43.698 -22.641 11.001 1.00 72.31 767 GLY A O 1
ATOM 6220 N N . ASN A 1 768 ? 42.718 -24.633 11.397 1.00 72.88 768 ASN A N 1
ATOM 6221 C CA . ASN A 1 768 ? 42.863 -25.194 10.045 1.00 72.88 768 ASN A CA 1
ATOM 6222 C C . ASN A 1 768 ? 41.627 -24.994 9.135 1.00 72.88 768 ASN A C 1
ATOM 6224 O O . ASN A 1 768 ? 41.603 -25.527 8.034 1.00 72.88 768 ASN A O 1
ATOM 6228 N N . GLN A 1 769 ? 40.610 -24.226 9.551 1.00 79.56 769 GLN A N 1
ATOM 6229 C CA . GLN A 1 769 ? 39.344 -24.066 8.802 1.00 79.56 769 GLN A CA 1
ATOM 6230 C C . GLN A 1 769 ? 39.448 -23.145 7.562 1.00 79.56 769 GLN A C 1
ATOM 6232 O O . GLN A 1 769 ? 38.506 -22.996 6.781 1.00 79.56 769 GLN A O 1
ATOM 6237 N N . CYS A 1 770 ? 40.599 -22.504 7.372 1.00 83.19 770 CYS A N 1
ATOM 6238 C CA . CYS A 1 770 ? 40.952 -21.767 6.164 1.00 83.19 770 CYS A CA 1
ATOM 6239 C C . CYS A 1 770 ? 42.126 -22.493 5.484 1.00 83.19 770 CYS A C 1
ATOM 6241 O O . CYS A 1 770 ? 43.064 -22.848 6.203 1.00 83.19 770 CYS A O 1
ATOM 6243 N N . PRO A 1 771 ? 42.128 -22.693 4.149 1.00 87.88 771 PRO A N 1
ATOM 6244 C CA . PRO A 1 771 ? 43.243 -23.352 3.462 1.00 87.88 771 PRO A CA 1
ATOM 6245 C C . PRO A 1 771 ? 44.559 -22.573 3.603 1.00 87.88 771 PRO A C 1
ATOM 6247 O O . PRO A 1 771 ? 45.530 -23.062 4.185 1.00 87.88 771 PRO A O 1
ATOM 6250 N N . LEU A 1 772 ? 44.566 -21.302 3.190 1.00 90.81 772 LEU A N 1
ATOM 6251 C CA . LEU A 1 772 ? 45.772 -20.474 3.110 1.00 90.81 772 LEU A CA 1
ATOM 6252 C C . LEU A 1 772 ? 46.145 -19.822 4.450 1.00 90.81 772 LEU A C 1
ATOM 6254 O O . LEU A 1 772 ? 45.289 -19.397 5.232 1.00 90.81 772 LEU A O 1
ATOM 6258 N N . LYS A 1 773 ? 47.443 -19.805 4.787 1.00 88.94 773 LYS A N 1
ATOM 6259 C CA . LYS A 1 773 ? 47.962 -19.171 6.024 1.00 88.94 773 LYS A CA 1
ATOM 6260 C C . LYS A 1 773 ? 48.047 -17.652 5.865 1.00 88.94 773 LYS A C 1
ATOM 6262 O O . LYS A 1 773 ? 47.659 -16.898 6.757 1.00 88.94 773 LYS A O 1
ATOM 6267 N N . SER A 1 774 ? 48.491 -17.220 4.694 1.00 91.38 774 SER A N 1
ATOM 6268 C CA . SER A 1 774 ? 48.285 -15.886 4.149 1.00 91.38 774 SER A CA 1
ATOM 6269 C C . SER A 1 774 ? 48.200 -15.977 2.628 1.00 91.38 774 SER A C 1
ATOM 6271 O O . SER A 1 774 ? 48.579 -16.995 2.048 1.00 91.38 774 SER A O 1
ATOM 6273 N N . PHE A 1 775 ? 47.687 -14.932 1.984 1.00 93.31 775 PHE A N 1
ATOM 6274 C CA . PHE A 1 775 ? 47.702 -14.805 0.528 1.00 93.31 775 PHE A CA 1
ATOM 6275 C C . PHE A 1 775 ? 47.988 -13.366 0.101 1.00 93.31 775 PHE A C 1
ATOM 6277 O O . PHE A 1 775 ? 47.748 -12.422 0.862 1.00 93.31 775 PHE A O 1
ATOM 6284 N N . LYS A 1 776 ? 48.519 -13.198 -1.115 1.00 92.31 776 LYS A N 1
ATOM 6285 C CA . LYS A 1 776 ? 48.883 -11.897 -1.689 1.00 92.31 776 LYS A CA 1
ATOM 6286 C C . LYS A 1 776 ? 48.050 -11.597 -2.926 1.00 92.31 776 LYS A C 1
ATOM 6288 O O . LYS A 1 776 ? 47.841 -12.467 -3.762 1.00 92.31 776 LYS A O 1
ATOM 6293 N N . PHE A 1 777 ? 47.612 -10.352 -3.062 1.00 90.38 777 PHE A N 1
ATOM 6294 C CA . PHE A 1 777 ? 46.846 -9.880 -4.215 1.00 90.38 777 PHE A CA 1
ATOM 6295 C C . PHE A 1 777 ? 47.164 -8.415 -4.519 1.00 90.38 777 PHE A C 1
ATOM 6297 O O . PHE A 1 777 ? 47.633 -7.675 -3.653 1.00 90.38 777 PHE A O 1
ATOM 6304 N N . TYR A 1 778 ? 46.901 -7.976 -5.748 1.00 88.31 778 TYR A N 1
ATOM 6305 C CA . TYR A 1 778 ? 47.095 -6.584 -6.142 1.00 88.31 778 TYR A CA 1
ATOM 6306 C C . TYR A 1 778 ? 45.878 -5.732 -5.778 1.00 88.31 778 TYR A C 1
ATOM 6308 O O . TYR A 1 778 ? 44.727 -6.120 -5.991 1.00 88.31 778 TYR A O 1
ATOM 6316 N N . LYS A 1 779 ? 46.118 -4.540 -5.240 1.00 85.25 779 LYS A N 1
ATOM 6317 C CA . LYS A 1 779 ? 45.090 -3.527 -4.985 1.00 85.25 779 LYS A CA 1
ATOM 6318 C C . LYS A 1 779 ? 44.525 -3.000 -6.303 1.00 85.25 779 LYS A C 1
ATOM 6320 O O . LYS A 1 779 ? 45.281 -2.803 -7.252 1.00 85.25 779 LYS A O 1
ATOM 6325 N N . THR A 1 780 ? 43.229 -2.729 -6.371 1.00 80.50 780 THR A N 1
ATOM 6326 C CA . THR A 1 780 ? 42.596 -2.116 -7.545 1.00 80.50 780 THR A CA 1
ATOM 6327 C C . THR A 1 780 ? 43.047 -0.667 -7.759 1.00 80.50 780 THR A C 1
ATOM 6329 O O . THR A 1 780 ? 43.292 0.098 -6.823 1.00 80.50 780 THR A O 1
ATOM 6332 N N . LYS A 1 781 ? 43.151 -0.272 -9.028 1.00 69.25 781 LYS A N 1
ATOM 6333 C CA . LYS A 1 781 ? 43.345 1.109 -9.469 1.00 69.25 781 LYS A CA 1
ATOM 6334 C C . LYS A 1 781 ? 41.955 1.722 -9.667 1.00 69.25 781 LYS A C 1
ATOM 6336 O O . LYS A 1 781 ? 41.164 1.186 -10.436 1.00 69.25 781 LYS A O 1
ATOM 6341 N N . LYS A 1 782 ? 41.653 2.801 -8.927 1.00 60.53 782 LYS A N 1
ATOM 6342 C CA . LYS A 1 782 ? 40.299 3.379 -8.765 1.00 60.53 782 LYS A CA 1
ATOM 6343 C C . LYS A 1 782 ? 39.441 3.315 -10.036 1.00 60.53 782 LYS A C 1
ATOM 6345 O O . LYS A 1 782 ? 39.685 4.071 -10.969 1.00 60.53 782 LYS A O 1
ATOM 6350 N N . GLU A 1 783 ? 38.403 2.482 -9.990 1.00 59.50 783 GLU A N 1
ATOM 6351 C CA . GLU A 1 783 ? 37.210 2.562 -10.847 1.00 59.50 783 GLU A CA 1
ATOM 6352 C C . GLU A 1 783 ? 37.457 2.451 -12.369 1.00 59.50 783 GLU A C 1
ATOM 6354 O O . GLU A 1 783 ? 36.558 2.773 -13.133 1.00 59.50 783 GLU A O 1
ATOM 6359 N N . VAL A 1 784 ? 38.616 1.962 -12.834 1.00 53.31 784 VAL A N 1
ATOM 6360 C CA . VAL A 1 784 ? 38.907 1.767 -14.273 1.00 53.31 784 VAL A CA 1
ATOM 6361 C C . VAL A 1 784 ? 38.644 0.322 -14.717 1.00 53.31 784 VAL A C 1
ATOM 6363 O O . VAL A 1 784 ? 39.088 -0.629 -14.067 1.00 53.31 784 VAL A O 1
ATOM 6366 N N . GLN A 1 785 ? 37.962 0.172 -15.854 1.00 53.78 785 GLN A N 1
ATOM 6367 C CA . GLN A 1 785 ? 37.584 -1.105 -16.465 1.00 53.78 785 GLN A CA 1
ATOM 6368 C C . GLN A 1 785 ? 38.628 -1.631 -17.472 1.00 53.78 785 GLN A C 1
ATOM 6370 O O . GLN A 1 785 ? 39.241 -0.851 -18.204 1.00 53.78 785 GLN A O 1
ATOM 6375 N N . MET A 1 786 ? 38.816 -2.959 -17.540 1.00 47.56 786 MET A N 1
ATOM 6376 C CA . MET A 1 786 ? 39.741 -3.617 -18.485 1.00 47.56 786 MET A CA 1
ATOM 6377 C C . MET A 1 786 ? 39.118 -4.221 -19.761 1.00 47.56 786 MET A C 1
ATOM 6379 O O . MET A 1 786 ? 39.810 -4.189 -20.784 1.00 47.56 786 MET A O 1
ATOM 6383 N N . PRO A 1 787 ? 37.881 -4.752 -19.772 1.00 52.28 787 PRO A N 1
ATOM 6384 C CA . PRO A 1 787 ? 37.185 -5.131 -21.005 1.00 52.28 787 PRO A CA 1
ATOM 6385 C C . PRO A 1 787 ? 36.449 -3.941 -21.636 1.00 52.28 787 PRO A C 1
ATOM 6387 O O . PRO A 1 787 ? 36.433 -2.841 -21.078 1.00 52.28 787 PRO A O 1
ATOM 6390 N N . VAL A 1 788 ? 35.804 -4.167 -22.777 1.00 52.44 788 VAL A N 1
ATOM 6391 C CA . VAL A 1 788 ? 34.694 -3.327 -23.259 1.00 52.44 788 VAL A CA 1
ATOM 6392 C C . VAL A 1 788 ? 33.458 -3.562 -22.361 1.00 52.44 788 VAL A C 1
ATOM 6394 O O . VAL A 1 788 ? 33.351 -4.609 -21.735 1.00 52.44 788 VAL A O 1
ATOM 6397 N N . PHE A 1 789 ? 32.551 -2.586 -22.210 1.00 53.25 789 PHE A N 1
ATOM 6398 C CA . PHE A 1 789 ? 31.279 -2.773 -21.470 1.00 53.25 789 PHE A CA 1
ATOM 6399 C C . PHE A 1 789 ? 30.074 -2.989 -22.399 1.00 53.25 789 PHE A C 1
ATOM 6401 O O . PHE A 1 789 ? 29.049 -3.539 -21.990 1.00 53.25 789 PHE A O 1
ATOM 6408 N N . CYS A 1 790 ? 30.155 -2.507 -23.641 1.00 55.62 790 CYS A N 1
ATOM 6409 C CA . CYS A 1 790 ? 29.144 -2.792 -24.657 1.00 55.62 790 CYS A CA 1
ATOM 6410 C C . CYS A 1 790 ? 29.050 -4.312 -24.853 1.00 55.62 790 CYS A C 1
ATOM 6412 O O . CYS A 1 790 ? 30.087 -4.964 -24.912 1.00 55.62 790 CYS A O 1
ATOM 6414 N N . ARG A 1 791 ? 27.837 -4.868 -24.985 1.00 60.75 791 ARG A N 1
ATOM 6415 C CA . ARG A 1 791 ? 27.629 -6.298 -25.284 1.00 60.75 791 ARG A CA 1
ATOM 6416 C C . ARG A 1 791 ? 28.045 -6.577 -26.724 1.00 60.75 791 ARG A C 1
ATOM 6418 O O . ARG A 1 791 ? 27.218 -6.575 -27.634 1.00 60.75 791 ARG A O 1
ATOM 6425 N N . ASP A 1 792 ? 29.344 -6.731 -26.930 1.00 76.00 792 ASP A N 1
ATOM 6426 C CA . ASP A 1 792 ? 29.980 -6.771 -28.241 1.00 76.00 792 ASP A CA 1
ATOM 6427 C C . ASP A 1 792 ? 30.626 -8.130 -28.560 1.00 76.00 792 ASP A C 1
ATOM 6429 O O . ASP A 1 792 ? 31.204 -8.303 -29.637 1.00 76.00 792 ASP A O 1
ATOM 6433 N N . GLY A 1 793 ? 30.492 -9.096 -27.644 1.00 82.12 793 GLY A N 1
ATOM 6434 C CA . GLY A 1 793 ? 31.026 -10.448 -27.743 1.00 82.12 793 GLY A CA 1
ATOM 6435 C C . GLY A 1 793 ? 32.525 -10.526 -27.456 1.00 82.12 793 GLY A C 1
ATOM 6436 O O . GLY A 1 793 ? 33.173 -11.459 -27.929 1.00 82.12 793 GLY A O 1
ATOM 6437 N N . SER A 1 794 ? 33.113 -9.558 -26.749 1.00 87.56 794 SER A N 1
ATOM 6438 C CA . SER A 1 794 ? 34.559 -9.493 -26.489 1.00 87.56 794 SER A CA 1
ATOM 6439 C C . SER A 1 794 ? 35.129 -10.746 -25.807 1.00 87.56 794 SER A C 1
ATOM 6441 O O . SER A 1 794 ? 36.304 -11.047 -26.001 1.00 87.56 794 SER A O 1
ATOM 6443 N N . ALA A 1 795 ? 34.300 -11.567 -25.153 1.00 90.19 795 ALA A N 1
ATOM 6444 C CA . ALA A 1 795 ? 34.673 -12.910 -24.699 1.00 90.19 795 ALA A CA 1
ATOM 6445 C C . ALA A 1 795 ? 35.162 -13.853 -25.831 1.00 90.19 795 ALA A C 1
ATOM 6447 O O . ALA A 1 795 ? 35.942 -14.765 -25.559 1.00 90.19 795 ALA A O 1
ATOM 6448 N N . ILE A 1 796 ? 34.757 -13.640 -27.095 1.00 95.06 796 ILE A N 1
ATOM 6449 C CA . ILE A 1 796 ? 35.308 -14.323 -28.288 1.00 95.06 796 ILE A CA 1
ATOM 6450 C C . ILE A 1 796 ? 36.074 -13.396 -29.246 1.00 95.06 796 ILE A C 1
ATOM 6452 O O . ILE A 1 796 ? 36.993 -13.873 -29.902 1.00 95.06 796 ILE A O 1
ATOM 6456 N N . TYR A 1 797 ? 35.758 -12.095 -29.311 1.00 94.25 797 TYR A N 1
ATOM 6457 C CA . TYR A 1 797 ? 36.420 -11.140 -30.227 1.00 94.25 797 TYR A CA 1
ATOM 6458 C C . TYR A 1 797 ? 37.618 -10.392 -29.621 1.00 94.25 797 TYR A C 1
ATOM 6460 O O . TYR A 1 797 ? 38.372 -9.748 -30.347 1.00 94.25 797 TYR A O 1
ATOM 6468 N N . GLY A 1 798 ? 37.797 -10.451 -28.302 1.00 89.94 798 GLY A N 1
ATOM 6469 C CA . GLY A 1 798 ? 38.757 -9.631 -27.572 1.00 89.94 798 GLY A CA 1
ATOM 6470 C C . GLY A 1 798 ? 38.264 -8.203 -27.318 1.00 89.94 798 GLY A C 1
ATOM 6471 O O . GLY A 1 798 ? 37.275 -7.746 -27.885 1.00 89.94 798 GLY A O 1
ATOM 6472 N N . SER A 1 799 ? 38.969 -7.490 -26.436 1.00 84.06 799 SER A N 1
ATOM 6473 C CA . SER A 1 799 ? 38.662 -6.100 -26.041 1.00 84.06 799 SER A CA 1
ATOM 6474 C C . SER A 1 799 ? 39.671 -5.066 -26.581 1.00 84.06 799 SER A C 1
ATOM 6476 O O . SER A 1 799 ? 39.728 -3.935 -26.097 1.00 84.06 799 SER A O 1
ATOM 6478 N N . ASN A 1 800 ? 40.545 -5.452 -27.514 1.00 85.44 800 ASN A N 1
ATOM 6479 C CA . ASN A 1 800 ? 41.347 -4.543 -28.342 1.00 85.44 800 ASN A CA 1
ATOM 6480 C C . ASN A 1 800 ? 41.791 -5.232 -29.647 1.00 85.44 800 ASN A C 1
ATOM 6482 O O . ASN A 1 800 ? 41.727 -6.459 -29.768 1.00 85.44 800 ASN A O 1
ATOM 6486 N N . SER A 1 801 ? 42.322 -4.455 -30.596 1.00 88.06 801 SER A N 1
ATOM 6487 C CA . SER A 1 801 ? 42.789 -4.953 -31.900 1.00 88.06 801 SER A CA 1
ATOM 6488 C C . SER A 1 801 ? 43.876 -6.034 -31.815 1.00 88.06 801 SER A C 1
ATOM 6490 O O . SER A 1 801 ? 43.959 -6.871 -32.703 1.00 88.06 801 SER A O 1
ATOM 6492 N N . PHE A 1 802 ? 44.697 -6.066 -30.758 1.00 87.69 802 PHE A N 1
ATOM 6493 C CA . PHE A 1 802 ? 45.702 -7.123 -30.581 1.00 87.69 802 PHE A CA 1
ATOM 6494 C C . PHE A 1 802 ? 45.038 -8.470 -30.260 1.00 87.69 802 PHE A C 1
ATOM 6496 O O . PHE A 1 802 ? 45.303 -9.460 -30.937 1.00 87.69 802 PHE A O 1
ATOM 6503 N N . SER A 1 803 ? 44.118 -8.495 -29.288 1.00 88.25 803 SER A N 1
ATOM 6504 C CA . SER A 1 803 ? 43.320 -9.690 -28.975 1.00 88.25 803 SER A CA 1
ATOM 6505 C C . SER A 1 803 ? 42.428 -10.124 -30.148 1.00 88.25 803 SER A C 1
ATOM 6507 O O . SER A 1 803 ? 42.355 -11.314 -30.441 1.00 88.25 803 SER A O 1
ATOM 6509 N N . LEU A 1 804 ? 41.849 -9.177 -30.898 1.00 92.75 804 LEU A N 1
ATOM 6510 C CA . LEU A 1 804 ? 41.069 -9.476 -32.103 1.00 92.75 804 LEU A CA 1
ATOM 6511 C C . LEU A 1 804 ? 41.919 -10.137 -33.200 1.00 92.75 804 LEU A C 1
ATOM 6513 O O . LEU A 1 804 ? 41.546 -11.180 -33.738 1.00 92.75 804 LEU A O 1
ATOM 6517 N N . ASN A 1 805 ? 43.094 -9.581 -33.498 1.00 92.69 805 ASN A N 1
ATOM 6518 C CA . ASN A 1 805 ? 44.006 -10.153 -34.490 1.00 92.69 805 ASN A CA 1
ATOM 6519 C C . ASN A 1 805 ? 44.541 -11.530 -34.053 1.00 92.69 805 ASN A C 1
ATOM 6521 O O . ASN A 1 805 ? 44.880 -12.368 -34.892 1.00 92.69 805 ASN A O 1
ATOM 6525 N N . HIS A 1 806 ? 44.581 -11.799 -32.744 1.00 91.44 806 HIS A N 1
ATOM 6526 C CA . HIS A 1 806 ? 44.923 -13.115 -32.220 1.00 91.44 806 HIS A CA 1
ATOM 6527 C C . HIS A 1 806 ? 43.839 -14.168 -32.519 1.00 91.44 806 HIS A C 1
ATOM 6529 O O . HIS A 1 806 ? 44.197 -15.303 -32.834 1.00 91.44 806 HIS A O 1
ATOM 6535 N N . VAL A 1 807 ? 42.546 -13.815 -32.540 1.00 95.00 807 VAL A N 1
ATOM 6536 C CA . VAL A 1 807 ? 41.438 -14.757 -32.828 1.00 95.00 807 VAL A CA 1
ATOM 6537 C C . VAL A 1 807 ? 41.007 -14.828 -34.302 1.00 95.00 807 VAL A C 1
ATOM 6539 O O . VAL A 1 807 ? 40.538 -15.881 -34.739 1.00 95.00 807 VAL A O 1
ATOM 6542 N N . ARG A 1 808 ? 41.180 -13.763 -35.098 1.00 97.06 808 ARG A N 1
ATOM 6543 C CA . ARG A 1 808 ? 40.816 -13.733 -36.532 1.00 97.06 808 ARG A CA 1
ATOM 6544 C C . ARG A 1 808 ? 41.658 -14.697 -37.375 1.00 97.06 808 ARG A C 1
ATOM 6546 O O . ARG A 1 808 ? 42.849 -14.888 -37.125 1.00 97.06 808 ARG A O 1
ATOM 6553 N N . THR A 1 809 ? 41.039 -15.298 -38.393 1.00 96.62 809 THR A N 1
ATOM 6554 C CA . THR A 1 809 ? 41.735 -16.105 -39.420 1.00 96.62 809 THR A CA 1
ATOM 6555 C C . THR A 1 809 ? 42.224 -15.285 -40.611 1.00 96.62 809 THR A C 1
ATOM 6557 O O . THR A 1 809 ? 43.091 -15.765 -41.337 1.00 96.62 809 THR A O 1
ATOM 6560 N N . PHE A 1 810 ? 41.677 -14.080 -40.798 1.00 96.81 810 PHE A N 1
ATOM 6561 C CA . PHE A 1 810 ? 41.842 -13.248 -41.995 1.00 96.81 810 PHE A CA 1
ATOM 6562 C C . PHE A 1 810 ? 41.428 -13.954 -43.301 1.00 96.81 810 PHE A C 1
ATOM 6564 O O . PHE A 1 810 ? 42.037 -13.762 -44.355 1.00 96.81 810 PHE A O 1
ATOM 6571 N N . LYS A 1 811 ? 40.403 -14.815 -43.214 1.00 96.25 811 LYS A N 1
ATOM 6572 C CA . LYS A 1 811 ? 39.732 -15.422 -44.362 1.00 96.25 811 LYS A CA 1
ATOM 6573 C C . LYS A 1 811 ? 38.222 -15.585 -44.119 1.00 96.25 811 LYS A C 1
ATOM 6575 O O . LYS A 1 811 ? 37.804 -16.157 -43.112 1.00 96.25 811 LYS A O 1
ATOM 6580 N N . ASP A 1 812 ? 37.419 -15.187 -45.108 1.00 96.19 812 ASP A N 1
ATOM 6581 C CA . ASP A 1 812 ? 35.954 -15.326 -45.154 1.00 96.19 812 ASP A CA 1
ATOM 6582 C C . ASP A 1 812 ? 35.226 -14.762 -43.907 1.00 96.19 812 ASP A C 1
ATOM 6584 O O . ASP A 1 812 ? 34.157 -15.247 -43.551 1.00 96.19 812 ASP A O 1
ATOM 6588 N N . GLY A 1 813 ? 35.819 -13.791 -43.205 1.00 96.19 813 GLY A N 1
ATOM 6589 C CA . GLY A 1 813 ? 35.345 -13.199 -41.948 1.00 96.19 813 GLY A CA 1
ATOM 6590 C C . GLY A 1 813 ? 35.610 -14.025 -40.685 1.00 96.19 813 GLY A C 1
ATOM 6591 O O . GLY A 1 813 ? 35.245 -13.602 -39.592 1.00 96.19 813 GLY A O 1
ATOM 6592 N N . LYS A 1 814 ? 36.220 -15.211 -40.792 1.00 98.12 814 LYS A N 1
ATOM 6593 C CA . LYS A 1 814 ? 36.117 -16.262 -39.763 1.00 98.12 814 LYS A CA 1
ATOM 6594 C C . LYS A 1 814 ? 37.073 -16.104 -38.580 1.00 98.12 814 LYS A C 1
ATOM 6596 O O . LYS A 1 814 ? 38.201 -15.614 -38.706 1.00 98.12 814 LYS A O 1
ATOM 6601 N N . LEU A 1 815 ? 36.658 -16.647 -37.436 1.00 97.88 815 LEU A N 1
ATOM 6602 C CA . LEU A 1 815 ? 37.463 -16.836 -36.227 1.00 97.88 815 LEU A CA 1
ATOM 6603 C C . LEU A 1 815 ? 38.099 -18.239 -36.160 1.00 97.88 815 LEU A C 1
ATOM 6605 O O . LEU A 1 815 ? 37.585 -19.220 -36.706 1.00 97.88 815 LEU A O 1
ATOM 6609 N N . LYS A 1 816 ? 39.248 -18.331 -35.481 1.00 97.31 816 LYS A N 1
ATOM 6610 C CA . LYS A 1 816 ? 40.054 -19.553 -35.333 1.00 97.31 816 LYS A CA 1
ATOM 6611 C C . LYS A 1 816 ? 39.340 -20.604 -34.479 1.00 97.31 816 LYS A C 1
ATOM 6613 O O . LYS A 1 816 ? 39.155 -20.416 -33.285 1.00 97.31 816 LYS A O 1
ATOM 6618 N N . ILE A 1 817 ? 39.061 -21.766 -35.071 1.00 96.38 817 ILE A N 1
ATOM 6619 C CA . ILE A 1 817 ? 38.559 -22.953 -34.359 1.00 96.38 817 ILE A CA 1
ATOM 6620 C C . ILE A 1 817 ? 39.232 -24.241 -34.853 1.00 96.38 817 ILE A C 1
ATOM 6622 O O . ILE A 1 817 ? 39.778 -24.275 -35.967 1.00 96.38 817 ILE A O 1
ATOM 6626 N N . ALA A 1 818 ? 39.288 -25.274 -34.011 1.00 94.25 818 ALA A N 1
ATOM 6627 C CA . ALA A 1 818 ? 39.839 -26.580 -34.359 1.00 94.25 818 ALA A CA 1
ATOM 6628 C C . ALA A 1 818 ? 38.809 -27.451 -35.109 1.00 94.25 818 ALA A C 1
ATOM 6630 O O . ALA A 1 818 ? 37.600 -27.253 -35.005 1.00 94.25 818 ALA A O 1
ATOM 6631 N N . LYS A 1 819 ? 39.286 -28.440 -35.882 1.00 89.38 819 LYS A N 1
ATOM 6632 C CA . LYS A 1 819 ? 38.429 -29.308 -36.724 1.00 89.38 819 LYS A CA 1
ATOM 6633 C C . LYS A 1 819 ? 37.451 -30.192 -35.933 1.00 89.38 819 LYS A C 1
ATOM 6635 O O . LYS A 1 819 ? 36.520 -30.724 -36.521 1.00 89.38 819 LYS A O 1
ATOM 6640 N N . ASN A 1 820 ? 37.673 -30.364 -34.632 1.00 87.94 820 ASN A N 1
ATOM 6641 C CA . ASN A 1 820 ? 36.832 -31.126 -33.705 1.00 87.94 820 ASN A CA 1
ATOM 6642 C C . ASN A 1 820 ? 35.782 -30.257 -32.976 1.00 87.94 820 ASN A C 1
ATOM 6644 O O . ASN A 1 820 ? 35.162 -30.738 -32.032 1.00 87.94 820 ASN A O 1
ATOM 6648 N N . GLY A 1 821 ? 35.608 -28.987 -33.366 1.00 90.44 821 GLY A N 1
ATOM 6649 C CA . GLY A 1 821 ? 34.635 -28.079 -32.747 1.00 90.44 821 GLY A CA 1
ATOM 6650 C C . GLY A 1 821 ? 35.057 -27.502 -31.390 1.00 90.44 821 GLY A C 1
ATOM 6651 O O . GLY A 1 821 ? 34.239 -26.866 -30.733 1.00 90.44 821 GLY A O 1
ATOM 6652 N N . LEU A 1 822 ? 36.313 -27.702 -30.970 1.00 95.31 822 LEU A N 1
ATOM 6653 C CA . LEU A 1 822 ? 36.904 -27.067 -29.786 1.00 95.31 822 LEU A CA 1
ATOM 6654 C C . LEU A 1 822 ? 37.739 -25.832 -30.165 1.00 95.31 822 LEU A C 1
ATOM 6656 O O . LEU A 1 822 ? 38.072 -25.613 -31.336 1.00 95.31 822 LEU A O 1
ATOM 6660 N N . LEU A 1 823 ? 38.108 -25.028 -29.164 1.00 95.38 823 LEU A N 1
ATOM 6661 C CA . LEU A 1 823 ? 39.084 -23.950 -29.335 1.00 95.38 823 LEU A CA 1
ATOM 6662 C C . LEU A 1 823 ? 40.424 -24.503 -29.853 1.00 95.38 823 LEU A C 1
ATOM 6664 O O . LEU A 1 823 ? 40.771 -25.662 -29.622 1.00 95.38 823 LEU A O 1
ATOM 6668 N N . ARG A 1 824 ? 41.185 -23.664 -30.564 1.00 94.00 824 ARG A N 1
ATOM 6669 C CA . ARG A 1 824 ? 42.612 -23.934 -30.811 1.00 94.00 824 ARG A CA 1
ATOM 6670 C C . ARG A 1 824 ? 43.422 -23.511 -29.596 1.00 94.00 824 ARG A C 1
ATOM 6672 O O . ARG A 1 824 ? 42.985 -22.628 -28.865 1.00 94.00 824 ARG A O 1
ATOM 6679 N N . HIS A 1 825 ? 44.631 -24.038 -29.465 1.00 91.81 825 HIS A N 1
ATOM 6680 C CA . HIS A 1 825 ? 45.587 -23.623 -28.441 1.00 91.81 825 HIS A CA 1
ATOM 6681 C C . HIS A 1 825 ? 46.830 -23.004 -29.086 1.00 91.81 825 HIS A C 1
ATOM 6683 O O . HIS A 1 825 ? 47.149 -23.308 -30.238 1.00 91.81 825 HIS A O 1
ATOM 6689 N N . ASP A 1 826 ? 47.495 -22.103 -28.367 1.00 88.75 826 ASP A N 1
ATOM 6690 C CA . ASP A 1 826 ? 48.777 -21.523 -28.774 1.00 88.75 826 ASP A CA 1
ATOM 6691 C C . ASP A 1 826 ? 49.951 -22.492 -28.516 1.00 88.75 826 ASP A C 1
ATOM 6693 O O . ASP A 1 826 ? 49.784 -23.579 -27.961 1.00 88.75 826 ASP A O 1
ATOM 6697 N N . GLU A 1 827 ? 51.170 -22.091 -28.888 1.00 85.88 827 GLU A N 1
ATOM 6698 C CA . GLU A 1 827 ? 52.397 -22.883 -28.676 1.00 85.88 827 GLU A CA 1
ATOM 6699 C C . GLU A 1 827 ? 52.686 -23.190 -27.194 1.00 85.88 827 GLU A C 1
ATOM 6701 O O . GLU A 1 827 ? 53.426 -24.121 -26.876 1.00 85.88 827 GLU A O 1
ATOM 6706 N N . LYS A 1 828 ? 52.094 -22.425 -26.268 1.00 83.19 828 LYS A N 1
ATOM 6707 C CA . LYS A 1 828 ? 52.202 -22.621 -24.818 1.00 83.19 828 LYS A CA 1
ATOM 6708 C C . LYS A 1 828 ? 51.050 -23.461 -24.263 1.00 83.19 828 LYS A C 1
ATOM 6710 O O . LYS A 1 828 ? 51.102 -23.837 -23.090 1.00 83.19 828 LYS A O 1
ATOM 6715 N N . GLY A 1 829 ? 50.047 -23.805 -25.071 1.00 83.00 829 GLY A N 1
ATOM 6716 C CA . GLY A 1 829 ? 48.868 -24.577 -24.687 1.00 83.00 829 GLY A CA 1
ATOM 6717 C C . GLY A 1 829 ? 47.763 -23.765 -24.000 1.00 83.00 829 GLY A C 1
ATOM 6718 O O . GLY A 1 829 ? 46.992 -24.347 -23.242 1.00 83.00 829 GLY A O 1
ATOM 6719 N N . PHE A 1 830 ? 47.687 -22.449 -24.217 1.00 86.69 830 PHE A N 1
ATOM 6720 C CA . PHE A 1 830 ? 46.546 -21.624 -23.801 1.00 86.69 830 PHE A CA 1
ATOM 6721 C C . PHE A 1 830 ? 45.482 -21.562 -24.909 1.00 86.69 830 PHE A C 1
ATOM 6723 O O . PHE A 1 830 ? 45.846 -21.511 -26.085 1.00 86.69 830 PHE A O 1
ATOM 6730 N N . PRO A 1 831 ? 44.178 -21.557 -24.577 1.00 90.81 831 PRO A N 1
ATOM 6731 C CA . PRO A 1 831 ? 43.111 -21.516 -25.572 1.00 90.81 831 PRO A CA 1
ATOM 6732 C C . PRO A 1 831 ? 43.027 -20.156 -26.282 1.00 90.81 831 PRO A C 1
ATOM 6734 O O . PRO A 1 831 ? 43.137 -19.098 -25.668 1.00 90.81 831 PRO A O 1
ATOM 6737 N N . ILE A 1 832 ? 42.792 -20.183 -27.592 1.00 92.56 832 ILE A N 1
ATOM 6738 C CA . ILE A 1 832 ? 42.694 -19.009 -28.463 1.00 92.56 832 ILE A CA 1
ATOM 6739 C C . ILE A 1 832 ? 41.231 -18.551 -28.503 1.00 92.56 832 ILE A C 1
ATOM 6741 O O . ILE A 1 832 ? 40.429 -19.048 -29.295 1.00 92.56 832 ILE A O 1
ATOM 6745 N N . ALA A 1 833 ? 40.894 -17.595 -27.637 1.00 92.06 833 ALA A N 1
ATOM 6746 C CA . ALA A 1 833 ? 39.605 -16.902 -27.583 1.00 92.06 833 ALA A CA 1
ATOM 6747 C C . ALA A 1 833 ? 39.799 -15.424 -27.178 1.00 92.06 833 ALA A C 1
ATOM 6749 O O . ALA A 1 833 ? 40.929 -14.954 -27.046 1.00 92.06 833 ALA A O 1
ATOM 6750 N N . GLY A 1 834 ? 38.702 -14.674 -27.026 1.00 89.75 834 GLY A N 1
ATOM 6751 C CA . GLY A 1 834 ? 38.737 -13.224 -26.807 1.00 89.75 834 GLY A CA 1
ATOM 6752 C C . GLY A 1 834 ? 39.191 -12.803 -25.406 1.00 89.75 834 GLY A C 1
ATOM 6753 O O . GLY A 1 834 ? 40.027 -11.908 -25.281 1.00 89.75 834 GLY A O 1
ATOM 6754 N N . ASP A 1 835 ? 38.681 -13.474 -24.368 1.00 89.38 835 ASP A N 1
ATOM 6755 C CA . ASP A 1 835 ? 39.191 -13.378 -22.994 1.00 89.38 835 ASP A CA 1
ATOM 6756 C C . ASP A 1 835 ? 39.101 -14.744 -22.290 1.00 89.38 835 ASP A C 1
ATOM 6758 O O . ASP A 1 835 ? 38.040 -15.373 -22.239 1.00 89.38 835 ASP A O 1
ATOM 6762 N N . ILE A 1 836 ? 40.228 -15.211 -21.752 1.00 89.88 836 ILE A N 1
ATOM 6763 C CA . ILE A 1 836 ? 40.392 -16.527 -21.114 1.00 89.88 836 ILE A CA 1
ATOM 6764 C C . ILE A 1 836 ? 40.761 -16.429 -19.623 1.00 89.88 836 ILE A C 1
ATOM 6766 O O . ILE A 1 836 ? 41.105 -17.437 -19.004 1.00 89.88 836 ILE A O 1
ATOM 6770 N N . ARG A 1 837 ? 40.716 -15.230 -19.025 1.00 87.62 837 ARG A N 1
ATOM 6771 C CA . ARG A 1 837 ? 41.227 -14.974 -17.673 1.00 87.62 837 ARG A CA 1
ATOM 6772 C C . ARG A 1 837 ? 40.415 -15.712 -16.603 1.00 87.62 837 ARG A C 1
ATOM 6774 O O . ARG A 1 837 ? 39.233 -15.448 -16.419 1.00 87.62 837 ARG A O 1
ATOM 6781 N N . ASN A 1 838 ? 41.072 -16.585 -15.835 1.00 89.31 838 ASN A N 1
ATOM 6782 C CA . ASN A 1 838 ? 40.442 -17.479 -14.850 1.00 89.31 838 ASN A CA 1
ATOM 6783 C C . ASN A 1 838 ? 39.348 -18.383 -15.474 1.00 89.31 838 ASN A C 1
ATOM 6785 O O . ASN A 1 838 ? 38.363 -18.725 -14.813 1.00 89.31 838 ASN A O 1
ATOM 6789 N N . SER A 1 839 ? 39.492 -18.736 -16.758 1.00 90.88 839 SER A N 1
ATOM 6790 C CA . SER A 1 839 ? 38.521 -19.566 -17.478 1.00 90.88 839 SER A CA 1
ATOM 6791 C C . SER A 1 839 ? 38.548 -21.036 -17.033 1.00 90.88 839 SER A C 1
ATOM 6793 O O . SER A 1 839 ? 39.488 -21.522 -16.398 1.00 90.88 839 SER A O 1
ATOM 6795 N N . TRP A 1 840 ? 37.495 -21.756 -17.405 1.00 93.81 840 TRP A N 1
ATOM 6796 C CA . TRP A 1 840 ? 37.321 -23.189 -17.203 1.00 93.81 840 TRP A CA 1
ATOM 6797 C C . TRP A 1 840 ? 36.509 -23.771 -18.363 1.00 93.81 840 TRP A C 1
ATOM 6799 O O . TRP A 1 840 ? 35.829 -23.033 -19.082 1.00 93.81 840 TRP A O 1
ATOM 6809 N N . ILE A 1 841 ? 36.537 -25.093 -18.534 1.00 94.50 841 ILE A N 1
ATOM 6810 C CA . ILE A 1 841 ? 36.071 -25.750 -19.771 1.00 94.50 841 ILE A CA 1
ATOM 6811 C C . ILE A 1 841 ? 34.619 -25.455 -20.165 1.00 94.50 841 ILE A C 1
ATOM 6813 O O . ILE A 1 841 ? 34.281 -25.529 -21.346 1.00 94.50 841 ILE A O 1
ATOM 6817 N N . GLY A 1 842 ? 33.748 -25.102 -19.213 1.00 95.62 842 GLY A N 1
ATOM 6818 C CA . GLY A 1 842 ? 32.381 -24.679 -19.514 1.00 95.62 842 GLY A CA 1
ATOM 6819 C C . GLY A 1 842 ? 32.332 -23.378 -20.320 1.00 95.62 842 GLY A C 1
ATOM 6820 O O . GLY A 1 842 ? 31.584 -23.286 -21.294 1.00 95.62 842 GLY A O 1
ATOM 6821 N N . VAL A 1 843 ? 33.172 -22.398 -19.972 1.00 95.62 843 VAL A N 1
ATOM 6822 C CA . VAL A 1 843 ? 33.315 -21.141 -20.725 1.00 95.62 843 VAL A CA 1
ATOM 6823 C C . VAL A 1 843 ? 33.970 -21.412 -22.078 1.00 95.62 843 VAL A C 1
ATOM 6825 O O . VAL A 1 843 ? 33.434 -20.970 -23.092 1.00 95.62 843 VAL A O 1
ATOM 6828 N N . SER A 1 844 ? 35.034 -22.222 -22.124 1.00 95.94 844 SER A N 1
ATOM 6829 C CA . SER A 1 844 ? 35.703 -22.623 -23.374 1.00 95.94 844 SER A CA 1
ATOM 6830 C C . SER A 1 844 ? 34.749 -23.321 -24.357 1.00 95.94 844 SER A C 1
ATOM 6832 O O . SER A 1 844 ? 34.789 -23.071 -25.561 1.00 95.94 844 SER A O 1
ATOM 6834 N N . THR A 1 845 ? 33.827 -24.145 -23.841 1.00 97.12 845 THR A N 1
ATOM 6835 C CA . THR A 1 845 ? 32.766 -24.803 -24.627 1.00 97.12 845 THR A CA 1
ATOM 6836 C C . THR A 1 845 ? 31.807 -23.779 -25.246 1.00 97.12 845 THR A C 1
ATOM 6838 O O . THR A 1 845 ? 31.471 -23.886 -26.425 1.00 97.12 845 THR A O 1
ATOM 6841 N N . LEU A 1 846 ? 31.386 -22.755 -24.495 1.00 97.88 846 LEU A N 1
ATOM 6842 C CA . LEU A 1 846 ? 30.517 -21.694 -25.023 1.00 97.88 846 LEU A CA 1
ATOM 6843 C C . LEU A 1 846 ? 31.252 -20.761 -25.997 1.00 97.88 846 LEU A C 1
ATOM 6845 O O . LEU A 1 846 ? 30.681 -20.386 -27.020 1.00 97.88 846 LEU A O 1
ATOM 6849 N N . GLN A 1 847 ? 32.523 -20.440 -25.735 1.00 97.25 847 GLN A N 1
ATOM 6850 C CA . GLN A 1 847 ? 33.373 -19.690 -26.664 1.00 97.25 847 GLN A CA 1
ATOM 6851 C C . GLN A 1 847 ? 33.491 -20.422 -28.008 1.00 97.25 847 GLN A C 1
ATOM 6853 O O . GLN A 1 847 ? 33.274 -19.813 -29.053 1.00 97.25 847 GLN A O 1
ATOM 6858 N N . ALA A 1 848 ? 33.738 -21.736 -27.991 1.00 97.75 848 ALA A N 1
ATOM 6859 C CA . ALA A 1 848 ? 33.769 -22.552 -29.201 1.00 97.75 848 ALA A CA 1
ATOM 6860 C C . ALA A 1 848 ? 32.413 -22.566 -29.936 1.00 97.75 848 ALA A C 1
ATOM 6862 O O . ALA A 1 848 ? 32.380 -22.372 -31.151 1.00 97.75 848 ALA A O 1
ATOM 6863 N N . LEU A 1 849 ? 31.290 -22.708 -29.216 1.00 98.19 849 LEU A N 1
ATOM 6864 C CA . LEU A 1 849 ? 29.947 -22.692 -29.815 1.00 98.19 849 LEU A CA 1
ATOM 6865 C C . LEU A 1 849 ? 29.624 -21.362 -30.517 1.00 98.19 849 LEU A C 1
ATOM 6867 O O . LEU A 1 849 ? 29.109 -21.374 -31.632 1.00 98.19 849 LEU A O 1
ATOM 6871 N N . PHE A 1 850 ? 29.950 -20.212 -29.918 1.00 98.19 850 PHE A N 1
ATOM 6872 C CA . PHE A 1 850 ? 29.698 -18.918 -30.568 1.00 98.19 850 PHE A CA 1
ATOM 6873 C C . PHE A 1 850 ? 30.715 -18.559 -31.654 1.00 98.19 850 PHE A C 1
ATOM 6875 O O . PHE A 1 850 ? 30.383 -17.785 -32.549 1.00 98.19 850 PHE A O 1
ATOM 6882 N N . ILE A 1 851 ? 31.906 -19.164 -31.650 1.00 98.31 851 ILE A N 1
ATOM 6883 C CA . ILE A 1 851 ? 32.816 -19.127 -32.802 1.00 98.31 851 ILE A CA 1
ATOM 6884 C C . ILE A 1 851 ? 32.250 -19.954 -33.973 1.00 98.31 851 ILE A C 1
ATOM 6886 O O . ILE A 1 851 ? 32.358 -19.517 -35.119 1.00 98.31 851 ILE A O 1
ATOM 6890 N N . LEU A 1 852 ? 31.600 -21.099 -33.716 1.00 97.94 852 LEU A N 1
ATOM 6891 C CA . LEU A 1 852 ? 30.867 -21.849 -34.750 1.00 97.94 852 LEU A CA 1
ATOM 6892 C C . LEU A 1 852 ? 29.681 -21.043 -35.302 1.00 97.94 852 LEU A C 1
ATOM 6894 O O . LEU A 1 852 ? 29.551 -20.929 -36.518 1.00 97.94 852 LEU A O 1
ATOM 6898 N N . GLU A 1 853 ? 28.866 -20.426 -34.437 1.00 98.06 853 GLU A N 1
ATOM 6899 C CA . GLU A 1 853 ? 27.739 -19.573 -34.857 1.00 98.06 853 GLU A CA 1
ATOM 6900 C C . GLU A 1 853 ? 28.220 -18.388 -35.710 1.00 98.06 853 GLU A C 1
ATOM 6902 O O . GLU A 1 853 ? 27.723 -18.197 -36.817 1.00 98.06 853 GLU A O 1
ATOM 6907 N N . HIS A 1 854 ? 29.253 -17.661 -35.266 1.00 98.38 854 HIS A N 1
ATOM 6908 C CA . HIS A 1 854 ? 29.872 -16.580 -36.039 1.00 98.38 854 HIS A CA 1
ATOM 6909 C C . HIS A 1 854 ? 30.369 -17.058 -37.412 1.00 98.38 854 HIS A C 1
ATOM 6911 O O . HIS A 1 854 ? 30.056 -16.450 -38.435 1.00 98.38 854 HIS A O 1
ATOM 6917 N N . ASN A 1 855 ? 31.094 -18.180 -37.459 1.00 98.38 855 ASN A N 1
ATOM 6918 C CA . ASN A 1 855 ? 31.625 -18.723 -38.708 1.00 98.38 855 ASN A CA 1
ATOM 6919 C C . ASN A 1 855 ? 30.512 -19.196 -39.667 1.00 98.38 855 ASN A C 1
ATOM 6921 O O . ASN A 1 855 ? 30.662 -19.038 -40.879 1.00 98.38 855 ASN A O 1
ATOM 6925 N N . ALA A 1 856 ? 29.395 -19.721 -39.154 1.00 97.94 856 ALA A N 1
ATOM 6926 C CA . ALA A 1 856 ? 28.229 -20.104 -39.955 1.00 97.94 856 ALA A CA 1
ATOM 6927 C C . ALA A 1 856 ? 27.440 -18.890 -40.479 1.00 97.94 856 ALA A C 1
ATOM 6929 O O . ALA A 1 856 ? 26.950 -18.922 -41.612 1.00 97.94 856 ALA A O 1
ATOM 6930 N N . ILE A 1 857 ? 27.372 -17.797 -39.709 1.00 98.00 857 ILE A N 1
ATOM 6931 C CA . ILE A 1 857 ? 26.841 -16.512 -40.187 1.00 98.00 857 ILE A CA 1
ATOM 6932 C C . ILE A 1 857 ? 27.725 -15.990 -41.328 1.00 98.00 857 ILE A C 1
ATOM 6934 O O . ILE A 1 857 ? 27.202 -15.704 -42.402 1.00 98.00 857 ILE A O 1
ATOM 6938 N N . CYS A 1 858 ? 29.054 -15.966 -41.164 1.00 98.06 858 CYS A N 1
ATOM 6939 C CA . CYS A 1 858 ? 29.987 -15.596 -42.236 1.00 98.06 858 CYS A CA 1
ATOM 6940 C C . CYS A 1 858 ? 29.796 -16.443 -43.510 1.00 98.06 858 CYS A C 1
ATOM 6942 O O . CYS A 1 858 ? 29.763 -15.904 -44.615 1.00 98.06 858 CYS A O 1
ATOM 6944 N N . GLU A 1 859 ? 29.615 -17.763 -43.382 1.00 97.12 859 GLU A N 1
ATOM 6945 C CA . GLU A 1 859 ? 29.335 -18.648 -44.526 1.00 97.12 859 GLU A CA 1
ATOM 6946 C C . GLU A 1 859 ? 27.970 -18.432 -45.174 1.00 97.12 859 GLU A C 1
ATOM 6948 O O . GLU A 1 859 ? 27.792 -18.808 -46.331 1.00 97.12 859 GLU A O 1
ATOM 6953 N N . THR A 1 860 ? 27.006 -17.874 -44.448 1.00 96.44 860 THR A N 1
ATOM 6954 C CA . THR A 1 860 ? 25.677 -17.554 -44.978 1.00 96.44 860 THR A CA 1
ATOM 6955 C C . THR A 1 860 ? 25.720 -16.213 -45.702 1.00 96.44 860 THR A C 1
ATOM 6957 O O . THR A 1 860 ? 25.356 -16.138 -46.873 1.00 96.44 860 THR A O 1
ATOM 6960 N N . LEU A 1 861 ? 26.295 -15.186 -45.067 1.00 95.81 861 LEU A N 1
ATOM 6961 C CA . LEU A 1 861 ? 26.484 -13.866 -45.669 1.00 95.81 861 LEU A CA 1
ATOM 6962 C C . LEU A 1 861 ? 27.355 -13.926 -46.931 1.00 95.81 861 LEU A C 1
ATOM 6964 O O . LEU A 1 861 ? 27.023 -13.274 -47.910 1.00 95.81 861 LEU A O 1
ATOM 6968 N N . LYS A 1 862 ? 28.404 -14.760 -46.971 1.00 96.00 862 LYS A N 1
ATOM 6969 C CA . LYS A 1 862 ? 29.260 -14.915 -48.163 1.00 96.00 862 LYS A CA 1
ATOM 6970 C C . LYS A 1 862 ? 28.607 -15.693 -49.319 1.00 96.00 862 LYS A C 1
ATOM 6972 O O . LYS A 1 862 ? 29.129 -15.659 -50.433 1.00 96.00 862 LYS A O 1
ATOM 6977 N N . LYS A 1 863 ? 27.498 -16.405 -49.079 1.00 94.88 863 LYS A N 1
ATOM 6978 C CA . LYS A 1 863 ? 26.695 -17.042 -50.142 1.00 94.88 863 LYS A CA 1
ATOM 6979 C C . LYS A 1 863 ? 25.709 -16.054 -50.759 1.00 94.88 863 LYS A C 1
ATOM 6981 O O . LYS A 1 863 ? 25.565 -16.055 -51.976 1.00 94.88 863 LYS A O 1
ATOM 6986 N N . GLU A 1 864 ? 25.079 -15.225 -49.928 1.00 94.62 864 GLU A N 1
ATOM 6987 C CA . GLU A 1 864 ? 24.108 -14.215 -50.367 1.00 94.62 864 GLU A CA 1
ATOM 6988 C C . GLU A 1 864 ? 24.806 -13.007 -51.020 1.00 94.62 864 GLU A C 1
ATOM 6990 O O . GLU A 1 864 ? 24.494 -12.625 -52.145 1.00 94.62 864 GLU A O 1
ATOM 6995 N N . TYR A 1 865 ? 25.810 -12.460 -50.331 1.00 93.50 865 TYR A N 1
ATOM 6996 C CA . TYR A 1 865 ? 26.550 -11.248 -50.681 1.00 93.50 865 TYR A CA 1
ATOM 6997 C C . TYR A 1 865 ? 27.994 -11.635 -51.047 1.00 93.50 865 TYR A C 1
ATOM 6999 O O . TYR A 1 865 ? 28.926 -11.610 -50.231 1.00 93.50 865 TYR A O 1
ATOM 7007 N N . ASN A 1 866 ? 28.177 -12.106 -52.283 1.00 90.19 866 ASN A N 1
ATOM 7008 C CA . ASN A 1 866 ? 29.448 -12.673 -52.745 1.00 90.19 866 ASN A CA 1
ATOM 7009 C C . ASN A 1 866 ? 30.576 -11.628 -52.872 1.00 90.19 866 ASN A C 1
ATOM 7011 O O . ASN A 1 866 ? 31.754 -11.991 -52.842 1.00 90.19 866 ASN A O 1
ATOM 7015 N N . GLU A 1 867 ? 30.226 -10.347 -52.939 1.00 92.88 867 GLU A N 1
ATOM 7016 C CA . GLU A 1 867 ? 31.108 -9.187 -53.034 1.00 92.88 867 GLU A CA 1
ATOM 7017 C C . GLU A 1 867 ? 31.815 -8.826 -51.716 1.00 92.88 867 GLU A C 1
ATOM 7019 O O . GLU A 1 867 ? 32.910 -8.264 -51.754 1.00 92.88 867 GLU A O 1
ATOM 7024 N N . LEU A 1 868 ? 31.246 -9.193 -50.559 1.00 93.94 868 LEU A N 1
ATOM 7025 C CA . LEU A 1 868 ? 31.758 -8.790 -49.241 1.00 93.94 868 LEU A CA 1
ATOM 7026 C C . LEU A 1 868 ? 33.158 -9.351 -48.953 1.00 93.94 868 LEU A C 1
ATOM 7028 O O . LEU A 1 868 ? 33.427 -10.541 -49.166 1.00 93.94 868 LEU A O 1
ATOM 7032 N N . ASN A 1 869 ? 34.051 -8.508 -48.433 1.00 96.12 869 ASN A N 1
ATOM 7033 C CA . ASN A 1 869 ? 35.416 -8.885 -48.068 1.00 96.12 869 ASN A CA 1
ATOM 7034 C C . ASN A 1 869 ? 35.512 -9.450 -46.632 1.00 96.12 869 ASN A C 1
ATOM 7036 O O . ASN A 1 869 ? 34.516 -9.578 -45.922 1.00 96.12 869 ASN A O 1
ATOM 7040 N N . ASP A 1 870 ? 36.720 -9.839 -46.212 1.00 97.12 870 ASP A N 1
ATOM 7041 C CA . ASP A 1 870 ? 36.967 -10.458 -44.903 1.00 97.12 870 ASP A CA 1
ATOM 7042 C C . ASP A 1 870 ? 36.555 -9.573 -43.711 1.00 97.12 870 ASP A C 1
ATOM 7044 O O . ASP A 1 870 ? 35.965 -10.085 -42.760 1.00 97.12 870 ASP A O 1
ATOM 7048 N N . GLU A 1 871 ? 36.807 -8.260 -43.756 1.00 96.19 871 GLU A N 1
ATOM 7049 C CA . GLU A 1 871 ? 36.377 -7.348 -42.687 1.00 96.19 871 GLU A CA 1
ATOM 7050 C C . GLU A 1 871 ? 34.860 -7.123 -42.709 1.00 96.19 871 GLU A C 1
ATOM 7052 O O . GLU A 1 871 ? 34.241 -7.144 -41.648 1.00 96.19 871 GLU A O 1
ATOM 7057 N N . ASP A 1 872 ? 34.239 -6.981 -43.886 1.00 95.75 872 ASP A N 1
ATOM 7058 C CA . ASP A 1 872 ? 32.787 -6.762 -44.010 1.00 95.75 872 ASP A CA 1
ATOM 7059 C C . ASP A 1 872 ? 32.005 -7.938 -43.397 1.00 95.75 872 ASP A C 1
ATOM 7061 O O . ASP A 1 872 ? 31.127 -7.758 -42.547 1.00 95.75 872 ASP A O 1
ATOM 7065 N N . LEU A 1 873 ? 32.378 -9.166 -43.785 1.00 97.31 873 LEU A N 1
ATOM 7066 C CA . LEU A 1 873 ? 31.794 -10.408 -43.272 1.00 97.31 873 LEU A CA 1
ATOM 7067 C C . LEU A 1 873 ? 31.979 -10.515 -41.757 1.00 97.31 873 LEU A C 1
ATOM 7069 O O . LEU A 1 873 ? 31.017 -10.788 -41.039 1.00 97.31 873 LEU A O 1
ATOM 7073 N N . TYR A 1 874 ? 33.194 -10.249 -41.264 1.00 97.69 874 TYR A N 1
ATOM 7074 C CA . TYR A 1 874 ? 33.491 -10.222 -39.834 1.00 97.69 874 TYR A CA 1
ATOM 7075 C C . TYR A 1 874 ? 32.635 -9.181 -39.090 1.00 97.69 874 TYR A C 1
ATOM 7077 O O . TYR A 1 874 ? 32.095 -9.483 -38.024 1.00 97.69 874 TYR A O 1
ATOM 7085 N N . HIS A 1 875 ? 32.483 -7.968 -39.629 1.00 96.62 875 HIS A N 1
ATOM 7086 C CA . HIS A 1 875 ? 31.737 -6.884 -38.995 1.00 96.62 875 HIS A CA 1
ATOM 7087 C C . HIS A 1 875 ? 30.243 -7.206 -38.872 1.00 96.62 875 HIS A C 1
ATOM 7089 O O . HIS A 1 875 ? 29.702 -7.129 -37.761 1.00 96.62 875 HIS A O 1
ATOM 7095 N N . HIS A 1 876 ? 29.593 -7.642 -39.955 1.00 97.19 876 HIS A N 1
ATOM 7096 C CA . HIS A 1 876 ? 28.189 -8.060 -39.911 1.00 97.19 876 HIS A CA 1
ATOM 7097 C C . HIS A 1 876 ? 27.999 -9.309 -39.034 1.00 97.19 876 HIS A C 1
ATOM 7099 O O . HIS A 1 876 ? 27.133 -9.323 -38.158 1.00 97.19 876 HIS A O 1
ATOM 7105 N N . ALA A 1 877 ? 28.848 -10.334 -39.160 1.00 97.81 877 ALA A N 1
ATOM 7106 C CA . ALA A 1 877 ? 28.731 -11.535 -38.332 1.00 97.81 877 ALA A CA 1
ATOM 7107 C C . ALA A 1 877 ? 29.013 -11.271 -36.841 1.00 97.81 877 ALA A C 1
ATOM 7109 O O . ALA A 1 877 ? 28.408 -11.917 -35.980 1.00 97.81 877 ALA A O 1
ATOM 7110 N N . ARG A 1 878 ? 29.874 -10.301 -36.495 1.00 97.25 878 ARG A N 1
ATOM 7111 C CA . ARG A 1 878 ? 30.070 -9.843 -35.108 1.00 97.25 878 ARG A CA 1
ATOM 7112 C C . ARG A 1 878 ? 28.814 -9.173 -34.558 1.00 97.25 878 ARG A C 1
ATOM 7114 O O . ARG A 1 878 ? 28.420 -9.483 -33.431 1.00 97.25 878 ARG A O 1
ATOM 7121 N N . LEU A 1 879 ? 28.169 -8.302 -35.338 1.00 96.50 879 LEU A N 1
ATOM 7122 C CA . LEU A 1 879 ? 26.887 -7.685 -34.978 1.00 96.50 879 LEU A CA 1
ATOM 7123 C C . LEU A 1 879 ? 25.830 -8.762 -34.694 1.00 96.50 879 LEU A C 1
ATOM 7125 O O . LEU A 1 879 ? 25.361 -8.860 -33.557 1.00 96.50 879 LEU A O 1
ATOM 7129 N N . VAL A 1 880 ? 25.548 -9.635 -35.667 1.00 97.69 880 VAL A N 1
ATOM 7130 C CA . VAL A 1 880 ? 24.560 -10.728 -35.555 1.00 97.69 880 VAL A CA 1
ATOM 7131 C C . VAL A 1 880 ? 24.838 -11.617 -34.339 1.00 97.69 880 VAL A C 1
ATOM 7133 O O . VAL A 1 880 ? 23.960 -11.796 -33.496 1.00 97.69 880 VAL A O 1
ATOM 7136 N N . THR A 1 881 ? 26.070 -12.113 -34.179 1.00 97.88 881 THR A N 1
ATOM 7137 C CA . THR A 1 881 ? 26.427 -13.007 -33.059 1.00 97.88 881 THR A CA 1
ATOM 7138 C C . THR A 1 881 ? 26.268 -12.312 -31.703 1.00 97.88 881 THR A C 1
ATOM 7140 O O . THR A 1 881 ? 25.723 -12.900 -30.768 1.00 97.88 881 THR A O 1
ATOM 7143 N N . SER A 1 882 ? 26.687 -11.044 -31.581 1.00 94.88 882 SER A N 1
ATOM 7144 C CA . SER A 1 882 ? 26.519 -10.272 -30.339 1.00 94.88 882 SER A CA 1
ATOM 7145 C C . SER A 1 882 ? 25.042 -10.073 -29.971 1.00 94.88 882 SER A C 1
ATOM 7147 O O . SER A 1 882 ? 24.679 -10.142 -28.795 1.00 94.88 882 SER A O 1
ATOM 7149 N N . ALA A 1 883 ? 24.172 -9.904 -30.973 1.00 94.25 883 ALA A N 1
ATOM 7150 C CA . ALA A 1 883 ? 22.735 -9.771 -30.784 1.00 94.25 883 ALA A CA 1
ATOM 7151 C C . ALA A 1 883 ? 22.059 -11.101 -30.429 1.00 94.25 883 ALA A C 1
ATOM 7153 O O . ALA A 1 883 ? 21.223 -11.114 -29.528 1.00 94.25 883 ALA A O 1
ATOM 7154 N N . VAL A 1 884 ? 22.462 -12.221 -31.041 1.00 97.00 884 VAL A N 1
ATOM 7155 C CA . VAL A 1 884 ? 22.016 -13.573 -30.651 1.00 97.00 884 VAL A CA 1
ATOM 7156 C C . VAL A 1 884 ? 22.366 -13.852 -29.184 1.00 97.00 884 VAL A C 1
ATOM 7158 O O . VAL A 1 884 ? 21.483 -14.195 -28.398 1.00 97.00 884 VAL A O 1
ATOM 7161 N N . ILE A 1 885 ? 23.616 -13.607 -28.770 1.00 95.31 885 ILE A N 1
ATOM 7162 C CA . ILE A 1 885 ? 24.054 -13.751 -27.370 1.00 95.31 885 ILE A CA 1
ATOM 7163 C C . ILE A 1 885 ? 23.213 -12.864 -26.433 1.00 95.31 885 ILE A C 1
ATOM 7165 O O . ILE A 1 885 ? 22.695 -13.333 -25.414 1.00 95.31 885 ILE A O 1
ATOM 7169 N N . ALA A 1 886 ? 23.032 -11.584 -26.779 1.00 90.25 886 ALA A N 1
ATOM 7170 C CA . ALA A 1 886 ? 22.254 -10.641 -25.978 1.00 90.25 886 ALA A CA 1
ATOM 7171 C C . ALA A 1 886 ? 20.766 -11.024 -25.878 1.00 90.25 886 ALA A C 1
ATOM 7173 O O . ALA A 1 886 ? 20.173 -10.847 -24.807 1.00 90.25 886 ALA A O 1
ATOM 7174 N N . LYS A 1 887 ? 20.180 -11.572 -26.950 1.00 94.00 887 LYS A N 1
ATOM 7175 C CA . LYS A 1 887 ? 18.800 -12.064 -27.005 1.00 94.00 887 LYS A CA 1
ATOM 7176 C C . LYS A 1 887 ? 18.620 -13.272 -26.096 1.00 94.00 887 LYS A C 1
ATOM 7178 O O . LYS A 1 887 ? 17.839 -13.186 -25.150 1.00 94.00 887 LYS A O 1
ATOM 7183 N N . ILE A 1 888 ? 19.409 -14.330 -26.302 1.00 95.56 888 ILE A N 1
ATOM 7184 C CA . ILE A 1 888 ? 19.376 -15.573 -25.510 1.00 95.56 888 ILE A CA 1
ATOM 7185 C C . ILE A 1 888 ? 19.555 -15.269 -24.020 1.00 95.56 888 ILE A C 1
ATOM 7187 O O . ILE A 1 888 ? 18.777 -15.724 -23.184 1.00 95.56 888 ILE A O 1
ATOM 7191 N N . HIS A 1 889 ? 20.524 -14.421 -23.664 1.00 93.19 889 HIS A N 1
ATOM 7192 C CA . HIS A 1 889 ? 20.702 -14.031 -22.268 1.00 93.19 889 HIS A CA 1
ATOM 7193 C C . HIS A 1 889 ? 19.421 -13.412 -21.677 1.00 93.19 889 HIS A C 1
ATOM 7195 O O . HIS A 1 889 ? 19.077 -13.656 -20.520 1.00 93.19 889 HIS A O 1
ATOM 7201 N N . THR A 1 890 ? 18.727 -12.588 -22.462 1.00 87.12 890 THR A N 1
ATOM 7202 C CA . THR A 1 890 ? 17.576 -11.796 -22.018 1.00 87.12 890 THR A CA 1
ATOM 7203 C C . THR A 1 890 ? 16.296 -12.625 -21.933 1.00 87.12 890 THR A C 1
ATOM 7205 O O . THR A 1 890 ? 15.607 -12.528 -20.924 1.00 87.12 890 THR A O 1
ATOM 7208 N N . ILE A 1 891 ? 15.972 -13.432 -22.950 1.00 91.94 891 ILE A N 1
ATOM 7209 C CA . ILE A 1 891 ? 14.658 -14.098 -23.070 1.00 91.94 891 ILE A CA 1
ATOM 7210 C C . ILE A 1 891 ? 14.655 -15.603 -22.758 1.00 91.94 891 ILE A C 1
ATOM 7212 O O . ILE A 1 891 ? 13.575 -16.195 -22.757 1.00 91.94 891 ILE A O 1
ATOM 7216 N N . ASP A 1 892 ? 15.828 -16.187 -22.496 1.00 93.88 892 ASP A N 1
ATOM 7217 C CA . ASP A 1 892 ? 16.036 -17.599 -22.143 1.00 93.88 892 ASP A CA 1
ATOM 7218 C C . ASP A 1 892 ? 16.757 -17.693 -20.776 1.00 93.88 892 ASP A C 1
ATOM 7220 O O . ASP A 1 892 ? 16.106 -17.895 -19.752 1.00 93.88 892 ASP A O 1
ATOM 7224 N N . TRP A 1 893 ? 18.061 -17.382 -20.692 1.00 95.19 893 TRP A N 1
ATOM 7225 C CA . TRP A 1 893 ? 18.845 -17.525 -19.442 1.00 95.19 893 TRP A CA 1
ATOM 7226 C C . TRP A 1 893 ? 18.258 -16.767 -18.238 1.00 95.19 893 TRP A C 1
ATOM 7228 O O . TRP A 1 893 ? 18.145 -17.314 -17.141 1.00 95.19 893 TRP A O 1
ATOM 7238 N N . THR A 1 894 ? 17.859 -15.503 -18.423 1.00 90.44 894 THR A N 1
ATOM 7239 C CA . THR A 1 894 ? 17.302 -14.703 -17.316 1.00 90.44 894 THR A CA 1
ATOM 7240 C C . THR A 1 894 ? 15.935 -15.221 -16.857 1.00 90.44 894 THR A C 1
ATOM 7242 O O . THR A 1 894 ? 15.578 -15.067 -15.689 1.00 90.44 894 THR A O 1
ATOM 7245 N N . VAL A 1 895 ? 15.165 -15.840 -17.756 1.00 91.62 895 VAL A N 1
ATOM 7246 C CA . VAL A 1 895 ? 13.850 -16.406 -17.430 1.00 91.62 895 VAL A CA 1
ATOM 7247 C C . VAL A 1 895 ? 14.009 -17.624 -16.521 1.00 91.62 895 VAL A C 1
ATOM 7249 O O . VAL A 1 895 ? 13.259 -17.753 -15.557 1.00 91.62 895 VAL A O 1
ATOM 7252 N N . GLU A 1 896 ? 15.045 -18.439 -16.736 1.00 94.06 896 GLU A N 1
ATOM 7253 C CA . GLU A 1 896 ? 15.387 -19.540 -15.829 1.00 94.06 896 GLU A CA 1
ATOM 7254 C C . GLU A 1 896 ? 16.008 -19.049 -14.506 1.00 94.06 896 GLU A C 1
ATOM 7256 O O . GLU A 1 896 ? 15.751 -19.637 -13.458 1.00 94.06 896 GLU A O 1
ATOM 7261 N N . LEU A 1 897 ? 16.756 -17.935 -14.496 1.00 92.44 897 LEU A N 1
ATOM 7262 C CA . LEU A 1 897 ? 17.264 -17.315 -13.255 1.00 92.44 897 LEU A CA 1
ATOM 7263 C C . LEU A 1 897 ? 16.130 -16.783 -12.351 1.00 92.44 897 LEU A C 1
ATOM 7265 O O . LEU A 1 897 ? 16.229 -16.830 -11.121 1.00 92.44 897 LEU A O 1
ATOM 7269 N N . LEU A 1 898 ? 15.069 -16.249 -12.964 1.00 92.56 898 LEU A N 1
ATOM 7270 C CA . LEU A 1 898 ? 13.961 -15.536 -12.317 1.00 92.56 898 LEU A CA 1
ATOM 7271 C C . LEU A 1 898 ? 12.614 -16.222 -12.609 1.00 92.56 898 LEU A C 1
ATOM 7273 O O . LEU A 1 898 ? 11.645 -15.562 -12.999 1.00 92.56 898 LEU A O 1
ATOM 7277 N N . LYS A 1 899 ? 12.575 -17.547 -12.433 1.00 91.81 899 LYS A N 1
ATOM 7278 C CA . LYS A 1 899 ? 11.536 -18.499 -12.857 1.00 91.81 899 LYS A CA 1
ATOM 7279 C C . LYS A 1 899 ? 10.151 -18.220 -12.249 1.00 91.81 899 LYS A C 1
ATOM 7281 O O . LYS A 1 899 ? 9.700 -18.864 -11.307 1.00 91.81 899 LYS A O 1
ATOM 7286 N N . THR A 1 900 ? 9.481 -17.211 -12.795 1.00 91.75 900 THR A N 1
ATOM 7287 C CA . THR A 1 900 ? 8.183 -16.677 -12.365 1.00 91.75 900 THR A CA 1
ATOM 7288 C C . THR A 1 900 ? 7.444 -16.107 -13.574 1.00 91.75 900 THR A C 1
ATOM 7290 O O . THR A 1 900 ? 8.077 -15.552 -14.474 1.00 91.75 900 THR A O 1
ATOM 7293 N N . ASP A 1 901 ? 6.109 -16.159 -13.591 1.00 91.25 901 ASP A N 1
ATOM 7294 C CA . ASP A 1 901 ? 5.321 -15.588 -14.695 1.00 91.25 901 ASP A CA 1
ATOM 7295 C C . ASP A 1 901 ? 5.604 -14.093 -14.913 1.00 91.25 901 ASP A C 1
ATOM 7297 O O . ASP A 1 901 ? 5.712 -13.630 -16.051 1.00 91.25 901 ASP A O 1
ATOM 7301 N N . THR A 1 902 ? 5.788 -13.338 -13.822 1.00 88.44 902 THR A N 1
ATOM 7302 C CA . THR A 1 902 ? 6.059 -11.895 -13.867 1.00 88.44 902 THR A CA 1
ATOM 7303 C C . THR A 1 902 ? 7.368 -11.581 -14.581 1.00 88.44 902 THR A C 1
ATOM 7305 O O . THR A 1 902 ? 7.412 -10.636 -15.370 1.00 88.44 902 THR A O 1
ATOM 7308 N N . LEU A 1 903 ? 8.429 -12.364 -14.358 1.00 90.12 903 LEU A N 1
ATOM 7309 C CA . LEU A 1 903 ? 9.722 -12.113 -14.999 1.00 90.12 903 LEU A CA 1
ATOM 7310 C C . LEU A 1 903 ? 9.866 -12.830 -16.342 1.00 90.12 903 LEU A C 1
ATOM 7312 O O . LEU A 1 903 ? 10.496 -12.262 -17.228 1.00 90.12 903 LEU A O 1
ATOM 7316 N N . HIS A 1 904 ? 9.187 -13.956 -16.579 1.00 89.94 904 HIS A N 1
ATOM 7317 C CA . HIS A 1 904 ? 9.001 -14.480 -17.936 1.00 89.94 904 HIS A CA 1
ATOM 7318 C C . HIS A 1 904 ? 8.342 -13.417 -18.836 1.00 89.94 904 HIS A C 1
ATOM 7320 O O . HIS A 1 904 ? 8.828 -13.120 -19.928 1.00 89.94 904 HIS A O 1
ATOM 7326 N N . ALA A 1 905 ? 7.260 -12.784 -18.369 1.00 86.00 905 ALA A N 1
ATOM 7327 C CA . ALA A 1 905 ? 6.603 -11.699 -19.091 1.00 86.00 905 ALA A CA 1
ATOM 7328 C C . ALA A 1 905 ? 7.496 -10.447 -19.211 1.00 86.00 905 ALA A C 1
ATOM 7330 O O . ALA A 1 905 ? 7.629 -9.891 -20.301 1.00 86.00 905 ALA A O 1
ATOM 7331 N N . GLY A 1 906 ? 8.131 -10.014 -18.117 1.00 84.88 906 GLY A N 1
ATOM 7332 C CA . GLY A 1 906 ? 8.929 -8.784 -18.071 1.00 84.88 906 GLY A CA 1
ATOM 7333 C C . GLY A 1 906 ? 10.219 -8.847 -18.888 1.00 84.88 906 GLY A C 1
ATOM 7334 O O . GLY A 1 906 ? 10.541 -7.906 -19.612 1.00 84.88 906 GLY A O 1
ATOM 7335 N N . MET A 1 907 ? 10.931 -9.971 -18.840 1.00 86.75 907 MET A N 1
ATOM 7336 C CA . MET A 1 907 ? 12.170 -10.151 -19.595 1.00 86.75 907 MET A CA 1
ATOM 7337 C C . MET A 1 907 ? 11.916 -10.303 -21.095 1.00 86.75 907 MET A C 1
ATOM 7339 O O . MET A 1 907 ? 12.644 -9.715 -21.895 1.00 86.75 907 MET A O 1
ATOM 7343 N N . ARG A 1 908 ? 10.833 -10.984 -21.499 1.00 86.56 908 ARG A N 1
ATOM 7344 C CA . ARG A 1 908 ? 10.403 -10.987 -22.907 1.00 86.56 908 ARG A CA 1
ATOM 7345 C C . ARG A 1 908 ? 9.915 -9.602 -23.350 1.00 86.56 908 ARG A C 1
ATOM 7347 O O . ARG A 1 908 ? 10.222 -9.196 -24.468 1.00 86.56 908 ARG A O 1
ATOM 7354 N N . ALA A 1 909 ? 9.263 -8.830 -22.477 1.00 81.38 909 ALA A N 1
ATOM 7355 C CA . ALA A 1 909 ? 8.881 -7.445 -22.767 1.00 81.38 909 ALA A CA 1
ATOM 7356 C C . ALA A 1 909 ? 10.083 -6.488 -22.920 1.00 81.38 909 ALA A C 1
ATOM 7358 O O . ALA A 1 909 ? 9.979 -5.528 -23.678 1.00 81.38 909 ALA A O 1
ATOM 7359 N N . ASN A 1 910 ? 11.238 -6.760 -22.299 1.00 80.75 910 ASN A N 1
ATOM 7360 C CA . ASN A 1 910 ? 12.469 -5.994 -22.552 1.00 80.75 910 ASN A CA 1
ATOM 7361 C C . ASN A 1 910 ? 13.031 -6.179 -23.977 1.00 80.75 910 ASN A C 1
ATOM 7363 O O . ASN A 1 910 ? 13.757 -5.306 -24.440 1.00 80.75 910 ASN A O 1
ATOM 7367 N N . TRP A 1 911 ? 12.704 -7.273 -24.679 1.00 82.81 911 TRP A N 1
ATOM 7368 C CA . TRP A 1 911 ? 13.121 -7.488 -26.076 1.00 82.81 911 TRP A CA 1
ATOM 7369 C C . TRP A 1 911 ? 12.008 -7.187 -27.096 1.00 82.81 911 TRP A C 1
ATOM 7371 O O . TRP A 1 911 ? 12.281 -6.690 -28.193 1.00 82.81 911 TRP A O 1
ATOM 7381 N N . TYR A 1 912 ? 10.751 -7.477 -26.743 1.00 79.94 912 TYR A N 1
ATOM 7382 C CA . TYR A 1 912 ? 9.591 -7.433 -27.645 1.00 79.94 912 TYR A CA 1
ATOM 7383 C C . TYR A 1 912 ? 8.547 -6.352 -27.326 1.00 79.94 912 TYR A C 1
ATOM 7385 O O . TYR A 1 912 ? 7.608 -6.170 -28.098 1.00 79.94 912 TYR A O 1
ATOM 7393 N N . GLY A 1 913 ? 8.665 -5.648 -26.199 1.00 75.75 913 GLY A N 1
ATOM 7394 C CA . GLY A 1 913 ? 7.587 -4.817 -25.662 1.00 75.75 913 GLY A CA 1
ATOM 7395 C C . GLY A 1 913 ? 6.413 -5.639 -25.105 1.00 75.75 913 GLY A C 1
ATOM 7396 O O . GLY A 1 913 ? 6.353 -6.862 -25.236 1.00 75.75 913 GLY A O 1
ATOM 7397 N N . LEU A 1 914 ? 5.450 -4.959 -24.473 1.00 71.94 914 LEU A N 1
ATOM 7398 C CA . LEU A 1 914 ? 4.267 -5.599 -23.871 1.00 71.94 914 LEU A CA 1
ATOM 7399 C C . LEU A 1 914 ? 3.269 -6.157 -24.904 1.00 71.94 914 LEU A C 1
ATOM 7401 O O . LEU A 1 914 ? 2.459 -7.010 -24.562 1.00 71.94 914 LEU A O 1
ATOM 7405 N N . PHE A 1 915 ? 3.344 -5.717 -26.162 1.00 66.31 915 PHE A N 1
ATOM 7406 C CA . PHE A 1 915 ? 2.539 -6.261 -27.262 1.00 66.31 915 PHE A CA 1
ATOM 7407 C C . PHE A 1 915 ? 3.135 -7.549 -27.870 1.00 66.31 915 PHE A C 1
ATOM 7409 O O . PHE A 1 915 ? 2.494 -8.205 -28.690 1.00 66.31 915 PHE A O 1
ATOM 7416 N N . GLY A 1 916 ? 4.337 -7.947 -27.435 1.00 68.75 916 GLY A N 1
ATOM 7417 C CA . GLY A 1 916 ? 4.973 -9.208 -27.806 1.00 68.75 916 GLY A CA 1
ATOM 7418 C C . GLY A 1 916 ? 5.526 -9.259 -29.234 1.00 68.75 916 GLY A C 1
ATOM 7419 O O . GLY A 1 916 ? 5.380 -8.331 -30.030 1.00 68.75 916 GLY A O 1
ATOM 7420 N N . LYS A 1 917 ? 6.182 -10.387 -29.547 1.00 71.31 917 LYS A N 1
ATOM 7421 C CA . LYS A 1 917 ? 6.961 -10.595 -30.779 1.00 71.31 917 LYS A CA 1
ATOM 7422 C C . LYS A 1 917 ? 6.192 -10.196 -32.044 1.00 71.31 917 LYS A C 1
ATOM 7424 O O . LYS A 1 917 ? 6.612 -9.284 -32.741 1.00 71.31 917 LYS A O 1
ATOM 7429 N N . ARG A 1 918 ? 4.996 -10.762 -32.242 1.00 49.78 918 ARG A N 1
ATOM 7430 C CA . ARG A 1 918 ? 4.135 -10.500 -33.411 1.00 49.78 918 ARG A CA 1
ATOM 7431 C C . ARG A 1 918 ? 3.854 -9.008 -33.663 1.00 49.78 918 ARG A C 1
ATOM 7433 O O . ARG A 1 918 ? 3.664 -8.633 -34.811 1.00 49.78 918 ARG A O 1
ATOM 7440 N N . PHE A 1 919 ? 3.825 -8.166 -32.626 1.00 36.94 919 PHE A N 1
ATOM 7441 C CA . PHE A 1 919 ? 3.636 -6.721 -32.789 1.00 36.94 919 PHE A CA 1
ATOM 7442 C C . PHE A 1 919 ? 4.949 -5.994 -33.114 1.00 36.94 919 PHE A C 1
ATOM 7444 O O . PHE A 1 919 ? 4.958 -5.156 -34.015 1.00 36.94 919 PHE A O 1
ATOM 7451 N N . LYS A 1 920 ? 6.065 -6.333 -32.443 1.00 44.03 920 LYS A N 1
ATOM 7452 C CA . LYS A 1 920 ? 7.397 -5.783 -32.774 1.00 44.03 920 LYS A CA 1
ATOM 7453 C C . LYS A 1 920 ? 7.760 -6.074 -34.232 1.00 44.03 920 LYS A C 1
ATOM 7455 O O . LYS A 1 920 ? 8.152 -5.154 -34.944 1.00 44.03 920 LYS A O 1
ATOM 7460 N N . ASP A 1 921 ? 7.528 -7.310 -34.667 1.00 46.56 921 ASP A N 1
ATOM 7461 C CA . ASP A 1 921 ? 7.778 -7.803 -36.026 1.00 46.56 921 ASP A CA 1
ATOM 7462 C C . ASP A 1 921 ? 6.897 -7.110 -37.097 1.00 46.56 921 ASP A C 1
ATOM 7464 O O . ASP A 1 921 ? 7.131 -7.295 -38.285 1.00 46.56 921 ASP A O 1
ATOM 7468 N N . THR A 1 922 ? 5.886 -6.318 -36.699 1.00 38.53 922 THR A N 1
ATOM 7469 C CA . THR A 1 922 ? 4.983 -5.587 -37.618 1.00 38.53 922 THR A CA 1
ATOM 7470 C C . THR A 1 922 ? 5.126 -4.055 -37.538 1.00 38.53 922 THR A C 1
ATOM 7472 O O . THR A 1 922 ? 4.888 -3.380 -38.536 1.00 38.53 922 THR A O 1
ATOM 7475 N N . TYR A 1 923 ? 5.488 -3.481 -36.378 1.00 32.16 923 TYR A N 1
ATOM 7476 C CA . TYR A 1 923 ? 5.352 -2.031 -36.121 1.00 32.16 923 TYR A CA 1
ATOM 7477 C C . TYR A 1 923 ? 6.583 -1.313 -35.521 1.00 32.16 923 TYR A C 1
ATOM 7479 O O . TYR A 1 923 ? 6.514 -0.109 -35.276 1.00 32.16 923 TYR A O 1
ATOM 7487 N N . GLY A 1 924 ? 7.715 -1.988 -35.287 1.00 35.66 924 GLY A N 1
ATOM 7488 C CA . GLY A 1 924 ? 8.962 -1.322 -34.869 1.00 35.66 924 GLY A CA 1
ATOM 7489 C C . GLY A 1 924 ? 9.092 -1.005 -33.365 1.00 35.66 924 GLY A C 1
ATOM 7490 O O . GLY A 1 924 ? 8.590 -1.739 -32.510 1.00 35.66 924 GLY A O 1
ATOM 7491 N N . HIS A 1 925 ? 9.866 0.037 -33.014 1.00 33.53 925 HIS A N 1
ATOM 7492 C CA . HIS A 1 925 ? 10.416 0.235 -31.656 1.00 33.53 925 HIS A CA 1
ATOM 7493 C C . HIS A 1 925 ? 10.292 1.666 -31.094 1.00 33.53 925 HIS A C 1
ATOM 7495 O O . HIS A 1 925 ? 10.286 2.636 -31.845 1.00 33.53 925 HIS A O 1
ATOM 7501 N N . VAL A 1 926 ? 10.211 1.793 -29.754 1.00 27.78 926 VAL A N 1
ATOM 7502 C CA . VAL A 1 926 ? 9.978 3.066 -29.029 1.00 27.78 926 VAL A CA 1
ATOM 7503 C C . VAL A 1 926 ? 10.666 3.093 -27.633 1.00 27.78 926 VAL A C 1
ATOM 7505 O O . VAL A 1 926 ? 10.144 2.500 -26.691 1.00 27.78 926 VAL A O 1
ATOM 7508 N N . GLY A 1 927 ? 11.772 3.845 -27.461 1.00 26.22 927 GLY A N 1
ATOM 7509 C CA . GLY A 1 927 ? 12.273 4.362 -26.152 1.00 26.22 927 GLY A CA 1
ATOM 7510 C C . GLY A 1 927 ? 13.467 3.668 -25.425 1.00 26.22 927 GLY A C 1
ATOM 7511 O O . GLY A 1 927 ? 13.745 2.498 -25.654 1.00 26.22 927 GLY A O 1
ATOM 7512 N N . GLY A 1 928 ? 14.146 4.411 -24.516 1.00 24.48 928 GLY A N 1
ATOM 7513 C CA . GLY A 1 928 ? 15.286 4.040 -23.612 1.00 24.48 928 GLY A CA 1
ATOM 7514 C C . GLY A 1 928 ? 15.660 5.217 -22.650 1.00 24.48 928 GLY A C 1
ATOM 7515 O O . GLY A 1 928 ? 14.845 6.145 -22.592 1.00 24.48 928 GLY A O 1
ATOM 7516 N N . PRO A 1 929 ? 16.856 5.351 -21.991 1.00 33.47 929 PRO A N 1
ATOM 7517 C CA . PRO A 1 929 ? 17.871 4.356 -21.532 1.00 33.47 929 PRO A CA 1
ATOM 7518 C C . PRO A 1 929 ? 18.598 4.576 -20.123 1.00 33.47 929 PRO A C 1
ATOM 7520 O O . PRO A 1 929 ? 18.379 5.618 -19.508 1.00 33.47 929 PRO A O 1
ATOM 7523 N N . PHE A 1 930 ? 19.521 3.662 -19.660 1.00 29.75 930 PHE A N 1
ATOM 7524 C CA . PHE A 1 930 ? 20.708 3.769 -18.683 1.00 29.75 930 PHE A CA 1
ATOM 7525 C C . PHE A 1 930 ? 20.634 3.028 -17.276 1.00 29.75 930 PHE A C 1
ATOM 7527 O O . PHE A 1 930 ? 19.519 2.830 -16.821 1.00 29.75 930 PHE A O 1
ATOM 7534 N N . TRP A 1 931 ? 21.658 2.618 -16.438 1.00 28.56 931 TRP A N 1
ATOM 7535 C CA . TRP A 1 931 ? 23.170 2.430 -16.352 1.00 28.56 931 TRP A CA 1
ATOM 7536 C C . TRP A 1 931 ? 23.653 1.566 -15.093 1.00 28.56 931 TRP A C 1
ATOM 7538 O O . TRP A 1 931 ? 22.834 1.289 -14.223 1.00 28.56 931 TRP A O 1
ATOM 7548 N N . GLY A 1 932 ? 24.970 1.202 -14.986 1.00 24.78 932 GLY A N 1
ATOM 7549 C CA . GLY A 1 932 ? 25.735 0.147 -14.192 1.00 24.78 932 GLY A CA 1
ATOM 7550 C C . GLY A 1 932 ? 25.713 0.082 -12.635 1.00 24.78 932 GLY A C 1
ATOM 7551 O O . GLY A 1 932 ? 25.721 1.154 -12.037 1.00 24.78 932 GLY A O 1
ATOM 7552 N N . GLY A 1 933 ? 25.817 -1.057 -11.890 1.00 28.86 933 GLY A N 1
ATOM 7553 C CA . GLY A 1 933 ? 25.996 -2.524 -12.136 1.00 28.86 933 GLY A CA 1
ATOM 7554 C C . GLY A 1 933 ? 26.290 -3.373 -10.838 1.00 28.86 933 GLY A C 1
ATOM 7555 O O . GLY A 1 933 ? 26.766 -2.794 -9.865 1.00 28.86 933 GLY A O 1
ATOM 7556 N N . LEU A 1 934 ? 26.051 -4.714 -10.786 1.00 41.06 934 LEU A N 1
ATOM 7557 C CA . LEU A 1 934 ? 26.513 -5.650 -9.700 1.00 41.06 934 LEU A CA 1
ATOM 7558 C C . LEU A 1 934 ? 26.396 -7.168 -10.059 1.00 41.06 934 LEU A C 1
ATOM 7560 O O . LEU A 1 934 ? 25.306 -7.588 -10.444 1.00 41.06 934 LEU A O 1
ATOM 7564 N N . ILE A 1 935 ? 27.450 -7.998 -9.885 1.00 53.31 935 ILE A N 1
ATOM 7565 C CA . ILE A 1 935 ? 27.413 -9.494 -9.921 1.00 53.31 935 ILE A CA 1
ATOM 7566 C C . ILE A 1 935 ? 28.551 -10.094 -9.062 1.00 53.31 935 ILE A C 1
ATOM 7568 O O . ILE A 1 935 ? 29.706 -9.732 -9.263 1.00 53.31 935 ILE A O 1
ATOM 7572 N N . GLY A 1 936 ? 28.235 -11.062 -8.192 1.00 61.25 936 GLY A N 1
ATOM 7573 C CA . GLY A 1 936 ? 29.188 -11.975 -7.537 1.00 61.25 936 GLY A CA 1
ATOM 7574 C C . GLY A 1 936 ? 28.470 -13.286 -7.196 1.00 61.25 936 GLY A C 1
ATOM 7575 O O . GLY A 1 936 ? 27.545 -13.276 -6.389 1.00 61.25 936 GLY A O 1
ATOM 7576 N N . MET A 1 937 ? 28.787 -14.381 -7.900 1.00 86.00 937 MET A N 1
ATOM 7577 C CA . MET A 1 937 ? 27.924 -15.582 -7.975 1.00 86.00 937 MET A CA 1
ATOM 7578 C C . MET A 1 937 ? 28.696 -16.917 -7.924 1.00 86.00 937 MET A C 1
ATOM 7580 O O . MET A 1 937 ? 28.212 -17.943 -8.394 1.00 86.00 937 MET A O 1
ATOM 7584 N N . HIS A 1 938 ? 29.897 -16.939 -7.345 1.00 91.19 938 HIS A N 1
ATOM 7585 C CA . HIS A 1 938 ? 30.765 -18.125 -7.346 1.00 91.19 938 HIS A CA 1
ATOM 7586 C C . HIS A 1 938 ? 30.171 -19.368 -6.647 1.00 91.19 938 HIS A C 1
ATOM 7588 O O . HIS A 1 938 ? 30.540 -20.489 -6.999 1.00 91.19 938 HIS A O 1
ATOM 7594 N N . SER A 1 939 ? 29.196 -19.208 -5.739 1.00 93.31 939 SER A N 1
ATOM 7595 C CA . SER A 1 939 ? 28.457 -20.329 -5.124 1.00 93.31 939 SER A CA 1
ATOM 7596 C C . SER A 1 939 ? 27.681 -21.201 -6.126 1.00 93.31 939 SER A C 1
ATOM 7598 O O . SER A 1 939 ? 27.345 -22.336 -5.794 1.00 93.31 939 SER A O 1
ATOM 7600 N N . LEU A 1 940 ? 27.440 -20.722 -7.356 1.00 93.62 940 LEU A N 1
ATOM 7601 C CA . LEU A 1 940 ? 26.824 -21.516 -8.428 1.00 93.62 940 LEU A CA 1
ATOM 7602 C C . LEU A 1 940 ? 27.694 -22.706 -8.885 1.00 93.62 940 LEU A C 1
ATOM 7604 O O . LEU A 1 940 ? 27.163 -23.697 -9.387 1.00 93.62 940 LEU A O 1
ATOM 7608 N N . LEU A 1 941 ? 29.022 -22.627 -8.746 1.00 94.50 941 LEU A N 1
ATOM 7609 C CA . LEU A 1 941 ? 29.932 -23.673 -9.222 1.00 94.50 941 LEU A CA 1
ATOM 7610 C C . LEU A 1 941 ? 29.861 -24.917 -8.310 1.00 94.50 941 LEU A C 1
ATOM 7612 O O . LEU A 1 941 ? 29.944 -24.778 -7.086 1.00 94.50 941 LEU A O 1
ATOM 7616 N N . PRO A 1 942 ? 29.727 -26.142 -8.849 1.00 95.44 942 PRO A N 1
ATOM 7617 C CA . PRO A 1 942 ? 29.809 -27.363 -8.049 1.00 95.44 942 PRO A CA 1
ATOM 7618 C C . PRO A 1 942 ? 31.260 -27.673 -7.634 1.00 95.44 942 PRO A C 1
ATOM 7620 O O . PRO A 1 942 ? 32.211 -27.029 -8.079 1.00 95.44 942 PRO A O 1
ATOM 7623 N N . ASP A 1 943 ? 31.449 -28.665 -6.764 1.00 94.62 943 ASP A N 1
ATOM 7624 C CA . ASP A 1 943 ? 32.794 -29.148 -6.402 1.00 94.62 943 ASP A CA 1
ATOM 7625 C C . ASP A 1 943 ? 33.352 -30.138 -7.440 1.00 94.62 943 ASP A C 1
ATOM 7627 O O . ASP A 1 943 ? 34.562 -30.207 -7.647 1.00 94.62 943 ASP A O 1
ATOM 7631 N N . GLN A 1 944 ? 32.470 -30.863 -8.139 1.00 96.12 944 GLN A N 1
ATOM 7632 C CA . GLN A 1 944 ? 32.801 -31.837 -9.184 1.00 96.12 944 GLN A CA 1
ATOM 7633 C C . GLN A 1 944 ? 31.843 -31.708 -10.375 1.00 96.12 944 GLN A C 1
ATOM 7635 O O . GLN A 1 944 ? 30.664 -31.402 -10.186 1.00 96.12 944 GLN A O 1
ATOM 7640 N N . LEU A 1 945 ? 32.317 -32.016 -11.583 1.00 96.12 945 LEU A N 1
ATOM 7641 C CA . LEU A 1 945 ? 31.485 -32.233 -12.768 1.00 96.12 945 LEU A CA 1
ATOM 7642 C C . LEU A 1 945 ? 31.151 -33.727 -12.914 1.00 96.12 945 LEU A C 1
ATOM 7644 O O . LEU A 1 945 ? 32.018 -34.592 -12.779 1.00 96.12 945 LEU A O 1
ATOM 7648 N N . PHE A 1 946 ? 29.888 -34.033 -13.199 1.00 96.62 946 PHE A N 1
ATOM 7649 C CA . PHE A 1 946 ? 29.355 -35.387 -13.352 1.00 96.62 946 PHE A CA 1
ATOM 7650 C C . PHE A 1 946 ? 29.323 -35.783 -14.834 1.00 96.62 946 PHE A C 1
ATOM 7652 O O . PHE A 1 946 ? 28.285 -35.700 -15.494 1.00 96.62 946 PHE A O 1
ATOM 7659 N N . VAL A 1 947 ? 30.480 -36.205 -15.348 1.00 95.38 947 VAL A N 1
ATOM 7660 C CA . VAL A 1 947 ? 30.689 -36.583 -16.753 1.00 95.38 947 VAL A CA 1
ATOM 7661 C C . VAL A 1 947 ? 29.830 -37.798 -17.110 1.00 95.38 947 VAL A C 1
ATOM 7663 O O . VAL A 1 947 ? 29.873 -38.834 -16.438 1.00 95.38 947 VAL A O 1
ATOM 7666 N N . ARG A 1 948 ? 29.023 -37.673 -18.165 1.00 94.19 948 ARG A N 1
ATOM 7667 C CA . ARG A 1 948 ? 27.992 -38.645 -18.555 1.00 94.19 948 ARG A CA 1
ATOM 7668 C C . ARG A 1 948 ? 28.460 -39.593 -19.656 1.00 94.19 948 ARG A C 1
ATOM 7670 O O . ARG A 1 948 ? 29.168 -39.189 -20.572 1.00 94.19 948 ARG A O 1
ATOM 7677 N N . ASP A 1 949 ? 28.010 -40.844 -19.596 1.00 92.00 949 ASP A N 1
ATOM 7678 C CA . ASP A 1 949 ? 28.192 -41.793 -20.695 1.00 92.00 949 ASP A CA 1
ATOM 7679 C C . ASP A 1 949 ? 27.213 -41.470 -21.833 1.00 92.00 949 ASP A C 1
ATOM 7681 O O . ASP A 1 949 ? 26.006 -41.702 -21.734 1.00 92.00 949 ASP A O 1
ATOM 7685 N N . ILE A 1 950 ? 27.767 -40.942 -22.925 1.00 91.00 950 ILE A N 1
ATOM 7686 C CA . ILE A 1 950 ? 27.049 -40.613 -24.160 1.00 91.00 950 ILE A CA 1
ATOM 7687 C C . ILE A 1 950 ? 26.995 -41.769 -25.181 1.00 91.00 950 ILE A C 1
ATOM 7689 O O . ILE A 1 950 ? 26.342 -41.642 -26.223 1.00 91.00 950 ILE A O 1
ATOM 7693 N N . LYS A 1 951 ? 27.670 -42.895 -24.912 1.00 87.94 951 LYS A N 1
ATOM 7694 C CA . LYS A 1 951 ? 27.670 -44.086 -25.779 1.00 87.94 951 LYS A CA 1
ATOM 7695 C C . LYS A 1 951 ? 26.469 -44.989 -25.479 1.00 87.94 951 LYS A C 1
ATOM 7697 O O . LYS A 1 951 ? 25.910 -45.569 -26.407 1.00 87.94 951 LYS A O 1
ATOM 7702 N N . SER A 1 952 ? 26.026 -45.053 -24.220 1.00 86.50 952 SER A N 1
ATOM 7703 C CA . SER A 1 952 ? 24.749 -45.676 -23.838 1.00 86.50 952 SER A CA 1
ATOM 7704 C C . SER A 1 952 ? 23.526 -45.020 -24.504 1.00 86.50 952 SER A C 1
ATOM 7706 O O . SER A 1 952 ? 23.529 -43.845 -24.887 1.00 86.50 952 SER A O 1
ATOM 7708 N N . ALA A 1 953 ? 22.431 -45.781 -24.579 1.00 85.88 953 ALA A N 1
ATOM 7709 C CA . ALA A 1 953 ? 21.106 -45.241 -24.872 1.00 85.88 953 ALA A CA 1
ATOM 7710 C C . ALA A 1 953 ? 20.613 -44.315 -23.729 1.00 85.88 953 ALA A C 1
ATOM 7712 O O . ALA A 1 953 ? 20.964 -44.556 -22.568 1.00 85.88 953 ALA A O 1
ATOM 7713 N N . PRO A 1 954 ? 19.800 -43.279 -24.023 1.00 87.62 954 PRO A N 1
ATOM 7714 C CA . PRO A 1 954 ? 19.201 -42.418 -23.000 1.00 87.62 954 PRO A CA 1
ATOM 7715 C C . PRO A 1 954 ? 18.274 -43.198 -22.055 1.00 87.62 954 PRO A C 1
ATOM 7717 O O . PRO A 1 954 ? 17.566 -44.108 -22.484 1.00 87.62 954 PRO A O 1
ATOM 7720 N N . GLY A 1 955 ? 18.259 -42.827 -20.773 1.00 86.81 955 GLY A N 1
ATOM 7721 C CA . GLY A 1 955 ? 17.320 -43.359 -19.785 1.00 86.81 955 GLY A CA 1
ATOM 7722 C C . GLY A 1 955 ? 15.963 -42.646 -19.789 1.00 86.81 955 GLY A C 1
ATOM 7723 O O . GLY A 1 955 ? 15.613 -41.910 -20.713 1.00 86.81 955 GLY A O 1
ATOM 7724 N N . PHE A 1 956 ? 15.197 -42.839 -18.711 1.00 86.12 956 PHE A N 1
ATOM 7725 C CA . PHE A 1 956 ? 13.951 -42.104 -18.467 1.00 86.12 956 PHE A CA 1
ATOM 7726 C C . PHE A 1 956 ? 14.197 -40.581 -18.459 1.00 86.12 956 PHE A C 1
ATOM 7728 O O . PHE A 1 956 ? 15.255 -40.127 -18.019 1.00 86.12 956 PHE A O 1
ATOM 7735 N N . ASN A 1 957 ? 13.254 -39.798 -19.000 1.00 88.00 957 ASN A N 1
ATOM 7736 C CA . ASN A 1 957 ? 13.426 -38.368 -19.321 1.00 88.00 957 ASN A CA 1
ATOM 7737 C C . ASN A 1 957 ? 14.741 -38.042 -20.065 1.00 88.00 957 ASN A C 1
ATOM 7739 O O . ASN A 1 957 ? 15.328 -36.983 -19.866 1.00 88.00 957 ASN A O 1
ATOM 7743 N N . LYS A 1 958 ? 15.220 -38.964 -20.911 1.00 90.88 958 LYS A N 1
ATOM 7744 C CA . LYS A 1 958 ? 16.492 -38.894 -21.654 1.00 90.88 958 LYS A CA 1
ATOM 7745 C C . LYS A 1 958 ? 17.774 -38.882 -20.794 1.00 90.88 958 LYS A C 1
ATOM 7747 O O . LYS A 1 958 ? 18.866 -38.758 -21.351 1.00 90.88 958 LYS A O 1
ATOM 7752 N N . SER A 1 959 ? 17.679 -39.071 -19.473 1.00 89.06 959 SER A N 1
ATOM 7753 C CA . SER A 1 959 ? 18.813 -38.932 -18.546 1.00 89.06 959 SER A CA 1
ATOM 7754 C C . SER A 1 959 ? 19.927 -39.966 -18.827 1.00 89.06 959 SER A C 1
ATOM 7756 O O . SER A 1 959 ? 19.655 -41.172 -18.816 1.00 89.06 959 SER A O 1
ATOM 7758 N N . PRO A 1 960 ? 21.181 -39.551 -19.094 1.00 91.62 960 PRO A N 1
ATOM 7759 C CA . PRO A 1 960 ? 22.299 -40.449 -19.377 1.00 91.62 960 PRO A CA 1
ATOM 7760 C C . PRO A 1 960 ? 22.995 -40.928 -18.094 1.00 91.62 960 PRO A C 1
ATOM 7762 O O . PRO A 1 960 ? 23.051 -40.224 -17.078 1.00 91.62 960 PRO A O 1
ATOM 7765 N N . LYS A 1 961 ? 23.593 -42.124 -18.145 1.00 91.19 961 LYS A N 1
ATOM 7766 C CA . LYS A 1 961 ? 24.340 -42.707 -17.018 1.00 91.19 961 LYS A CA 1
ATOM 7767 C C . LYS A 1 961 ? 25.545 -41.840 -16.633 1.00 91.19 961 LYS A C 1
ATOM 7769 O O . LYS A 1 961 ? 26.128 -41.155 -17.470 1.00 91.19 961 LYS A O 1
ATOM 7774 N N . LEU A 1 962 ? 25.940 -41.889 -15.362 1.00 93.12 962 LEU A N 1
ATOM 7775 C CA . LEU A 1 962 ? 27.209 -41.318 -14.905 1.00 93.12 962 LEU A CA 1
ATOM 7776 C C . LEU A 1 962 ? 28.368 -42.191 -15.413 1.00 93.12 962 LEU A C 1
ATOM 7778 O O . LEU A 1 962 ? 28.342 -43.400 -15.201 1.00 93.12 962 LEU A O 1
ATOM 7782 N N . SER A 1 963 ? 29.368 -41.580 -16.051 1.00 93.62 963 SER A N 1
ATOM 7783 C CA . SER A 1 963 ? 30.618 -42.246 -16.439 1.00 93.62 963 SER A CA 1
ATOM 7784 C C . SER A 1 963 ? 31.703 -42.021 -15.388 1.00 93.62 963 SER A C 1
ATOM 7786 O O . SER A 1 963 ? 32.311 -42.976 -14.921 1.00 93.62 963 SER A O 1
ATOM 7788 N N . GLN A 1 964 ? 31.937 -40.764 -14.997 1.00 94.31 964 GLN A N 1
ATOM 7789 C CA . GLN A 1 964 ? 32.924 -40.402 -13.976 1.00 94.31 964 GLN A CA 1
ATOM 7790 C C . GLN A 1 964 ? 32.572 -39.081 -13.283 1.00 94.31 964 GLN A C 1
ATOM 7792 O O . GLN A 1 964 ? 31.738 -38.312 -13.763 1.00 94.31 964 GLN A O 1
ATOM 7797 N N . LYS A 1 965 ? 33.216 -38.811 -12.145 1.00 95.69 965 LYS A N 1
ATOM 7798 C CA . LYS A 1 965 ? 33.185 -37.508 -11.469 1.00 95.69 965 LYS A CA 1
ATOM 7799 C C . LYS A 1 965 ? 34.582 -36.906 -11.522 1.00 95.69 965 LYS A C 1
ATOM 7801 O O . LYS A 1 965 ? 35.537 -37.617 -11.229 1.00 95.69 965 LYS A O 1
ATOM 7806 N N . VAL A 1 966 ? 34.691 -35.629 -11.875 1.00 95.75 966 VAL A N 1
ATOM 7807 C CA . VAL A 1 966 ? 35.981 -34.931 -11.984 1.00 95.75 966 VAL A CA 1
ATOM 7808 C C . VAL A 1 966 ? 35.914 -33.630 -11.194 1.00 95.75 966 VAL A C 1
ATOM 7810 O O . VAL A 1 966 ? 35.003 -32.832 -11.410 1.00 95.75 966 VAL A O 1
ATOM 7813 N N . ASP A 1 967 ? 36.841 -33.422 -10.257 1.00 95.12 967 ASP A N 1
ATOM 7814 C CA . ASP A 1 967 ? 36.863 -32.220 -9.411 1.00 95.12 967 ASP A CA 1
ATOM 7815 C C . ASP A 1 967 ? 37.031 -30.957 -10.258 1.00 95.12 967 ASP A C 1
ATOM 7817 O O . ASP A 1 967 ? 37.877 -30.918 -11.153 1.00 95.12 967 ASP A O 1
ATOM 7821 N N . LEU A 1 968 ? 36.270 -29.896 -9.969 1.00 93.25 968 LEU A N 1
ATOM 7822 C CA . LEU A 1 968 ? 36.260 -28.707 -10.828 1.00 93.25 968 LEU A CA 1
ATOM 7823 C C . LEU A 1 968 ? 37.616 -27.987 -10.880 1.00 93.25 968 LEU A C 1
ATOM 7825 O O . LEU A 1 968 ? 37.937 -27.372 -11.891 1.00 93.25 968 LEU A O 1
ATOM 7829 N N . VAL A 1 969 ? 38.452 -28.144 -9.848 1.00 90.94 969 VAL A N 1
ATOM 7830 C CA . VAL A 1 969 ? 39.843 -27.653 -9.812 1.00 90.94 969 VAL A CA 1
ATOM 7831 C C . VAL A 1 969 ? 40.758 -28.322 -10.853 1.00 90.94 969 VAL A C 1
ATOM 7833 O O . VAL A 1 969 ? 41.794 -27.770 -11.208 1.00 90.94 969 VAL A O 1
ATOM 7836 N N . ASN A 1 970 ? 40.373 -29.482 -11.395 1.00 92.81 970 ASN A N 1
ATOM 7837 C CA . ASN A 1 970 ? 41.060 -30.101 -12.531 1.00 92.81 970 ASN A CA 1
ATOM 7838 C C . ASN A 1 970 ? 40.592 -29.527 -13.878 1.00 92.81 970 ASN A C 1
ATOM 7840 O O . ASN A 1 970 ? 41.286 -29.678 -14.877 1.00 92.81 970 ASN A O 1
ATOM 7844 N N . LEU A 1 971 ? 39.440 -28.851 -13.895 1.00 93.56 971 LEU A N 1
ATOM 7845 C CA . LEU A 1 971 ? 38.736 -28.384 -15.091 1.00 93.56 971 LEU A CA 1
ATOM 7846 C C . LEU A 1 971 ? 38.906 -26.873 -15.353 1.00 93.56 971 LEU A C 1
ATOM 7848 O O . LEU A 1 971 ? 38.258 -26.327 -16.249 1.00 93.56 971 LEU A O 1
ATOM 7852 N N . ILE A 1 972 ? 39.777 -26.201 -14.592 1.00 90.75 972 ILE A N 1
ATOM 7853 C CA . ILE A 1 972 ? 40.161 -24.792 -14.777 1.00 90.75 972 ILE A CA 1
ATOM 7854 C C . ILE A 1 972 ? 41.457 -24.654 -15.591 1.00 90.75 972 ILE A C 1
ATOM 7856 O O . ILE A 1 972 ? 42.337 -25.522 -15.546 1.00 90.75 972 ILE A O 1
ATOM 7860 N N . GLY A 1 973 ? 41.587 -23.534 -16.307 1.00 85.75 973 GLY A N 1
ATOM 7861 C CA . GLY A 1 973 ? 42.791 -23.160 -17.051 1.00 85.75 973 GLY A CA 1
ATOM 7862 C C . GLY A 1 973 ? 43.317 -24.252 -17.992 1.00 85.75 973 GLY A C 1
ATOM 7863 O O . GLY A 1 973 ? 42.568 -25.074 -18.519 1.00 85.75 973 GLY A O 1
ATOM 7864 N N . LYS A 1 974 ? 44.642 -24.283 -18.181 1.00 84.75 974 LYS A N 1
ATOM 7865 C CA . LYS A 1 974 ? 45.310 -25.221 -19.098 1.00 84.75 974 LYS A CA 1
ATOM 7866 C C . LYS A 1 974 ? 45.099 -26.701 -18.741 1.00 84.75 974 LYS A C 1
ATOM 7868 O O . LYS A 1 974 ? 45.100 -27.536 -19.640 1.00 84.75 974 LYS A O 1
ATOM 7873 N N . LYS A 1 975 ? 44.909 -27.049 -17.460 1.00 88.19 975 LYS A N 1
ATOM 7874 C CA . LYS A 1 975 ? 44.614 -28.444 -17.087 1.00 88.19 975 LYS A CA 1
ATOM 7875 C C . LYS A 1 975 ? 43.237 -28.859 -17.608 1.00 88.19 975 LYS A C 1
ATOM 7877 O O . LYS A 1 975 ? 43.128 -29.910 -18.232 1.00 88.19 975 LYS A O 1
ATOM 7882 N N . GLY A 1 976 ? 42.235 -27.994 -17.440 1.00 91.31 976 GLY A N 1
ATOM 7883 C CA . GLY A 1 976 ? 40.900 -28.230 -17.975 1.00 91.31 976 GLY A CA 1
ATOM 7884 C C . GLY A 1 976 ? 40.884 -28.382 -19.492 1.00 91.31 976 GLY A C 1
ATOM 7885 O O . GLY A 1 976 ? 40.251 -29.301 -19.996 1.00 91.31 976 GLY A O 1
ATOM 7886 N N . GLU A 1 977 ? 41.619 -27.549 -20.230 1.00 91.12 977 GLU A N 1
ATOM 7887 C CA . GLU A 1 977 ? 41.681 -27.650 -21.697 1.00 91.12 977 GLU A CA 1
ATOM 7888 C C . GLU A 1 977 ? 42.155 -29.027 -22.198 1.00 91.12 977 GLU A C 1
ATOM 7890 O O . GLU A 1 977 ? 41.624 -29.533 -23.189 1.00 91.12 977 GLU A O 1
ATOM 7895 N N . ASN A 1 978 ? 43.086 -29.673 -21.486 1.00 90.12 978 ASN A N 1
ATOM 7896 C CA . ASN A 1 978 ? 43.497 -31.045 -21.792 1.00 90.12 978 ASN A CA 1
ATOM 7897 C C . ASN A 1 978 ? 42.340 -32.037 -21.561 1.00 90.12 978 ASN A C 1
ATOM 7899 O O . ASN A 1 978 ? 42.016 -32.813 -22.458 1.00 90.12 978 ASN A O 1
ATOM 7903 N N . GLU A 1 979 ? 41.673 -31.973 -20.404 1.00 92.56 979 GLU A N 1
ATOM 7904 C CA . GLU A 1 979 ? 40.529 -32.838 -20.054 1.00 92.56 979 GLU A CA 1
ATOM 7905 C C . GLU A 1 979 ? 39.366 -32.658 -21.058 1.00 92.56 979 GLU A C 1
ATOM 7907 O O . GLU A 1 979 ? 38.765 -33.627 -21.523 1.00 92.56 979 GLU A O 1
ATOM 7912 N N . LEU A 1 980 ? 39.095 -31.418 -21.492 1.00 92.62 980 LEU A N 1
ATOM 7913 C CA . LEU A 1 980 ? 38.105 -31.104 -22.531 1.00 92.62 980 LEU A CA 1
ATOM 7914 C C . LEU A 1 980 ? 38.463 -31.721 -23.889 1.00 92.62 980 LEU A C 1
ATOM 7916 O O . LEU A 1 980 ? 37.561 -32.113 -24.633 1.00 92.62 980 LEU A O 1
ATOM 7920 N N . SER A 1 981 ? 39.755 -31.827 -24.215 1.00 90.38 981 SER A N 1
ATOM 7921 C CA . SER A 1 981 ? 40.211 -32.478 -25.448 1.00 90.38 981 SER A CA 1
ATOM 7922 C C . SER A 1 981 ? 39.963 -33.993 -25.447 1.00 90.38 981 SER A C 1
ATOM 7924 O O . SER A 1 981 ? 39.698 -34.556 -26.510 1.00 90.38 981 SER A O 1
ATOM 7926 N N . GLU A 1 982 ? 39.953 -34.631 -24.270 1.00 90.69 982 GLU A N 1
ATOM 7927 C CA . GLU A 1 982 ? 39.599 -36.047 -24.101 1.00 90.69 982 GLU A CA 1
ATOM 7928 C C . GLU A 1 982 ? 38.079 -36.270 -24.061 1.00 90.69 982 GLU A C 1
ATOM 7930 O O . GLU A 1 982 ? 37.573 -37.214 -24.672 1.00 90.69 982 GLU A O 1
ATOM 7935 N N . PHE A 1 983 ? 37.322 -35.402 -23.375 1.00 90.50 983 PHE A N 1
ATOM 7936 C CA . PHE A 1 983 ? 35.861 -35.540 -23.272 1.00 90.50 983 PHE A CA 1
ATOM 7937 C C . PHE A 1 983 ? 35.155 -35.182 -24.588 1.00 90.50 983 PHE A C 1
ATOM 7939 O O . PHE A 1 983 ? 34.168 -35.821 -24.962 1.00 90.50 983 PHE A O 1
ATOM 7946 N N . GLY A 1 984 ? 35.636 -34.148 -25.281 1.00 93.44 984 GLY A N 1
ATOM 7947 C CA . GLY A 1 984 ? 34.996 -33.556 -26.452 1.00 93.44 984 GLY A CA 1
ATOM 7948 C C . GLY A 1 984 ? 33.752 -32.715 -26.128 1.00 93.44 984 GLY A C 1
ATOM 7949 O O . GLY A 1 984 ? 33.076 -32.902 -25.111 1.00 93.44 984 GLY A O 1
ATOM 7950 N N . PHE A 1 985 ? 33.421 -31.797 -27.044 1.00 95.38 985 PHE A N 1
ATOM 7951 C CA . PHE A 1 985 ? 32.323 -30.826 -26.915 1.00 95.38 985 PHE A CA 1
ATOM 7952 C C . PHE A 1 985 ? 30.994 -31.471 -26.484 1.00 95.38 985 PHE A C 1
ATOM 7954 O O . PHE A 1 985 ? 30.349 -31.027 -25.535 1.00 95.38 985 PHE A O 1
ATOM 7961 N N . THR A 1 986 ? 30.604 -32.550 -27.169 1.00 95.31 986 THR A N 1
ATOM 7962 C CA . THR A 1 986 ? 29.324 -33.244 -26.976 1.00 95.31 986 THR A CA 1
ATOM 7963 C C . THR A 1 986 ? 29.173 -33.796 -25.561 1.00 95.31 986 THR A C 1
ATOM 7965 O O . THR A 1 986 ? 28.163 -33.542 -24.906 1.00 95.31 986 THR A O 1
ATOM 7968 N N . THR A 1 987 ? 30.184 -34.510 -25.057 1.00 96.06 987 THR A N 1
ATOM 7969 C CA . THR A 1 987 ? 30.175 -35.071 -23.698 1.00 96.06 987 THR A CA 1
ATOM 7970 C C . THR A 1 987 ? 30.116 -33.958 -22.660 1.00 96.06 987 THR A C 1
ATOM 7972 O O . THR A 1 987 ? 29.339 -34.045 -21.706 1.00 96.06 987 THR A O 1
ATOM 7975 N N . GLN A 1 988 ? 30.890 -32.887 -22.863 1.00 96.06 988 GLN A N 1
ATOM 7976 C CA . GLN A 1 988 ? 30.952 -31.757 -21.943 1.00 96.06 988 GLN A CA 1
ATOM 7977 C C . GLN A 1 988 ? 29.610 -31.019 -21.843 1.00 96.06 988 GLN A C 1
ATOM 7979 O O . GLN A 1 988 ? 29.077 -30.866 -20.743 1.00 96.06 988 GLN A O 1
ATOM 7984 N N . MET A 1 989 ? 29.027 -30.614 -22.977 1.00 96.75 989 MET A N 1
ATOM 7985 C CA . MET A 1 989 ? 27.746 -29.898 -23.017 1.00 96.75 989 MET A CA 1
ATOM 7986 C C . MET A 1 989 ? 26.626 -30.702 -22.338 1.00 96.75 989 MET A C 1
ATOM 7988 O O . MET A 1 989 ? 25.911 -30.184 -21.482 1.00 96.75 989 MET A O 1
ATOM 7992 N N . VAL A 1 990 ? 26.519 -31.996 -22.657 1.00 96.94 990 VAL A N 1
ATOM 7993 C CA . VAL A 1 990 ? 25.479 -32.893 -22.123 1.00 96.94 990 VAL A CA 1
ATOM 7994 C C . VAL A 1 990 ? 25.660 -33.152 -20.626 1.00 96.94 990 VAL A C 1
ATOM 7996 O O . VAL A 1 990 ? 24.671 -33.241 -19.895 1.00 96.94 990 VAL A O 1
ATOM 7999 N N . SER A 1 991 ? 26.907 -33.235 -20.153 1.00 97.19 991 SER A N 1
ATOM 8000 C CA . SER A 1 991 ? 27.214 -33.399 -18.728 1.00 97.19 991 SER A CA 1
ATOM 8001 C C . SER A 1 991 ? 26.850 -32.151 -17.927 1.00 97.19 991 SER A C 1
ATOM 8003 O O . SER A 1 991 ? 26.234 -32.269 -16.869 1.00 97.19 991 SER A O 1
ATOM 8005 N N . MET A 1 992 ? 27.140 -30.959 -18.463 1.00 97.81 992 MET A N 1
ATOM 8006 C CA . MET A 1 992 ? 26.706 -29.695 -17.862 1.00 97.81 992 MET A CA 1
ATOM 8007 C C . MET A 1 992 ? 25.177 -29.536 -17.872 1.00 97.81 992 MET A C 1
ATOM 8009 O O . MET A 1 992 ? 24.611 -29.044 -16.898 1.00 97.81 992 MET A O 1
ATOM 8013 N N . GLY A 1 993 ? 24.500 -29.977 -18.938 1.00 97.25 993 GLY A N 1
ATOM 8014 C CA . GLY A 1 993 ? 23.038 -29.937 -19.048 1.00 97.25 993 GLY A CA 1
ATOM 8015 C C . GLY A 1 993 ? 22.321 -30.825 -18.025 1.00 97.25 993 GLY A C 1
ATOM 8016 O O . GLY A 1 993 ? 21.281 -30.449 -17.486 1.00 97.25 993 GLY A O 1
ATOM 8017 N N . HIS A 1 994 ? 22.911 -31.977 -17.692 1.00 97.06 994 HIS A N 1
ATOM 8018 C CA . HIS A 1 994 ? 22.380 -32.952 -16.728 1.00 97.06 994 HIS A CA 1
ATOM 8019 C C . HIS A 1 994 ? 22.863 -32.758 -15.285 1.00 97.06 994 HIS A C 1
ATOM 8021 O O . HIS A 1 994 ? 22.718 -33.666 -14.460 1.00 97.06 994 HIS A O 1
ATOM 8027 N N . GLN A 1 995 ? 23.451 -31.614 -14.948 1.00 97.25 995 GLN A N 1
ATOM 8028 C CA . GLN A 1 995 ? 23.879 -31.318 -13.586 1.00 97.25 995 GLN A CA 1
ATOM 8029 C C . GLN A 1 995 ? 23.311 -29.978 -13.130 1.00 97.25 995 GLN A C 1
ATOM 8031 O O . GLN A 1 995 ? 23.453 -28.978 -13.826 1.00 97.25 995 GLN A O 1
ATOM 8036 N N . ALA A 1 996 ? 22.685 -29.967 -11.953 1.00 96.94 996 ALA A N 1
ATOM 8037 C CA . ALA A 1 996 ? 22.219 -28.751 -11.300 1.00 96.94 996 ALA A CA 1
ATOM 8038 C C . ALA A 1 996 ? 23.400 -27.887 -10.830 1.00 96.94 996 ALA A C 1
ATOM 8040 O O . ALA A 1 996 ? 24.427 -28.412 -10.389 1.00 96.94 996 ALA A O 1
ATOM 8041 N N . CYS A 1 997 ? 23.255 -26.565 -10.900 1.00 95.62 997 CYS A N 1
ATOM 8042 C CA . CYS A 1 997 ? 24.215 -25.649 -10.290 1.00 95.62 997 CYS A CA 1
ATOM 8043 C C . CYS A 1 997 ? 23.932 -25.440 -8.797 1.00 95.62 997 CYS A C 1
ATOM 8045 O O . CYS A 1 997 ? 22.816 -25.673 -8.327 1.00 95.62 997 CYS A O 1
ATOM 8047 N N . GLY A 1 998 ? 24.933 -24.946 -8.064 1.00 96.12 998 GLY A N 1
ATOM 8048 C CA . GLY A 1 998 ? 24.778 -24.565 -6.662 1.00 96.12 998 GLY A CA 1
ATOM 8049 C C . GLY A 1 998 ? 23.808 -23.391 -6.474 1.00 96.12 998 GLY A C 1
ATOM 8050 O O . GLY A 1 998 ? 23.658 -22.557 -7.364 1.00 96.12 998 GLY A O 1
ATOM 8051 N N . ALA A 1 999 ? 23.148 -23.312 -5.320 1.00 95.69 999 ALA A N 1
ATOM 8052 C CA . ALA A 1 999 ? 22.305 -22.181 -4.933 1.00 95.69 999 ALA A CA 1
ATOM 8053 C C . ALA A 1 999 ? 23.124 -21.012 -4.343 1.00 95.69 999 ALA A C 1
ATOM 8055 O O . ALA A 1 999 ? 24.158 -21.217 -3.697 1.00 95.69 999 ALA A O 1
ATOM 8056 N N . LEU A 1 1000 ? 22.639 -19.776 -4.508 1.00 94.81 1000 LEU A N 1
ATOM 8057 C CA . LEU A 1 1000 ? 23.245 -18.565 -3.933 1.00 94.81 1000 LEU A CA 1
ATOM 8058 C C . LEU A 1 1000 ? 22.828 -18.359 -2.466 1.00 94.81 1000 LEU A C 1
ATOM 8060 O O . LEU A 1 1000 ? 22.197 -17.366 -2.109 1.00 94.81 1000 LEU A O 1
ATOM 8064 N N . GLU A 1 1001 ? 23.196 -19.324 -1.627 1.00 94.38 1001 GLU A N 1
ATOM 8065 C CA . GLU A 1 1001 ? 22.936 -19.351 -0.185 1.00 94.38 1001 GLU A CA 1
ATOM 8066 C C . GLU A 1 1001 ? 24.232 -19.219 0.635 1.00 94.38 1001 GLU A C 1
ATOM 8068 O O . GLU A 1 1001 ? 25.347 -19.333 0.110 1.00 94.38 1001 GLU A O 1
ATOM 8073 N N . LEU A 1 1002 ? 24.083 -18.995 1.946 1.00 96.12 1002 LEU A N 1
ATOM 8074 C CA . LEU A 1 1002 ? 25.179 -19.153 2.908 1.00 96.12 1002 LEU A CA 1
ATOM 8075 C C . LEU A 1 1002 ? 25.714 -20.595 2.906 1.00 96.12 1002 LEU A C 1
ATOM 8077 O O . LEU A 1 1002 ? 25.011 -21.540 2.555 1.00 96.12 1002 LEU A O 1
ATOM 8081 N N . TRP A 1 1003 ? 26.972 -20.755 3.324 1.00 97.00 1003 TRP A N 1
ATOM 8082 C CA . TRP A 1 1003 ? 27.662 -22.049 3.438 1.00 97.00 1003 TRP A CA 1
ATOM 8083 C C . TRP A 1 1003 ? 27.653 -22.913 2.171 1.00 97.00 1003 TRP A C 1
ATOM 8085 O O . TRP A 1 1003 ? 27.659 -24.145 2.263 1.00 97.00 1003 TRP A O 1
ATOM 8095 N N . ASN A 1 1004 ? 27.670 -22.278 0.995 1.00 96.88 1004 ASN A N 1
ATOM 8096 C CA . ASN A 1 1004 ? 27.677 -22.950 -0.305 1.00 96.88 1004 ASN A CA 1
ATOM 8097 C C . ASN A 1 1004 ? 28.743 -22.419 -1.289 1.00 96.88 1004 ASN A C 1
ATOM 8099 O O . ASN A 1 1004 ? 28.672 -22.700 -2.483 1.00 96.88 1004 ASN A O 1
ATOM 8103 N N . TYR A 1 1005 ? 29.739 -21.660 -0.822 1.00 96.06 1005 TYR A N 1
ATOM 8104 C CA . TYR A 1 1005 ? 30.848 -21.161 -1.645 1.00 96.06 1005 TYR A CA 1
ATOM 8105 C C . TYR A 1 1005 ? 31.947 -22.235 -1.796 1.00 96.06 1005 TYR A C 1
ATOM 8107 O O . TYR A 1 1005 ? 32.477 -22.670 -0.768 1.00 96.06 1005 TYR A O 1
ATOM 8115 N N . PRO A 1 1006 ? 32.337 -22.657 -3.017 1.00 95.69 1006 PRO A N 1
ATOM 8116 C CA . PRO A 1 1006 ? 33.234 -23.795 -3.228 1.00 95.69 1006 PRO A CA 1
ATOM 8117 C C . PRO A 1 1006 ? 34.539 -23.710 -2.434 1.00 95.69 1006 PRO A C 1
ATOM 8119 O O . PRO A 1 1006 ? 35.238 -22.696 -2.473 1.00 95.69 1006 PRO A O 1
ATOM 8122 N N . LEU A 1 1007 ? 34.905 -24.797 -1.749 1.00 93.62 1007 LEU A N 1
ATOM 8123 C CA . LEU A 1 1007 ? 36.135 -24.834 -0.950 1.00 93.62 1007 LEU A CA 1
ATOM 8124 C C . LEU A 1 1007 ? 37.394 -24.728 -1.821 1.00 93.62 1007 LEU A C 1
ATOM 8126 O O . LEU A 1 1007 ? 38.368 -24.111 -1.399 1.00 93.62 1007 LEU A O 1
ATOM 8130 N N . TRP A 1 1008 ? 37.360 -25.249 -3.050 1.00 93.88 1008 TRP A N 1
ATOM 8131 C CA . TRP A 1 1008 ? 38.487 -25.171 -3.986 1.00 93.88 1008 TRP A CA 1
ATOM 8132 C C . TRP A 1 1008 ? 38.774 -23.736 -4.468 1.00 93.88 1008 TRP A C 1
ATOM 8134 O O . TRP A 1 1008 ? 39.925 -23.395 -4.714 1.00 93.88 1008 TRP A O 1
ATOM 8144 N N . LEU A 1 1009 ? 37.775 -22.842 -4.488 1.00 94.62 1009 LEU A N 1
ATOM 8145 C CA . LEU A 1 1009 ? 37.982 -21.407 -4.747 1.00 94.62 1009 LEU A CA 1
ATOM 8146 C C . LEU A 1 1009 ? 38.600 -20.651 -3.556 1.00 94.62 1009 LEU A C 1
ATOM 8148 O O . LEU A 1 1009 ? 38.902 -19.462 -3.667 1.00 94.62 1009 LEU A O 1
ATOM 8152 N N . ARG A 1 1010 ? 38.799 -21.312 -2.408 1.00 93.94 1010 ARG A N 1
ATOM 8153 C CA . ARG A 1 1010 ? 39.519 -20.745 -1.257 1.00 93.94 1010 ARG A CA 1
ATOM 8154 C C . ARG A 1 1010 ? 41.026 -21.043 -1.268 1.00 93.94 1010 ARG A C 1
ATOM 8156 O O . ARG A 1 1010 ? 41.735 -20.561 -0.385 1.00 93.94 1010 ARG A O 1
ATOM 8163 N N . ASP A 1 1011 ? 41.494 -21.806 -2.255 1.00 93.94 1011 ASP A N 1
ATOM 8164 C CA . ASP A 1 1011 ? 42.908 -22.053 -2.552 1.00 93.94 1011 ASP A CA 1
ATOM 8165 C C . ASP A 1 1011 ? 43.095 -22.224 -4.071 1.00 93.94 1011 ASP A C 1
ATOM 8167 O O . ASP A 1 1011 ? 43.382 -23.306 -4.580 1.00 93.94 1011 ASP A O 1
ATOM 8171 N N . VAL A 1 1012 ? 42.826 -21.147 -4.818 1.00 91.88 1012 VAL A N 1
ATOM 8172 C CA . VAL A 1 1012 ? 42.885 -21.143 -6.289 1.00 91.88 1012 VAL A CA 1
ATOM 8173 C C . VAL A 1 1012 ? 44.041 -20.279 -6.782 1.00 91.88 1012 VAL A C 1
ATOM 8175 O O . VAL A 1 1012 ? 44.296 -19.203 -6.238 1.00 91.88 1012 VAL A O 1
ATOM 8178 N N . ILE A 1 1013 ? 44.736 -20.732 -7.827 1.00 91.00 1013 ILE A N 1
ATOM 8179 C CA . ILE A 1 1013 ? 45.765 -19.953 -8.526 1.00 91.00 1013 ILE A CA 1
ATOM 8180 C C . ILE A 1 1013 ? 45.063 -18.958 -9.468 1.00 91.00 1013 ILE A C 1
ATOM 8182 O O . ILE A 1 1013 ? 44.391 -19.391 -10.403 1.00 91.00 1013 ILE A O 1
ATOM 8186 N N . PRO A 1 1014 ? 45.177 -17.633 -9.248 1.00 90.69 1014 PRO A N 1
ATOM 8187 C CA . PRO A 1 1014 ? 44.556 -16.637 -10.113 1.00 90.69 1014 PRO A CA 1
ATOM 8188 C C . PRO A 1 1014 ? 45.445 -16.313 -11.318 1.00 90.69 1014 PRO A C 1
ATOM 8190 O O . PRO A 1 1014 ? 46.670 -16.405 -11.247 1.00 90.69 1014 PRO A O 1
ATOM 8193 N N . GLN A 1 1015 ? 44.838 -15.825 -12.396 1.00 88.81 1015 GLN A N 1
ATOM 8194 C CA . GLN A 1 1015 ? 45.534 -15.491 -13.637 1.00 88.81 1015 GLN A CA 1
ATOM 8195 C C . GLN A 1 1015 ? 45.707 -13.983 -13.862 1.00 88.81 1015 GLN A C 1
ATOM 8197 O O . GLN A 1 1015 ? 44.964 -13.131 -13.355 1.00 88.81 1015 GLN A O 1
ATOM 8202 N N . ASN A 1 1016 ? 46.719 -13.647 -14.655 1.00 84.25 1016 ASN A N 1
ATOM 8203 C CA . ASN A 1 1016 ? 46.917 -12.343 -15.276 1.00 84.25 1016 ASN A CA 1
ATOM 8204 C C . ASN A 1 1016 ? 45.947 -12.132 -16.455 1.00 84.25 1016 ASN A C 1
ATOM 8206 O O . ASN A 1 1016 ? 45.194 -13.023 -16.835 1.00 84.25 1016 ASN A O 1
ATOM 8210 N N . VAL A 1 1017 ? 45.957 -10.928 -17.030 1.00 76.19 1017 VAL A N 1
ATOM 8211 C CA . VAL A 1 1017 ? 45.062 -10.519 -18.134 1.00 76.19 1017 VAL A CA 1
ATOM 8212 C C . VAL A 1 1017 ? 45.379 -11.235 -19.458 1.00 76.19 1017 VAL A C 1
ATOM 8214 O O . VAL A 1 1017 ? 44.544 -11.280 -20.349 1.00 76.19 1017 VAL A O 1
ATOM 8217 N N . ASP A 1 1018 ? 46.565 -11.828 -19.578 1.00 74.06 1018 ASP A N 1
ATOM 8218 C CA . ASP A 1 1018 ? 46.988 -12.682 -20.695 1.00 74.06 1018 ASP A CA 1
ATOM 8219 C C . ASP A 1 1018 ? 46.725 -14.183 -20.445 1.00 74.06 1018 ASP A C 1
ATOM 8221 O O . ASP A 1 1018 ? 47.228 -15.027 -21.181 1.00 74.06 1018 ASP A O 1
ATOM 8225 N N . GLY A 1 1019 ? 45.979 -14.529 -19.388 1.00 76.31 1019 GLY A N 1
ATOM 8226 C CA . GLY A 1 1019 ? 45.714 -15.913 -18.988 1.00 76.31 1019 GLY A CA 1
ATOM 8227 C C . GLY A 1 1019 ? 46.871 -16.609 -18.261 1.00 76.31 1019 GLY A C 1
ATOM 8228 O O . GLY A 1 1019 ? 46.718 -17.763 -17.873 1.00 76.31 1019 GLY A O 1
ATOM 8229 N N . THR A 1 1020 ? 48.014 -15.949 -18.029 1.00 85.19 1020 THR A N 1
ATOM 8230 C CA . THR A 1 1020 ? 49.149 -16.589 -17.338 1.00 85.19 1020 THR A CA 1
ATOM 8231 C C . THR A 1 1020 ? 48.916 -16.730 -15.831 1.00 85.19 1020 THR A C 1
ATOM 8233 O O . THR A 1 1020 ? 48.474 -15.793 -15.160 1.00 85.19 1020 THR A O 1
ATOM 8236 N N . ASP A 1 1021 ? 49.239 -17.903 -15.285 1.00 88.00 1021 ASP A N 1
ATOM 8237 C CA . ASP A 1 1021 ? 49.078 -18.231 -13.864 1.00 88.00 1021 ASP A CA 1
ATOM 8238 C C . ASP A 1 1021 ? 50.005 -17.395 -12.958 1.00 88.00 1021 ASP A C 1
ATOM 8240 O O . ASP A 1 1021 ? 51.167 -17.132 -13.283 1.00 88.00 1021 ASP A O 1
ATOM 8244 N N . ARG A 1 1022 ? 49.507 -16.979 -11.786 1.00 89.12 1022 ARG A N 1
ATOM 8245 C CA . ARG A 1 1022 ? 50.277 -16.202 -10.797 1.00 89.12 1022 ARG A CA 1
ATOM 8246 C C . ARG A 1 1022 ? 50.988 -17.097 -9.784 1.00 89.12 1022 ARG A C 1
ATOM 8248 O O . ARG A 1 1022 ? 50.465 -18.108 -9.336 1.00 89.12 1022 ARG A O 1
ATOM 8255 N N . SER A 1 1023 ? 52.149 -16.650 -9.309 1.00 84.12 1023 SER A N 1
ATOM 8256 C CA . SER A 1 1023 ? 53.006 -17.364 -8.346 1.00 84.12 1023 SER A CA 1
ATOM 8257 C C . SER A 1 1023 ? 52.492 -17.401 -6.893 1.00 84.12 1023 SER A C 1
ATOM 8259 O O . SER A 1 1023 ? 53.266 -17.630 -5.961 1.00 84.12 1023 SER A O 1
ATOM 8261 N N . SER A 1 1024 ? 51.210 -17.128 -6.646 1.00 85.50 1024 SER A N 1
ATOM 8262 C CA . SER A 1 1024 ? 50.597 -17.198 -5.312 1.00 85.50 1024 SER A CA 1
ATOM 8263 C C . SER A 1 1024 ? 49.086 -17.434 -5.427 1.00 85.50 1024 SER A C 1
ATOM 8265 O O . SER A 1 1024 ? 48.428 -16.657 -6.124 1.00 85.50 1024 SER A O 1
ATOM 8267 N N . PRO A 1 1025 ? 48.528 -18.452 -4.746 1.00 92.81 1025 PRO A N 1
ATOM 8268 C CA . PRO A 1 1025 ? 47.087 -18.688 -4.705 1.00 92.81 1025 PRO A CA 1
ATOM 8269 C C . PRO A 1 1025 ? 46.362 -17.652 -3.834 1.00 92.81 1025 PRO A C 1
ATOM 8271 O O . PRO A 1 1025 ? 46.990 -16.898 -3.082 1.00 92.81 1025 PRO A O 1
ATOM 8274 N N . VAL A 1 1026 ? 45.031 -17.615 -3.932 1.00 93.75 1026 VAL A N 1
ATOM 8275 C CA . VAL A 1 1026 ? 44.156 -16.695 -3.189 1.00 93.75 1026 VAL A CA 1
ATOM 8276 C C . VAL A 1 1026 ? 42.930 -17.402 -2.606 1.00 93.75 1026 VAL A C 1
ATOM 8278 O O . VAL A 1 1026 ? 42.397 -18.338 -3.199 1.00 93.75 1026 VAL A O 1
ATOM 8281 N N . ASP A 1 1027 ? 42.442 -16.905 -1.464 1.00 95.12 1027 ASP A N 1
ATOM 8282 C CA . ASP A 1 1027 ? 41.116 -17.252 -0.940 1.00 95.12 1027 ASP A CA 1
ATOM 8283 C C . ASP A 1 1027 ? 40.097 -16.291 -1.575 1.00 95.12 1027 ASP A C 1
ATOM 8285 O O . ASP A 1 1027 ? 39.991 -15.130 -1.163 1.00 95.12 1027 ASP A O 1
ATOM 8289 N N . LEU A 1 1028 ? 39.401 -16.735 -2.632 1.00 93.56 1028 LEU A N 1
ATOM 8290 C CA . LEU A 1 1028 ? 38.563 -15.849 -3.448 1.00 93.56 1028 LEU A CA 1
ATOM 8291 C C . LEU A 1 1028 ? 37.362 -15.302 -2.663 1.00 93.56 1028 LEU A C 1
ATOM 8293 O O . LEU A 1 1028 ? 37.064 -14.115 -2.773 1.00 93.56 1028 LEU A O 1
ATOM 8297 N N . ALA A 1 1029 ? 36.753 -16.107 -1.787 1.00 93.88 1029 ALA A N 1
ATOM 8298 C CA . ALA A 1 1029 ? 35.672 -15.668 -0.900 1.00 93.88 1029 ALA A CA 1
ATOM 8299 C C . ALA A 1 1029 ? 36.121 -14.532 0.041 1.00 93.88 1029 ALA A C 1
ATOM 8301 O O . ALA A 1 1029 ? 35.416 -13.538 0.225 1.00 93.88 1029 ALA A O 1
ATOM 8302 N N . SER A 1 1030 ? 37.326 -14.646 0.609 1.00 94.81 1030 SER A N 1
ATOM 8303 C CA . SER A 1 1030 ? 37.934 -13.594 1.436 1.00 94.81 1030 SER A CA 1
ATOM 8304 C C . SER A 1 1030 ? 38.302 -12.360 0.608 1.00 94.81 1030 SER A C 1
ATOM 8306 O O . SER A 1 1030 ? 38.215 -11.229 1.095 1.00 94.81 1030 SER A O 1
ATOM 8308 N N . LEU A 1 1031 ? 38.713 -12.563 -0.646 1.00 93.00 1031 LEU A N 1
ATOM 8309 C CA . LEU A 1 1031 ? 39.061 -11.491 -1.567 1.00 93.00 1031 LEU A CA 1
ATOM 8310 C C . LEU A 1 1031 ? 37.825 -10.706 -2.028 1.00 93.00 1031 LEU A C 1
ATOM 8312 O O . LEU A 1 1031 ? 37.894 -9.483 -2.036 1.00 93.00 1031 LEU A O 1
ATOM 8316 N N . GLU A 1 1032 ? 36.694 -11.344 -2.344 1.00 91.19 1032 GLU A N 1
ATOM 8317 C CA . GLU A 1 1032 ? 35.452 -10.651 -2.735 1.00 91.19 1032 GLU A CA 1
ATOM 8318 C C . GLU A 1 1032 ? 34.930 -9.734 -1.619 1.00 91.19 1032 GLU A C 1
ATOM 8320 O O . GLU A 1 1032 ? 34.716 -8.542 -1.855 1.00 91.19 1032 GLU A O 1
ATOM 8325 N N . ILE A 1 1033 ? 34.860 -10.234 -0.378 1.00 92.88 1033 ILE A N 1
ATOM 8326 C CA . ILE A 1 1033 ? 34.507 -9.424 0.804 1.00 92.88 1033 ILE A CA 1
ATOM 8327 C C . ILE A 1 1033 ? 35.471 -8.239 0.983 1.00 92.88 1033 ILE A C 1
ATOM 8329 O O . ILE A 1 1033 ? 35.054 -7.144 1.365 1.00 92.88 1033 ILE A O 1
ATOM 8333 N N . TYR A 1 1034 ? 36.763 -8.415 0.682 1.00 92.12 1034 TYR A N 1
ATOM 8334 C CA . TYR A 1 1034 ? 37.710 -7.300 0.671 1.00 92.12 1034 TYR A CA 1
ATOM 8335 C C . TYR A 1 1034 ? 37.444 -6.323 -0.484 1.00 92.12 1034 TYR A C 1
ATOM 8337 O O . TYR A 1 1034 ? 37.462 -5.114 -0.255 1.00 92.12 1034 TYR A O 1
ATOM 8345 N N . ARG A 1 1035 ? 37.175 -6.811 -1.704 1.00 87.19 1035 ARG A N 1
ATOM 8346 C CA . ARG A 1 1035 ? 36.962 -5.983 -2.902 1.00 87.19 1035 ARG A CA 1
ATOM 8347 C C . ARG A 1 1035 ? 35.765 -5.050 -2.764 1.00 87.19 1035 ARG A C 1
ATOM 8349 O O . ARG A 1 1035 ? 35.908 -3.881 -3.108 1.00 87.19 1035 ARG A O 1
ATOM 8356 N N . ASP A 1 1036 ? 34.628 -5.512 -2.248 1.00 86.00 1036 ASP A N 1
ATOM 8357 C CA . ASP A 1 1036 ? 33.450 -4.651 -2.046 1.00 86.00 1036 ASP A CA 1
ATOM 8358 C C . ASP A 1 1036 ? 33.782 -3.467 -1.126 1.00 86.00 1036 ASP A C 1
ATOM 8360 O O . ASP A 1 1036 ? 33.528 -2.303 -1.452 1.00 86.00 1036 ASP A O 1
ATOM 8364 N N . ARG A 1 1037 ? 34.451 -3.753 -0.003 1.00 88.56 1037 ARG A N 1
ATOM 8365 C CA . ARG A 1 1037 ? 34.899 -2.741 0.964 1.00 88.56 1037 ARG A CA 1
ATOM 8366 C C . ARG A 1 1037 ? 35.960 -1.806 0.368 1.00 88.56 1037 ARG A C 1
ATOM 8368 O O . ARG A 1 1037 ? 35.892 -0.598 0.575 1.00 88.56 1037 ARG A O 1
ATOM 8375 N N . GLU A 1 1038 ? 36.923 -2.350 -0.379 1.00 86.19 1038 GLU A N 1
ATOM 8376 C CA . GLU A 1 1038 ? 38.008 -1.620 -1.057 1.00 86.19 1038 GLU A CA 1
ATOM 8377 C C . GLU A 1 1038 ? 37.467 -0.636 -2.104 1.00 86.19 1038 GLU A C 1
ATOM 8379 O O . GLU A 1 1038 ? 37.942 0.496 -2.219 1.00 86.19 1038 GLU A O 1
ATOM 8384 N N . ARG A 1 1039 ? 36.440 -1.062 -2.846 1.00 83.00 1039 ARG A N 1
ATOM 8385 C CA . ARG A 1 1039 ? 35.762 -0.301 -3.902 1.00 83.00 1039 ARG A CA 1
ATOM 8386 C C . ARG A 1 1039 ? 34.702 0.662 -3.347 1.00 83.00 1039 ARG A C 1
ATOM 8388 O O . ARG A 1 1039 ? 33.942 1.236 -4.129 1.00 83.00 1039 ARG A O 1
ATOM 8395 N N . ASN A 1 1040 ? 34.650 0.885 -2.028 1.00 84.00 1040 ASN A N 1
ATOM 8396 C CA . ASN A 1 1040 ? 33.653 1.724 -1.350 1.00 84.00 1040 ASN A CA 1
ATOM 8397 C C . ASN A 1 1040 ? 32.198 1.355 -1.734 1.00 84.00 1040 ASN A C 1
ATOM 8399 O O . ASN A 1 1040 ? 31.361 2.237 -1.946 1.00 84.00 1040 ASN A O 1
ATOM 8403 N N . ILE A 1 1041 ? 31.888 0.062 -1.881 1.00 83.88 1041 ILE A N 1
ATOM 8404 C CA . ILE A 1 1041 ? 30.505 -0.406 -2.039 1.00 83.88 1041 ILE A CA 1
ATOM 8405 C C . ILE A 1 1041 ? 29.810 -0.338 -0.661 1.00 83.88 1041 ILE A C 1
ATOM 8407 O O . ILE A 1 1041 ? 30.384 -0.787 0.337 1.00 83.88 1041 ILE A O 1
ATOM 8411 N N . PRO A 1 1042 ? 28.604 0.251 -0.553 1.00 85.00 1042 PRO A N 1
ATOM 8412 C CA . PRO A 1 1042 ? 27.799 0.202 0.665 1.00 85.00 1042 PRO A CA 1
ATOM 8413 C C . PRO A 1 1042 ? 27.551 -1.225 1.170 1.00 85.00 1042 PRO A C 1
ATOM 8415 O O . PRO A 1 1042 ? 27.310 -2.146 0.392 1.00 85.00 1042 PRO A O 1
ATOM 8418 N N . ARG A 1 1043 ? 27.593 -1.394 2.497 1.00 89.38 1043 ARG A N 1
ATOM 8419 C CA . ARG A 1 1043 ? 27.222 -2.646 3.176 1.00 89.38 1043 ARG A CA 1
ATOM 8420 C C . ARG A 1 1043 ? 25.717 -2.891 3.073 1.00 89.38 1043 ARG A C 1
ATOM 8422 O O . ARG A 1 1043 ? 24.972 -1.954 2.799 1.00 89.38 1043 ARG A O 1
ATOM 8429 N N . TYR A 1 1044 ? 25.275 -4.132 3.282 1.00 92.81 1044 TYR A N 1
ATOM 8430 C CA . TYR A 1 1044 ? 23.947 -4.613 2.872 1.00 92.81 1044 TYR A CA 1
ATOM 8431 C C . TYR A 1 1044 ? 22.788 -3.688 3.280 1.00 92.81 1044 TYR A C 1
ATOM 8433 O O . TYR A 1 1044 ? 21.937 -3.366 2.450 1.00 92.81 1044 TYR A O 1
ATOM 8441 N N . ASN A 1 1045 ? 22.762 -3.211 4.529 1.00 89.31 1045 ASN A N 1
ATOM 8442 C CA . ASN A 1 1045 ? 21.640 -2.398 4.998 1.00 89.31 1045 ASN A CA 1
ATOM 8443 C C . ASN A 1 1045 ? 21.601 -1.000 4.357 1.00 89.31 1045 ASN A C 1
ATOM 8445 O O . ASN A 1 1045 ? 20.545 -0.529 3.938 1.00 89.31 1045 ASN A O 1
ATOM 8449 N N . GLU A 1 1046 ? 22.766 -0.374 4.190 1.00 86.19 1046 GLU A N 1
ATOM 8450 C CA . GLU A 1 1046 ? 22.903 0.916 3.508 1.00 86.19 1046 GLU A CA 1
ATOM 8451 C C . GLU A 1 1046 ? 22.656 0.793 1.996 1.00 86.19 1046 GLU A C 1
ATOM 8453 O O . GLU A 1 1046 ? 22.002 1.641 1.391 1.00 86.19 1046 GLU A O 1
ATOM 8458 N N . PHE A 1 1047 ? 23.089 -0.317 1.394 1.00 84.38 1047 PHE A N 1
ATOM 8459 C CA . PHE A 1 1047 ? 22.786 -0.674 0.007 1.00 84.38 1047 PHE A CA 1
ATOM 8460 C C . PHE A 1 1047 ? 21.268 -0.730 -0.235 1.00 84.38 1047 PHE A C 1
ATOM 8462 O O . PHE A 1 1047 ? 20.780 -0.212 -1.238 1.00 84.38 1047 PHE A O 1
ATOM 8469 N N . ARG A 1 1048 ? 20.499 -1.285 0.715 1.00 85.06 1048 ARG A N 1
ATOM 8470 C CA . ARG A 1 1048 ? 19.029 -1.304 0.659 1.00 85.06 1048 ARG A CA 1
ATOM 8471 C C . ARG A 1 1048 ? 18.413 0.089 0.787 1.00 85.06 1048 ARG A C 1
ATOM 8473 O O . ARG A 1 1048 ? 17.553 0.420 -0.030 1.00 85.06 1048 ARG A O 1
ATOM 8480 N N . ARG A 1 1049 ? 18.880 0.933 1.719 1.00 81.94 1049 ARG A N 1
ATOM 8481 C CA . ARG A 1 1049 ? 18.408 2.332 1.841 1.00 81.94 1049 ARG A CA 1
ATOM 8482 C C . ARG A 1 1049 ? 18.586 3.105 0.535 1.00 81.94 1049 ARG A C 1
ATOM 8484 O O . ARG A 1 1049 ? 17.633 3.708 0.045 1.00 81.94 1049 ARG A O 1
ATOM 8491 N N . LEU A 1 1050 ? 19.772 3.015 -0.068 1.00 75.81 1050 LEU A N 1
ATOM 8492 C CA . LEU A 1 1050 ? 20.120 3.692 -1.324 1.00 75.81 1050 LEU A CA 1
ATOM 8493 C C . LEU A 1 1050 ? 19.391 3.119 -2.561 1.00 75.81 1050 LEU A C 1
ATOM 8495 O O . LEU A 1 1050 ? 19.405 3.742 -3.623 1.00 75.81 1050 LEU A O 1
ATOM 8499 N N . LEU A 1 1051 ? 18.712 1.974 -2.422 1.00 72.25 1051 LEU A N 1
ATOM 8500 C CA . LEU A 1 1051 ? 17.786 1.403 -3.407 1.00 72.25 1051 LEU A CA 1
ATOM 8501 C C . LEU A 1 1051 ? 16.304 1.554 -3.019 1.00 72.25 1051 LEU A C 1
ATOM 8503 O O . LEU A 1 1051 ? 15.440 0.895 -3.605 1.00 72.25 1051 LEU A O 1
ATOM 8507 N N . PHE A 1 1052 ? 15.968 2.410 -2.052 1.00 77.31 1052 PHE A N 1
ATOM 8508 C CA . PHE A 1 1052 ? 14.587 2.597 -1.586 1.00 77.31 1052 PHE A CA 1
ATOM 8509 C C . PHE A 1 1052 ? 13.921 1.256 -1.203 1.00 77.31 1052 PHE A C 1
ATOM 8511 O O . PHE A 1 1052 ? 12.757 0.994 -1.521 1.00 77.31 1052 PHE A O 1
ATOM 8518 N N . LEU A 1 1053 ? 14.700 0.362 -0.588 1.00 77.06 1053 LEU A N 1
ATOM 8519 C CA . LEU A 1 1053 ? 14.254 -0.887 0.020 1.00 77.06 1053 LEU A CA 1
ATOM 8520 C C . LEU A 1 1053 ? 14.276 -0.722 1.539 1.00 77.06 1053 LEU A C 1
ATOM 8522 O O . LEU A 1 1053 ? 15.168 -0.079 2.092 1.00 77.06 1053 LEU A O 1
ATOM 8526 N N . ILE A 1 1054 ? 13.305 -1.332 2.220 1.00 76.56 1054 ILE A N 1
ATOM 8527 C CA . ILE A 1 1054 ? 13.227 -1.285 3.683 1.00 76.56 1054 ILE A CA 1
ATOM 8528 C C . ILE A 1 1054 ? 14.489 -1.963 4.259 1.00 76.56 1054 ILE A C 1
ATOM 8530 O O . ILE A 1 1054 ? 14.749 -3.125 3.901 1.00 76.56 1054 ILE A O 1
ATOM 8534 N N . PRO A 1 1055 ? 15.286 -1.269 5.097 1.00 81.75 1055 PRO A N 1
ATOM 8535 C CA . PRO A 1 1055 ? 16.432 -1.863 5.778 1.00 81.75 1055 PRO A CA 1
ATOM 8536 C C . PRO A 1 1055 ? 15.972 -2.891 6.821 1.00 81.75 1055 PRO A C 1
ATOM 8538 O O . PRO A 1 1055 ? 14.883 -2.774 7.382 1.00 81.75 1055 PRO A O 1
ATOM 8541 N N . ILE A 1 1056 ? 16.809 -3.889 7.098 1.00 87.69 1056 ILE A N 1
ATOM 8542 C CA . ILE A 1 1056 ? 16.601 -4.819 8.212 1.00 87.69 1056 ILE A CA 1
ATOM 8543 C C . ILE A 1 1056 ? 16.872 -4.119 9.553 1.00 87.69 1056 ILE A C 1
ATOM 8545 O O . ILE A 1 1056 ? 17.736 -3.247 9.646 1.00 87.69 1056 ILE A O 1
ATOM 8549 N N . SER A 1 1057 ? 16.135 -4.507 10.593 1.00 85.62 1057 SER A N 1
ATOM 8550 C CA . SER A 1 1057 ? 16.319 -4.046 11.979 1.00 85.62 1057 SER A CA 1
ATOM 8551 C C . SER A 1 1057 ? 16.975 -5.108 12.867 1.00 85.62 1057 SER A C 1
ATOM 8553 O O . SER A 1 1057 ? 17.603 -4.780 13.868 1.00 85.62 1057 SER A O 1
ATOM 8555 N N . LYS A 1 1058 ? 16.846 -6.380 12.476 1.00 89.00 1058 LYS A N 1
ATOM 8556 C CA . LYS A 1 1058 ? 17.356 -7.578 13.152 1.00 89.00 1058 LYS A CA 1
ATOM 8557 C C . LYS A 1 1058 ? 17.562 -8.694 12.127 1.00 89.00 1058 LYS A C 1
ATOM 8559 O O . LYS A 1 1058 ? 16.986 -8.659 11.040 1.00 89.00 1058 LYS A O 1
ATOM 8564 N N . TRP A 1 1059 ? 18.322 -9.726 12.480 1.00 92.88 1059 TRP A N 1
ATOM 8565 C CA . TRP A 1 1059 ? 18.639 -10.829 11.565 1.00 92.88 1059 TRP A CA 1
ATOM 8566 C C . TRP A 1 1059 ? 17.408 -11.645 11.120 1.00 92.88 1059 TRP A C 1
ATOM 8568 O O . TRP A 1 1059 ? 17.361 -12.095 9.979 1.00 92.88 1059 TRP A O 1
ATOM 8578 N N . ASN A 1 1060 ? 16.355 -11.740 11.944 1.00 90.94 1060 ASN A N 1
ATOM 8579 C CA . ASN A 1 1060 ? 15.071 -12.345 11.545 1.00 90.94 1060 ASN A CA 1
ATOM 8580 C C . ASN A 1 1060 ? 14.319 -11.577 10.439 1.00 90.94 1060 ASN A C 1
ATOM 8582 O O . ASN A 1 1060 ? 13.360 -12.106 9.889 1.00 90.94 1060 ASN A O 1
ATOM 8586 N N . ASP A 1 1061 ? 14.702 -10.336 10.119 1.00 86.38 1061 ASP A N 1
ATOM 8587 C CA . ASP A 1 1061 ? 14.142 -9.619 8.964 1.00 86.38 1061 ASP A CA 1
ATOM 8588 C C . ASP A 1 1061 ? 14.836 -10.026 7.641 1.00 86.38 1061 ASP A C 1
ATOM 8590 O O . ASP A 1 1061 ? 14.396 -9.626 6.563 1.00 86.38 1061 ASP A O 1
ATOM 8594 N N . LEU A 1 1062 ? 15.938 -10.788 7.723 1.00 91.56 1062 LEU A N 1
ATOM 8595 C CA . LEU A 1 1062 ? 16.773 -11.229 6.602 1.00 91.56 1062 LEU A CA 1
ATOM 8596 C C . LEU A 1 1062 ? 16.529 -12.700 6.234 1.00 91.56 1062 LEU A C 1
ATOM 8598 O O . LEU A 1 1062 ? 16.393 -13.024 5.053 1.00 91.56 1062 LEU A O 1
ATOM 8602 N N . THR A 1 1063 ? 16.491 -13.578 7.241 1.00 91.19 1063 THR A N 1
ATOM 8603 C CA . THR A 1 1063 ? 16.383 -15.034 7.079 1.00 91.19 1063 THR A CA 1
ATOM 8604 C C . THR A 1 1063 ? 15.628 -15.680 8.242 1.00 91.19 1063 THR A C 1
ATOM 8606 O O . THR A 1 1063 ? 15.629 -15.155 9.354 1.00 91.19 1063 THR A O 1
ATOM 8609 N N . ASP A 1 1064 ? 15.011 -16.838 7.995 1.00 91.56 1064 ASP A N 1
ATOM 8610 C CA . ASP A 1 1064 ? 14.338 -17.648 9.026 1.00 91.56 1064 ASP A CA 1
ATOM 8611 C C . ASP A 1 1064 ? 15.258 -18.733 9.624 1.00 91.56 1064 ASP A C 1
ATOM 8613 O O . ASP A 1 1064 ? 14.896 -19.394 10.600 1.00 91.56 1064 ASP A O 1
ATOM 8617 N N . ASN A 1 1065 ? 16.444 -18.955 9.041 1.00 93.75 1065 ASN A N 1
ATOM 8618 C CA . ASN A 1 1065 ? 17.380 -19.978 9.503 1.00 93.75 1065 ASN A CA 1
ATOM 8619 C C . ASN A 1 1065 ? 18.072 -19.529 10.805 1.00 93.75 1065 ASN A C 1
ATOM 8621 O O . ASN A 1 1065 ? 18.895 -18.614 10.795 1.00 93.75 1065 ASN A O 1
ATOM 8625 N N . LYS A 1 1066 ? 17.758 -20.209 11.917 1.00 94.50 1066 LYS A N 1
ATOM 8626 C CA . LYS A 1 1066 ? 18.315 -19.922 13.250 1.00 94.50 1066 LYS A CA 1
ATOM 8627 C C . LYS A 1 1066 ? 19.839 -20.022 13.293 1.00 94.50 1066 LYS A C 1
ATOM 8629 O O . LYS A 1 1066 ? 20.478 -19.072 13.713 1.00 94.50 1066 LYS A O 1
ATOM 8634 N N . GLU A 1 1067 ? 20.425 -21.094 12.764 1.00 96.00 1067 GLU A N 1
ATOM 8635 C CA . GLU A 1 1067 ? 21.884 -21.267 12.773 1.00 96.00 1067 GLU A CA 1
ATOM 8636 C C . GLU A 1 1067 ? 22.590 -20.154 11.972 1.00 96.00 1067 GLU A C 1
ATOM 8638 O O . GLU A 1 1067 ? 23.680 -19.698 12.327 1.00 96.00 1067 GLU A O 1
ATOM 8643 N N . ALA A 1 1068 ? 21.953 -19.674 10.897 1.00 94.62 1068 ALA A N 1
ATOM 8644 C CA . ALA A 1 1068 ? 22.461 -18.542 10.129 1.00 94.62 1068 ALA A CA 1
ATOM 8645 C C . ALA A 1 1068 ? 22.378 -17.236 10.934 1.00 94.62 1068 ALA A C 1
ATOM 8647 O O . ALA A 1 1068 ? 23.334 -16.466 10.920 1.00 94.62 1068 ALA A O 1
ATOM 8648 N N . ILE A 1 1069 ? 21.283 -17.003 11.666 1.00 96.06 1069 ILE A N 1
ATOM 8649 C CA . ILE A 1 1069 ? 21.137 -15.871 12.597 1.00 96.06 1069 ILE A CA 1
ATOM 8650 C C . ILE A 1 1069 ? 22.215 -15.925 13.689 1.00 96.06 1069 ILE A C 1
ATOM 8652 O O . ILE A 1 1069 ? 22.904 -14.929 13.903 1.00 96.06 1069 ILE A O 1
ATOM 8656 N N . ASP A 1 1070 ? 22.417 -17.081 14.320 1.00 96.75 1070 ASP A N 1
ATOM 8657 C CA . ASP A 1 1070 ? 23.405 -17.272 15.387 1.00 96.75 1070 ASP A CA 1
ATOM 8658 C C . ASP A 1 1070 ? 24.833 -17.013 14.870 1.00 96.75 1070 ASP A C 1
ATOM 8660 O O . ASP A 1 1070 ? 25.615 -16.291 15.490 1.00 96.75 1070 ASP A O 1
ATOM 8664 N N . THR A 1 1071 ? 25.157 -17.508 13.669 1.00 95.88 1071 THR A N 1
ATOM 8665 C CA . THR A 1 1071 ? 26.457 -17.266 13.017 1.00 95.88 1071 THR A CA 1
ATOM 8666 C C . THR A 1 1071 ? 26.620 -15.806 12.561 1.00 95.88 1071 THR A C 1
ATOM 8668 O O . THR A 1 1071 ? 27.732 -15.274 12.557 1.00 95.88 1071 THR A O 1
ATOM 8671 N N . LEU A 1 1072 ? 25.532 -15.117 12.196 1.00 97.25 1072 LEU A N 1
ATOM 8672 C CA . LEU A 1 1072 ? 25.550 -13.683 11.884 1.00 97.25 1072 LEU A CA 1
ATOM 8673 C C . LEU A 1 1072 ? 25.792 -12.836 13.144 1.00 97.25 1072 LEU A C 1
ATOM 8675 O O . LEU A 1 1072 ? 26.645 -11.948 13.092 1.00 97.25 1072 LEU A O 1
ATOM 8679 N N . HIS A 1 1073 ? 25.149 -13.155 14.277 1.00 95.56 1073 HIS A N 1
ATOM 8680 C CA . HIS A 1 1073 ? 25.484 -12.562 15.579 1.00 95.56 1073 HIS A CA 1
ATOM 8681 C C . HIS A 1 1073 ? 26.956 -12.818 15.946 1.00 95.56 1073 HIS A C 1
ATOM 8683 O O . HIS A 1 1073 ? 27.649 -11.900 16.376 1.00 95.56 1073 HIS A O 1
ATOM 8689 N N . GLU A 1 1074 ? 27.478 -14.028 15.728 1.00 94.75 1074 GLU A N 1
ATOM 8690 C CA . GLU A 1 1074 ? 28.871 -14.360 16.065 1.00 94.75 1074 GLU A CA 1
ATOM 8691 C C . GLU A 1 1074 ? 29.909 -13.572 15.232 1.00 94.75 1074 GLU A C 1
ATOM 8693 O O . GLU A 1 1074 ? 31.011 -13.285 15.705 1.00 94.75 1074 GLU A O 1
ATOM 8698 N N . VAL A 1 1075 ? 29.578 -13.204 13.987 1.00 95.00 1075 VAL A N 1
ATOM 8699 C CA . VAL A 1 1075 ? 30.496 -12.505 13.063 1.00 95.00 1075 VAL A CA 1
ATOM 8700 C C . VAL A 1 1075 ? 30.313 -10.978 13.061 1.00 95.00 1075 VAL A C 1
ATOM 8702 O O . VAL A 1 1075 ? 31.289 -10.255 12.834 1.00 95.00 1075 VAL A O 1
ATOM 8705 N N . TYR A 1 1076 ? 29.101 -10.473 13.314 1.00 95.81 1076 TYR A N 1
ATOM 8706 C CA . TYR A 1 1076 ? 28.752 -9.045 13.214 1.00 95.81 1076 TYR A CA 1
ATOM 8707 C C . TYR A 1 1076 ? 28.190 -8.425 14.510 1.00 95.81 1076 TYR A C 1
ATOM 8709 O O . TYR A 1 1076 ? 28.010 -7.204 14.568 1.00 95.81 1076 TYR A O 1
ATOM 8717 N N . GLY A 1 1077 ? 27.942 -9.222 15.554 1.00 93.31 1077 GLY A N 1
ATOM 8718 C CA . GLY A 1 1077 ? 27.222 -8.806 16.761 1.00 93.31 1077 GLY A CA 1
ATOM 8719 C C . GLY A 1 1077 ? 25.747 -8.519 16.472 1.00 93.31 1077 GLY A C 1
ATOM 8720 O O . GLY A 1 1077 ? 25.170 -9.041 15.523 1.00 93.31 1077 GLY A O 1
ATOM 8721 N N . ASP A 1 1078 ? 25.137 -7.621 17.240 1.00 89.44 1078 ASP A N 1
ATOM 8722 C CA . ASP A 1 1078 ? 23.753 -7.177 16.995 1.00 89.44 1078 ASP A CA 1
ATOM 8723 C C . ASP A 1 1078 ? 23.662 -6.070 15.923 1.00 89.44 1078 ASP A C 1
ATOM 8725 O O . ASP A 1 1078 ? 22.586 -5.566 15.601 1.00 89.44 1078 ASP A O 1
ATOM 8729 N N . ASN A 1 1079 ? 24.803 -5.651 15.362 1.00 89.12 1079 ASN A N 1
ATOM 8730 C CA . ASN A 1 1079 ? 24.897 -4.487 14.492 1.00 89.12 1079 ASN A CA 1
ATOM 8731 C C . ASN A 1 1079 ? 24.744 -4.857 13.007 1.00 89.12 1079 ASN A C 1
ATOM 8733 O O . ASN A 1 1079 ? 25.726 -5.013 12.273 1.00 89.12 1079 ASN A O 1
ATOM 8737 N N . VAL A 1 1080 ? 23.489 -4.908 12.553 1.00 93.50 1080 VAL A N 1
ATOM 8738 C CA . VAL A 1 1080 ? 23.102 -5.162 11.152 1.00 93.50 1080 VAL A CA 1
ATOM 8739 C C . VAL A 1 1080 ? 23.751 -4.219 10.121 1.00 93.50 1080 VAL A C 1
ATOM 8741 O O . VAL A 1 1080 ? 23.887 -4.594 8.958 1.00 93.50 1080 VAL A O 1
ATOM 8744 N N . GLU A 1 1081 ? 24.247 -3.039 10.516 1.00 91.38 1081 GLU A N 1
ATOM 8745 C CA . GLU A 1 1081 ? 24.984 -2.131 9.617 1.00 91.38 1081 GLU A CA 1
ATOM 8746 C C . GLU A 1 1081 ? 26.371 -2.657 9.226 1.00 91.38 1081 GLU A C 1
ATOM 8748 O O . GLU A 1 1081 ? 26.979 -2.163 8.275 1.00 91.38 1081 GLU A O 1
ATOM 8753 N N . GLN A 1 1082 ? 26.922 -3.625 9.968 1.00 92.31 1082 GLN A N 1
ATOM 8754 C CA . GLN A 1 1082 ? 28.215 -4.223 9.633 1.00 92.31 1082 GLN A CA 1
ATOM 8755 C C . GLN A 1 1082 ? 28.104 -5.381 8.629 1.00 92.31 1082 GLN A C 1
ATOM 8757 O O . GLN A 1 1082 ? 29.146 -5.789 8.115 1.00 92.31 1082 GLN A O 1
ATOM 8762 N N . LEU A 1 1083 ? 26.897 -5.857 8.293 1.00 95.88 1083 LEU A N 1
ATOM 8763 C CA . LEU A 1 1083 ? 26.663 -6.960 7.352 1.00 95.88 1083 LEU A CA 1
ATOM 8764 C C . LEU A 1 1083 ? 27.217 -6.659 5.948 1.00 95.88 1083 LEU A C 1
ATOM 8766 O O . LEU A 1 1083 ? 26.772 -5.729 5.272 1.00 95.88 1083 LEU A O 1
ATOM 8770 N N . ASP A 1 1084 ? 28.168 -7.465 5.477 1.00 95.06 1084 ASP A N 1
ATOM 8771 C CA . ASP A 1 1084 ? 28.732 -7.314 4.131 1.00 95.06 1084 ASP A CA 1
ATOM 8772 C C . ASP A 1 1084 ? 27.708 -7.656 3.038 1.00 95.06 1084 ASP A C 1
ATOM 8774 O O . ASP A 1 1084 ? 26.857 -8.527 3.216 1.00 95.06 1084 ASP A O 1
ATOM 8778 N N . LEU A 1 1085 ? 27.800 -6.980 1.887 1.00 91.38 1085 LEU A N 1
ATOM 8779 C CA . LEU A 1 1085 ? 26.802 -7.073 0.816 1.00 91.38 1085 LEU A CA 1
ATOM 8780 C C . LEU A 1 1085 ? 26.631 -8.504 0.286 1.00 91.38 1085 LEU A C 1
ATOM 8782 O O . LEU A 1 1085 ? 25.507 -8.999 0.243 1.00 91.38 1085 LEU A O 1
ATOM 8786 N N . LEU A 1 1086 ? 27.734 -9.179 -0.060 1.00 91.88 1086 LEU A N 1
ATOM 8787 C CA . LEU A 1 1086 ? 27.728 -10.567 -0.539 1.00 91.88 1086 LEU A CA 1
ATOM 8788 C C . LEU A 1 1086 ? 27.067 -11.533 0.459 1.00 91.88 1086 LEU A C 1
ATOM 8790 O O . LEU A 1 1086 ? 26.252 -12.361 0.062 1.00 91.88 1086 LEU A O 1
ATOM 8794 N N . VAL A 1 1087 ? 27.367 -11.391 1.756 1.00 96.50 1087 VAL A N 1
ATOM 8795 C CA . VAL A 1 1087 ? 26.757 -12.205 2.822 1.00 96.50 1087 VAL A CA 1
ATOM 8796 C C . VAL A 1 1087 ? 25.265 -11.918 2.930 1.00 96.50 1087 VAL A C 1
ATOM 8798 O O . VAL A 1 1087 ? 24.472 -12.849 3.003 1.00 96.50 1087 VAL A O 1
ATOM 8801 N N . GLY A 1 1088 ? 24.871 -10.643 2.908 1.00 95.69 1088 GLY A N 1
ATOM 8802 C CA . GLY A 1 1088 ? 23.468 -10.252 2.974 1.00 95.69 1088 GLY A CA 1
ATOM 8803 C C . GLY A 1 1088 ? 22.653 -10.784 1.797 1.00 95.69 1088 GLY A C 1
ATOM 8804 O O . GLY A 1 1088 ? 21.602 -11.370 2.020 1.00 95.69 1088 GLY A O 1
ATOM 8805 N N . MET A 1 1089 ? 23.157 -10.682 0.563 1.00 93.62 1089 MET A N 1
ATOM 8806 C CA . MET A 1 1089 ? 22.489 -11.246 -0.621 1.00 93.62 1089 MET A CA 1
ATOM 8807 C C . MET A 1 1089 ? 22.406 -12.780 -0.586 1.00 93.62 1089 MET A C 1
ATOM 8809 O O . MET A 1 1089 ? 21.412 -13.343 -1.043 1.00 93.62 1089 MET A O 1
ATOM 8813 N N . ALA A 1 1090 ? 23.420 -13.458 -0.038 1.00 94.31 1090 ALA A N 1
ATOM 8814 C CA . ALA A 1 1090 ? 23.400 -14.907 0.144 1.00 94.31 1090 ALA A CA 1
ATOM 8815 C C . ALA A 1 1090 ? 22.399 -15.337 1.233 1.00 94.31 1090 ALA A C 1
ATOM 8817 O O . ALA A 1 1090 ? 21.672 -16.305 1.044 1.00 94.31 1090 ALA A O 1
ATOM 8818 N N . ALA A 1 1091 ? 22.319 -14.602 2.347 1.00 96.19 1091 ALA A N 1
ATOM 8819 C CA . ALA A 1 1091 ? 21.431 -14.889 3.477 1.00 96.19 1091 ALA A CA 1
ATOM 8820 C C . ALA A 1 1091 ? 19.963 -14.486 3.249 1.00 96.19 1091 ALA A C 1
ATOM 8822 O O . ALA A 1 1091 ? 19.067 -15.063 3.863 1.00 96.19 1091 ALA A O 1
ATOM 8823 N N . GLU A 1 1092 ? 19.715 -13.476 2.411 1.00 94.75 1092 GLU A N 1
ATOM 8824 C CA . GLU A 1 1092 ? 18.388 -12.920 2.145 1.00 94.75 1092 GLU A CA 1
ATOM 8825 C C . GLU A 1 1092 ? 17.440 -13.993 1.593 1.00 94.75 1092 GLU A C 1
ATOM 8827 O O . GLU A 1 1092 ? 17.724 -14.635 0.576 1.00 94.75 1092 GLU A O 1
ATOM 8832 N N . LYS A 1 1093 ? 16.294 -14.172 2.262 1.00 92.88 1093 LYS A N 1
ATOM 8833 C CA . LYS A 1 1093 ? 15.240 -15.114 1.865 1.00 92.88 1093 LYS A CA 1
ATOM 8834 C C . LYS A 1 1093 ? 14.800 -14.867 0.417 1.00 92.88 1093 LYS A C 1
ATOM 8836 O O . LYS A 1 1093 ? 14.221 -13.825 0.103 1.00 92.88 1093 LYS A O 1
ATOM 8841 N N . LYS A 1 1094 ? 15.065 -15.839 -0.461 1.00 91.81 1094 LYS A N 1
ATOM 8842 C CA . LYS A 1 1094 ? 14.782 -15.742 -1.900 1.00 91.81 1094 LYS A CA 1
ATOM 8843 C C . LYS A 1 1094 ? 13.274 -15.679 -2.167 1.00 91.81 1094 LYS A C 1
ATOM 8845 O O . LYS A 1 1094 ? 12.468 -16.277 -1.451 1.00 91.81 1094 LYS A O 1
ATOM 8850 N N . ILE A 1 1095 ? 12.891 -14.962 -3.223 1.00 90.88 1095 ILE A N 1
ATOM 8851 C CA . ILE A 1 1095 ? 11.530 -15.019 -3.775 1.00 90.88 1095 ILE A CA 1
ATOM 8852 C C . ILE A 1 1095 ? 11.351 -16.403 -4.422 1.00 90.88 1095 ILE A C 1
ATOM 8854 O O . ILE A 1 1095 ? 12.290 -16.943 -5.002 1.00 90.88 1095 ILE A O 1
ATOM 8858 N N . LYS A 1 1096 ? 10.158 -17.000 -4.334 1.00 90.75 1096 LYS A N 1
ATOM 8859 C CA . LYS A 1 1096 ? 9.871 -18.304 -4.954 1.00 90.75 1096 LYS A CA 1
ATOM 8860 C C . LYS A 1 1096 ? 10.161 -18.249 -6.463 1.00 90.75 1096 LYS A C 1
ATOM 8862 O O . LYS A 1 1096 ? 9.627 -17.387 -7.153 1.00 90.75 1096 LYS A O 1
ATOM 8867 N N . GLY A 1 1097 ? 11.025 -19.143 -6.946 1.00 90.69 1097 GLY A N 1
ATOM 8868 C CA . GLY A 1 1097 ? 11.504 -19.172 -8.335 1.00 90.69 1097 GLY A CA 1
ATOM 8869 C C . GLY A 1 1097 ? 12.689 -18.243 -8.646 1.00 90.69 1097 GLY A C 1
ATOM 8870 O O . GLY A 1 1097 ? 13.206 -18.276 -9.757 1.00 90.69 1097 GLY A O 1
ATOM 8871 N N . PHE A 1 1098 ? 13.169 -17.423 -7.707 1.00 93.38 1098 PHE A N 1
ATOM 8872 C CA . PHE A 1 1098 ? 14.381 -16.621 -7.908 1.00 93.38 1098 PHE A CA 1
ATOM 8873 C C . PHE A 1 1098 ? 15.620 -17.355 -7.391 1.00 93.38 1098 PHE A C 1
ATOM 8875 O O . PHE A 1 1098 ? 15.695 -17.701 -6.215 1.00 93.38 1098 PHE A O 1
ATOM 8882 N N . ALA A 1 1099 ? 16.643 -17.479 -8.238 1.00 93.12 1099 ALA A N 1
ATOM 8883 C CA . ALA A 1 1099 ? 17.975 -17.920 -7.817 1.00 93.12 1099 ALA A CA 1
ATOM 8884 C C . ALA A 1 1099 ? 18.807 -16.805 -7.140 1.00 93.12 1099 ALA A C 1
ATOM 8886 O O . ALA A 1 1099 ? 19.860 -17.085 -6.572 1.00 93.12 1099 ALA A O 1
ATOM 8887 N N . ILE A 1 1100 ? 18.354 -15.543 -7.200 1.00 90.50 1100 ILE A N 1
ATOM 8888 C CA . ILE A 1 1100 ? 19.011 -14.356 -6.616 1.00 90.50 1100 ILE A CA 1
ATOM 8889 C C . ILE A 1 1100 ? 18.114 -13.661 -5.579 1.00 90.50 1100 ILE A C 1
ATOM 8891 O O . ILE A 1 1100 ? 16.903 -13.873 -5.535 1.00 90.50 1100 ILE A O 1
ATOM 8895 N N . SER A 1 1101 ? 18.699 -12.798 -4.749 1.00 92.19 1101 SER A N 1
ATOM 8896 C CA . SER A 1 1101 ? 17.953 -12.034 -3.742 1.00 92.19 1101 SER A CA 1
ATOM 8897 C C . SER A 1 1101 ? 17.143 -10.866 -4.336 1.00 92.19 1101 SER A C 1
ATOM 8899 O O . SER A 1 1101 ? 17.419 -10.419 -5.452 1.00 92.19 1101 SER A O 1
ATOM 8901 N N . GLU A 1 1102 ? 16.156 -10.332 -3.598 1.00 89.56 1102 GLU A N 1
ATOM 8902 C CA . GLU A 1 1102 ? 15.387 -9.148 -4.030 1.00 89.56 1102 GLU A CA 1
ATOM 8903 C C . GLU A 1 1102 ? 16.311 -7.920 -4.144 1.00 89.56 1102 GLU A C 1
ATOM 8905 O O . GLU A 1 1102 ? 16.230 -7.176 -5.123 1.00 89.56 1102 GLU A O 1
ATOM 8910 N N . THR A 1 1103 ? 17.264 -7.760 -3.215 1.00 87.44 1103 THR A N 1
ATOM 8911 C CA . THR A 1 1103 ? 18.301 -6.711 -3.276 1.00 87.44 1103 THR A CA 1
ATOM 8912 C C . THR A 1 1103 ? 19.151 -6.794 -4.555 1.00 87.44 1103 THR A C 1
ATOM 8914 O O . THR A 1 1103 ? 19.360 -5.776 -5.219 1.00 87.44 1103 THR A O 1
ATOM 8917 N N . ALA A 1 1104 ? 19.609 -7.992 -4.942 1.00 85.94 1104 ALA A N 1
ATOM 8918 C CA . ALA A 1 1104 ? 20.376 -8.196 -6.175 1.00 85.94 1104 ALA A CA 1
ATOM 8919 C C . ALA A 1 1104 ? 19.515 -7.973 -7.434 1.00 85.94 1104 ALA A C 1
ATOM 8921 O O . ALA A 1 1104 ? 19.955 -7.356 -8.409 1.00 85.94 1104 ALA A O 1
ATOM 8922 N N . PHE A 1 1105 ? 18.262 -8.434 -7.399 1.00 88.12 1105 PHE A N 1
ATOM 8923 C CA . PHE A 1 1105 ? 17.311 -8.280 -8.493 1.00 88.12 1105 PHE A CA 1
ATOM 8924 C C . PHE A 1 1105 ? 16.993 -6.811 -8.811 1.00 88.12 1105 PHE A C 1
ATOM 8926 O O . PHE A 1 1105 ? 16.885 -6.465 -9.985 1.00 88.12 1105 PHE A O 1
ATOM 8933 N N . VAL A 1 1106 ? 16.895 -5.922 -7.815 1.00 81.69 1106 VAL A N 1
ATOM 8934 C CA . VAL A 1 1106 ? 16.621 -4.493 -8.070 1.00 81.69 1106 VAL A CA 1
ATOM 8935 C C . VAL A 1 1106 ? 17.729 -3.831 -8.898 1.00 81.69 1106 VAL A C 1
ATOM 8937 O O . VAL A 1 1106 ? 17.417 -3.057 -9.803 1.00 81.69 1106 VAL A O 1
ATOM 8940 N N . ILE A 1 1107 ? 19.001 -4.188 -8.680 1.00 79.19 1107 ILE A N 1
ATOM 8941 C CA . ILE A 1 1107 ? 20.091 -3.784 -9.584 1.00 79.19 1107 ILE A CA 1
ATOM 8942 C C . ILE A 1 1107 ? 19.897 -4.428 -10.961 1.00 79.19 1107 ILE A C 1
ATOM 8944 O O . ILE A 1 1107 ? 19.939 -3.746 -11.986 1.00 79.19 1107 ILE A O 1
ATOM 8948 N N . PHE A 1 1108 ? 19.650 -5.739 -11.006 1.00 79.25 1108 PHE A N 1
ATOM 8949 C CA . PHE A 1 1108 ? 19.502 -6.475 -12.261 1.00 79.25 1108 PHE A CA 1
ATOM 8950 C C . PHE A 1 1108 ? 18.380 -5.918 -13.165 1.00 79.25 1108 PHE A C 1
ATOM 8952 O O . PHE A 1 1108 ? 18.575 -5.816 -14.375 1.00 79.25 1108 PHE A O 1
ATOM 8959 N N . LEU A 1 1109 ? 17.247 -5.492 -12.597 1.00 77.38 1109 LEU A N 1
ATOM 8960 C CA . LEU A 1 1109 ? 16.105 -4.878 -13.290 1.00 77.38 1109 LEU A CA 1
ATOM 8961 C C . LEU A 1 1109 ? 16.512 -3.647 -14.122 1.00 77.38 1109 LEU A C 1
ATOM 8963 O O . LEU A 1 1109 ? 16.145 -3.521 -15.293 1.00 77.38 1109 LEU A O 1
ATOM 8967 N N . ILE A 1 1110 ? 17.304 -2.755 -13.525 1.00 71.56 1110 ILE A N 1
ATOM 8968 C CA . ILE A 1 1110 ? 17.891 -1.580 -14.189 1.00 71.56 1110 ILE A CA 1
ATOM 8969 C C . ILE A 1 1110 ? 18.901 -2.049 -15.249 1.00 71.56 1110 ILE A C 1
ATOM 8971 O O . ILE A 1 1110 ? 18.944 -1.559 -16.377 1.00 71.56 1110 ILE A O 1
ATOM 8975 N N . MET A 1 1111 ? 19.707 -3.052 -14.899 1.00 72.00 1111 MET A N 1
ATOM 8976 C CA . MET A 1 1111 ? 20.917 -3.399 -15.639 1.00 72.00 1111 MET A CA 1
ATOM 8977 C C . MET A 1 1111 ? 20.750 -4.279 -16.859 1.00 72.00 1111 MET A C 1
ATOM 8979 O O . MET A 1 1111 ? 21.466 -4.099 -17.847 1.00 72.00 1111 MET A O 1
ATOM 8983 N N . ALA A 1 1112 ? 19.821 -5.226 -16.816 1.00 71.31 1112 ALA A N 1
ATOM 8984 C CA . ALA A 1 1112 ? 19.398 -5.929 -18.012 1.00 71.31 1112 ALA A CA 1
ATOM 8985 C C . ALA A 1 1112 ? 18.758 -4.958 -19.011 1.00 71.31 1112 ALA A C 1
ATOM 8987 O O . ALA A 1 1112 ? 18.925 -5.159 -20.210 1.00 71.31 1112 ALA A O 1
ATOM 8988 N N . SER A 1 1113 ? 18.130 -3.882 -18.516 1.00 71.06 1113 SER A N 1
ATOM 8989 C CA . SER A 1 1113 ? 17.584 -2.812 -19.350 1.00 71.06 1113 SER A CA 1
ATOM 8990 C C . SER A 1 1113 ? 18.706 -2.032 -20.061 1.00 71.06 1113 SER A C 1
ATOM 8992 O O . SER A 1 1113 ? 18.783 -2.188 -21.280 1.00 71.06 1113 SER A O 1
ATOM 8994 N N . ARG A 1 1114 ? 19.648 -1.329 -19.369 1.00 72.06 1114 ARG A N 1
ATOM 8995 C CA . ARG A 1 1114 ? 20.684 -0.493 -20.062 1.00 72.06 1114 ARG A CA 1
ATOM 8996 C C . ARG A 1 1114 ? 21.344 -1.230 -21.219 1.00 72.06 1114 ARG A C 1
ATOM 8998 O O . ARG A 1 1114 ? 21.520 -0.654 -22.291 1.00 72.06 1114 ARG A O 1
ATOM 9005 N N . ARG A 1 1115 ? 21.819 -2.450 -20.955 1.00 70.56 1115 ARG A N 1
ATOM 9006 C CA . ARG A 1 1115 ? 22.710 -3.181 -21.871 1.00 70.56 1115 ARG A CA 1
ATOM 9007 C C . ARG A 1 1115 ? 22.093 -3.429 -23.254 1.00 70.56 1115 ARG A C 1
ATOM 9009 O O . ARG A 1 1115 ? 22.837 -3.799 -24.152 1.00 70.56 1115 ARG A O 1
ATOM 9016 N N . LEU A 1 1116 ? 20.783 -3.224 -23.406 1.00 77.06 1116 LEU A N 1
ATOM 9017 C CA . LEU A 1 1116 ? 20.082 -3.171 -24.685 1.00 77.06 1116 LEU A CA 1
ATOM 9018 C C . LEU A 1 1116 ? 19.824 -1.715 -25.107 1.00 77.06 1116 LEU A C 1
ATOM 9020 O O . LEU A 1 1116 ? 20.442 -1.217 -26.039 1.00 77.06 1116 LEU A O 1
ATOM 9024 N N . GLU A 1 1117 ? 18.973 -1.006 -24.365 1.00 78.12 1117 GLU A N 1
ATOM 9025 C CA . GLU A 1 1117 ? 18.430 0.327 -24.697 1.00 78.12 1117 GLU A CA 1
ATOM 9026 C C . GLU A 1 1117 ? 19.470 1.447 -24.919 1.00 78.12 1117 GLU A C 1
ATOM 9028 O O . GLU A 1 1117 ? 19.126 2.507 -25.435 1.00 78.12 1117 GLU A O 1
ATOM 9033 N N . ALA A 1 1118 ? 20.725 1.258 -24.503 1.00 75.31 1118 ALA A N 1
ATOM 9034 C CA . ALA A 1 1118 ? 21.776 2.275 -24.566 1.00 75.31 1118 ALA A CA 1
ATOM 9035 C C . ALA A 1 1118 ? 23.005 1.860 -25.393 1.00 75.31 1118 ALA A C 1
ATOM 9037 O O . ALA A 1 1118 ? 24.094 2.403 -25.183 1.00 75.31 1118 ALA A O 1
ATOM 9038 N N . ASP A 1 1119 ? 22.841 0.870 -26.266 1.00 79.06 1119 ASP A N 1
ATOM 9039 C CA . ASP A 1 1119 ? 23.781 0.500 -27.321 1.00 79.06 1119 ASP A CA 1
ATOM 9040 C C . ASP A 1 1119 ? 23.099 0.799 -28.665 1.00 79.06 1119 ASP A C 1
ATOM 9042 O O . ASP A 1 1119 ? 21.973 0.344 -28.907 1.00 79.06 1119 ASP A O 1
ATOM 9046 N N . ARG A 1 1120 ? 23.756 1.572 -29.542 1.00 85.88 1120 ARG A N 1
ATOM 9047 C CA . ARG A 1 1120 ? 23.213 1.913 -30.872 1.00 85.88 1120 ARG A CA 1
ATOM 9048 C C . ARG A 1 1120 ? 22.810 0.661 -31.655 1.00 85.88 1120 ARG A C 1
ATOM 9050 O O . ARG A 1 1120 ? 21.733 0.618 -32.242 1.00 85.88 1120 ARG A O 1
ATOM 9057 N N . PHE A 1 1121 ? 23.599 -0.409 -31.549 1.00 89.19 1121 PHE A N 1
ATOM 9058 C CA . PHE A 1 1121 ? 23.407 -1.658 -32.288 1.00 89.19 1121 PHE A CA 1
ATOM 9059 C C . PHE A 1 1121 ? 22.261 -2.533 -31.758 1.00 89.19 1121 PHE A C 1
ATOM 9061 O O . PHE A 1 1121 ? 21.979 -3.565 -32.359 1.00 89.19 1121 PHE A O 1
ATOM 9068 N N . PHE A 1 1122 ? 21.577 -2.134 -30.679 1.00 85.75 1122 PHE A N 1
ATOM 9069 C CA . PHE A 1 1122 ? 20.297 -2.717 -30.243 1.00 85.75 1122 PHE A CA 1
ATOM 9070 C C . PHE A 1 1122 ? 19.133 -1.710 -30.301 1.00 85.75 1122 PHE A C 1
ATOM 9072 O O . PHE A 1 1122 ? 18.032 -2.015 -29.842 1.00 85.75 1122 PHE A O 1
ATOM 9079 N N . THR A 1 1123 ? 19.364 -0.510 -30.850 1.00 83.12 1123 THR A N 1
ATOM 9080 C CA . THR A 1 1123 ? 18.383 0.582 -30.913 1.00 83.12 1123 THR A CA 1
ATOM 9081 C C . THR A 1 1123 ? 18.313 1.211 -32.307 1.00 83.12 1123 THR A C 1
ATOM 9083 O O . THR A 1 1123 ? 17.603 0.677 -33.153 1.00 83.12 1123 THR A O 1
ATOM 9086 N N . SER A 1 1124 ? 19.019 2.316 -32.573 1.00 84.81 1124 SER A N 1
ATOM 9087 C CA . SER A 1 1124 ? 18.994 3.014 -33.873 1.00 84.81 1124 SER A CA 1
ATOM 9088 C C . SER A 1 1124 ? 19.505 2.150 -35.029 1.00 84.81 1124 SER A C 1
ATOM 9090 O O . SER A 1 1124 ? 18.965 2.187 -36.133 1.00 84.81 1124 SER A O 1
ATOM 9092 N N . ASP A 1 1125 ? 20.517 1.336 -34.747 1.00 90.44 1125 ASP A N 1
ATOM 9093 C CA . ASP A 1 1125 ? 21.289 0.571 -35.723 1.00 90.44 1125 ASP A CA 1
ATOM 9094 C C . ASP A 1 1125 ? 20.885 -0.915 -35.722 1.00 90.44 1125 ASP A C 1
ATOM 9096 O O . ASP A 1 1125 ? 21.522 -1.737 -36.373 1.00 90.44 1125 ASP A O 1
ATOM 9100 N N . PHE A 1 1126 ? 19.825 -1.288 -34.994 1.00 91.00 1126 PHE A N 1
ATOM 9101 C CA . PHE A 1 1126 ? 19.244 -2.634 -35.040 1.00 91.00 1126 PHE A CA 1
ATOM 9102 C C . PHE A 1 1126 ? 18.281 -2.754 -36.230 1.00 91.00 1126 PHE A C 1
ATOM 9104 O O . PHE A 1 1126 ? 17.062 -2.821 -36.074 1.00 91.00 1126 PHE A O 1
ATOM 9111 N N . ASN A 1 1127 ? 18.848 -2.689 -37.434 1.00 91.19 1127 ASN A N 1
ATOM 9112 C CA . ASN A 1 1127 ? 18.123 -2.649 -38.700 1.00 91.19 1127 ASN A CA 1
ATOM 9113 C C . ASN A 1 1127 ? 18.895 -3.381 -39.815 1.00 91.19 1127 ASN A C 1
ATOM 9115 O O . ASN A 1 1127 ? 20.082 -3.677 -39.679 1.00 91.19 1127 ASN A O 1
ATOM 9119 N N . GLU A 1 1128 ? 18.215 -3.654 -40.927 1.00 93.06 1128 GLU A N 1
ATOM 9120 C CA . GLU A 1 1128 ? 18.727 -4.457 -42.050 1.00 93.06 1128 GLU A CA 1
ATOM 9121 C C . GLU A 1 1128 ? 19.871 -3.774 -42.815 1.00 93.06 1128 GLU A C 1
ATOM 9123 O O . GLU A 1 1128 ? 20.697 -4.461 -43.404 1.00 93.06 1128 GLU A O 1
ATOM 9128 N N . ILE A 1 1129 ? 19.986 -2.441 -42.760 1.00 91.62 1129 ILE A N 1
ATOM 9129 C CA . ILE A 1 1129 ? 21.083 -1.694 -43.403 1.00 91.62 1129 ILE A CA 1
ATOM 9130 C C . ILE A 1 1129 ? 22.414 -1.992 -42.694 1.00 91.62 1129 ILE A C 1
ATOM 9132 O O . ILE A 1 1129 ? 23.452 -2.117 -43.336 1.00 91.62 1129 ILE A O 1
ATOM 9136 N N . VAL A 1 1130 ? 22.387 -2.133 -41.365 1.00 93.94 1130 VAL A N 1
ATOM 9137 C CA . VAL A 1 1130 ? 23.581 -2.378 -40.537 1.00 93.94 1130 VAL A CA 1
ATOM 9138 C C . VAL A 1 1130 ? 23.839 -3.875 -40.318 1.00 93.94 1130 VAL A C 1
ATOM 9140 O O . VAL A 1 1130 ? 24.988 -4.321 -40.314 1.00 93.94 1130 VAL A O 1
ATOM 9143 N N . TYR A 1 1131 ? 22.788 -4.681 -40.158 1.00 95.00 1131 TYR A N 1
ATOM 9144 C CA . TYR A 1 1131 ? 22.910 -6.121 -39.901 1.00 95.00 1131 TYR A CA 1
ATOM 9145 C C . TYR A 1 1131 ? 22.921 -6.993 -41.169 1.00 95.00 1131 TYR A C 1
ATOM 9147 O O . TYR A 1 1131 ? 23.250 -8.173 -41.055 1.00 95.00 1131 TYR A O 1
ATOM 9155 N N . THR A 1 1132 ? 22.603 -6.444 -42.350 1.00 95.31 1132 THR A N 1
ATOM 9156 C CA . THR A 1 1132 ? 22.041 -7.153 -43.527 1.00 95.31 1132 THR A CA 1
ATOM 9157 C C . THR A 1 1132 ? 20.652 -7.748 -43.254 1.00 95.31 1132 THR A C 1
ATOM 9159 O O . THR A 1 1132 ? 20.302 -8.025 -42.105 1.00 95.31 1132 THR A O 1
ATOM 9162 N N . GLU A 1 1133 ? 19.863 -7.986 -44.308 1.00 94.75 1133 GLU A N 1
ATOM 9163 C CA . GLU A 1 1133 ? 18.561 -8.668 -44.212 1.00 94.75 1133 GLU A CA 1
ATOM 9164 C C . GLU A 1 1133 ? 18.726 -10.059 -43.576 1.00 94.75 1133 GLU A C 1
ATOM 9166 O O . GLU A 1 1133 ? 18.153 -10.336 -42.521 1.00 94.75 1133 GLU A O 1
ATOM 9171 N N . LYS A 1 1134 ? 19.601 -10.905 -44.149 1.00 94.69 1134 LYS A N 1
ATOM 9172 C CA . LYS A 1 1134 ? 19.877 -12.262 -43.641 1.00 94.69 1134 LYS A CA 1
ATOM 9173 C C . LYS A 1 1134 ? 20.424 -12.257 -42.213 1.00 94.69 1134 LYS A C 1
ATOM 9175 O O . LYS A 1 1134 ? 20.095 -13.135 -41.416 1.00 94.69 1134 LYS A O 1
ATOM 9180 N N . GLY A 1 1135 ? 21.244 -11.267 -41.859 1.00 95.69 1135 GLY A N 1
ATOM 9181 C CA . GLY A 1 1135 ? 21.757 -11.126 -40.500 1.00 95.69 1135 GLY A CA 1
ATOM 9182 C C . GLY A 1 1135 ? 20.676 -10.741 -39.488 1.00 95.69 1135 GLY A C 1
ATOM 9183 O O . GLY A 1 1135 ? 20.636 -11.312 -38.397 1.00 95.69 1135 GLY A O 1
ATOM 9184 N N . LEU A 1 1136 ? 19.760 -9.830 -39.834 1.00 93.50 1136 LEU A N 1
ATOM 9185 C CA . LEU A 1 1136 ? 18.648 -9.476 -38.949 1.00 93.50 1136 LEU A CA 1
ATOM 9186 C C . LEU A 1 1136 ? 17.613 -10.612 -38.853 1.00 93.50 1136 LEU A C 1
ATOM 9188 O O . LEU A 1 1136 ? 17.133 -10.907 -37.756 1.00 93.50 1136 LEU A O 1
ATOM 9192 N N . GLU A 1 1137 ? 17.340 -11.314 -39.957 1.00 94.75 1137 GLU A N 1
ATOM 9193 C CA . GLU A 1 1137 ? 16.538 -12.545 -39.996 1.00 94.75 1137 GLU A CA 1
ATOM 9194 C C . GLU A 1 1137 ? 17.088 -13.600 -39.019 1.00 94.75 1137 GLU A C 1
ATOM 9196 O O . GLU A 1 1137 ? 16.333 -14.170 -38.226 1.00 94.75 1137 GLU A O 1
ATOM 9201 N N . TRP A 1 1138 ? 18.409 -13.803 -38.984 1.00 97.31 1138 TRP A N 1
ATOM 9202 C CA . TRP A 1 1138 ? 19.077 -14.735 -38.067 1.00 97.31 1138 TRP A CA 1
ATOM 9203 C C . TRP A 1 1138 ? 18.866 -14.371 -36.586 1.00 97.31 1138 TRP A C 1
ATOM 9205 O O . TRP A 1 1138 ? 18.578 -15.245 -35.759 1.00 97.31 1138 TRP A O 1
ATOM 9215 N N . VAL A 1 1139 ? 18.945 -13.081 -36.228 1.00 94.56 1139 VAL A N 1
ATOM 9216 C CA . VAL A 1 1139 ? 18.646 -12.608 -34.859 1.00 94.56 1139 VAL A CA 1
ATOM 9217 C C . VAL A 1 1139 ? 17.153 -12.733 -34.538 1.00 94.56 1139 VAL A C 1
ATOM 9219 O O . VAL A 1 1139 ? 16.778 -13.071 -33.412 1.00 94.56 1139 VAL A O 1
ATOM 9222 N N . ASN A 1 1140 ? 16.274 -12.474 -35.505 1.00 91.31 1140 ASN A N 1
ATOM 9223 C CA . ASN A 1 1140 ? 14.828 -12.517 -35.303 1.00 91.31 1140 ASN A CA 1
ATOM 9224 C C . ASN A 1 1140 ? 14.288 -13.953 -35.205 1.00 91.31 1140 ASN A C 1
ATOM 9226 O O . ASN A 1 1140 ? 13.348 -14.182 -34.443 1.00 91.31 1140 ASN A O 1
ATOM 9230 N N . THR A 1 1141 ? 14.899 -14.925 -35.881 1.00 93.62 1141 THR A N 1
ATOM 9231 C CA . THR A 1 1141 ? 14.507 -16.348 -35.848 1.00 93.62 1141 THR A CA 1
ATOM 9232 C C . THR A 1 1141 ? 15.051 -17.111 -34.635 1.00 93.62 1141 THR A C 1
ATOM 9234 O O . THR A 1 1141 ? 14.317 -17.905 -34.054 1.00 93.62 1141 THR A O 1
ATOM 9237 N N . THR A 1 1142 ? 16.283 -16.840 -34.195 1.00 96.75 1142 THR A N 1
ATOM 9238 C CA . THR A 1 1142 ? 16.934 -17.535 -33.062 1.00 96.75 1142 THR A CA 1
ATOM 9239 C C . THR A 1 1142 ? 16.383 -17.035 -31.716 1.00 96.75 1142 THR A C 1
ATOM 9241 O O . THR A 1 1142 ? 16.560 -15.861 -31.404 1.00 96.75 1142 THR A O 1
ATOM 9244 N N . GLU A 1 1143 ? 15.714 -17.853 -30.894 1.00 94.69 1143 GLU A N 1
ATOM 9245 C CA . GLU A 1 1143 ? 15.103 -17.419 -29.615 1.00 94.69 1143 GLU A CA 1
ATOM 9246 C C . GLU A 1 1143 ? 15.905 -17.821 -28.364 1.00 94.69 1143 GLU A C 1
ATOM 9248 O O . GLU A 1 1143 ? 15.795 -17.155 -27.334 1.00 94.69 1143 GLU A O 1
ATOM 9253 N N . SER A 1 1144 ? 16.672 -18.908 -28.431 1.00 97.19 1144 SER A N 1
ATOM 9254 C CA . SER A 1 1144 ? 17.180 -19.652 -27.271 1.00 97.19 1144 SER A CA 1
ATOM 9255 C C . SER A 1 1144 ? 18.579 -20.233 -27.501 1.00 97.19 1144 SER A C 1
ATOM 9257 O O . SER A 1 1144 ? 19.060 -20.313 -28.633 1.00 97.19 1144 SER A O 1
ATOM 9259 N N . LEU A 1 1145 ? 19.238 -20.697 -26.432 1.00 97.88 1145 LEU A N 1
ATOM 9260 C CA . LEU A 1 1145 ? 20.481 -21.467 -26.571 1.00 97.88 1145 LEU A CA 1
ATOM 9261 C C . LEU A 1 1145 ? 20.228 -22.832 -27.235 1.00 97.88 1145 LEU A C 1
ATOM 9263 O O . LEU A 1 1145 ? 21.124 -23.357 -27.895 1.00 97.88 1145 LEU A O 1
ATOM 9267 N N . LYS A 1 1146 ? 19.009 -23.384 -27.122 1.00 97.31 1146 LYS A N 1
ATOM 9268 C CA . LYS A 1 1146 ? 18.620 -24.623 -27.811 1.00 97.31 1146 LYS A CA 1
ATOM 9269 C C . LYS A 1 1146 ? 18.801 -24.482 -29.324 1.00 97.31 1146 LYS A C 1
ATOM 9271 O O . LYS A 1 1146 ? 19.442 -25.334 -29.925 1.00 97.31 1146 LYS A O 1
ATOM 9276 N N . ASP A 1 1147 ? 18.321 -23.383 -29.904 1.00 97.81 1147 ASP A N 1
ATOM 9277 C CA . ASP A 1 1147 ? 18.365 -23.142 -31.353 1.00 97.81 1147 ASP A CA 1
ATOM 9278 C C . ASP A 1 1147 ? 19.808 -23.095 -31.889 1.00 97.81 1147 ASP A C 1
ATOM 9280 O O . ASP A 1 1147 ? 20.100 -23.627 -32.958 1.00 97.81 1147 ASP A O 1
ATOM 9284 N N . VAL A 1 1148 ? 20.734 -22.505 -31.120 1.00 98.06 1148 VAL A N 1
ATOM 9285 C CA . VAL A 1 1148 ? 22.165 -22.459 -31.470 1.00 98.06 1148 VAL A CA 1
ATOM 9286 C C . VAL A 1 1148 ? 22.816 -23.836 -31.313 1.00 98.06 1148 VAL A C 1
ATOM 9288 O O . VAL A 1 1148 ? 23.581 -24.246 -32.182 1.00 98.06 1148 VAL A O 1
ATOM 9291 N N . ILE A 1 1149 ? 22.503 -24.590 -30.251 1.00 97.62 1149 ILE A N 1
ATOM 9292 C CA . ILE A 1 1149 ? 22.993 -25.973 -30.104 1.00 97.62 1149 ILE A CA 1
ATOM 9293 C C . ILE A 1 1149 ? 22.483 -26.842 -31.262 1.00 97.62 1149 ILE A C 1
ATOM 9295 O O . ILE A 1 1149 ? 23.270 -27.584 -31.843 1.00 97.62 1149 ILE A O 1
ATOM 9299 N N . ASP A 1 1150 ? 21.213 -26.714 -31.644 1.00 97.06 1150 ASP A N 1
ATOM 9300 C CA . ASP A 1 1150 ? 20.609 -27.496 -32.725 1.00 97.06 1150 ASP A CA 1
ATOM 9301 C C . ASP A 1 1150 ? 21.197 -27.168 -34.102 1.00 97.06 1150 ASP A C 1
ATOM 9303 O O . ASP A 1 1150 ? 21.311 -28.061 -34.940 1.00 97.06 1150 ASP A O 1
ATOM 9307 N N . ARG A 1 1151 ? 21.612 -25.916 -34.339 1.00 96.75 1151 ARG A N 1
ATOM 9308 C CA . ARG A 1 1151 ? 22.218 -25.501 -35.614 1.00 96.75 1151 ARG A CA 1
ATOM 9309 C C . ARG A 1 1151 ? 23.558 -26.191 -35.892 1.00 96.75 1151 ARG A C 1
ATOM 9311 O O . ARG A 1 1151 ? 23.855 -26.488 -37.046 1.00 96.75 1151 ARG A O 1
ATOM 9318 N N . HIS A 1 1152 ? 24.352 -26.449 -34.848 1.00 96.50 1152 HIS A N 1
ATOM 9319 C CA . HIS A 1 1152 ? 25.695 -27.047 -34.962 1.00 96.50 1152 HIS A CA 1
ATOM 9320 C C . HIS A 1 1152 ? 25.741 -28.528 -34.566 1.00 96.50 1152 HIS A C 1
ATOM 9322 O O . HIS A 1 1152 ? 26.587 -29.272 -35.056 1.00 96.50 1152 HIS A O 1
ATOM 9328 N N . TYR A 1 1153 ? 24.837 -28.964 -33.687 1.00 95.94 1153 TYR A N 1
ATOM 9329 C CA . TYR A 1 1153 ? 24.812 -30.299 -33.086 1.00 95.94 1153 TYR A CA 1
ATOM 9330 C C . TYR A 1 1153 ? 23.362 -30.808 -32.876 1.00 95.94 1153 TYR A C 1
ATOM 9332 O O . TYR A 1 1153 ? 22.970 -31.088 -31.738 1.00 95.94 1153 TYR A O 1
ATOM 9340 N N . PRO A 1 1154 ? 22.555 -30.979 -33.946 1.00 90.75 1154 PRO A N 1
ATOM 9341 C CA . PRO A 1 1154 ? 21.113 -31.272 -33.861 1.00 90.75 1154 PRO A CA 1
ATOM 9342 C C . PRO A 1 1154 ? 20.762 -32.545 -33.076 1.00 90.75 1154 PRO A C 1
ATOM 9344 O O . PRO A 1 1154 ? 19.703 -32.634 -32.455 1.00 90.75 1154 PRO A O 1
ATOM 9347 N N . GLU A 1 1155 ? 21.660 -33.529 -33.042 1.00 91.88 1155 GLU A N 1
ATOM 9348 C CA . GLU A 1 1155 ? 21.471 -34.758 -32.265 1.00 91.88 1155 GLU A CA 1
ATOM 9349 C C . GLU A 1 1155 ? 21.460 -34.524 -30.746 1.00 91.88 1155 GLU A C 1
ATOM 9351 O O . GLU A 1 1155 ? 20.858 -35.308 -30.013 1.00 91.88 1155 GLU A O 1
ATOM 9356 N N . ILE A 1 1156 ? 22.096 -33.458 -30.241 1.00 94.75 1156 ILE A N 1
ATOM 9357 C CA . ILE A 1 1156 ? 22.294 -33.261 -28.798 1.00 94.75 1156 ILE A CA 1
ATOM 9358 C C . ILE A 1 1156 ? 20.964 -33.045 -28.071 1.00 94.75 1156 ILE A C 1
ATOM 9360 O O . ILE A 1 1156 ? 20.662 -33.776 -27.123 1.00 94.75 1156 ILE A O 1
ATOM 9364 N N . THR A 1 1157 ? 20.152 -32.070 -28.490 1.00 92.75 1157 THR A N 1
ATOM 9365 C CA . THR A 1 1157 ? 18.905 -31.765 -27.766 1.00 92.75 1157 THR A CA 1
ATOM 9366 C C . THR A 1 1157 ? 17.819 -32.796 -28.079 1.00 92.75 1157 THR A C 1
ATOM 9368 O O . THR A 1 1157 ? 17.096 -33.234 -27.179 1.00 92.75 1157 THR A O 1
ATOM 9371 N N . ASN A 1 1158 ? 17.779 -33.294 -29.320 1.00 91.38 1158 ASN A N 1
ATOM 9372 C CA . ASN A 1 1158 ? 16.883 -34.371 -29.732 1.00 91.38 1158 ASN A CA 1
ATOM 9373 C C . ASN A 1 1158 ? 17.100 -35.642 -28.894 1.00 91.38 1158 ASN A C 1
ATOM 9375 O O . ASN A 1 1158 ? 16.142 -36.145 -28.297 1.00 91.38 1158 ASN A O 1
ATOM 9379 N N . LYS A 1 1159 ? 18.347 -36.117 -28.764 1.00 93.56 1159 LYS A N 1
ATOM 9380 C CA . LYS A 1 1159 ? 18.679 -37.351 -28.034 1.00 93.56 1159 LYS A CA 1
ATOM 9381 C C . LYS A 1 1159 ? 18.665 -37.192 -26.510 1.00 93.56 1159 LYS A C 1
ATOM 9383 O O . LYS A 1 1159 ? 18.306 -38.150 -25.826 1.00 93.56 1159 LYS A O 1
ATOM 9388 N N . TRP A 1 1160 ? 19.031 -36.022 -25.971 1.00 95.81 1160 TRP A N 1
ATOM 9389 C CA . TRP A 1 1160 ? 19.317 -35.870 -24.533 1.00 95.81 1160 TRP A CA 1
ATOM 9390 C C . TRP A 1 1160 ? 18.639 -34.708 -23.796 1.00 95.81 1160 TRP A C 1
ATOM 9392 O O . TRP A 1 1160 ? 18.719 -34.685 -22.575 1.00 95.81 1160 TRP A O 1
ATOM 9402 N N . MET A 1 1161 ? 17.958 -33.764 -24.452 1.00 95.50 1161 MET A N 1
ATOM 9403 C CA . MET A 1 1161 ? 17.279 -32.663 -23.747 1.00 95.50 1161 MET A CA 1
ATOM 9404 C C . MET A 1 1161 ? 15.765 -32.880 -23.690 1.00 95.50 1161 MET A C 1
ATOM 9406 O O . MET A 1 1161 ? 15.101 -33.000 -24.721 1.00 95.50 1161 MET A O 1
ATOM 9410 N N . ASN A 1 1162 ? 15.221 -32.975 -22.480 1.00 94.62 1162 ASN A N 1
ATOM 9411 C CA . ASN A 1 1162 ? 13.794 -33.138 -22.190 1.00 94.62 1162 ASN A CA 1
ATOM 9412 C C . ASN A 1 1162 ? 13.164 -31.848 -21.628 1.00 94.62 1162 ASN A C 1
ATOM 9414 O O . ASN A 1 1162 ? 11.952 -31.667 -21.722 1.00 94.62 1162 ASN A O 1
ATOM 9418 N N . SER A 1 1163 ? 13.981 -30.939 -21.088 1.00 93.62 1163 SER A N 1
ATOM 9419 C CA . SER A 1 1163 ? 13.587 -29.583 -20.696 1.00 93.62 1163 SER A CA 1
ATOM 9420 C C . SER A 1 1163 ? 13.232 -28.687 -21.893 1.00 93.62 1163 SER A C 1
ATOM 9422 O O . SER A 1 1163 ? 13.610 -28.951 -23.034 1.00 93.62 1163 SER A O 1
ATOM 9424 N N . THR A 1 1164 ? 12.518 -27.590 -21.626 1.00 90.50 1164 THR A N 1
ATOM 9425 C CA . THR A 1 1164 ? 12.148 -26.582 -22.637 1.00 90.50 1164 THR A CA 1
ATOM 9426 C C . THR A 1 1164 ? 13.278 -25.597 -22.940 1.00 90.50 1164 THR A C 1
ATOM 9428 O O . THR A 1 1164 ? 13.479 -25.250 -24.101 1.00 90.50 1164 THR A O 1
ATOM 9431 N N . SER A 1 1165 ? 14.038 -25.177 -21.923 1.00 95.06 1165 SER A N 1
ATOM 9432 C CA . SER A 1 1165 ? 15.266 -24.387 -22.073 1.00 95.06 1165 SER A CA 1
ATOM 9433 C C . SER A 1 1165 ? 16.505 -25.274 -21.931 1.00 95.06 1165 SER A C 1
ATOM 9435 O O . SER A 1 1165 ? 16.500 -26.273 -21.205 1.00 95.06 1165 SER A O 1
ATOM 9437 N N . ALA A 1 1166 ? 17.590 -24.874 -22.599 1.00 96.94 1166 ALA A N 1
ATOM 9438 C CA . ALA A 1 1166 ? 18.908 -25.481 -22.440 1.00 96.94 1166 ALA A CA 1
ATOM 9439 C C . ALA A 1 1166 ? 19.620 -25.060 -21.137 1.00 96.94 1166 ALA A C 1
ATOM 9441 O O . ALA A 1 1166 ? 20.672 -25.624 -20.836 1.00 96.94 1166 ALA A O 1
ATOM 9442 N N . PHE A 1 1167 ? 19.068 -24.115 -20.361 1.00 97.81 1167 PHE A N 1
ATOM 9443 C CA . PHE A 1 1167 ? 19.583 -23.685 -19.050 1.00 97.81 1167 PHE A CA 1
ATOM 9444 C C . PHE A 1 1167 ? 18.891 -24.362 -17.854 1.00 97.81 1167 PHE A C 1
ATOM 9446 O O . PHE A 1 1167 ? 19.492 -24.449 -16.783 1.00 97.81 1167 PHE A O 1
ATOM 9453 N N . THR A 1 1168 ? 17.676 -24.888 -18.032 1.00 96.81 1168 THR A N 1
ATOM 9454 C CA . THR A 1 1168 ? 17.036 -25.831 -17.094 1.00 96.81 1168 THR A CA 1
ATOM 9455 C C . THR A 1 1168 ? 17.838 -27.141 -17.043 1.00 96.81 1168 THR A C 1
ATOM 9457 O O . THR A 1 1168 ? 18.552 -27.465 -17.991 1.00 96.81 1168 THR A O 1
ATOM 9460 N N . VAL A 1 1169 ? 17.734 -27.952 -15.986 1.00 97.31 1169 VAL A N 1
ATOM 9461 C CA . VAL A 1 1169 ? 18.384 -29.282 -15.971 1.00 97.31 1169 VAL A CA 1
ATOM 9462 C C . VAL A 1 1169 ? 17.690 -30.227 -16.965 1.00 97.31 1169 VAL A C 1
ATOM 9464 O O . VAL A 1 1169 ? 16.473 -30.389 -16.928 1.00 97.31 1169 VAL A O 1
ATOM 9467 N N . TRP A 1 1170 ? 18.462 -30.846 -17.863 1.00 97.19 1170 TRP A N 1
ATOM 9468 C CA . TRP A 1 1170 ? 17.959 -31.419 -19.122 1.00 97.19 1170 TRP A CA 1
ATOM 9469 C C . TRP A 1 1170 ? 17.006 -32.611 -18.984 1.00 97.19 1170 TRP A C 1
ATOM 9471 O O . TRP A 1 1170 ? 16.174 -32.793 -19.867 1.00 97.19 1170 TRP A O 1
ATOM 9481 N N . ASP A 1 1171 ? 17.067 -33.382 -17.896 1.00 93.50 1171 ASP A N 1
ATOM 9482 C CA . ASP A 1 1171 ? 16.151 -34.499 -17.604 1.00 93.50 1171 ASP A CA 1
ATOM 9483 C C . ASP A 1 1171 ? 14.928 -34.094 -16.750 1.00 93.50 1171 ASP A C 1
ATOM 9485 O O . ASP A 1 1171 ? 14.170 -34.945 -16.266 1.00 93.50 1171 ASP A O 1
ATOM 9489 N N . ALA A 1 1172 ? 14.704 -32.789 -16.567 1.00 92.69 1172 ALA A N 1
ATOM 9490 C CA . ALA A 1 1172 ? 13.449 -32.269 -16.038 1.00 92.69 1172 ALA A CA 1
ATOM 9491 C C . ALA A 1 1172 ? 12.272 -32.609 -16.969 1.00 92.69 1172 ALA A C 1
ATOM 9493 O O . ALA A 1 1172 ? 12.410 -32.696 -18.192 1.00 92.69 1172 ALA A O 1
ATOM 9494 N N . THR A 1 1173 ? 11.082 -32.773 -16.396 1.00 87.06 1173 THR A N 1
ATOM 9495 C CA . THR A 1 1173 ? 9.833 -32.780 -17.168 1.00 87.06 1173 THR A CA 1
ATOM 9496 C C . THR A 1 1173 ? 9.512 -31.364 -17.660 1.00 87.06 1173 THR A C 1
ATOM 9498 O O . THR A 1 1173 ? 9.669 -30.428 -16.872 1.00 87.06 1173 THR A O 1
ATOM 9501 N N . PRO A 1 1174 ? 9.007 -31.182 -18.896 1.00 78.50 1174 PRO A N 1
ATOM 9502 C CA . PRO A 1 1174 ? 8.419 -29.916 -19.324 1.00 78.50 1174 PRO A CA 1
ATOM 9503 C C . PRO A 1 1174 ? 7.354 -29.421 -18.341 1.00 78.50 1174 PRO A C 1
ATOM 9505 O O . PRO A 1 1174 ? 6.601 -30.219 -17.779 1.00 78.50 1174 PRO A O 1
ATOM 9508 N N . GLU A 1 1175 ? 7.263 -28.106 -18.158 1.00 75.56 1175 GLU A N 1
ATOM 9509 C CA . GLU A 1 1175 ? 6.176 -27.516 -17.377 1.00 75.56 1175 GLU A CA 1
ATOM 9510 C C . GLU A 1 1175 ? 4.830 -27.723 -18.094 1.00 75.56 1175 GLU A C 1
ATOM 9512 O O . GLU A 1 1175 ? 4.745 -27.522 -19.311 1.00 75.56 1175 GLU A O 1
ATOM 9517 N N . PRO A 1 1176 ? 3.763 -28.119 -17.375 1.00 73.69 1176 PRO A N 1
ATOM 9518 C CA . PRO A 1 1176 ? 2.446 -28.278 -17.973 1.00 73.69 1176 PRO A CA 1
ATOM 9519 C C . PRO A 1 1176 ? 1.906 -26.924 -18.447 1.00 73.69 1176 PRO A C 1
ATOM 9521 O O . PRO A 1 1176 ? 2.074 -25.898 -17.786 1.00 73.69 1176 PRO A O 1
ATOM 9524 N N . TYR A 1 1177 ? 1.214 -26.922 -19.588 1.00 79.19 1177 TYR A N 1
ATOM 9525 C CA . TYR A 1 1177 ? 0.619 -25.709 -20.143 1.00 79.19 1177 TYR A CA 1
ATOM 9526 C C . TYR A 1 1177 ? -0.398 -25.093 -19.168 1.00 79.19 1177 TYR A C 1
ATOM 9528 O O . TYR A 1 1177 ? -1.472 -25.647 -18.939 1.00 79.19 1177 TYR A O 1
ATOM 9536 N N . ASN A 1 1178 ? -0.067 -23.924 -18.615 1.00 82.12 1178 ASN A N 1
ATOM 9537 C CA . ASN A 1 1178 ? -0.977 -23.139 -17.788 1.00 82.12 1178 ASN A CA 1
ATOM 9538 C C . ASN A 1 1178 ? -1.926 -22.318 -18.696 1.00 82.12 1178 ASN A C 1
ATOM 9540 O O . ASN A 1 1178 ? -1.455 -21.388 -19.363 1.00 82.12 1178 ASN A O 1
ATOM 9544 N N . PRO A 1 1179 ? -3.244 -22.611 -18.716 1.00 81.81 1179 PRO A N 1
ATOM 9545 C CA . PRO A 1 1179 ? -4.200 -21.979 -19.629 1.00 81.81 1179 PRO A CA 1
ATOM 9546 C C . PRO A 1 1179 ? -4.554 -20.532 -19.258 1.00 81.81 1179 PRO A C 1
ATOM 9548 O O . PRO A 1 1179 ? -5.180 -19.836 -20.054 1.00 81.81 1179 PRO A O 1
ATOM 9551 N N . ILE A 1 1180 ? -4.167 -20.053 -18.071 1.00 80.56 1180 ILE A N 1
ATOM 9552 C CA . ILE A 1 1180 ? -4.392 -18.660 -17.674 1.00 80.56 1180 ILE A CA 1
ATOM 9553 C C . ILE A 1 1180 ? -3.474 -17.760 -18.525 1.00 80.56 1180 ILE A C 1
ATOM 9555 O O . ILE A 1 1180 ? -2.257 -17.991 -18.540 1.00 80.56 1180 ILE A O 1
ATOM 9559 N N . PRO A 1 1181 ? -3.995 -16.719 -19.211 1.00 83.44 1181 PRO A N 1
ATOM 9560 C CA . PRO A 1 1181 ? -3.176 -15.781 -19.977 1.00 83.44 1181 PRO A CA 1
ATOM 9561 C C . PRO A 1 1181 ? -2.092 -15.145 -19.104 1.00 83.44 1181 PRO A C 1
ATOM 9563 O O . PRO A 1 1181 ? -2.385 -14.695 -17.999 1.00 83.44 1181 PRO A O 1
ATOM 9566 N N . ILE A 1 1182 ? -0.846 -15.083 -19.591 1.00 84.94 1182 ILE A N 1
ATOM 9567 C CA . ILE A 1 1182 ? 0.324 -14.797 -18.739 1.00 84.94 1182 ILE A CA 1
ATOM 9568 C C . ILE A 1 1182 ? 0.194 -13.512 -17.908 1.00 84.94 1182 ILE A C 1
ATOM 9570 O O . ILE A 1 1182 ? 0.503 -13.527 -16.722 1.00 84.94 1182 ILE A O 1
ATOM 9574 N N . TYR A 1 1183 ? -0.344 -12.429 -18.478 1.00 79.75 1183 TYR A N 1
ATOM 9575 C CA . TYR A 1 1183 ? -0.528 -11.157 -17.769 1.00 79.75 1183 TYR A CA 1
ATOM 9576 C C . TYR A 1 1183 ? -1.576 -11.201 -16.642 1.00 79.75 1183 TYR A C 1
ATOM 9578 O O . TYR A 1 1183 ? -1.573 -10.318 -15.787 1.00 79.75 1183 TYR A O 1
ATOM 9586 N N . LEU A 1 1184 ? -2.441 -12.220 -16.617 1.00 83.56 1184 LEU A N 1
ATOM 9587 C CA . LEU A 1 1184 ? -3.510 -12.423 -15.633 1.00 83.56 1184 LEU A CA 1
ATOM 9588 C C . LEU A 1 1184 ? -3.174 -13.489 -14.576 1.00 83.56 1184 LEU A C 1
ATOM 9590 O O . LEU A 1 1184 ? -3.963 -13.697 -13.656 1.00 83.56 1184 LEU A O 1
ATOM 9594 N N . ARG A 1 1185 ? -2.022 -14.166 -14.686 1.00 85.94 1185 ARG A N 1
ATOM 9595 C CA . ARG A 1 1185 ? -1.567 -15.149 -13.690 1.00 85.94 1185 ARG A CA 1
ATOM 9596 C C . ARG A 1 1185 ? -1.300 -14.467 -12.345 1.00 85.94 1185 ARG A C 1
ATOM 9598 O O . ARG A 1 1185 ? -0.898 -13.302 -12.299 1.00 85.94 1185 ARG A O 1
ATOM 9605 N N . ILE A 1 1186 ? -1.530 -15.199 -11.257 1.00 81.31 1186 ILE A N 1
ATOM 9606 C CA . ILE A 1 1186 ? -1.321 -14.744 -9.878 1.00 81.31 1186 ILE A CA 1
ATOM 9607 C C . ILE A 1 1186 ? -0.298 -15.685 -9.227 1.00 81.31 1186 ILE A C 1
ATOM 9609 O O . ILE A 1 1186 ? -0.509 -16.896 -9.277 1.00 81.31 1186 ILE A O 1
ATOM 9613 N N . PRO A 1 1187 ? 0.793 -15.173 -8.630 1.00 75.62 1187 PRO A N 1
ATOM 9614 C CA . PRO A 1 1187 ? 1.750 -15.999 -7.902 1.00 75.62 1187 PRO A CA 1
ATOM 9615 C C . PRO A 1 1187 ? 1.108 -16.753 -6.725 1.00 75.62 1187 PRO A C 1
ATOM 9617 O O . PRO A 1 1187 ? 0.267 -16.213 -6.002 1.00 75.62 1187 PRO A O 1
ATOM 9620 N N . HIS A 1 1188 ? 1.550 -17.994 -6.524 1.00 61.97 1188 HIS A N 1
ATOM 9621 C CA . HIS A 1 1188 ? 1.201 -18.893 -5.416 1.00 61.97 1188 HIS A CA 1
ATOM 9622 C C . HIS A 1 1188 ? 2.475 -19.298 -4.672 1.00 61.97 1188 HIS A C 1
ATOM 9624 O O . HIS A 1 1188 ? 3.520 -19.375 -5.354 1.00 61.97 1188 HIS A O 1
#

Organism: Cynara cardunculus var. scolymus (NCBI:txid59895)

Sequence (1188 aa):
MIPFLSSAKSLLLSPIKHLIHDDFHDIFQTMTLIDRLLFIIIHGVDKSRIQWHRLPVFLGLIYLAIRRYLHEQYNLVNVGKTPVGVRFNPGDFPFRTDDGKFNDPFNAGAGSEGTFFGRNMPPVHQKDKLLKPDPMVVATKLLARRELIDTGKQFNMIAASWIQFMIHDWIDHLEETQQIELNAPEEVANQCPLQSFKFYKTKEVDTGFYDIKKAKSFRDGSAIYGSNSSKLHQLRTFEDGKLKIGKDGLLQHDDHGIPLSGDVRNGWIGLSTLQALFILEHNAICDTLKKEYHDLGDEDLYRYARLVTSAVIAKIHTIDWTVELLKTDMLHVAMRANWYGLLGKKFKDTFGHVGGAILGGLVGLKKPNNHGVPYSLTEEFVSVYRMHSLLPDQLFVRDVNSTPGPNKSPKLTKKMDMINLIGWRGEKELSNIGFTTQMVSMGHQACGALELWNYPVWLRDIVPQNIDGTDRPDHVDLPSLEIYRDRERNVARYNDFRRSLFLIPISKWDELTDDKEAIDTLREVYNDDVEQLDLLVGMAAEKKIKGFAISETAFLIFIIMASRRLEADRFFTSDFNKDVYTKKGFEWVNTTESLKDVLNRHYPEMTDRWMNSASAFTIMHGVDRSPIKWHGLPVFLGLTYLAIRRHLHNKYSLIKVGKIPVGVRFDPADFPFRTPDGKFNDPFNKYAGSKGSFFGRNIHPADWRKKLLQPNPMVVATKLLARRQFIDTGKQLNVIAVAWIQFMIHDWMDHLESTQQIEMKRPTGLGNQCPLKSFKFYKTKKEVQMPVFCRDGSAIYGSNSFSLNHVRTFKDGKLKIAKNGLLRHDEKGFPIAGDIRNSWIGVSTLQALFILEHNAICETLKKEYNELNDEDLYHHARLVTSAVIAKIHTIDWTVELLKTDTLHAGMRANWYGLFGKRFKDTYGHVGGPFWGGLIGMHSLLPDQLFVRDIKSAPGFNKSPKLSQKVDLVNLIGKKGENELSEFGFTTQMVSMGHQACGALELWNYPLWLRDVIPQNVDGTDRSSPVDLASLEIYRDRERNIPRYNEFRRLLFLIPISKWNDLTDNKEAIDTLHEVYGDNVEQLDLLVGMAAEKKIKGFAISETAFVIFLIMASRRLEADRFFTSDFNEIVYTEKGLEWVNTTESLKDVIDRHYPEITNKWMNSTSAFTVWDATPEPYNPIPIYLRIPH

Radius of gyration: 37.56 Å; chains: 1; bounding box: 109×89×94 Å